Protein AF-0000000065932044 (afdb_homodimer)

Secondary structure (DSSP, 8-state):
-HHHHHTEEEHHHHEEEEEEEEETTEEEEEEEE--S--HHHHTTTTEEESEES-EEEEEEETTT--EEEEEE-SEEPPPBTTB----HHHHHHTTS-GGGGS-HHHHHHHHHTS-TT---SSEEEEEEE-TTS-EEEEEEEETTSHHHHHHHHHHHHHHHHHSTT--PPP-S-GGGGGGEEEEEEEEEEE-TTTSPEEEEEEEEEEEEEE--------------S------S---GGGS-EEEEEEEEEE-GGG-SSSHHHHHHHHHHHHHHH-TTEEEEEESS--HHHHHHHHHHHHHHHTT-HHHHT----TT----SSSSPPS-SS-HHHHHHHHHHTTB-HHHHHHHHHHHHHHTS-TTTS--S-TT--PPPPPHHHHHHHHHHHHHHHHHHHHHTHHHHTTS-HHHHHHHHHHHHHHHHHHHHHHHHHHHHHHHHHHHHHHHHHHHHHHHGGG----------/-HHHHHTEEEHHHHEEEEEEEEETTEEEEEEEE--S--HHHHTTTTEEESEES-EEEEEEETTT--EEEEEE-SEEPPPBTTB----HHHHHHTTS-GGGGS-HHHHHHHHHTS-TT---SSEEEEEEE-TTS-EEEEEEEETTSHHHHHHHHHHHHHHHHHSTT--PPP-S-GGGGGGEEEEEEEEEEE-TTTSPEEEEEEEEEEEEEE--------------S------S---GGGS-EEEEEEEEEE-GGG-SSSHHHHHHHHHHHHHHH-TTEEEEEESS--HHHHHHHHHHHHHHHTT-HHHHT----TT----SSSSPPS-SS-HHHHHHHHHHTTB-HHHHHHHHHHHHHHTS-TTT---S-TT--PPPPPHHHHHHHHHHHHHHHHHHHHHTHHHHTTS-HHHHHHHHHHHHHHHHHHHHHHHHHHHHHHHHHHHHHHHHHHHHHHHHTT----------

Sequence (936 aa):
MAESDLWSVDANSALELSLVEPTEDGLTTVTRFHPRFTYPLFGEEEQIFGYQDLKINLQYHAPDMRPNVKITHSKKFKSIGETQPTDLDALLQGYLPPVAFAKKREFEDAIRLMPADWTPPGEILSEFDGVDGAKFEIRRSNLADDASRQIIDRVQLLILLFIEGGSYIGTDTTDSLDRWDIFFLYNIKPSTTDGTSRYQFAGYSTVYKFFPLQRFPLEPKEAHENLELPSGEFPFSNLRSRTRISQFLILPPFQKSGNGSRLYRTIYDYCLRDPNVIEVTVEDPNEAFDDMRDVADLDFLRQKSEFTDLRINTDIHIPKQGAAPRGVVDEVKSEEARCLYRIAPRQFSRVLEMHLMSRLAETVRPTLVDDKVVAKPTKIETHEYDLWKLFVKQRLYRHNKEVLSQLDRHDRIERLNETLGSVELEYARILALAERRTQATSSNLKRKLDDDENTEGSSSKKARVEDAMAESDLWSVDANSALELSLVEPTEDGLTTVTRFHPRFTYPLFGEEEQIFGYQDLKINLQYHAPDMRPNVKITHSKKFKSIGETQPTDLDALLQGYLPPVAFAKKREFEDAIRLMPADWTPPGEILSEFDGVDGAKFEIRRSNLADDASRQIIDRVQLLILLFIEGGSYIGTDTTDSLDRWDIFFLYNIKPSTTDGTSRYQFAGYSTVYKFFPLQRFPLEPKEAHENLELPSGEFPFSNLRSRTRISQFLILPPFQKSGNGSRLYRTIYDYCLRDPNVIEVTVEDPNEAFDDMRDVADLDFLRQKSEFTDLRINTDIHIPKQGAAPRGVVDEVKSEEARCLYRIAPRQFSRVLEMHLMSRLAETVRPTLVDDKVVAKPTKIETHEYDLWKLFVKQRLYRHNKEVLSQLDRHDRIERLNETLGSVELEYARILALAERRTQATSSNLKRKLDDDENTEGSSSKKARVEDA

Solvent-accessible surface area (backbone atoms only — not comparable to full-atom values): 52701 Å² total; per-residue (Å²): 113,71,71,57,53,67,28,43,38,54,37,44,75,26,36,34,38,33,31,30,43,83,50,95,92,41,76,41,77,77,48,74,50,58,52,79,42,39,34,83,80,49,34,84,79,25,45,41,45,23,33,32,76,50,37,37,39,40,37,21,34,30,59,65,35,53,42,36,58,47,80,47,58,80,46,67,54,75,67,54,91,88,52,59,45,64,61,60,68,66,56,48,54,75,59,42,53,75,69,24,69,47,54,70,68,58,53,53,48,53,61,67,66,49,62,77,81,59,68,78,65,55,47,79,77,45,73,49,69,43,88,86,64,45,34,32,37,34,21,43,39,33,46,66,40,65,70,44,35,52,37,48,55,49,48,45,50,53,39,49,24,67,35,88,70,44,75,80,76,82,82,79,54,72,94,52,21,79,34,26,37,32,36,40,33,32,36,48,40,78,36,90,82,78,72,36,60,42,52,31,63,35,33,39,32,34,32,40,52,43,56,45,59,73,76,73,75,82,60,76,67,82,86,70,86,79,75,62,66,76,83,65,86,67,72,67,81,81,41,55,22,40,34,29,39,53,50,77,47,62,40,74,93,51,48,97,56,58,50,64,53,51,51,50,51,50,53,52,51,53,47,67,71,36,84,38,46,60,32,49,43,70,51,81,68,54,68,70,55,46,52,45,47,48,38,51,49,40,59,56,42,66,73,32,64,68,51,62,67,61,51,77,46,74,84,63,71,80,66,95,62,78,61,77,70,79,63,46,46,59,61,67,57,49,52,26,39,30,44,56,68,22,44,36,70,70,61,43,51,54,38,49,51,41,54,56,48,71,68,43,53,78,54,70,37,72,61,85,66,82,80,64,88,59,65,85,60,51,72,66,48,49,49,46,48,52,50,50,51,49,55,52,46,52,53,50,45,66,53,28,37,75,63,42,68,76,41,54,70,71,57,30,53,52,51,51,50,51,39,48,52,53,48,45,50,50,42,30,52,47,51,52,51,42,50,52,52,52,51,50,52,50,50,51,50,48,49,49,52,55,51,55,59,62,65,69,69,73,69,80,75,80,84,80,80,75,88,124,113,74,69,58,54,66,28,43,35,55,37,44,76,24,36,35,39,32,32,31,43,82,52,97,89,41,76,42,78,75,48,74,50,57,51,79,43,39,35,85,81,49,33,82,80,25,46,41,46,23,33,32,76,52,36,36,38,41,36,20,35,28,58,67,35,53,43,36,57,45,79,48,57,80,46,68,53,75,68,52,91,90,52,59,45,64,59,59,68,67,56,48,55,75,58,42,53,78,69,23,67,46,53,69,67,57,52,53,49,54,60,68,66,49,62,76,80,60,69,78,64,55,44,80,76,47,74,48,69,43,90,88,64,45,33,35,36,34,21,44,40,31,46,67,40,66,69,44,35,51,37,50,56,48,48,44,49,53,38,49,24,67,35,89,69,44,75,80,76,82,82,79,54,72,93,53,23,78,35,28,36,32,37,38,33,32,36,49,40,78,36,88,82,75,73,36,58,41,53,32,63,34,33,38,33,34,32,40,52,42,55,44,58,71,76,74,76,82,62,77,72,79,86,69,84,79,74,64,66,76,83,66,87,68,72,69,81,83,42,54,22,40,35,31,41,54,50,77,47,62,41,74,94,50,47,98,58,58,48,64,52,52,51,50,49,51,51,51,50,54,48,67,70,36,84,39,46,59,34,47,44,70,51,82,68,53,68,70,54,46,52,45,47,48,38,52,51,39,60,56,42,68,73,32,63,70,51,62,67,61,52,75,45,74,84,63,72,79,66,94,61,78,61,79,72,78,62,44,47,57,61,67,58,51,51,26,38,31,45,54,67,23,44,37,69,68,61,43,50,53,40,49,51,42,54,56,48,69,68,43,52,78,53,69,38,73,61,86,65,82,80,63,88,60,64,84,62,49,73,66,48,50,50,47,50,52,50,50,50,49,55,52,47,52,53,52,45,66,53,27,37,76,63,42,67,75,41,54,71,70,56,29,53,51,50,52,51,51,40,47,53,52,48,44,51,49,42,30,52,49,51,52,52,40,50,52,52,52,51,50,51,48,52,50,49,49,48,50,50,53,50,53,57,59,62,67,66,72,70,77,74,79,80,83,78,78,83,128

InterPro domains:
  IPR016181 Acyl-CoA N-acyltransferase [SSF55729] (4-359)
  IPR017380 Histone acetyltransferase type B, catalytic subunit [PIRSF038084] (5-465)
  IPR017380 Histone acetyltransferase type B, catalytic subunit [PTHR12046] (7-433)
  IPR019467 Histone acetyl transferase HAT1 N-terminal [PF10394] (7-164)
  IPR037113 Histone acetyl transferase 1, N-terminal domain superfamily [G3DSA:3.90.360.10] (2-129)

GO terms:
  GO:0061733 protein-lysine-acetyltransferase activity (F, EXP)
  GO:0000407 phagophore assembly site (C, EXP)
  GO:0005634 nucleus (C, EXP)
  GO:0005737 cytoplasm (C, EXP)

pLDDT: mean 84.1, std 18.83, range [21.5, 98.69]

Foldseek 3Di:
DVVQVQFKDQQQVQEKEFEWAADPVFIDTPDIDTFPADCVQVNDVNIWGFFAPWHWYWYAHFALGQIAIDIDGDGGHDDDPPDHGDPPVVSVCVQAPPSRHDDPVVVRVVNVPDDLQDDQDAAWQDWDAFPVRWIKTKGKDWLLDPSVVSSLRNCQVSQVRHPVPGDRDDSPDPVFGRQKMKMWMWTWDQDPPPRGIDIGTFWMWIKGKAFDPPDDPPPPDDPPPCPPPPPDPPPCLPTQTEMETEDTDGDPVNPPGCSSLVSVLSVLVVLLVRPSYQAYYYDPDDPVNLLSLLLSVLVVQCVPCLQLVWAQDLVDDADPDDDGDPPRTPPVSLVVSCRNSRYDPVSSLLSSLLSRLVPQDPQLRDAPDPPDPHDHDDPSSVSRSVSSLSSVLVVVCVVCVVPLVVDDPVVSVVVSVVVSVVSSHVSNVSVVVSVVVVVVVVVVVVVVVVVVVVVVPPPPPDPPPPDD/DVVQVQFKDQQQVQEKEFEWAADPVFIDTPDIDTFPACCVQVNDVNIWGFFAPWHWYWYAHFALGQIAIDIDGDGGHDDDPPDHGDPPVVSVCVQAPPSRHDDPVVVRVVNVPDDLQDDQDAAWLDWDAFPVRWIKTKGKDWLLDPSVVSSLRNCQVSQVRHPVPGDRDDSPDPVFGRQKMKMWMWTWDQDPPPRGIDIGTFWMWIKGKAFDPPPDPPPPDDPPDCPPPPPDPPPCLPTQTEMETEDTDGDPVNPPGCSSLVSVLSVLVVLLPRPSYQAYYYDPDDPVNLLSLLLSVLVVQCVPCLQVVWAQDLPDDADPDDDGDPPRTPPVSLVVSCRNSRYDPVSSLLSSLLSRLVPQDPQLRDAPDPPDPHDHDDPSSVSRSVSSLSSVLVVVCVVCVVPLVVDDPVVSVVVSVVVSVVSSHVSNVSVVVSVVVVVVVVVVVVVVVVVVVVVVPPPPPPDPPDDD

Radius of gyration: 34.71 Å; Cα contacts (8 Å, |Δi|>4): 1327; chains: 2; bounding box: 118×106×108 Å

Organism: Pyricularia oryzae (strain 70-15 / ATCC MYA-4617 / FGSC 8958) (NCBI:txid242507)

Structure (mmCIF, N/CA/C/O backbone):
data_AF-0000000065932044-model_v1
#
loop_
_entity.id
_entity.type
_entity.pdbx_description
1 polymer 'Histone acetyltransferase type B catalytic subunit'
#
loop_
_atom_site.group_PDB
_atom_site.id
_atom_site.type_symbol
_atom_site.label_atom_id
_atom_site.label_alt_id
_atom_site.label_comp_id
_atom_site.label_asym_id
_atom_site.label_entity_id
_atom_site.label_seq_id
_atom_site.pdbx_PDB_ins_code
_atom_site.Cartn_x
_atom_site.Cartn_y
_atom_site.Cartn_z
_atom_site.occupancy
_atom_site.B_iso_or_equiv
_atom_site.auth_seq_id
_atom_site.auth_comp_id
_atom_site.auth_asym_id
_atom_site.auth_atom_id
_atom_site.pdbx_PDB_model_num
ATOM 1 N N . MET A 1 1 ? 23.156 23.141 38.75 1 39.47 1 MET A N 1
ATOM 2 C CA . MET A 1 1 ? 21.891 22.547 38.312 1 39.47 1 MET A CA 1
ATOM 3 C C . MET A 1 1 ? 20.703 23.359 38.781 1 39.47 1 MET A C 1
ATOM 5 O O . MET A 1 1 ? 19.75 23.594 38.031 1 39.47 1 MET A O 1
ATOM 9 N N . ALA A 1 2 ? 20.766 23.719 40 1 46.97 2 ALA A N 1
ATOM 10 C CA . ALA A 1 2 ? 19.734 24.438 40.75 1 46.97 2 ALA A CA 1
ATOM 11 C C . ALA A 1 2 ? 19.578 25.875 40.25 1 46.97 2 ALA A C 1
ATOM 13 O O . ALA A 1 2 ? 18.469 26.391 40.125 1 46.97 2 ALA A O 1
ATOM 14 N N . GLU A 1 3 ? 20.688 26.391 40.125 1 47.75 3 GLU A N 1
ATOM 15 C CA . GLU A 1 3 ? 20.734 27.766 39.656 1 47.75 3 GLU A CA 1
ATOM 16 C C . GLU A 1 3 ? 20.281 27.875 38.188 1 47.75 3 GLU A C 1
ATOM 18 O O . GLU A 1 3 ? 19.734 28.891 37.75 1 47.75 3 GLU A O 1
ATOM 23 N N . SER A 1 4 ? 20.531 26.891 37.406 1 58.53 4 SER A N 1
ATOM 24 C CA . SER A 1 4 ? 20.141 26.75 36 1 58.53 4 SER A CA 1
ATOM 25 C C . SER A 1 4 ? 18.625 26.719 35.844 1 58.53 4 SER A C 1
ATOM 27 O O . SER A 1 4 ? 18.078 27.266 34.875 1 58.53 4 SER A O 1
ATOM 29 N N . ASP A 1 5 ? 18.031 26.328 36.906 1 69.31 5 ASP A N 1
ATOM 30 C CA . ASP A 1 5 ? 16.578 26.188 36.906 1 69.31 5 ASP A CA 1
ATOM 31 C C . ASP A 1 5 ? 15.906 27.562 37 1 69.31 5 ASP A C 1
ATOM 33 O O . ASP A 1 5 ? 14.844 27.781 36.406 1 69.31 5 ASP A O 1
ATOM 37 N N . LEU A 1 6 ? 16.688 28.562 37.531 1 81.94 6 LEU A N 1
ATOM 38 C CA . LEU A 1 6 ? 16.094 29.891 37.719 1 81.94 6 LEU A CA 1
ATOM 39 C C . LEU A 1 6 ? 16.062 30.672 36.438 1 81.94 6 LEU A C 1
ATOM 41 O O . LEU A 1 6 ? 15.227 31.562 36.25 1 81.94 6 LEU A O 1
ATOM 45 N N . TRP A 1 7 ? 16.828 30.297 35.5 1 90.94 7 TRP A N 1
ATOM 46 C CA . TRP A 1 7 ? 16.969 31.047 34.281 1 90.94 7 TRP A CA 1
ATOM 47 C C . TRP A 1 7 ? 16.391 30.266 33.094 1 90.94 7 TRP A C 1
ATOM 49 O O . TRP A 1 7 ? 16.578 30.641 31.938 1 90.94 7 TRP A O 1
ATOM 59 N N . SER A 1 8 ? 15.695 29.234 33.375 1 92.62 8 SER A N 1
ATOM 60 C CA . SER A 1 8 ? 15.078 28.438 32.312 1 92.62 8 SER A CA 1
ATOM 61 C C . SER A 1 8 ? 13.555 28.516 32.406 1 92.62 8 SER A C 1
ATOM 63 O O . SER A 1 8 ? 12.977 28.391 33.5 1 92.62 8 SER A O 1
ATOM 65 N N . VAL A 1 9 ? 12.977 28.797 31.281 1 95.19 9 VAL A N 1
ATOM 66 C CA . VAL A 1 9 ? 11.523 28.906 31.219 1 95.19 9 VAL A CA 1
ATOM 67 C C . VAL A 1 9 ? 10.969 27.859 30.25 1 95.19 9 VAL A C 1
ATOM 69 O O . VAL A 1 9 ? 11.602 27.547 29.234 1 95.19 9 VAL A O 1
ATOM 72 N N . ASP A 1 10 ? 9.773 27.344 30.578 1 96.12 10 ASP A N 1
ATOM 73 C CA . ASP A 1 10 ? 9.086 26.406 29.688 1 96.12 10 ASP A CA 1
ATOM 74 C C . ASP A 1 10 ? 8.625 27.109 28.406 1 96.12 10 ASP A C 1
ATOM 76 O O . ASP A 1 10 ? 7.809 28.031 28.453 1 96.12 10 ASP A O 1
ATOM 80 N N . ALA A 1 11 ? 9.125 26.656 27.344 1 97.31 11 ALA A N 1
ATOM 81 C CA . ALA A 1 11 ? 8.867 27.312 26.062 1 97.31 11 ALA A CA 1
ATOM 82 C C . ALA A 1 11 ? 7.387 27.234 25.688 1 97.31 11 ALA A C 1
ATOM 84 O O . ALA A 1 11 ? 6.836 28.172 25.094 1 97.31 11 ALA A O 1
ATOM 85 N N . ASN A 1 12 ? 6.711 26.156 26 1 97.44 12 ASN A N 1
ATOM 86 C CA . ASN A 1 12 ? 5.305 25.969 25.656 1 97.44 12 ASN A CA 1
ATOM 87 C C . ASN A 1 12 ? 4.414 26.984 26.375 1 97.44 12 ASN A C 1
ATOM 89 O O . ASN A 1 12 ? 3.416 27.453 25.828 1 97.44 12 ASN A O 1
ATOM 93 N N . SER A 1 13 ? 4.781 27.281 27.531 1 96.69 13 SER A N 1
ATOM 94 C CA . SER A 1 13 ? 4.012 28.25 28.312 1 96.69 13 SER A CA 1
ATOM 95 C C . SER A 1 13 ? 4.398 29.688 27.969 1 96.69 13 SER A C 1
ATOM 97 O O . SER A 1 13 ? 3.568 30.594 28.062 1 96.69 13 SER A O 1
ATOM 99 N N . ALA A 1 14 ? 5.645 29.828 27.641 1 97.69 14 ALA A N 1
ATOM 100 C CA . ALA A 1 14 ? 6.148 31.172 27.375 1 97.69 14 ALA A CA 1
ATOM 101 C C . ALA A 1 14 ? 5.637 31.688 26.031 1 97.69 14 ALA A C 1
ATOM 103 O O . ALA A 1 14 ? 5.43 32.906 25.859 1 97.69 14 ALA A O 1
ATOM 104 N N . LEU A 1 15 ? 5.492 30.828 25.094 1 98.19 15 LEU A N 1
ATOM 105 C CA . LEU A 1 15 ? 5.02 31.203 23.766 1 98.19 15 LEU A CA 1
ATOM 106 C C . LEU A 1 15 ? 3.494 31.172 23.703 1 98.19 15 LEU A C 1
ATOM 108 O O . LEU A 1 15 ? 2.877 30.125 23.922 1 98.19 15 LEU A O 1
ATOM 112 N N . GLU A 1 16 ? 2.93 32.281 23.469 1 98 16 GLU A N 1
ATOM 113 C CA . GLU A 1 16 ? 1.482 32.406 23.328 1 98 16 GLU A CA 1
ATOM 114 C C . GLU A 1 16 ? 1.111 32.906 21.938 1 98 16 GLU A C 1
ATOM 116 O O . GLU A 1 16 ? 1.699 33.875 21.438 1 98 16 GLU A O 1
ATOM 121 N N . LEU A 1 17 ? 0.234 32.219 21.312 1 98.38 17 LEU A N 1
ATOM 122 C CA . LEU A 1 17 ? -0.299 32.625 20.031 1 98.38 17 LEU A CA 1
ATOM 123 C C . LEU A 1 17 ? -1.682 33.25 20.188 1 98.38 17 LEU A C 1
ATOM 125 O O . LEU A 1 17 ? -2.457 32.844 21.047 1 98.38 17 LEU A O 1
ATOM 129 N N . SER A 1 18 ? -1.988 34.281 19.375 1 97.75 18 SER A N 1
ATOM 130 C CA . SER A 1 18 ? -3.301 34.906 19.469 1 97.75 18 SER A CA 1
ATOM 131 C C . SER A 1 18 ? -3.773 35.406 18.109 1 97.75 18 SER A C 1
ATOM 133 O O . SER A 1 18 ? -2.957 35.719 17.234 1 97.75 18 SER A O 1
ATOM 135 N N . LEU A 1 19 ? -5.059 35.438 17.938 1 97.12 19 LEU A N 1
ATOM 136 C CA . LEU A 1 19 ? -5.707 36.094 16.812 1 97.12 19 LEU A CA 1
ATOM 137 C C . LEU A 1 19 ? -6.258 37.469 17.219 1 97.12 19 LEU A C 1
ATOM 139 O O . LEU A 1 19 ? -6.922 37.562 18.25 1 97.12 19 LEU A O 1
ATOM 143 N N . VAL A 1 20 ? -5.945 38.438 16.406 1 95.75 20 VAL A N 1
ATOM 144 C CA . VAL A 1 20 ? -6.367 39.781 16.766 1 95.75 20 VAL A CA 1
ATOM 145 C C . VAL A 1 20 ? -7.191 40.406 15.633 1 95.75 20 VAL A C 1
ATOM 147 O O . VAL A 1 20 ? -7.039 40 14.469 1 95.75 20 VAL A O 1
ATOM 150 N N . GLU A 1 21 ? -8.031 41.344 16.016 1 91.56 21 GLU A N 1
ATOM 151 C CA . GLU A 1 21 ? -8.875 42.094 15.102 1 91.56 21 GLU A CA 1
ATOM 152 C C . GLU A 1 21 ? -8.883 43.594 15.453 1 91.56 21 GLU A C 1
ATOM 154 O O . GLU A 1 21 ? -8.664 43.938 16.609 1 91.56 21 GLU A O 1
ATOM 159 N N . PRO A 1 22 ? -9.109 44.375 14.422 1 89.06 22 PRO A N 1
ATOM 160 C CA . PRO A 1 22 ? -9.141 45.812 14.695 1 89.06 22 PRO A CA 1
ATOM 161 C C . PRO A 1 22 ? -10.438 46.25 15.367 1 89.06 22 PRO A C 1
ATOM 163 O O . PRO A 1 22 ? -11.508 45.688 15.086 1 89.06 22 PRO A O 1
ATOM 166 N N . THR A 1 23 ? -10.258 47.156 16.297 1 83.75 23 THR A N 1
ATOM 167 C CA . THR A 1 23 ? -11.367 47.875 16.891 1 83.75 23 THR A CA 1
ATOM 168 C C . THR A 1 23 ? -11.164 49.406 16.766 1 83.75 23 THR A C 1
ATOM 170 O O . THR A 1 23 ? -10.164 49.844 16.203 1 83.75 23 THR A O 1
ATOM 173 N N . GLU A 1 24 ? -12.102 50.094 17.266 1 80.06 24 GLU A N 1
ATOM 174 C CA . GLU A 1 24 ? -11.992 51.562 17.219 1 80.06 24 GLU A CA 1
ATOM 175 C C . GLU A 1 24 ? -10.797 52.031 18.031 1 80.06 24 GLU A C 1
ATOM 177 O O . GLU A 1 24 ? -10.133 53 17.656 1 80.06 24 GLU A O 1
ATOM 182 N N . ASP A 1 25 ? -10.57 51.312 19.094 1 81.69 25 ASP A N 1
ATOM 183 C CA . ASP A 1 25 ? -9.555 51.75 20.047 1 81.69 25 ASP A CA 1
ATOM 184 C C . ASP A 1 25 ? -8.25 50.969 19.859 1 81.69 25 ASP A C 1
ATOM 186 O O . ASP A 1 25 ? -7.363 51.031 20.703 1 81.69 25 ASP A O 1
ATOM 190 N N . GLY A 1 26 ? -8.242 50.281 18.719 1 84.81 26 GLY A N 1
ATOM 191 C CA . GLY A 1 26 ? -7.02 49.5 18.531 1 84.81 26 GLY A CA 1
ATOM 192 C C . GLY A 1 26 ? -7.277 48.062 18.109 1 84.81 26 GLY A C 1
ATOM 193 O O . GLY A 1 26 ? -8.086 47.812 17.219 1 84.81 26 GLY A O 1
ATOM 194 N N . LEU A 1 27 ? -6.422 47.156 18.781 1 89.69 27 LEU A N 1
ATOM 195 C CA . LEU A 1 27 ? -6.574 45.75 18.453 1 89.69 27 LEU A CA 1
ATOM 196 C C . LEU A 1 27 ? -7.211 45 19.609 1 89.69 27 LEU A C 1
ATOM 198 O O . LEU A 1 27 ? -6.977 45.344 20.781 1 89.69 27 LEU A O 1
ATOM 202 N N . THR A 1 28 ? -8.039 44.125 19.312 1 91.12 28 THR A N 1
ATOM 203 C CA . THR A 1 28 ? -8.609 43.25 20.312 1 91.12 28 THR A CA 1
ATOM 204 C C . THR A 1 28 ? -8.211 41.781 20.031 1 91.12 28 THR A C 1
ATOM 206 O O . THR A 1 28 ? -8.141 41.375 18.875 1 91.12 28 THR A O 1
ATOM 209 N N . THR A 1 29 ? -7.91 41.094 21.109 1 93.69 29 THR A N 1
ATOM 210 C CA . THR A 1 29 ? -7.586 39.656 21.016 1 93.69 29 THR A CA 1
ATOM 211 C C . THR A 1 29 ? -8.859 38.812 20.969 1 93.69 29 THR A C 1
ATOM 213 O O . THR A 1 29 ? -9.664 38.875 21.891 1 93.69 29 THR A O 1
ATOM 216 N N . VAL A 1 30 ? -9.039 38.094 19.969 1 91.38 30 VAL A N 1
ATOM 217 C CA . VAL A 1 30 ? -10.211 37.25 19.766 1 91.38 30 VAL A CA 1
ATOM 218 C C . VAL A 1 30 ? -10.031 35.938 20.5 1 91.38 30 VAL A C 1
ATOM 220 O O . VAL A 1 30 ? -10.977 35.406 21.094 1 91.38 30 VAL A O 1
ATOM 223 N N . THR A 1 31 ? -8.867 35.344 20.359 1 94.25 31 THR A N 1
ATOM 224 C CA . THR A 1 31 ? -8.57 34.062 21 1 94.25 31 THR A CA 1
ATOM 225 C C . THR A 1 31 ? -7.07 33.938 21.25 1 94.25 31 THR A C 1
ATOM 227 O O . THR A 1 31 ? -6.266 34.594 20.609 1 94.25 31 THR A O 1
ATOM 230 N N . ARG A 1 32 ? -6.77 33.188 22.281 1 96.44 32 ARG A N 1
ATOM 231 C CA . ARG A 1 32 ? -5.395 32.875 22.656 1 96.44 32 ARG A CA 1
ATOM 232 C C . ARG A 1 32 ? -5.207 31.359 22.844 1 96.44 32 ARG A C 1
ATOM 234 O O . ARG A 1 32 ? -6.121 30.672 23.297 1 96.44 32 ARG A O 1
ATOM 241 N N . PHE A 1 33 ? -4.098 30.844 22.484 1 97.44 33 PHE A N 1
ATOM 242 C CA . PHE A 1 33 ? -3.789 29.438 22.688 1 97.44 33 PHE A CA 1
ATOM 243 C C . PHE A 1 33 ? -2.283 29.203 22.703 1 97.44 33 PHE A C 1
ATOM 245 O O . PHE A 1 33 ? -1.511 30.094 22.344 1 97.44 33 PHE A O 1
ATOM 252 N N . HIS A 1 34 ? -1.865 28.141 23.188 1 97.88 34 HIS A N 1
ATOM 253 C CA . HIS A 1 34 ? -0.463 27.75 23.281 1 97.88 34 HIS A CA 1
ATOM 254 C C . HIS A 1 34 ? -0.137 26.641 22.281 1 97.88 34 HIS A C 1
ATOM 256 O O . HIS A 1 34 ? -1.036 25.953 21.797 1 97.88 34 HIS A O 1
ATOM 262 N N . PRO A 1 35 ? 1.114 26.594 21.891 1 97.69 35 PRO A N 1
ATOM 263 C CA . PRO A 1 35 ? 1.509 25.5 21.016 1 97.69 35 PRO A CA 1
ATOM 264 C C . PRO A 1 35 ? 1.389 24.141 21.688 1 97.69 35 PRO A C 1
ATOM 266 O O . PRO A 1 35 ? 1.367 24.047 22.922 1 97.69 35 PRO A O 1
ATOM 269 N N . ARG A 1 36 ? 1.248 23.109 20.906 1 95.38 36 ARG A N 1
ATOM 270 C CA . ARG A 1 36 ? 1.239 21.734 21.422 1 95.38 36 ARG A CA 1
ATOM 271 C C . ARG A 1 36 ? 2.635 21.312 21.859 1 95.38 36 ARG A C 1
ATOM 273 O O . ARG A 1 36 ? 2.783 20.594 22.859 1 95.38 36 ARG A O 1
ATOM 280 N N . PHE A 1 37 ? 3.641 21.703 21.156 1 94.19 37 PHE A N 1
ATOM 281 C CA . PHE A 1 37 ? 5.047 21.5 21.469 1 94.19 37 PHE A CA 1
ATOM 282 C C . PHE A 1 37 ? 5.914 22.562 20.797 1 94.19 37 PHE A C 1
ATOM 284 O O . PHE A 1 37 ? 5.457 23.281 19.906 1 94.19 37 PHE A O 1
ATOM 291 N N . THR A 1 38 ? 7.125 22.703 21.25 1 95.81 38 THR A N 1
ATOM 292 C CA . THR A 1 38 ? 8.008 23.734 20.703 1 95.81 38 THR A CA 1
ATOM 293 C C . THR A 1 38 ? 9.398 23.156 20.422 1 95.81 38 THR A C 1
ATOM 295 O O . THR A 1 38 ? 10.344 23.906 20.172 1 95.81 38 THR A O 1
ATOM 298 N N . TYR A 1 39 ? 9.523 21.859 20.453 1 91.62 39 TYR A N 1
ATOM 299 C CA . TYR A 1 39 ? 10.828 21.234 20.328 1 91.62 39 TYR A CA 1
ATOM 300 C C . TYR A 1 39 ? 11.477 21.547 18.984 1 91.62 39 TYR A C 1
ATOM 302 O O . TYR A 1 39 ? 12.695 21.625 18.875 1 91.62 39 TYR A O 1
ATOM 310 N N . PRO A 1 40 ? 10.695 21.734 17.953 1 89.25 40 PRO A N 1
ATOM 311 C CA . PRO A 1 40 ? 11.359 22.094 16.688 1 89.25 40 PRO A CA 1
ATOM 312 C C . PRO A 1 40 ? 12.109 23.406 16.781 1 89.25 40 PRO A C 1
ATOM 314 O O . PRO A 1 40 ? 13.078 23.625 16.031 1 89.25 40 PRO A O 1
ATOM 317 N N . LEU A 1 41 ? 11.719 24.25 17.625 1 92.94 41 LEU A N 1
ATOM 318 C CA . LEU A 1 41 ? 12.328 25.578 17.75 1 92.94 41 LEU A CA 1
ATOM 319 C C . LEU A 1 41 ? 13.375 25.578 18.844 1 92.94 41 LEU A C 1
ATOM 321 O O . LEU A 1 41 ? 14.461 26.156 18.672 1 92.94 41 LEU A O 1
ATOM 325 N N . PHE A 1 42 ? 13.016 24.938 19.969 1 93 42 PHE A N 1
ATOM 326 C CA . PHE A 1 42 ? 13.805 25.172 21.172 1 93 42 PHE A CA 1
ATOM 327 C C . PHE A 1 42 ? 14.5 23.891 21.625 1 93 42 PHE A C 1
ATOM 329 O O . PHE A 1 42 ? 15.117 23.859 22.688 1 93 42 PHE A O 1
ATOM 336 N N . GLY A 1 43 ? 14.266 22.922 20.859 1 88.62 43 GLY A N 1
ATOM 337 C CA . GLY A 1 43 ? 14.914 21.656 21.203 1 88.62 43 GLY A CA 1
ATOM 338 C C . GLY A 1 43 ? 14.016 20.734 21.984 1 88.62 43 GLY A C 1
ATOM 339 O O . GLY A 1 43 ? 12.914 21.109 22.406 1 88.62 43 GLY A O 1
ATOM 340 N N . GLU A 1 44 ? 14.445 19.594 22.328 1 86.81 44 GLU A N 1
ATOM 341 C CA . GLU A 1 44 ? 13.656 18.516 22.922 1 86.81 44 GLU A CA 1
ATOM 342 C C . GLU A 1 44 ? 13.227 18.875 24.344 1 86.81 44 GLU A C 1
ATOM 344 O O . GLU A 1 44 ? 12.156 18.438 24.797 1 86.81 44 GLU A O 1
ATOM 349 N N . GLU A 1 45 ? 14.039 19.609 24.953 1 88.88 45 GLU A N 1
ATOM 350 C CA . GLU A 1 45 ? 13.727 19.953 26.328 1 88.88 45 GLU A CA 1
ATOM 351 C C . GLU A 1 45 ? 12.633 21.016 26.391 1 88.88 45 GLU A C 1
ATOM 353 O O . GLU A 1 45 ? 12.016 21.219 27.438 1 88.88 45 GLU A O 1
ATOM 358 N N . GLU A 1 46 ? 12.422 21.719 25.266 1 94.38 46 GLU A N 1
ATOM 359 C CA . GLU A 1 46 ? 11.406 22.75 25.172 1 94.38 46 GLU A CA 1
ATOM 360 C C . GLU A 1 46 ? 11.562 23.797 26.281 1 94.38 46 GLU A C 1
ATOM 362 O O . GLU A 1 46 ? 10.594 24.141 26.969 1 94.38 46 GLU A O 1
ATOM 367 N N . GLN A 1 47 ? 12.852 24.156 26.484 1 95.19 47 GLN A N 1
ATOM 368 C CA . GLN A 1 47 ? 13.211 25.156 27.469 1 95.19 47 GLN A CA 1
ATOM 369 C C . GLN A 1 47 ? 13.961 26.328 26.812 1 95.19 47 GLN A C 1
ATOM 371 O O . GLN A 1 47 ? 14.711 26.125 25.859 1 95.19 47 GLN A O 1
ATOM 376 N N . ILE A 1 48 ? 13.664 27.469 27.359 1 96.06 48 ILE A N 1
ATOM 377 C CA . ILE A 1 48 ? 14.367 28.672 26.922 1 96.06 48 ILE A CA 1
ATOM 378 C C . ILE A 1 48 ? 15.242 29.203 28.062 1 96.06 48 ILE A C 1
ATOM 380 O O . ILE A 1 48 ? 14.734 29.5 29.156 1 96.06 48 ILE A O 1
ATOM 384 N N . PHE A 1 49 ? 16.453 29.344 27.828 1 95 49 PHE A N 1
ATOM 385 C CA . PHE A 1 49 ? 17.391 29.766 28.859 1 95 49 PHE A CA 1
ATOM 386 C C . PHE A 1 49 ? 17.656 31.266 28.766 1 95 49 PHE A C 1
ATOM 388 O O . PHE A 1 49 ? 17.734 31.828 27.672 1 95 49 PHE A O 1
ATOM 395 N N . GLY A 1 50 ? 17.75 31.859 29.969 1 95.31 50 GLY A N 1
ATOM 396 C CA . GLY A 1 50 ? 18.375 33.188 30.016 1 95.31 50 GLY A CA 1
ATOM 397 C C . GLY A 1 50 ? 17.391 34.281 30.359 1 95.31 50 GLY A C 1
ATOM 398 O O . GLY A 1 50 ? 17.766 35.438 30.406 1 95.31 50 GLY A O 1
ATOM 399 N N . TYR A 1 51 ? 16.156 33.875 30.594 1 96.06 51 TYR A N 1
ATOM 400 C CA . TYR A 1 51 ? 15.156 34.906 30.828 1 96.06 51 TYR A CA 1
ATOM 401 C C . TYR A 1 51 ? 14.32 34.594 32.062 1 96.06 51 TYR A C 1
ATOM 403 O O . TYR A 1 51 ? 14.102 33.438 32.406 1 96.06 51 TYR A O 1
ATOM 411 N N . GLN A 1 52 ? 13.883 35.656 32.719 1 94.69 52 GLN A N 1
ATOM 412 C CA . GLN A 1 52 ? 12.891 35.531 33.781 1 94.69 52 GLN A CA 1
ATOM 413 C C . GLN A 1 52 ? 11.57 36.188 33.375 1 94.69 52 GLN A C 1
ATOM 415 O O . GLN A 1 52 ? 11.57 37.25 32.75 1 94.69 52 GLN A O 1
ATOM 420 N N . ASP A 1 53 ? 10.453 35.562 33.625 1 94.56 53 ASP A N 1
ATOM 421 C CA . ASP A 1 53 ? 9.109 36.031 33.281 1 94.56 53 ASP A CA 1
ATOM 422 C C . ASP A 1 53 ? 8.984 36.281 31.781 1 94.56 53 ASP A C 1
ATOM 424 O O . ASP A 1 53 ? 8.5 37.312 31.359 1 94.56 53 ASP A O 1
ATOM 428 N N . LEU A 1 54 ? 9.562 35.375 31.062 1 96.69 54 LEU A N 1
ATOM 429 C CA . LEU A 1 54 ? 9.578 35.5 29.609 1 96.69 54 LEU A CA 1
ATOM 430 C C . LEU A 1 54 ? 8.18 35.281 29.031 1 96.69 54 LEU A C 1
ATOM 432 O O . LEU A 1 54 ? 7.488 34.344 29.406 1 96.69 54 LEU A O 1
ATOM 436 N N . LYS A 1 55 ? 7.762 36.188 28.188 1 97.25 55 LYS A N 1
ATOM 437 C CA . LYS A 1 55 ? 6.535 36.062 27.406 1 97.25 55 LYS A CA 1
ATOM 438 C C . LYS A 1 55 ? 6.777 36.375 25.938 1 97.25 55 LYS A C 1
ATOM 440 O O . LYS A 1 55 ? 7.211 37.469 25.594 1 97.25 55 LYS A O 1
ATOM 445 N N . ILE A 1 56 ? 6.594 35.406 25.156 1 97.94 56 ILE A N 1
ATOM 446 C CA . ILE A 1 56 ? 6.652 35.594 23.703 1 97.94 56 ILE A CA 1
ATOM 447 C C . ILE A 1 56 ? 5.242 35.594 23.125 1 97.94 56 ILE A C 1
ATOM 449 O O . ILE A 1 56 ? 4.59 34.531 23.094 1 97.94 56 ILE A O 1
ATOM 453 N N . ASN A 1 57 ? 4.777 36.688 22.703 1 97.5 57 ASN A N 1
ATOM 454 C CA . ASN A 1 57 ? 3.445 36.812 22.109 1 97.5 57 ASN A CA 1
ATOM 455 C C . ASN A 1 57 ? 3.508 36.875 20.594 1 97.5 57 ASN A C 1
ATOM 457 O O . ASN A 1 57 ? 4.016 37.844 20.031 1 97.5 57 ASN A O 1
ATOM 461 N N . LEU A 1 58 ? 3.102 35.875 19.984 1 98.19 58 LEU A N 1
ATOM 462 C CA . LEU A 1 58 ? 2.951 35.875 18.531 1 98.19 58 LEU A CA 1
ATOM 463 C C . LEU A 1 58 ? 1.504 36.125 18.125 1 98.19 58 LEU A C 1
ATOM 465 O O . LEU A 1 58 ? 0.666 35.219 18.172 1 98.19 58 LEU A O 1
ATOM 469 N N . GLN A 1 59 ? 1.234 37.312 17.688 1 97.62 59 GLN A N 1
ATOM 470 C CA . GLN A 1 59 ? -0.111 37.719 17.297 1 97.62 59 GLN A CA 1
ATOM 471 C C . GLN A 1 59 ? -0.301 37.594 15.781 1 97.62 59 GLN A C 1
ATOM 473 O O . GLN A 1 59 ? 0.609 37.906 15.016 1 97.62 59 GLN A O 1
ATOM 478 N N . TYR A 1 60 ? -1.413 37.094 15.414 1 98.25 60 TYR A N 1
ATOM 479 C CA . TYR A 1 60 ? -1.803 37.062 14.008 1 98.25 60 TYR A CA 1
ATOM 480 C C . TYR A 1 60 ? -3.055 37.875 13.766 1 98.25 60 TYR A C 1
ATOM 482 O O . TYR A 1 60 ? -4.004 37.844 14.555 1 98.25 60 TYR A O 1
ATOM 490 N N . HIS A 1 61 ? -3.006 38.688 12.695 1 97.25 61 HIS A N 1
ATOM 491 C CA . HIS A 1 61 ? -4.254 39.281 12.219 1 97.25 61 HIS A CA 1
ATOM 492 C C . HIS A 1 61 ? -5.215 38.219 11.727 1 97.25 61 HIS A C 1
ATOM 494 O O . HIS A 1 61 ? -4.887 37.438 10.82 1 97.25 61 HIS A O 1
ATOM 500 N N . ALA A 1 62 ? -6.355 38.125 12.219 1 96 62 ALA A N 1
ATOM 501 C CA . ALA A 1 62 ? -7.258 37 12.117 1 96 62 ALA A CA 1
ATOM 502 C C . ALA A 1 62 ? -7.57 36.688 10.664 1 96 62 ALA A C 1
ATOM 504 O O . ALA A 1 62 ? -7.598 35.5 10.273 1 96 62 ALA A O 1
ATOM 505 N N . PRO A 1 63 ? -7.812 37.688 9.797 1 95.25 63 PRO A N 1
ATOM 506 C CA . PRO A 1 63 ? -8.242 37.344 8.438 1 95.25 63 PRO A CA 1
ATOM 507 C C . PRO A 1 63 ? -7.102 36.844 7.551 1 95.25 63 PRO A C 1
ATOM 509 O O . PRO A 1 63 ? -7.191 35.781 6.957 1 95.25 63 PRO A O 1
ATOM 512 N N . ASP A 1 64 ? -5.973 37.594 7.531 1 96.5 64 ASP A N 1
ATOM 513 C CA . ASP A 1 64 ? -4.922 37.281 6.57 1 96.5 64 ASP A CA 1
ATOM 514 C C . ASP A 1 64 ? -3.695 36.719 7.266 1 96.5 64 ASP A C 1
ATOM 516 O O . ASP A 1 64 ? -2.662 36.469 6.629 1 96.5 64 ASP A O 1
ATOM 520 N N . MET A 1 65 ? -3.682 36.594 8.57 1 98 65 MET A N 1
ATOM 521 C CA . MET A 1 65 ? -2.678 35.938 9.398 1 98 65 MET A CA 1
ATOM 522 C C . MET A 1 65 ? -1.343 36.656 9.328 1 98 65 MET A C 1
ATOM 524 O O . MET A 1 65 ? -0.283 36.031 9.422 1 98 65 MET A O 1
ATOM 528 N N . ARG A 1 66 ? -1.404 37.938 9.094 1 97.75 66 ARG A N 1
ATOM 529 C CA . ARG A 1 66 ? -0.188 38.719 9.242 1 97.75 66 ARG A CA 1
ATOM 530 C C . ARG A 1 66 ? 0.345 38.625 10.672 1 97.75 66 ARG A C 1
ATOM 532 O O . ARG A 1 66 ? -0.363 38.969 11.625 1 97.75 66 ARG A O 1
ATOM 539 N N . PRO A 1 67 ? 1.573 38.219 10.82 1 98.31 67 PRO A N 1
ATOM 540 C CA . PRO A 1 67 ? 2.088 37.969 12.164 1 98.31 67 PRO A CA 1
ATOM 541 C C . PRO A 1 67 ? 2.793 39.188 12.766 1 98.31 67 PRO A C 1
ATOM 543 O O . PRO A 1 67 ? 3.209 40.094 12.031 1 98.31 67 PRO A O 1
ATOM 546 N N . ASN A 1 68 ? 2.85 39.25 14.086 1 98.25 68 ASN A N 1
ATOM 547 C CA . ASN A 1 68 ? 3.643 40.219 14.859 1 98.25 68 ASN A CA 1
ATOM 548 C C . ASN A 1 68 ? 4.145 39.594 16.172 1 98.25 68 ASN A C 1
ATOM 550 O O . ASN A 1 68 ? 3.369 39 16.906 1 98.25 68 ASN A O 1
ATOM 554 N N . VAL A 1 69 ? 5.453 39.75 16.375 1 97.88 69 VAL A N 1
ATOM 555 C CA . VAL A 1 69 ? 6.066 39.125 17.531 1 97.88 69 VAL A CA 1
ATOM 556 C C . VAL A 1 69 ? 6.383 40.188 18.578 1 97.88 69 VAL A C 1
ATOM 558 O O . VAL A 1 69 ? 6.93 41.25 18.266 1 97.88 69 VAL A O 1
ATOM 561 N N . LYS A 1 70 ? 5.977 39.938 19.812 1 96.19 70 LYS A N 1
ATOM 562 C CA . LYS A 1 70 ? 6.332 40.75 20.953 1 96.19 70 LYS A CA 1
ATOM 563 C C . LYS A 1 70 ? 6.973 39.906 22.062 1 96.19 70 LYS A C 1
ATOM 565 O O . LYS A 1 70 ? 6.359 38.969 22.562 1 96.19 70 LYS A O 1
ATOM 570 N N . ILE A 1 71 ? 8.195 40.25 22.438 1 96.88 71 ILE A N 1
ATOM 571 C CA . ILE A 1 71 ? 8.922 39.531 23.469 1 96.88 71 ILE A CA 1
ATOM 572 C C . ILE A 1 71 ? 9.109 40.438 24.688 1 96.88 71 ILE A C 1
ATOM 574 O O . ILE A 1 71 ? 9.602 41.562 24.578 1 96.88 71 ILE A O 1
ATOM 578 N N . THR A 1 72 ? 8.68 39.938 25.844 1 96.31 72 THR A N 1
ATOM 579 C CA . THR A 1 72 ? 8.852 40.656 27.078 1 96.31 72 THR A CA 1
ATOM 580 C C . THR A 1 72 ? 9.477 39.781 28.156 1 96.31 72 THR A C 1
ATOM 582 O O . THR A 1 72 ? 9.273 38.562 28.156 1 96.31 72 THR A O 1
ATOM 585 N N . HIS A 1 73 ? 10.273 40.312 28.953 1 95.69 73 HIS A N 1
ATOM 586 C CA . HIS A 1 73 ? 10.898 39.656 30.094 1 95.69 73 HIS A CA 1
ATOM 587 C C . HIS A 1 73 ? 11.266 40.656 31.188 1 95.69 73 HIS A C 1
ATOM 589 O O . HIS A 1 73 ? 11.391 41.844 30.922 1 95.69 73 HIS A O 1
ATOM 595 N N . SER A 1 74 ? 11.375 40.188 32.406 1 95.38 74 SER A N 1
ATOM 596 C CA . SER A 1 74 ? 11.742 41.062 33.5 1 95.38 74 SER A CA 1
ATOM 597 C C . SER A 1 74 ? 13.258 41.188 33.656 1 95.38 74 SER A C 1
ATOM 599 O O . SER A 1 74 ? 13.773 42.281 33.938 1 95.38 74 SER A O 1
ATOM 601 N N . LYS A 1 75 ? 13.953 40.031 33.531 1 94.38 75 LYS A N 1
ATOM 602 C CA . LYS A 1 75 ? 15.414 40 33.625 1 94.38 75 LYS A CA 1
ATOM 603 C C . LYS A 1 75 ? 16.016 39.125 32.531 1 94.38 75 LYS A C 1
ATOM 605 O O . LYS A 1 75 ? 15.359 38.188 32.031 1 94.38 75 LYS A O 1
ATOM 610 N N . LYS A 1 76 ? 17.172 39.469 32.188 1 93.62 76 LYS A N 1
ATOM 611 C CA . LYS A 1 76 ? 17.953 38.719 31.219 1 93.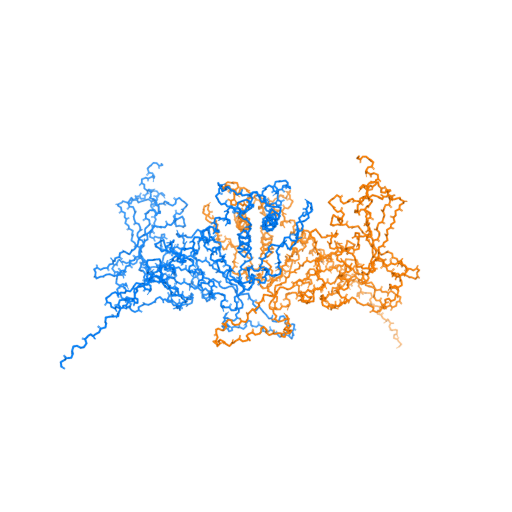62 76 LYS A CA 1
ATOM 612 C C . LYS A 1 76 ? 19.297 38.312 31.797 1 93.62 76 LYS A C 1
ATOM 614 O O . LYS A 1 76 ? 19.984 39.125 32.438 1 93.62 76 LYS A O 1
ATOM 619 N N . PHE A 1 77 ? 19.594 37.125 31.625 1 92.5 77 PHE A N 1
ATOM 620 C CA . PHE A 1 77 ? 20.844 36.594 32.125 1 92.5 77 PHE A CA 1
ATOM 621 C C . PHE A 1 77 ? 22.031 37.281 31.484 1 92.5 77 PHE A C 1
ATOM 623 O O . PHE A 1 77 ? 22.062 37.469 30.266 1 92.5 77 PHE A O 1
ATOM 630 N N . LYS A 1 78 ? 23.031 37.656 32.312 1 90.69 78 LYS A N 1
ATOM 631 C CA . LYS A 1 78 ? 24.281 38.219 31.797 1 90.69 78 LYS A CA 1
ATOM 632 C C . LYS A 1 78 ? 25.203 37.125 31.312 1 90.69 78 LYS A C 1
ATOM 634 O O . LYS A 1 78 ? 25.5 36.188 32.031 1 90.69 78 LYS A O 1
ATOM 639 N N . SER A 1 79 ? 25.578 37.25 30.062 1 87.44 79 SER A N 1
ATOM 640 C CA . SER A 1 79 ? 26.422 36.25 29.438 1 87.44 79 SER A CA 1
ATOM 641 C C . SER A 1 79 ? 27.703 36.031 30.25 1 87.44 79 SER A C 1
ATOM 643 O O . SER A 1 79 ? 28.359 37 30.641 1 87.44 79 SER A O 1
ATOM 645 N N . ILE A 1 80 ? 27.953 34.844 30.656 1 86.88 80 ILE A N 1
ATOM 646 C CA . ILE A 1 80 ? 29.172 34.469 31.359 1 86.88 80 ILE A CA 1
ATOM 647 C C . ILE A 1 80 ? 29.891 33.375 30.594 1 86.88 80 ILE A C 1
ATOM 649 O O . ILE A 1 80 ? 29.453 32.219 30.578 1 86.88 80 ILE A O 1
ATOM 653 N N . GLY A 1 81 ? 31.016 33.688 30.016 1 84.06 81 GLY A N 1
ATOM 654 C CA . GLY A 1 81 ? 31.734 32.688 29.219 1 84.06 81 GLY A CA 1
ATOM 655 C C . GLY A 1 81 ? 30.969 32.219 28.016 1 84.06 81 GLY A C 1
ATOM 656 O O . GLY A 1 81 ? 30.547 33 27.172 1 84.06 81 GLY A O 1
ATOM 657 N N . GLU A 1 82 ? 30.672 30.859 28.047 1 85.75 82 GLU A N 1
ATOM 658 C CA . GLU A 1 82 ? 30 30.219 26.922 1 85.75 82 GLU A CA 1
ATOM 659 C C . GLU A 1 82 ? 28.5 30.125 27.156 1 85.75 82 GLU A C 1
ATOM 661 O O . GLU A 1 82 ? 27.734 29.828 26.234 1 85.75 82 GLU A O 1
ATOM 666 N N . THR A 1 83 ? 28.141 30.484 28.375 1 86.25 83 THR A N 1
ATOM 667 C CA . THR A 1 83 ? 26.734 30.422 28.719 1 86.25 83 THR A CA 1
ATOM 668 C C . THR A 1 83 ? 26.031 31.734 28.375 1 86.25 83 THR A C 1
ATOM 670 O O . THR A 1 83 ? 26.344 32.781 28.953 1 86.25 83 THR A O 1
ATOM 673 N N . GLN A 1 84 ? 25.297 31.781 27.312 1 91.62 84 GLN A N 1
ATOM 674 C CA . GLN A 1 84 ? 24.562 32.938 26.844 1 91.62 84 GLN A CA 1
ATOM 675 C C . GLN A 1 84 ? 23.078 32.656 26.734 1 91.62 84 GLN A C 1
ATOM 677 O O . GLN A 1 84 ? 22.688 31.516 26.469 1 91.62 84 GLN A O 1
ATOM 682 N N . PRO A 1 85 ? 22.25 33.688 27.047 1 93.69 85 PRO A N 1
ATOM 683 C CA . PRO A 1 85 ? 20.812 33.5 26.844 1 93.69 85 PRO A CA 1
ATOM 684 C C . PRO A 1 85 ? 20.469 33.156 25.391 1 93.69 85 PRO A C 1
ATOM 686 O O . PRO A 1 85 ? 21.203 33.531 24.469 1 93.69 85 PRO A O 1
ATOM 689 N N . THR A 1 86 ? 19.391 32.406 25.188 1 94.19 86 THR A N 1
ATOM 690 C CA . THR A 1 86 ? 18.891 32.125 23.859 1 94.19 86 THR A CA 1
ATOM 691 C C . THR A 1 86 ? 18.578 33.375 23.094 1 94.19 86 THR A C 1
ATOM 693 O O . THR A 1 86 ? 17.875 34.281 23.609 1 94.19 86 THR A O 1
ATOM 696 N N . ASP A 1 87 ? 19.125 33.594 21.953 1 93.81 87 ASP A N 1
ATOM 697 C CA . ASP A 1 87 ? 18.781 34.719 21.094 1 93.81 87 ASP A CA 1
ATOM 698 C C . ASP A 1 87 ? 17.438 34.5 20.406 1 93.81 87 ASP A C 1
ATOM 700 O O . ASP A 1 87 ? 17.375 33.969 19.281 1 93.81 87 ASP A O 1
ATOM 704 N N . LEU A 1 88 ? 16.438 34.938 21.016 1 95.81 88 LEU A N 1
ATOM 705 C CA . LEU A 1 88 ? 15.07 34.688 20.578 1 95.81 88 LEU A CA 1
ATOM 706 C C . LEU A 1 88 ? 14.789 35.344 19.234 1 95.81 88 LEU A C 1
ATOM 708 O O . LEU A 1 88 ? 14.125 34.781 18.375 1 95.81 88 LEU A O 1
ATOM 712 N N . ASP A 1 89 ? 15.25 36.531 19.047 1 93.75 89 ASP A N 1
ATOM 713 C CA . ASP A 1 89 ? 15.023 37.281 17.812 1 93.75 89 ASP A CA 1
ATOM 714 C C . ASP A 1 89 ? 15.633 36.531 16.625 1 93.75 89 ASP A C 1
ATOM 716 O O . ASP A 1 89 ? 14.969 36.344 15.602 1 93.75 89 ASP A O 1
ATOM 720 N N . ALA A 1 90 ? 16.812 36.188 16.844 1 94.31 90 ALA A N 1
ATOM 721 C CA . ALA A 1 90 ? 17.5 35.469 15.766 1 94.31 90 ALA A CA 1
ATOM 722 C C . ALA A 1 90 ? 16.844 34.125 15.469 1 94.31 90 ALA A C 1
ATOM 724 O O . ALA A 1 90 ? 16.703 33.75 14.312 1 94.31 90 ALA A O 1
ATOM 725 N N . LEU A 1 91 ? 16.469 33.469 16.469 1 95.44 91 LEU A N 1
ATOM 726 C CA . LEU A 1 91 ? 15.828 32.188 16.312 1 95.44 91 LEU A CA 1
ATOM 727 C C . LEU A 1 91 ? 14.508 32.281 15.562 1 95.44 91 LEU A C 1
ATOM 729 O O . LEU A 1 91 ? 14.273 31.562 14.602 1 95.44 91 LEU A O 1
ATOM 733 N N . LEU A 1 92 ? 13.703 33.219 15.977 1 96.69 92 LEU A N 1
ATOM 734 C CA . LEU A 1 92 ? 12.367 33.375 15.414 1 96.69 92 LEU A CA 1
ATOM 735 C C . LEU A 1 92 ? 12.43 33.875 13.977 1 96.69 92 LEU A C 1
ATOM 737 O O . LEU A 1 92 ? 11.547 33.594 13.172 1 96.69 92 LEU A O 1
ATOM 741 N N . GLN A 1 93 ? 13.469 34.594 13.672 1 95.69 93 GLN A N 1
ATOM 742 C CA . GLN A 1 93 ? 13.641 35.125 12.32 1 95.69 93 GLN A CA 1
ATOM 743 C C . GLN A 1 93 ? 13.875 34 11.312 1 95.69 93 GLN A C 1
ATOM 745 O O . GLN A 1 93 ? 13.617 34.156 10.117 1 95.69 93 GLN A O 1
ATOM 750 N N . GLY A 1 94 ? 14.242 32.906 11.797 1 93.88 94 GLY A N 1
ATOM 751 C CA . GLY A 1 94 ? 14.438 31.75 10.938 1 93.88 94 GLY A CA 1
ATOM 752 C C . GLY A 1 94 ? 13.133 31.062 10.57 1 93.88 94 GLY A C 1
ATOM 753 O O . GLY A 1 94 ? 13.086 30.297 9.609 1 93.88 94 GLY A O 1
ATOM 754 N N . TYR A 1 95 ? 12.055 31.391 11.312 1 95.19 95 TYR A N 1
ATOM 755 C CA . TYR A 1 95 ? 10.82 30.625 11.133 1 95.19 95 TYR A CA 1
ATOM 756 C C . TYR A 1 95 ? 9.68 31.547 10.695 1 95.19 95 TYR A C 1
ATOM 758 O O . TYR A 1 95 ? 8.648 31.062 10.203 1 95.19 95 TYR A O 1
ATOM 766 N N . LEU A 1 96 ? 9.875 32.875 10.852 1 97.12 96 LEU A N 1
ATOM 767 C CA . LEU A 1 96 ? 8.812 33.812 10.539 1 97.12 96 LEU A CA 1
ATOM 768 C C . LEU A 1 96 ? 9.25 34.781 9.445 1 97.12 96 LEU A C 1
ATOM 770 O O . LEU A 1 96 ? 10.445 35.094 9.312 1 97.12 96 LEU A O 1
ATOM 774 N N . PRO A 1 97 ? 8.32 35.219 8.703 1 95.81 97 PRO A N 1
ATOM 775 C CA . PRO A 1 97 ? 8.68 36.25 7.707 1 95.81 97 PRO A CA 1
ATOM 776 C C . PRO A 1 97 ? 9.094 37.562 8.336 1 95.81 97 PRO A C 1
ATOM 778 O O . PRO A 1 97 ? 8.703 37.875 9.461 1 95.81 97 PRO A O 1
ATOM 781 N N . PRO A 1 98 ? 9.773 38.375 7.637 1 95.94 98 PRO A N 1
ATOM 782 C CA . PRO A 1 98 ? 10.305 39.625 8.172 1 95.94 98 PRO A CA 1
ATOM 783 C C . PRO A 1 98 ? 9.211 40.531 8.703 1 95.94 98 PRO A C 1
ATOM 785 O O . PRO A 1 98 ? 9.438 41.281 9.672 1 95.94 98 PRO A O 1
ATOM 788 N N . VAL A 1 99 ? 8.086 40.5 8.164 1 96.19 99 VAL A N 1
ATOM 789 C CA . VAL A 1 99 ? 6.992 41.406 8.531 1 96.19 99 VAL A CA 1
ATOM 790 C C . VAL A 1 99 ? 6.574 41.156 9.977 1 96.19 99 VAL A C 1
ATOM 792 O O . VAL A 1 99 ? 6.02 42.031 10.625 1 96.19 99 VAL A O 1
ATOM 795 N N . ALA A 1 100 ? 6.836 40 10.492 1 97.69 100 ALA A N 1
ATOM 796 C CA . ALA A 1 100 ? 6.445 39.625 11.844 1 97.69 100 ALA A CA 1
ATOM 797 C C . ALA A 1 100 ? 7.172 40.469 12.891 1 97.69 100 ALA A C 1
ATOM 799 O O . ALA A 1 100 ? 6.742 40.562 14.039 1 97.69 100 ALA A O 1
ATOM 800 N N . PHE A 1 101 ? 8.211 41.094 12.5 1 97.19 101 PHE A N 1
ATOM 801 C CA . PHE A 1 101 ? 9.055 41.781 13.461 1 97.19 101 PHE A CA 1
ATOM 802 C C . PHE A 1 101 ? 8.906 43.312 13.32 1 97.19 101 PHE A C 1
ATOM 804 O O . PHE A 1 101 ? 9.727 44.062 13.836 1 97.19 101 PHE A O 1
ATOM 811 N N . ALA A 1 102 ? 7.91 43.719 12.672 1 95.5 102 ALA A N 1
ATOM 812 C CA . ALA A 1 102 ? 7.594 45.125 12.57 1 95.5 102 ALA A CA 1
ATOM 813 C C . ALA A 1 102 ? 7.195 45.688 13.938 1 95.5 102 ALA A C 1
ATOM 815 O O . ALA A 1 102 ? 6.773 44.969 14.82 1 95.5 102 ALA A O 1
ATOM 816 N N . LYS A 1 103 ? 7.301 47 14.062 1 95.38 103 LYS A N 1
ATOM 817 C CA . LYS A 1 103 ? 6.863 47.688 15.281 1 95.38 103 LYS A CA 1
ATOM 818 C C . LYS A 1 103 ? 5.352 47.562 15.461 1 95.38 103 LYS A C 1
ATOM 820 O O . LYS A 1 103 ? 4.617 47.438 14.477 1 95.38 103 LYS A O 1
ATOM 825 N N . LYS A 1 104 ? 4.977 47.688 16.672 1 93.12 104 LYS A N 1
ATOM 826 C CA . LYS A 1 104 ? 3.561 47.562 17 1 93.12 104 LYS A CA 1
ATOM 827 C C . LYS A 1 104 ? 2.717 48.531 16.188 1 93.12 104 LYS A C 1
ATOM 829 O O . LYS A 1 104 ? 1.671 48.156 15.648 1 93.12 104 LYS A O 1
ATOM 834 N N . ARG A 1 105 ? 3.135 49.719 16.062 1 92.44 105 ARG A N 1
ATOM 835 C CA . ARG A 1 105 ? 2.395 50.75 15.336 1 92.44 105 ARG A CA 1
ATOM 836 C C . ARG A 1 105 ? 2.242 50.406 13.867 1 92.44 105 ARG A C 1
ATOM 838 O O . ARG A 1 105 ? 1.171 50.562 13.281 1 92.44 105 ARG A O 1
ATOM 845 N N . GLU A 1 106 ? 3.285 49.875 13.32 1 94.75 106 GLU A N 1
ATOM 846 C CA . GLU A 1 106 ? 3.256 49.469 11.914 1 94.75 106 GLU A CA 1
ATOM 847 C C . GLU A 1 106 ? 2.291 48.312 11.695 1 94.75 106 GLU A C 1
ATOM 849 O O . GLU A 1 106 ? 1.588 48.25 10.688 1 94.75 106 GLU A O 1
ATOM 854 N N . PHE A 1 107 ? 2.33 47.406 12.578 1 96.06 107 PHE A N 1
ATOM 855 C CA . PHE A 1 107 ? 1.42 46.281 12.539 1 96.06 107 PHE A CA 1
ATOM 856 C C . PHE A 1 107 ? -0.031 46.75 12.609 1 96.06 107 PHE A C 1
ATOM 858 O O . PHE A 1 107 ? -0.857 46.312 11.789 1 96.06 107 PHE A O 1
ATOM 865 N N . GLU A 1 108 ? -0.333 47.656 13.523 1 94 108 GLU A N 1
ATOM 866 C CA . GLU A 1 108 ? -1.682 48.188 13.688 1 94 108 GLU A CA 1
ATOM 867 C C . GLU A 1 108 ? -2.117 48.969 12.445 1 94 108 GLU A C 1
ATOM 869 O O . GLU A 1 108 ? -3.266 48.844 12.008 1 94 108 GLU A O 1
ATOM 874 N N . ASP A 1 109 ? -1.208 49.688 11.914 1 93.12 109 ASP A N 1
ATOM 875 C CA . ASP A 1 109 ? -1.5 50.469 10.703 1 93.12 109 ASP A CA 1
ATOM 876 C C . ASP A 1 109 ? -1.817 49.562 9.531 1 93.12 109 ASP A C 1
ATOM 878 O O . ASP A 1 109 ? -2.732 49.812 8.75 1 93.12 109 ASP A O 1
ATOM 882 N N . ALA A 1 110 ? -1.07 48.531 9.438 1 94.06 110 ALA A N 1
ATOM 883 C CA . ALA A 1 110 ? -1.276 47.562 8.352 1 94.06 110 ALA A CA 1
ATOM 884 C C . ALA A 1 110 ? -2.656 46.906 8.438 1 94.06 110 ALA A C 1
ATOM 886 O O . ALA A 1 110 ? -3.311 46.688 7.414 1 94.06 110 ALA A O 1
ATOM 887 N N . ILE A 1 111 ? -3.045 46.625 9.586 1 93.19 111 ILE A N 1
ATOM 888 C CA . ILE A 1 111 ? -4.344 46 9.82 1 93.19 111 ILE A CA 1
ATOM 889 C C . ILE A 1 111 ? -5.457 47 9.469 1 93.19 111 ILE A C 1
ATOM 891 O O . ILE A 1 111 ? -6.434 46.625 8.812 1 93.19 111 ILE A O 1
ATOM 895 N N . ARG A 1 112 ? -5.266 48.188 9.828 1 87.5 112 ARG A N 1
ATOM 896 C CA . ARG A 1 112 ? -6.266 49.25 9.586 1 87.5 112 ARG A CA 1
ATOM 897 C C . ARG A 1 112 ? -6.395 49.531 8.094 1 87.5 112 ARG A C 1
ATOM 899 O O . ARG A 1 112 ? -7.473 49.906 7.617 1 87.5 112 ARG A O 1
ATOM 906 N N . LEU A 1 113 ? -5.371 49.375 7.383 1 88.5 113 LEU A N 1
ATOM 907 C CA . LEU A 1 113 ? -5.324 49.719 5.969 1 88.5 113 LEU A CA 1
ATOM 908 C C . LEU A 1 113 ? -5.914 48.594 5.105 1 88.5 113 LEU A C 1
ATOM 910 O O . LEU A 1 113 ? -6.133 48.781 3.908 1 88.5 113 LEU A O 1
ATOM 914 N N . MET A 1 114 ? -6.164 47.531 5.672 1 89.44 114 MET A N 1
ATOM 915 C CA . MET A 1 114 ? -6.766 46.438 4.891 1 89.44 114 MET A CA 1
ATOM 916 C C . MET A 1 114 ? -8.133 46.844 4.355 1 89.44 114 MET A C 1
ATOM 918 O O . MET A 1 114 ? -8.953 47.406 5.086 1 89.44 114 MET A O 1
ATOM 922 N N . PRO A 1 115 ? -8.359 46.562 3.148 1 87.5 115 PRO A N 1
ATOM 923 C CA . PRO A 1 115 ? -9.656 46.906 2.561 1 87.5 115 PRO A CA 1
ATOM 924 C C . PRO A 1 115 ? -10.828 46.281 3.293 1 87.5 115 PRO A C 1
ATOM 926 O O . PRO A 1 115 ? -10.742 45.125 3.719 1 87.5 115 PRO A O 1
ATOM 929 N N . ALA A 1 116 ? -11.906 46.969 3.393 1 81.12 116 ALA A N 1
ATOM 930 C CA . ALA A 1 116 ? -13.094 46.5 4.098 1 81.12 116 ALA A CA 1
ATOM 931 C C . ALA A 1 116 ? -13.734 45.312 3.377 1 81.12 116 ALA A C 1
ATOM 933 O O . ALA A 1 116 ? -14.391 44.5 4.004 1 81.12 116 ALA A O 1
ATOM 934 N N . ASP A 1 117 ? -13.453 45.219 2.133 1 86.88 117 ASP A N 1
ATOM 935 C CA . ASP A 1 117 ? -14.078 44.188 1.339 1 86.88 117 ASP A CA 1
ATOM 936 C C . ASP A 1 117 ? -13.109 43.031 1.109 1 86.88 117 ASP A C 1
ATOM 938 O O . ASP A 1 117 ? -13.258 42.25 0.142 1 86.88 117 ASP A O 1
ATOM 942 N N . TRP A 1 118 ? -12.18 42.938 1.949 1 92.06 118 TRP A N 1
ATOM 943 C CA . TRP A 1 118 ? -11.211 41.844 1.817 1 92.06 118 TRP A CA 1
ATOM 944 C C . TRP A 1 118 ? -11.883 40.5 1.992 1 92.06 118 TRP A C 1
ATOM 946 O O . TRP A 1 118 ? -12.719 40.312 2.879 1 92.06 118 TRP A O 1
ATOM 956 N N . THR A 1 119 ? -11.531 39.562 1.119 1 94.06 119 THR A N 1
ATOM 957 C CA . THR A 1 119 ? -11.977 38.188 1.235 1 94.06 119 THR A CA 1
ATOM 958 C C . THR A 1 119 ? -10.789 37.219 1.113 1 94.06 119 THR A C 1
ATOM 960 O O . THR A 1 119 ? -9.797 37.531 0.46 1 94.06 119 THR A O 1
ATOM 963 N N . PRO A 1 120 ? -10.852 36.156 1.812 1 96.44 120 PRO A N 1
ATOM 964 C CA . PRO A 1 120 ? -9.781 35.156 1.634 1 96.44 120 PRO A CA 1
ATOM 965 C C . PRO A 1 120 ? -9.609 34.719 0.178 1 96.44 120 PRO A C 1
ATOM 967 O O . PRO A 1 120 ? -10.57 34.75 -0.598 1 96.44 120 PRO A O 1
ATOM 970 N N . PRO A 1 121 ? -8.461 34.375 -0.155 1 97.19 121 PRO A N 1
ATOM 971 C CA . PRO A 1 121 ? -8.219 33.969 -1.541 1 97.19 121 PRO A CA 1
ATOM 972 C C . PRO A 1 121 ? -8.836 32.594 -1.868 1 97.19 121 PRO A C 1
ATOM 974 O O . PRO A 1 121 ? -9.07 31.797 -0.967 1 97.19 121 PRO A O 1
ATOM 977 N N . GLY A 1 122 ? -9.062 32.469 -3.18 1 97.12 122 GLY A N 1
ATOM 978 C CA . GLY A 1 122 ? -9.531 31.172 -3.664 1 97.12 122 GLY A CA 1
ATOM 979 C C . GLY A 1 122 ? -11.016 31.141 -3.955 1 97.12 122 GLY A C 1
ATOM 980 O O . GLY A 1 122 ? -11.719 32.125 -3.723 1 97.12 122 GLY A O 1
ATOM 981 N N . GLU A 1 123 ? -11.453 29.969 -4.41 1 96.94 123 GLU A N 1
ATOM 982 C CA . GLU A 1 123 ? -12.859 29.75 -4.75 1 96.94 123 GLU A CA 1
ATOM 983 C C . GLU A 1 123 ? -13.594 29.047 -3.619 1 96.94 123 GLU A C 1
ATOM 985 O O . GLU A 1 123 ? -13.047 28.141 -2.986 1 96.94 123 GLU A O 1
ATOM 990 N N . ILE A 1 124 ? -14.797 29.484 -3.375 1 97.31 124 ILE A N 1
ATOM 991 C CA . ILE A 1 124 ? -15.609 28.875 -2.328 1 97.31 124 ILE A CA 1
ATOM 992 C C . ILE A 1 124 ? -16.047 27.484 -2.766 1 97.31 124 ILE A C 1
ATOM 994 O O . ILE A 1 124 ? -16.672 27.328 -3.814 1 97.31 124 ILE A O 1
ATOM 998 N N . LEU A 1 125 ? -15.773 26.5 -1.979 1 96.94 125 LEU A N 1
ATOM 999 C CA . LEU A 1 125 ? -16.172 25.125 -2.27 1 96.94 125 LEU A CA 1
ATOM 1000 C C . LEU A 1 125 ? -17.375 24.719 -1.421 1 96.94 125 LEU A C 1
ATOM 1002 O O . LEU A 1 125 ? -18.172 23.875 -1.839 1 96.94 125 LEU A O 1
ATOM 1006 N N . SER A 1 126 ? -17.391 25.25 -0.226 1 96.19 126 SER A N 1
ATOM 1007 C CA . SER A 1 126 ? -18.422 24.828 0.718 1 96.19 126 SER A CA 1
ATOM 1008 C C . SER A 1 126 ? -18.672 25.906 1.774 1 96.19 126 SER A C 1
ATOM 1010 O O . SER A 1 126 ? -17.75 26.625 2.166 1 96.19 126 SER A O 1
ATOM 1012 N N . GLU A 1 127 ? -19.891 26.078 2.123 1 96.06 127 GLU A N 1
ATOM 1013 C CA . GLU A 1 127 ? -20.328 26.906 3.248 1 96.06 127 GLU A CA 1
ATOM 1014 C C . GLU A 1 127 ? -21.203 26.094 4.207 1 96.06 127 GLU A C 1
ATOM 1016 O O . GLU A 1 127 ? -22.031 25.297 3.771 1 96.06 127 GLU A O 1
ATOM 1021 N N . PHE A 1 128 ? -20.922 26.281 5.504 1 93.44 128 PHE A N 1
ATOM 1022 C CA . PHE A 1 128 ? -21.703 25.484 6.445 1 93.44 128 PHE A CA 1
ATOM 1023 C C . PHE A 1 128 ? -21.797 26.172 7.797 1 93.44 128 PHE A C 1
ATOM 1025 O O . PHE A 1 128 ? -21.016 27.078 8.086 1 93.44 128 PHE A O 1
ATOM 1032 N N . ASP A 1 129 ? -22.75 25.719 8.57 1 91.19 129 ASP A N 1
ATOM 1033 C CA . ASP A 1 129 ? -22.922 26.219 9.93 1 91.19 129 ASP A CA 1
ATOM 1034 C C . ASP A 1 129 ? -22.266 25.297 10.953 1 91.19 129 ASP A C 1
ATOM 1036 O O . ASP A 1 129 ? -22.469 24.078 10.906 1 91.19 129 ASP A O 1
ATOM 1040 N N . GLY A 1 130 ? -21.562 25.953 11.805 1 86.5 130 GLY A N 1
ATOM 1041 C CA . GLY A 1 130 ? -20.969 25.188 12.891 1 86.5 130 GLY A CA 1
ATOM 1042 C C . GLY A 1 130 ? -21.969 24.875 14.008 1 86.5 130 GLY A C 1
ATOM 1043 O O . GLY A 1 130 ? -23.156 25.141 13.867 1 86.5 130 GLY A O 1
ATOM 1044 N N . VAL A 1 131 ? -21.531 24.203 15.086 1 78.19 131 VAL A N 1
ATOM 1045 C CA . VAL A 1 131 ? -22.344 23.75 16.203 1 78.19 131 VAL A CA 1
ATOM 1046 C C . VAL A 1 131 ? -23.016 24.938 16.859 1 78.19 131 VAL A C 1
ATOM 1048 O O . VAL A 1 131 ? -24.188 24.859 17.266 1 78.19 131 VAL A O 1
ATOM 1051 N N . ASP A 1 132 ? -22.469 26.141 16.984 1 77.75 132 ASP A N 1
ATOM 1052 C CA . ASP A 1 132 ? -23.016 27.297 17.703 1 77.75 132 ASP A CA 1
ATOM 1053 C C . ASP A 1 132 ? -23.578 28.328 16.734 1 77.75 132 ASP A C 1
ATOM 1055 O O . ASP A 1 132 ? -23.766 29.484 17.078 1 77.75 132 ASP A O 1
ATOM 1059 N N . GLY A 1 133 ? -23.766 27.859 15.508 1 82.62 133 GLY A N 1
ATOM 1060 C CA . GLY A 1 133 ? -24.344 28.781 14.531 1 82.62 133 GLY A CA 1
ATOM 1061 C C . GLY A 1 133 ? -23.281 29.594 13.805 1 82.62 133 GLY A C 1
ATOM 1062 O O . GLY A 1 133 ? -23.609 30.391 12.93 1 82.62 133 GLY A O 1
ATOM 1063 N N . ALA A 1 134 ? -22.094 29.391 14.234 1 89.38 134 ALA A N 1
ATOM 1064 C CA . ALA A 1 134 ? -21.016 30.078 13.523 1 89.38 134 ALA A CA 1
ATOM 1065 C C . ALA A 1 134 ? -20.953 29.641 12.062 1 89.38 134 ALA A C 1
ATOM 1067 O O . ALA A 1 134 ? -21.156 28.469 11.75 1 89.38 134 ALA A O 1
ATOM 1068 N N . LYS A 1 135 ? -20.75 30.625 11.242 1 94.12 135 LYS A N 1
ATOM 1069 C CA . LYS A 1 135 ? -20.703 30.344 9.812 1 94.12 135 LYS A CA 1
ATOM 1070 C C . LYS A 1 135 ? -19.266 30.078 9.359 1 94.12 135 LYS A C 1
ATOM 1072 O O . LYS A 1 135 ? -18.328 30.766 9.797 1 94.12 135 LYS A O 1
ATOM 1077 N N . PHE A 1 136 ? -19.109 29.047 8.547 1 96.75 136 PHE A N 1
ATOM 1078 C CA . PHE A 1 136 ? -17.797 28.688 8.039 1 96.75 136 PHE A CA 1
ATOM 1079 C C . PHE A 1 136 ? -17.812 28.547 6.523 1 96.75 136 PHE A C 1
ATOM 1081 O O . PHE A 1 136 ? -18.859 28.297 5.93 1 96.75 136 PHE A O 1
ATOM 1088 N N . GLU A 1 137 ? -16.688 28.766 5.969 1 97.38 137 GLU A N 1
ATOM 1089 C CA . GLU A 1 137 ? -16.516 28.484 4.543 1 97.38 137 GLU A CA 1
ATOM 1090 C C . GLU A 1 137 ? -15.164 27.828 4.27 1 97.38 137 GLU A C 1
ATOM 1092 O O . GLU A 1 137 ? -14.195 28.047 4.996 1 97.38 137 GLU A O 1
ATOM 1097 N N . ILE A 1 138 ? -15.141 26.984 3.32 1 98.44 138 ILE A N 1
ATOM 1098 C CA . ILE A 1 138 ? -13.922 26.359 2.824 1 98.44 138 ILE A CA 1
ATOM 1099 C C . ILE A 1 138 ? -13.625 26.844 1.41 1 98.44 138 ILE A C 1
ATOM 1101 O O . ILE A 1 138 ? -14.492 26.812 0.538 1 98.44 138 ILE A O 1
ATOM 1105 N N . ARG A 1 139 ? -12.414 27.344 1.256 1 98.25 139 ARG A N 1
ATOM 1106 C CA . ARG A 1 139 ? -11.977 27.875 -0.035 1 98.25 139 ARG A CA 1
ATOM 1107 C C . ARG A 1 139 ? -10.797 27.078 -0.584 1 98.25 139 ARG A C 1
ATOM 1109 O O . ARG A 1 139 ? -9.93 26.656 0.173 1 98.25 139 ARG A O 1
ATOM 1116 N N . ARG A 1 140 ? -10.82 26.891 -1.871 1 97.81 140 ARG A N 1
ATOM 1117 C CA . ARG A 1 140 ? -9.703 26.234 -2.535 1 97.81 140 ARG A CA 1
ATOM 1118 C C . ARG A 1 140 ? -8.891 27.219 -3.365 1 97.81 140 ARG A C 1
ATOM 1120 O O . ARG A 1 140 ? -9.461 28 -4.141 1 97.81 140 ARG A O 1
ATOM 1127 N N . SER A 1 141 ? -7.656 27.219 -3.146 1 96.44 141 SER A N 1
ATOM 1128 C CA . SER A 1 141 ? -6.691 27.984 -3.922 1 96.44 141 SER A CA 1
ATOM 1129 C C . SER A 1 141 ? -5.453 27.156 -4.246 1 96.44 141 SER A C 1
ATOM 1131 O O . SER A 1 141 ? -5.504 25.938 -4.238 1 96.44 141 SER A O 1
ATOM 1133 N N . ASN A 1 142 ? -4.418 27.781 -4.723 1 93.5 142 ASN A N 1
ATOM 1134 C CA . ASN A 1 142 ? -3.148 27.109 -4.973 1 93.5 142 ASN A CA 1
ATOM 1135 C C . ASN A 1 142 ? -1.96 27.984 -4.605 1 93.5 142 ASN A C 1
ATOM 1137 O O . ASN A 1 142 ? -2.119 29.188 -4.387 1 93.5 142 ASN A O 1
ATOM 1141 N N . LEU A 1 143 ? -0.868 27.391 -4.539 1 93.38 143 LEU A N 1
ATOM 1142 C CA . LEU A 1 143 ? 0.316 28.094 -4.055 1 93.38 143 LEU A CA 1
ATOM 1143 C C . LEU A 1 143 ? 0.842 29.062 -5.109 1 93.38 143 LEU A C 1
ATOM 1145 O O . LEU A 1 143 ? 1.664 29.938 -4.809 1 93.38 143 LEU A O 1
ATOM 1149 N N . ALA A 1 144 ? 0.417 28.922 -6.348 1 90.75 144 ALA A N 1
ATOM 1150 C CA . ALA A 1 144 ? 0.816 29.844 -7.398 1 90.75 144 ALA A CA 1
ATOM 1151 C C . ALA A 1 144 ? 0.148 31.203 -7.211 1 90.75 144 ALA A C 1
ATOM 1153 O O . ALA A 1 144 ? 0.617 32.219 -7.742 1 90.75 144 ALA A O 1
ATOM 1154 N N . ASP A 1 145 ? -0.967 31.219 -6.496 1 94 145 ASP A N 1
ATOM 1155 C CA . ASP A 1 145 ? -1.646 32.469 -6.164 1 94 145 ASP A CA 1
ATOM 1156 C C . ASP A 1 145 ? -0.872 33.25 -5.102 1 94 145 ASP A C 1
ATOM 1158 O O . ASP A 1 145 ? -0.641 32.75 -4 1 94 145 ASP A O 1
ATOM 1162 N N . ASP A 1 146 ? -0.584 34.469 -5.359 1 94.12 146 ASP A N 1
ATOM 1163 C CA . ASP A 1 146 ? 0.27 35.281 -4.492 1 94.12 146 ASP A CA 1
ATOM 1164 C C . ASP A 1 146 ? -0.366 35.469 -3.119 1 94.12 146 ASP A C 1
ATOM 1166 O O . ASP A 1 146 ? 0.324 35.406 -2.098 1 94.12 146 ASP A O 1
ATOM 1170 N N . ALA A 1 147 ? -1.628 35.75 -3.139 1 95.5 147 ALA A N 1
ATOM 1171 C CA . ALA A 1 147 ? -2.318 35.969 -1.869 1 95.5 147 ALA A CA 1
ATOM 1172 C C . ALA A 1 147 ? -2.293 34.719 -1.004 1 95.5 147 ALA A C 1
ATOM 1174 O O . ALA A 1 147 ? -2.086 34.781 0.209 1 95.5 147 ALA A O 1
ATOM 1175 N N . SER A 1 148 ? -2.498 33.625 -1.606 1 96.12 148 SER A N 1
ATOM 1176 C CA . SER A 1 148 ? -2.457 32.344 -0.899 1 96.12 148 SER A CA 1
ATOM 1177 C C . SER A 1 148 ? -1.053 32.031 -0.384 1 96.12 148 SER A C 1
ATOM 1179 O O . SER A 1 148 ? -0.884 31.609 0.755 1 96.12 148 SER A O 1
ATOM 1181 N N . ARG A 1 149 ? -0.14 32.25 -1.215 1 95.62 149 ARG A N 1
ATOM 1182 C CA . ARG A 1 149 ? 1.25 32 -0.844 1 95.62 149 ARG A CA 1
ATOM 1183 C C . ARG A 1 149 ? 1.657 32.844 0.352 1 95.62 149 ARG A C 1
ATOM 1185 O O . ARG A 1 149 ? 2.383 32.406 1.234 1 95.62 149 ARG A O 1
ATOM 1192 N N . GLN A 1 150 ? 1.242 34.062 0.342 1 95.94 150 GLN A N 1
ATOM 1193 C CA . GLN A 1 150 ? 1.546 34.969 1.447 1 95.94 150 GLN A CA 1
ATOM 1194 C C . GLN A 1 150 ? 0.988 34.438 2.764 1 95.94 150 GLN A C 1
ATOM 1196 O O . GLN A 1 150 ? 1.673 34.438 3.787 1 95.94 150 GLN A O 1
ATOM 1201 N N . ILE A 1 151 ? -0.23 34 2.723 1 97.44 151 ILE A N 1
ATOM 1202 C CA . ILE A 1 151 ? -0.843 33.438 3.93 1 97.44 151 ILE A CA 1
ATOM 1203 C C . ILE A 1 151 ? -0.07 32.219 4.391 1 97.44 151 ILE A C 1
ATOM 1205 O O . ILE A 1 151 ? 0.211 32.062 5.582 1 97.44 151 ILE A O 1
ATOM 1209 N N . ILE A 1 152 ? 0.27 31.359 3.453 1 96.56 152 ILE A N 1
ATOM 1210 C CA . ILE A 1 152 ? 1.002 30.141 3.781 1 96.56 152 ILE A CA 1
ATOM 1211 C C . ILE A 1 152 ? 2.348 30.5 4.41 1 96.56 152 ILE A C 1
ATOM 1213 O O . ILE A 1 152 ? 2.742 29.922 5.422 1 96.56 152 ILE A O 1
ATOM 1217 N N . ASP A 1 153 ? 3.02 31.469 3.869 1 95.75 153 ASP A N 1
ATOM 1218 C CA . ASP A 1 153 ? 4.301 31.906 4.414 1 95.75 153 ASP A CA 1
ATOM 1219 C C . ASP A 1 153 ? 4.145 32.375 5.855 1 95.75 153 ASP A C 1
ATOM 1221 O O . ASP A 1 153 ? 5.055 32.219 6.672 1 95.75 153 ASP A O 1
ATOM 1225 N N . ARG A 1 154 ? 3.039 32.938 6.098 1 97.5 154 ARG A N 1
ATOM 1226 C CA . ARG A 1 154 ? 2.791 33.531 7.406 1 97.5 154 ARG A CA 1
ATOM 1227 C C . ARG A 1 154 ? 2.441 32.469 8.43 1 97.5 154 ARG A C 1
ATOM 1229 O O . ARG A 1 154 ? 2.742 32.594 9.617 1 97.5 154 ARG A O 1
ATOM 1236 N N . VAL A 1 155 ? 1.872 31.328 7.98 1 97.44 155 VAL A N 1
ATOM 1237 C CA . VAL A 1 155 ? 1.299 30.391 8.945 1 97.44 155 VAL A CA 1
ATOM 1238 C C . VAL A 1 155 ? 2.156 29.125 9.023 1 97.44 155 VAL A C 1
ATOM 1240 O O . VAL A 1 155 ? 1.866 28.219 9.805 1 97.44 155 VAL A O 1
ATOM 1243 N N . GLN A 1 156 ? 3.189 28.969 8.336 1 95 156 GLN A N 1
ATOM 1244 C CA . GLN A 1 156 ? 3.984 27.75 8.266 1 95 156 GLN A CA 1
ATOM 1245 C C . GLN A 1 156 ? 4.516 27.359 9.641 1 95 156 GLN A C 1
ATOM 1247 O O . GLN A 1 156 ? 4.641 26.172 9.945 1 95 156 GLN A O 1
ATOM 1252 N N . LEU A 1 157 ? 4.836 28.344 10.438 1 97 157 LEU A N 1
ATOM 1253 C CA . LEU A 1 157 ? 5.348 28.047 11.766 1 97 157 LEU A CA 1
ATOM 1254 C C . LEU A 1 157 ? 4.352 27.203 12.555 1 97 157 LEU A C 1
ATOM 1256 O O . LEU A 1 157 ? 4.75 26.375 13.383 1 97 157 LEU A O 1
ATOM 1260 N N . LEU A 1 158 ? 3.115 27.406 12.32 1 97.75 158 LEU A N 1
ATOM 1261 C CA . LEU A 1 158 ? 2.08 26.688 13.047 1 97.75 158 LEU A CA 1
ATOM 1262 C C . LEU A 1 158 ? 2.203 25.188 12.812 1 97.75 158 LEU A C 1
ATOM 1264 O O . LEU A 1 158 ? 1.847 24.375 13.672 1 97.75 158 LEU A O 1
ATOM 1268 N N . ILE A 1 159 ? 2.678 24.812 11.68 1 95.31 159 ILE A N 1
ATOM 1269 C CA . ILE A 1 159 ? 2.865 23.391 11.359 1 95.31 159 ILE A CA 1
ATOM 1270 C C . ILE A 1 159 ? 3.895 22.781 12.305 1 95.31 159 ILE A C 1
ATOM 1272 O O . ILE A 1 159 ? 3.705 21.672 12.797 1 95.31 159 ILE A O 1
ATOM 1276 N N . LEU A 1 160 ? 4.91 23.5 12.617 1 93.94 160 LEU A N 1
ATOM 1277 C CA . LEU A 1 160 ? 5.973 23.016 13.492 1 93.94 160 LEU A CA 1
ATOM 1278 C C . LEU A 1 160 ? 5.488 22.938 14.938 1 93.94 160 LEU A C 1
ATOM 1280 O O . LEU A 1 160 ? 5.98 22.109 15.711 1 93.94 160 LEU A O 1
ATOM 1284 N N . LEU A 1 161 ? 4.512 23.719 15.227 1 96.81 161 LEU A N 1
ATOM 1285 C CA . LEU A 1 161 ? 4.074 23.828 16.609 1 96.81 161 LEU A CA 1
ATOM 1286 C C . LEU A 1 161 ? 2.949 22.844 16.906 1 96.81 161 LEU A C 1
ATOM 1288 O O . LEU A 1 161 ? 2.682 22.516 18.078 1 96.81 161 LEU A O 1
ATOM 1292 N N . PHE A 1 162 ? 2.297 22.375 15.844 1 95.94 162 PHE A N 1
ATOM 1293 C CA . PHE A 1 162 ? 1.069 21.656 16.141 1 95.94 162 PHE A CA 1
ATOM 1294 C C . PHE A 1 162 ? 1.058 20.297 15.438 1 95.94 162 PHE A C 1
ATOM 1296 O O . PHE A 1 162 ? 0.238 19.438 15.758 1 95.94 162 PHE A O 1
ATOM 1303 N N . ILE A 1 163 ? 1.894 20.078 14.469 1 91.19 163 ILE A N 1
ATOM 1304 C CA . ILE A 1 163 ? 1.96 18.797 13.766 1 91.19 163 ILE A CA 1
ATOM 1305 C C . ILE A 1 163 ? 3.295 18.125 14.055 1 91.19 163 ILE A C 1
ATOM 1307 O O . ILE A 1 163 ? 4.355 18.641 13.695 1 91.19 163 ILE A O 1
ATOM 1311 N N . GLU A 1 164 ? 3.17 16.969 14.648 1 84.56 164 GLU A N 1
ATOM 1312 C CA . GLU A 1 164 ? 4.383 16.203 14.93 1 84.56 164 GLU A CA 1
ATOM 1313 C C . GLU A 1 164 ? 5.129 15.852 13.648 1 84.56 164 GLU A C 1
ATOM 1315 O O . GLU A 1 164 ? 4.543 15.297 12.711 1 84.56 164 GLU A O 1
ATOM 1320 N N . GLY A 1 165 ? 6.395 16.219 13.609 1 79.19 165 GLY A N 1
ATOM 1321 C CA . GLY A 1 165 ? 7.203 15.922 12.438 1 79.19 165 GLY A CA 1
ATOM 1322 C C . GLY A 1 165 ? 6.863 16.781 11.234 1 79.19 165 GLY A C 1
ATOM 1323 O O . GLY A 1 165 ? 7.266 16.469 10.109 1 79.19 165 GLY A O 1
ATOM 1324 N N . GLY A 1 166 ? 6.102 17.766 11.43 1 85.12 166 GLY A N 1
ATOM 1325 C CA . GLY A 1 166 ? 5.742 18.656 10.344 1 85.12 166 GLY A CA 1
ATOM 1326 C C . GLY A 1 166 ? 6.93 19.406 9.758 1 85.12 166 GLY A C 1
ATOM 1327 O O . GLY A 1 166 ? 7.93 19.625 10.445 1 85.12 166 GLY A O 1
ATOM 1328 N N . SER A 1 167 ? 6.836 19.719 8.469 1 85.19 167 SER A N 1
ATOM 1329 C CA . SER A 1 167 ? 7.887 20.469 7.789 1 85.19 167 SER A CA 1
ATOM 1330 C C . SER A 1 167 ? 7.305 21.562 6.891 1 85.19 167 SER A C 1
ATOM 1332 O O . SER A 1 167 ? 6.133 21.484 6.504 1 85.19 167 SER A O 1
ATOM 1334 N N . TYR A 1 168 ? 8.133 22.516 6.629 1 88.31 168 TYR A N 1
ATOM 1335 C CA . TYR A 1 168 ? 7.734 23.594 5.73 1 88.31 168 TYR A CA 1
ATOM 1336 C C . TYR A 1 168 ? 7.609 23.094 4.297 1 88.31 168 TYR A C 1
ATOM 1338 O O . TYR A 1 168 ? 8.336 22.188 3.883 1 88.31 168 TYR A O 1
ATOM 1346 N N . ILE A 1 169 ? 6.676 23.641 3.646 1 87.31 169 ILE A N 1
ATOM 1347 C CA . ILE A 1 169 ? 6.629 23.391 2.211 1 87.31 169 ILE A CA 1
ATOM 1348 C C . ILE A 1 169 ? 7.387 24.5 1.47 1 87.31 169 ILE A C 1
ATOM 1350 O O . ILE A 1 169 ? 7.461 25.625 1.94 1 87.31 169 ILE A O 1
ATOM 1354 N N . GLY A 1 170 ? 8.031 24.141 0.384 1 81.56 170 GLY A N 1
ATOM 1355 C CA . GLY A 1 170 ? 8.766 25.109 -0.402 1 81.56 170 GLY A CA 1
ATOM 1356 C C . GLY A 1 170 ? 7.863 26.078 -1.148 1 81.56 170 GLY A C 1
ATOM 1357 O O . GLY A 1 170 ? 6.988 25.656 -1.907 1 81.56 170 GLY A O 1
ATOM 1358 N N . THR A 1 171 ? 8.016 27.328 -0.872 1 79.88 171 THR A N 1
ATOM 1359 C CA . THR A 1 171 ? 7.195 28.328 -1.542 1 79.88 171 THR A CA 1
ATOM 1360 C C . THR A 1 171 ? 8.039 29.188 -2.486 1 79.88 171 THR A C 1
ATOM 1362 O O . THR A 1 171 ? 7.52 30.062 -3.176 1 79.88 171 THR A O 1
ATOM 1365 N N . ASP A 1 172 ? 9.281 28.859 -2.568 1 73.12 172 ASP A N 1
ATOM 1366 C CA . ASP A 1 172 ? 10.18 29.719 -3.342 1 73.12 172 ASP A CA 1
ATOM 1367 C C . ASP A 1 172 ? 10.383 29.156 -4.75 1 73.12 172 ASP A C 1
ATOM 1369 O O . ASP A 1 172 ? 10.742 29.906 -5.668 1 73.12 172 ASP A O 1
ATOM 1373 N N . THR A 1 173 ? 10.266 27.875 -4.836 1 63.91 173 THR A N 1
ATOM 1374 C CA . THR A 1 173 ? 10.555 27.312 -6.152 1 63.91 173 THR A CA 1
ATOM 1375 C C . THR A 1 173 ? 9.297 27.312 -7.023 1 63.91 173 THR A C 1
ATOM 1377 O O . THR A 1 173 ? 8.273 26.75 -6.648 1 63.91 173 THR A O 1
ATOM 1380 N N . THR A 1 174 ? 9.383 28 -8.094 1 60.56 174 THR A N 1
ATOM 1381 C CA . THR A 1 174 ? 8.258 28.234 -8.984 1 60.56 174 THR A CA 1
ATOM 1382 C C . THR A 1 174 ? 7.797 26.938 -9.633 1 60.56 174 THR A C 1
ATOM 1384 O O . THR A 1 174 ? 6.605 26.75 -9.883 1 60.56 174 THR A O 1
ATOM 1387 N N . ASP A 1 175 ? 8.711 26.031 -9.875 1 57.03 175 ASP A N 1
ATOM 1388 C CA . ASP A 1 175 ? 8.422 24.891 -10.75 1 57.03 175 ASP A CA 1
ATOM 1389 C C . ASP A 1 175 ? 7.457 23.922 -10.078 1 57.03 175 ASP A C 1
ATOM 1391 O O . ASP A 1 175 ? 6.836 23.094 -10.75 1 57.03 175 ASP A O 1
ATOM 1395 N N . SER A 1 176 ? 7.027 24.266 -8.852 1 72.62 176 SER A N 1
ATOM 1396 C CA . SER A 1 176 ? 6.207 23.25 -8.219 1 72.62 176 SER A CA 1
ATOM 1397 C C . SER A 1 176 ? 5.035 23.859 -7.461 1 72.62 176 SER A C 1
ATOM 1399 O O . SER A 1 176 ? 4.27 23.141 -6.812 1 72.62 176 SER A O 1
ATOM 1401 N N . LEU A 1 177 ? 4.824 25.094 -7.801 1 76.88 177 LEU A N 1
ATOM 1402 C CA . LEU A 1 177 ? 3.818 25.75 -6.977 1 76.88 177 LEU A CA 1
ATOM 1403 C C . LEU A 1 177 ? 2.412 25.344 -7.398 1 76.88 177 LEU A C 1
ATOM 1405 O O . LEU A 1 177 ? 1.519 25.219 -6.555 1 76.88 177 LEU A O 1
ATOM 1409 N N . ASP A 1 178 ? 2.299 25.016 -8.609 1 80.44 178 ASP A N 1
ATOM 1410 C CA . ASP A 1 178 ? 0.981 24.672 -9.141 1 80.44 178 ASP A CA 1
ATOM 1411 C C . ASP A 1 178 ? 0.568 23.266 -8.727 1 80.44 178 ASP A C 1
ATOM 1413 O O . ASP A 1 178 ? -0.595 22.891 -8.875 1 80.44 178 ASP A O 1
ATOM 1417 N N . ARG A 1 179 ? 1.471 22.625 -8.156 1 86.19 179 ARG A N 1
ATOM 1418 C CA . ARG A 1 179 ? 1.163 21.266 -7.73 1 86.19 179 ARG A CA 1
ATOM 1419 C C . ARG A 1 179 ? 0.51 21.25 -6.355 1 86.19 179 ARG A C 1
ATOM 1421 O O . ARG A 1 179 ? -0.044 20.234 -5.934 1 86.19 179 ARG A O 1
ATOM 1428 N N . TRP A 1 180 ? 0.614 22.406 -5.746 1 91.06 180 TRP A N 1
ATOM 1429 C CA . TRP A 1 180 ? 0.05 22.516 -4.406 1 91.06 180 TRP A CA 1
ATOM 1430 C C . TRP A 1 180 ? -1.341 23.141 -4.445 1 91.06 180 TRP A C 1
ATOM 1432 O O . TRP A 1 180 ? -1.503 24.281 -4.883 1 91.06 180 TRP A O 1
ATOM 1442 N N . ASP A 1 181 ? -2.303 22.422 -4.012 1 94.38 181 ASP A N 1
ATOM 1443 C CA . ASP A 1 181 ? -3.604 23.016 -3.689 1 94.38 181 ASP A CA 1
ATOM 1444 C C . ASP A 1 181 ? -3.689 23.375 -2.211 1 94.38 181 ASP A C 1
ATOM 1446 O O . ASP A 1 181 ? -3.172 22.656 -1.354 1 94.38 181 ASP A O 1
ATOM 1450 N N . ILE A 1 182 ? -4.301 24.469 -2.025 1 97.44 182 ILE A N 1
ATOM 1451 C CA . ILE A 1 182 ? -4.508 24.922 -0.656 1 97.44 182 ILE A CA 1
ATOM 1452 C C . ILE A 1 182 ? -6 25.016 -0.365 1 97.44 182 ILE A C 1
ATOM 1454 O O . ILE A 1 182 ? -6.762 25.562 -1.17 1 97.44 182 ILE A O 1
ATOM 1458 N N . PHE A 1 183 ? -6.387 24.484 0.733 1 98.5 183 PHE A N 1
ATOM 1459 C CA . PHE A 1 183 ? -7.754 24.594 1.224 1 98.5 183 PHE A CA 1
ATOM 1460 C C . PHE A 1 183 ? -7.797 25.391 2.525 1 98.5 183 PHE A C 1
ATOM 1462 O O . PHE A 1 183 ? -7.203 24.984 3.527 1 98.5 183 PHE A O 1
ATOM 1469 N N . PHE A 1 184 ? -8.484 26.5 2.473 1 98.69 184 PHE A N 1
ATOM 1470 C CA . PHE A 1 184 ? -8.594 27.359 3.65 1 98.69 184 PHE A CA 1
ATOM 1471 C C . PHE A 1 184 ? -9.945 27.172 4.332 1 98.69 184 PHE A C 1
ATOM 1473 O O . PHE A 1 184 ? -10.969 27.047 3.666 1 98.69 184 PHE A O 1
ATOM 1480 N N . LEU A 1 185 ? -9.93 27.109 5.602 1 98.62 185 LEU A N 1
ATOM 1481 C CA . LEU A 1 185 ? -11.125 27.141 6.438 1 98.62 185 LEU A CA 1
ATOM 1482 C C . LEU A 1 185 ? -11.242 28.469 7.18 1 98.62 185 LEU A C 1
ATOM 1484 O O . LEU A 1 185 ? -10.352 28.844 7.938 1 98.62 185 LEU A O 1
ATOM 1488 N N . TYR A 1 186 ? -12.359 29.172 6.941 1 98 186 TYR A N 1
ATOM 1489 C CA . TYR A 1 186 ? -12.57 30.453 7.59 1 98 186 TYR A CA 1
ATOM 1490 C C . TYR A 1 186 ? -13.891 30.484 8.344 1 98 186 TYR A C 1
ATOM 1492 O O . TYR A 1 186 ? -14.898 29.953 7.863 1 98 186 TYR A O 1
ATOM 1500 N N . ASN A 1 187 ? -13.844 31.031 9.461 1 96.25 187 ASN A N 1
ATOM 1501 C CA . ASN A 1 187 ? -15.047 31.422 10.18 1 96.25 187 ASN A CA 1
ATOM 1502 C C . ASN A 1 187 ? -15.539 32.812 9.734 1 96.25 187 ASN A C 1
ATOM 1504 O O . ASN A 1 187 ? -14.758 33.75 9.664 1 96.25 187 ASN A O 1
ATOM 1508 N N . ILE A 1 188 ? -16.797 32.906 9.414 1 94.06 188 ILE A N 1
ATOM 1509 C CA . ILE A 1 188 ? -17.391 34.156 8.945 1 94.06 188 ILE A CA 1
ATOM 1510 C C . ILE A 1 188 ? -18.25 34.781 10.047 1 94.06 188 ILE A C 1
ATOM 1512 O O . ILE A 1 188 ? -19.203 34.156 10.516 1 94.06 188 ILE A O 1
ATOM 1516 N N . LYS A 1 189 ? -17.844 35.969 10.391 1 87 189 LYS A N 1
ATOM 1517 C CA . LYS A 1 189 ? -18.625 36.688 11.359 1 87 189 LYS A CA 1
ATOM 1518 C C . LYS A 1 189 ? -19.281 37.938 10.727 1 87 189 LYS A C 1
ATOM 1520 O O . LYS A 1 189 ? -18.594 38.781 10.156 1 87 189 LYS A O 1
ATOM 1525 N N . PRO A 1 190 ? -20.562 37.875 10.672 1 77.12 190 PRO A N 1
ATOM 1526 C CA . PRO A 1 190 ? -21.234 39.031 10.102 1 77.12 190 PRO A CA 1
ATOM 1527 C C . PRO A 1 190 ? -20.984 40.312 10.914 1 77.12 190 PRO A C 1
ATOM 1529 O O . PRO A 1 190 ? -20.906 40.25 12.141 1 77.12 190 PRO A O 1
ATOM 1532 N N . SER A 1 191 ? -20.438 41.312 10.195 1 68.06 191 SER A N 1
ATOM 1533 C CA . SER A 1 191 ? -20.312 42.594 10.875 1 68.06 191 SER A CA 1
ATOM 1534 C C . SER A 1 191 ? -21.672 43.281 11.016 1 68.06 191 SER A C 1
ATOM 1536 O O . SER A 1 191 ? -22.453 43.344 10.062 1 68.06 191 SER A O 1
ATOM 1538 N N . THR A 1 192 ? -22.078 43.594 12.18 1 59.91 192 THR A N 1
ATOM 1539 C CA . THR A 1 192 ? -23.312 44.312 12.469 1 59.91 192 THR A CA 1
ATOM 1540 C C . THR A 1 192 ? -23.25 45.75 11.969 1 59.91 192 THR A C 1
ATOM 1542 O O . THR A 1 192 ? -24.281 46.406 11.797 1 59.91 192 THR A O 1
ATOM 1545 N N . THR A 1 193 ? -22.062 46.25 11.781 1 57.25 193 THR A N 1
ATOM 1546 C CA . THR A 1 193 ? -21.969 47.688 11.586 1 57.25 193 THR A CA 1
ATOM 1547 C C . THR A 1 193 ? -22 48.062 10.102 1 57.25 193 THR A C 1
ATOM 1549 O O . THR A 1 193 ? -22.656 49 9.703 1 57.25 193 THR A O 1
ATOM 1552 N N . ASP A 1 194 ? -21.219 47.406 9.266 1 57.38 194 ASP A N 1
ATOM 1553 C CA . ASP A 1 194 ? -21.109 47.906 7.898 1 57.38 194 ASP A CA 1
ATOM 1554 C C . ASP A 1 194 ? -21.484 46.812 6.895 1 57.38 194 ASP A C 1
ATOM 1556 O O . ASP A 1 194 ? -21.234 46.938 5.695 1 57.38 194 ASP A O 1
ATOM 1560 N N . GLY A 1 195 ? -22.172 45.844 7.465 1 56.31 195 GLY A N 1
ATOM 1561 C CA . GLY A 1 195 ? -22.625 44.781 6.551 1 56.31 195 GLY A CA 1
ATOM 1562 C C . GLY A 1 195 ? -21.5 43.938 6 1 56.31 195 GLY A C 1
ATOM 1563 O O . GLY A 1 195 ? -21.719 43.062 5.172 1 56.31 195 GLY A O 1
ATOM 1564 N N . THR A 1 196 ? -20.328 44.312 6.391 1 63.31 196 THR A N 1
ATOM 1565 C CA . THR A 1 196 ? -19.203 43.562 5.855 1 63.31 196 THR A CA 1
ATOM 1566 C C . THR A 1 196 ? -18.938 42.312 6.715 1 63.31 196 THR A C 1
ATOM 1568 O O . THR A 1 196 ? -19.359 42.25 7.871 1 63.31 196 THR A O 1
ATOM 1571 N N . SER A 1 197 ? -18.484 41.281 6.078 1 68.25 197 SER A N 1
ATOM 1572 C CA . SER A 1 197 ? -18.156 40.062 6.789 1 68.25 197 SER A CA 1
ATOM 1573 C C . SER A 1 197 ? -16.703 40.062 7.258 1 68.25 197 SER A C 1
ATOM 1575 O O . SER A 1 197 ? -15.82 40.562 6.547 1 68.25 197 SER A O 1
ATOM 1577 N N . ARG A 1 198 ? -16.656 39.75 8.523 1 86.12 198 ARG A N 1
ATOM 1578 C CA . ARG A 1 198 ? -15.305 39.562 9.062 1 86.12 198 ARG A CA 1
ATOM 1579 C C . ARG A 1 198 ? -14.883 38.094 9.008 1 86.12 198 ARG A C 1
ATOM 1581 O O . ARG A 1 198 ? -15.688 37.188 9.266 1 86.12 198 ARG A O 1
ATOM 1588 N N . TYR A 1 199 ? -13.688 37.906 8.508 1 94.06 199 TYR A N 1
ATOM 1589 C CA . TYR A 1 199 ? -13.148 36.562 8.344 1 94.06 199 TYR A CA 1
ATOM 1590 C C . TYR A 1 199 ? -12.125 36.25 9.43 1 94.06 199 TYR A C 1
ATOM 1592 O O . TYR A 1 199 ? -11.312 37.094 9.789 1 94.06 199 TYR A O 1
ATOM 1600 N N . GLN A 1 200 ? -12.25 35.094 9.969 1 95.56 200 GLN A N 1
ATOM 1601 C CA . GLN A 1 200 ? -11.25 34.562 10.891 1 95.56 200 GLN A CA 1
ATOM 1602 C C . GLN A 1 200 ? -10.656 33.25 10.391 1 95.56 200 GLN A C 1
ATOM 1604 O O . GLN A 1 200 ? -11.391 32.312 10.102 1 95.56 200 GLN A O 1
ATOM 1609 N N . PHE A 1 201 ? -9.398 33.25 10.305 1 97.69 201 PHE A N 1
ATOM 1610 C CA . PHE A 1 201 ? -8.695 32.031 9.883 1 97.69 201 PHE A CA 1
ATOM 1611 C C . PHE A 1 201 ? -8.875 30.906 10.898 1 97.69 201 PHE A C 1
ATOM 1613 O O . PHE A 1 201 ? -8.539 31.078 12.078 1 97.69 201 PHE A O 1
ATOM 1620 N N . ALA A 1 202 ? -9.375 29.766 10.445 1 97.75 202 ALA A N 1
ATOM 1621 C CA . ALA A 1 202 ? -9.672 28.672 11.367 1 97.75 202 ALA A CA 1
ATOM 1622 C C . ALA A 1 202 ? -8.758 27.469 11.109 1 97.75 202 ALA A C 1
ATOM 1624 O O . ALA A 1 202 ? -8.57 26.625 11.984 1 97.75 202 ALA A O 1
ATOM 1625 N N . GLY A 1 203 ? -8.203 27.344 9.938 1 98.12 203 GLY A N 1
ATOM 1626 C CA . GLY A 1 203 ? -7.332 26.234 9.578 1 98.12 203 GLY A CA 1
ATOM 1627 C C . GLY A 1 203 ? -7.086 26.141 8.086 1 98.12 203 GLY A C 1
ATOM 1628 O O . GLY A 1 203 ? -7.543 26.984 7.316 1 98.12 203 GLY A O 1
ATOM 1629 N N . TYR A 1 204 ? -6.242 25.141 7.719 1 98.38 204 TYR A N 1
ATOM 1630 C CA . TYR A 1 204 ? -5.996 24.922 6.297 1 98.38 204 TYR A CA 1
ATOM 1631 C C . TYR A 1 204 ? -5.402 23.531 6.059 1 98.38 204 TYR A C 1
ATOM 1633 O O . TYR A 1 204 ? -5.023 22.844 7.008 1 98.38 204 TYR A O 1
ATOM 1641 N N . SER A 1 205 ? -5.426 23.125 4.883 1 97.94 205 SER A N 1
ATOM 1642 C CA . SER A 1 205 ? -4.777 21.906 4.434 1 97.94 205 SER A CA 1
ATOM 1643 C C . SER A 1 205 ? -4.074 22.109 3.096 1 97.94 205 SER A C 1
ATOM 1645 O O . SER A 1 205 ? -4.527 22.891 2.264 1 97.94 205 SER A O 1
ATOM 1647 N N . THR A 1 206 ? -2.955 21.484 2.971 1 96.25 206 THR A N 1
ATOM 1648 C CA . THR A 1 206 ? -2.252 21.469 1.693 1 96.25 206 THR A CA 1
ATOM 1649 C C . THR A 1 206 ? -2.346 20.094 1.037 1 96.25 206 THR A C 1
ATOM 1651 O O . THR A 1 206 ? -2.293 19.078 1.721 1 96.25 206 THR A O 1
ATOM 1654 N N . VAL A 1 207 ? -2.549 20.094 -0.218 1 94.94 207 VAL A N 1
ATOM 1655 C CA . VAL A 1 207 ? -2.637 18.859 -1.005 1 94.94 207 VAL A CA 1
ATOM 1656 C C . VAL A 1 207 ? -1.651 18.922 -2.17 1 94.94 207 VAL A C 1
ATOM 1658 O O . VAL A 1 207 ? -1.655 19.891 -2.941 1 94.94 207 VAL A O 1
ATOM 1661 N N . TYR A 1 208 ? -0.853 17.969 -2.244 1 90.56 208 TYR A N 1
ATOM 1662 C CA . TYR A 1 208 ? 0.136 17.906 -3.314 1 90.56 208 TYR A CA 1
ATOM 1663 C C . TYR A 1 208 ? -0.309 16.953 -4.418 1 90.56 208 TYR A C 1
ATOM 1665 O O . TYR A 1 208 ? -0.785 15.852 -4.137 1 90.56 208 TYR A O 1
ATOM 1673 N N . LYS A 1 209 ? -0.121 17.359 -5.656 1 86.62 209 LYS A N 1
ATOM 1674 C CA . LYS A 1 209 ? -0.455 16.516 -6.805 1 86.62 209 LYS A CA 1
ATOM 1675 C C . LYS A 1 209 ? 0.803 15.938 -7.449 1 86.62 209 LYS A C 1
ATOM 1677 O O . LYS A 1 209 ? 1.701 16.688 -7.844 1 86.62 209 LYS A O 1
ATOM 1682 N N . PHE A 1 210 ? 0.829 14.609 -7.457 1 79.56 210 PHE A N 1
ATOM 1683 C CA . PHE A 1 210 ? 1.918 13.906 -8.125 1 79.56 210 PHE A CA 1
ATOM 1684 C C . PHE A 1 210 ? 1.545 13.57 -9.562 1 79.56 210 PHE A C 1
ATOM 1686 O O . PHE A 1 210 ? 0.51 12.945 -9.812 1 79.56 210 PHE A O 1
ATOM 1693 N N . PHE A 1 211 ? 2.291 14.047 -10.516 1 70.81 211 PHE A N 1
ATOM 1694 C CA . PHE A 1 211 ? 2.027 13.727 -11.914 1 70.81 211 PHE A CA 1
ATOM 1695 C C . PHE A 1 211 ? 3.018 12.688 -12.422 1 70.81 211 PHE A C 1
ATOM 1697 O O . PHE A 1 211 ? 4.23 12.859 -12.289 1 70.81 211 PHE A O 1
ATOM 1704 N N . PRO A 1 212 ? 2.535 11.453 -12.594 1 55.97 212 PRO A N 1
ATOM 1705 C CA . PRO A 1 212 ? 3.494 10.523 -13.188 1 55.97 212 PRO A CA 1
ATOM 1706 C C . PRO A 1 212 ? 4.113 11.062 -14.477 1 55.97 212 PRO A C 1
ATOM 1708 O O . PRO A 1 212 ? 3.469 11.812 -15.211 1 55.97 212 PRO A O 1
ATOM 1711 N N . LEU A 1 213 ? 5.367 11.305 -14.594 1 48.97 213 LEU A N 1
ATOM 1712 C CA . LEU A 1 213 ? 6 11.695 -15.852 1 48.97 213 LEU A CA 1
ATOM 1713 C C . LEU A 1 213 ? 5.426 10.906 -17.016 1 48.97 213 LEU A C 1
ATOM 1715 O O . LEU A 1 213 ? 5.488 9.68 -17.031 1 48.97 213 LEU A O 1
ATOM 1719 N N . GLN A 1 214 ? 4.184 11.117 -17.438 1 43.72 214 GLN A N 1
ATOM 1720 C CA . GLN A 1 214 ? 3.746 10.484 -18.672 1 43.72 214 GLN A CA 1
ATOM 1721 C C . GLN A 1 214 ? 4.836 10.555 -19.75 1 43.72 214 GLN A C 1
ATOM 1723 O O . GLN A 1 214 ? 5.027 11.594 -20.375 1 43.72 214 GLN A O 1
ATOM 1728 N N . ARG A 1 215 ? 6.031 10.188 -19.734 1 38.03 215 ARG A N 1
ATOM 1729 C CA . ARG A 1 215 ? 6.633 10.102 -21.062 1 38.03 215 ARG A CA 1
ATOM 1730 C C . ARG A 1 215 ? 5.637 9.57 -22.078 1 38.03 215 ARG A C 1
ATOM 1732 O O . ARG A 1 215 ? 4.613 8.992 -21.719 1 38.03 215 ARG A O 1
ATOM 1739 N N . PHE A 1 216 ? 6.074 9.242 -23.703 1 32.66 216 PHE A N 1
ATOM 1740 C CA . PHE A 1 216 ? 5.777 8.93 -25.094 1 32.66 216 PHE A CA 1
ATOM 1741 C C . PHE A 1 216 ? 4.895 7.688 -25.188 1 32.66 216 PHE A C 1
ATOM 1743 O O . PHE A 1 216 ? 4.891 6.848 -24.297 1 32.66 216 PHE A O 1
ATOM 1750 N N . PRO A 1 217 ? 3.93 7.551 -25.984 1 35.31 217 PRO A N 1
ATOM 1751 C CA . PRO A 1 217 ? 3.871 6.324 -26.797 1 35.31 217 PRO A CA 1
ATOM 1752 C C . PRO A 1 217 ? 5.234 5.648 -26.922 1 35.31 217 PRO A C 1
ATOM 1754 O O . PRO A 1 217 ? 6.195 6.277 -27.375 1 35.31 217 PRO A O 1
ATOM 1757 N N . LEU A 1 218 ? 5.68 4.828 -26.047 1 35.06 218 LEU A N 1
ATOM 1758 C CA . LEU A 1 218 ? 6.73 4 -26.641 1 35.06 218 LEU A CA 1
ATOM 1759 C C . LEU A 1 218 ? 6.43 3.684 -28.094 1 35.06 218 LEU A C 1
ATOM 1761 O O . LEU A 1 218 ? 6.02 2.568 -28.422 1 35.06 218 LEU A O 1
ATOM 1765 N N . GLU A 1 219 ? 5.594 4.363 -28.828 1 33.16 219 GLU A N 1
ATOM 1766 C CA . GLU A 1 219 ? 5.676 4.008 -30.25 1 33.16 219 GLU A CA 1
ATOM 1767 C C . GLU A 1 219 ? 7.125 3.938 -30.719 1 33.16 219 GLU A C 1
ATOM 1769 O O . GLU A 1 219 ? 7.898 4.875 -30.5 1 33.16 219 GLU A O 1
ATOM 1774 N N . PRO A 1 220 ? 7.652 2.713 -30.859 1 31.98 220 PRO A N 1
ATOM 1775 C CA . PRO A 1 220 ? 8.828 2.6 -31.734 1 31.98 220 PRO A CA 1
ATOM 1776 C C . PRO A 1 220 ? 8.742 3.484 -32.969 1 31.98 220 PRO A C 1
ATOM 1778 O O . PRO A 1 220 ? 9.492 3.287 -33.938 1 31.98 220 PRO A O 1
ATOM 1781 N N . LYS A 1 221 ? 7.676 4.141 -33.531 1 32.62 221 LYS A N 1
ATOM 1782 C CA . LYS A 1 221 ? 8.016 4.434 -34.938 1 32.62 221 LYS A CA 1
ATOM 1783 C C . LYS A 1 221 ? 9.422 5.004 -35.031 1 32.62 221 LYS A C 1
ATOM 1785 O O . LYS A 1 221 ? 10.078 5.258 -34.031 1 32.62 221 LYS A O 1
ATOM 1790 N N . GLU A 1 222 ? 9.672 5.969 -36.188 1 29.98 222 GLU A N 1
ATOM 1791 C CA . GLU A 1 222 ? 10.906 6.57 -36.688 1 29.98 222 GLU A CA 1
ATOM 1792 C C . GLU A 1 222 ? 11.68 7.254 -35.562 1 29.98 222 GLU A C 1
ATOM 1794 O O . GLU A 1 222 ? 11.086 7.902 -34.688 1 29.98 222 GLU A O 1
ATOM 1799 N N . ALA A 1 223 ? 12.898 6.805 -35.188 1 29.64 223 ALA A N 1
ATOM 1800 C CA . ALA A 1 223 ? 14.062 7.438 -34.594 1 29.64 223 ALA A CA 1
ATOM 1801 C C . ALA A 1 223 ? 13.977 8.961 -34.688 1 29.64 223 ALA A C 1
ATOM 1803 O O . ALA A 1 223 ? 14.688 9.578 -35.469 1 29.64 223 ALA A O 1
ATOM 1804 N N . HIS A 1 224 ? 12.812 9.625 -34.906 1 26.95 224 HIS A N 1
ATOM 1805 C CA . HIS A 1 224 ? 13.156 11.031 -35.062 1 26.95 224 HIS A CA 1
ATOM 1806 C C . HIS A 1 224 ? 13.852 11.57 -33.812 1 26.95 224 HIS A C 1
ATOM 1808 O O . HIS A 1 224 ? 13.508 11.18 -32.688 1 26.95 224 HIS A O 1
ATOM 1814 N N . GLU A 1 225 ? 15.023 12.289 -33.906 1 29.03 225 GLU A N 1
ATOM 1815 C CA . GLU A 1 225 ? 16.062 12.953 -33.125 1 29.03 225 GLU A CA 1
ATOM 1816 C C . GLU A 1 225 ? 15.477 13.578 -31.844 1 29.03 225 GLU A C 1
ATOM 1818 O O . GLU A 1 225 ? 16.016 13.406 -30.75 1 29.03 225 GLU A O 1
ATOM 1823 N N . ASN A 1 226 ? 14.734 14.812 -31.984 1 25.55 226 ASN A N 1
ATOM 1824 C CA . ASN A 1 226 ? 14.602 15.898 -31.031 1 25.55 226 ASN A CA 1
ATOM 1825 C C . ASN A 1 226 ? 13.445 15.656 -30.062 1 25.55 226 ASN A C 1
ATOM 1827 O O . ASN A 1 226 ? 12.312 16.047 -30.344 1 25.55 226 ASN A O 1
ATOM 1831 N N . LEU A 1 227 ? 13.242 14.641 -29.594 1 32.16 227 LEU A N 1
ATOM 1832 C CA . LEU A 1 227 ? 12.141 14.531 -28.641 1 32.16 227 LEU A CA 1
ATOM 1833 C C . LEU A 1 227 ? 12.258 15.586 -27.547 1 32.16 227 LEU A C 1
ATOM 1835 O O . LEU A 1 227 ? 12.898 15.359 -26.531 1 32.16 227 LEU A O 1
ATOM 1839 N N . GLU A 1 228 ? 12.375 16.797 -27.891 1 28.03 228 GLU A N 1
ATOM 1840 C CA . GLU A 1 228 ? 12.25 17.906 -26.953 1 28.03 228 GLU A CA 1
ATOM 1841 C C . GLU A 1 228 ? 11 17.766 -26.094 1 28.03 228 GLU A C 1
ATOM 1843 O O . GLU A 1 228 ? 9.922 17.438 -26.594 1 28.03 228 GLU A O 1
ATOM 1848 N N . LEU A 1 229 ? 11.055 17.203 -24.891 1 33.25 229 LEU A N 1
ATOM 1849 C CA . LEU A 1 229 ? 9.984 17.469 -23.938 1 33.25 229 LEU A CA 1
ATOM 1850 C C . LEU A 1 229 ? 9.148 18.656 -24.375 1 33.25 229 LEU A C 1
ATOM 1852 O O . LEU A 1 229 ? 9.695 19.672 -24.797 1 33.25 229 LEU A O 1
ATOM 1856 N N . PRO A 1 230 ? 8 18.484 -25 1 31.88 230 PRO A N 1
ATOM 1857 C CA . PRO A 1 230 ? 7.441 19.797 -25.344 1 31.88 230 PRO A CA 1
ATOM 1858 C C . PRO A 1 230 ? 7.789 20.859 -24.312 1 31.88 230 PRO A C 1
ATOM 1860 O O . PRO A 1 230 ? 7.75 20.594 -23.109 1 31.88 230 PRO A O 1
ATOM 1863 N N . SER A 1 231 ? 8.695 21.609 -24.484 1 32.16 231 SER A N 1
ATOM 1864 C CA . SER A 1 231 ? 9.055 22.812 -23.734 1 32.16 231 SER A CA 1
ATOM 1865 C C . SER A 1 231 ? 7.809 23.547 -23.25 1 32.16 231 SER A C 1
ATOM 1867 O O . SER A 1 231 ? 7.914 24.547 -22.531 1 32.16 231 SER A O 1
ATOM 1869 N N . GLY A 1 232 ? 6.598 23.453 -23.938 1 32.81 232 GLY A N 1
ATOM 1870 C CA . GLY A 1 232 ? 5.535 24.375 -23.547 1 32.81 232 GLY A CA 1
ATOM 1871 C C . GLY A 1 232 ? 4.836 23.969 -22.266 1 32.81 232 GLY A C 1
ATOM 1872 O O . GLY A 1 232 ? 4.941 22.828 -21.828 1 32.81 232 GLY A O 1
ATOM 1873 N N . GLU A 1 233 ? 4.277 24.953 -21.453 1 34 233 GLU A N 1
ATOM 1874 C CA . GLU A 1 233 ? 3.471 24.953 -20.234 1 34 233 GLU A CA 1
ATOM 1875 C C . GLU A 1 233 ? 2.328 23.953 -20.328 1 34 233 GLU A C 1
ATOM 1877 O O . GLU A 1 233 ? 1.31 24.219 -20.969 1 34 233 GLU A O 1
ATOM 1882 N N . PHE A 1 234 ? 2.438 22.797 -20.656 1 36.09 234 PHE A N 1
ATOM 1883 C CA . PHE A 1 234 ? 1.293 21.891 -20.656 1 36.09 234 PHE A CA 1
ATOM 1884 C C . PHE A 1 234 ? 0.557 21.953 -19.328 1 36.09 234 PHE A C 1
ATOM 1886 O O . PHE A 1 234 ? 1.17 21.828 -18.266 1 36.09 234 PHE A O 1
ATOM 1893 N N . PRO A 1 235 ? -0.642 22.484 -19.328 1 43.41 235 PRO A N 1
ATOM 1894 C CA . PRO A 1 235 ? -1.399 22.578 -18.078 1 43.41 235 PRO A CA 1
ATOM 1895 C C . PRO A 1 235 ? -1.588 21.219 -17.422 1 43.41 235 PRO A C 1
ATOM 1897 O O . PRO A 1 235 ? -1.917 20.234 -18.094 1 43.41 235 PRO A O 1
ATOM 1900 N N . PHE A 1 236 ? -0.921 20.891 -16.359 1 46.78 236 PHE A N 1
ATOM 1901 C CA . PHE A 1 236 ? -1.004 19.734 -15.484 1 46.78 236 PHE A CA 1
ATOM 1902 C C . PHE A 1 236 ? -2.449 19.281 -15.328 1 46.78 236 PHE A C 1
ATOM 1904 O O . PHE A 1 236 ? -2.707 18.172 -14.852 1 46.78 236 PHE A O 1
ATOM 1911 N N . SER A 1 237 ? -3.453 20.141 -15.789 1 47.5 237 SER A N 1
ATOM 1912 C CA . SER A 1 237 ? -4.859 19.922 -15.461 1 47.5 237 SER A CA 1
ATOM 1913 C C . SER A 1 237 ? -5.398 18.672 -16.125 1 47.5 237 SER A C 1
ATOM 1915 O O . SER A 1 237 ? -6.34 18.047 -15.617 1 47.5 237 SER A O 1
ATOM 1917 N N . ASN A 1 238 ? -4.742 18.109 -17.156 1 50.69 238 ASN A N 1
ATOM 1918 C CA . ASN A 1 238 ? -5.348 16.969 -17.828 1 50.69 238 ASN A CA 1
ATOM 1919 C C . ASN A 1 238 ? -4.539 15.688 -17.609 1 50.69 238 ASN A C 1
ATOM 1921 O O . ASN A 1 238 ? -4.781 14.672 -18.25 1 50.69 238 ASN A O 1
ATOM 1925 N N . LEU A 1 239 ? -3.65 15.906 -16.547 1 58.59 239 LEU A N 1
ATOM 1926 C CA . LEU A 1 239 ? -2.809 14.742 -16.328 1 58.59 239 LEU A CA 1
ATOM 1927 C C . LEU A 1 239 ? -3.287 13.961 -15.102 1 58.59 239 LEU A C 1
ATOM 1929 O O . LEU A 1 239 ? -3.723 14.555 -14.109 1 58.59 239 LEU A O 1
ATOM 1933 N N . ARG A 1 240 ? -3.234 12.719 -15.281 1 67.44 240 ARG A N 1
ATOM 1934 C CA . ARG A 1 240 ? -3.557 11.859 -14.148 1 67.44 240 ARG A CA 1
ATOM 1935 C C . ARG A 1 240 ? -2.607 12.117 -12.984 1 67.44 240 ARG A C 1
ATOM 1937 O O . ARG A 1 240 ? -1.412 12.344 -13.188 1 67.44 240 ARG A O 1
ATOM 1944 N N . SER A 1 241 ? -3.295 12.258 -11.867 1 72.25 241 SER A N 1
ATOM 1945 C CA . SER A 1 241 ? -2.469 12.633 -10.719 1 72.25 241 SER A CA 1
ATOM 1946 C C . SER A 1 241 ? -2.854 11.836 -9.477 1 72.25 241 SER A C 1
ATOM 1948 O O . SER A 1 241 ? -3.996 11.398 -9.344 1 72.25 241 SER A O 1
ATOM 1950 N N . ARG A 1 242 ? -1.86 11.531 -8.781 1 79.94 242 ARG A N 1
ATOM 1951 C CA . ARG A 1 242 ? -2.078 11.094 -7.406 1 79.94 242 ARG A CA 1
ATOM 1952 C C . ARG A 1 242 ? -2.021 12.266 -6.441 1 79.94 242 ARG A C 1
ATOM 1954 O O . ARG A 1 242 ? -1.175 13.156 -6.582 1 79.94 242 ARG A O 1
ATOM 1961 N N . THR A 1 243 ? -3.012 12.266 -5.598 1 89.5 243 THR A N 1
ATOM 1962 C CA . THR A 1 243 ? -3.102 13.398 -4.684 1 89.5 243 THR A CA 1
ATOM 1963 C C . THR A 1 243 ? -2.768 12.969 -3.258 1 89.5 243 THR A C 1
ATOM 1965 O O . THR A 1 243 ? -3.164 11.883 -2.824 1 89.5 243 THR A O 1
ATOM 1968 N N . ARG A 1 244 ? -2.066 13.828 -2.582 1 91.62 244 ARG A N 1
ATOM 1969 C CA . ARG A 1 244 ? -1.676 13.539 -1.207 1 91.62 244 ARG A CA 1
ATOM 1970 C C . ARG A 1 244 ? -1.987 14.719 -0.289 1 91.62 244 ARG A C 1
ATOM 1972 O O . ARG A 1 244 ? -1.465 15.82 -0.482 1 91.62 244 ARG A O 1
ATOM 1979 N N . ILE A 1 245 ? -2.818 14.438 0.632 1 95.06 245 ILE A N 1
ATOM 1980 C CA . ILE A 1 245 ? -3.035 15.422 1.68 1 95.06 245 ILE A CA 1
ATOM 1981 C C . ILE A 1 245 ? -1.803 15.508 2.578 1 95.06 245 ILE A C 1
ATOM 1983 O O . ILE A 1 245 ? -1.405 14.508 3.188 1 95.06 245 ILE A O 1
ATOM 1987 N N . SER A 1 246 ? -1.194 16.641 2.68 1 92.38 246 SER A N 1
ATOM 1988 C CA . SER A 1 246 ? 0.068 16.812 3.393 1 92.38 246 SER A CA 1
ATOM 1989 C C . SER A 1 246 ? -0.148 17.453 4.754 1 92.38 246 SER A C 1
ATOM 1991 O O . SER A 1 246 ? -0.193 16.766 5.777 1 92.38 246 SER A O 1
ATOM 1993 N N . GLN A 1 247 ? -0.287 18.734 4.742 1 94.12 247 GLN A N 1
ATOM 1994 C CA . GLN A 1 247 ? -0.539 19.453 5.984 1 94.12 247 GLN A CA 1
ATOM 1995 C C . GLN A 1 247 ? -2.035 19.625 6.23 1 94.12 247 GLN A C 1
ATOM 1997 O O . GLN A 1 247 ? -2.795 19.922 5.309 1 94.12 247 GLN A O 1
ATOM 2002 N N . PHE A 1 248 ? -2.455 19.312 7.41 1 97.06 248 PHE A N 1
ATOM 2003 C CA . PHE A 1 248 ? -3.84 19.453 7.844 1 97.06 248 PHE A CA 1
ATOM 2004 C C . PHE A 1 248 ? -3.912 20.047 9.242 1 97.06 248 PHE A C 1
ATOM 2006 O O . PHE A 1 248 ? -3.602 19.375 10.227 1 97.06 248 PHE A O 1
ATOM 2013 N N . LEU A 1 249 ? -4.348 21.312 9.32 1 97.12 249 LEU A N 1
ATOM 2014 C CA . LEU A 1 249 ? -4.289 22.016 10.602 1 97.12 249 LEU A CA 1
ATOM 2015 C C . LEU A 1 249 ? -5.605 22.719 10.891 1 97.12 249 LEU A C 1
ATOM 2017 O O . LEU A 1 249 ? -6.121 23.453 10.039 1 97.12 249 LEU A O 1
ATOM 2021 N N . ILE A 1 250 ? -6.133 22.453 12.008 1 97.56 250 ILE A N 1
ATOM 2022 C CA . ILE A 1 250 ? -7.207 23.234 12.602 1 97.56 250 ILE A CA 1
ATOM 2023 C C . ILE A 1 250 ? -6.703 23.938 13.859 1 97.56 250 ILE A C 1
ATOM 2025 O O . ILE A 1 250 ? -6.156 23.297 14.758 1 97.56 250 ILE A O 1
ATOM 2029 N N . LEU A 1 251 ? -6.883 25.234 13.898 1 97.56 251 LEU A N 1
ATOM 2030 C CA . LEU A 1 251 ? -6.426 25.953 15.086 1 97.56 251 LEU A CA 1
ATOM 2031 C C . LEU A 1 251 ? -7.172 25.484 16.328 1 97.56 251 LEU A C 1
ATOM 2033 O O . LEU A 1 251 ? -8.359 25.172 16.266 1 97.56 251 LEU A O 1
ATOM 2037 N N . PRO A 1 252 ? -6.527 25.516 17.422 1 96.44 252 PRO A N 1
ATOM 2038 C CA . PRO A 1 252 ? -7.074 24.969 18.656 1 96.44 252 PRO A CA 1
ATOM 2039 C C . PRO A 1 252 ? -8.445 25.531 19.016 1 96.44 252 PRO A C 1
ATOM 2041 O O . PRO A 1 252 ? -9.352 24.781 19.375 1 96.44 252 PRO A O 1
ATOM 2044 N N . PRO A 1 253 ? -8.742 26.812 18.859 1 94.56 253 PRO A N 1
ATOM 2045 C CA . PRO A 1 253 ? -10.062 27.328 19.219 1 94.56 253 PRO A CA 1
ATOM 2046 C C . PRO A 1 253 ? -11.18 26.766 18.344 1 94.56 253 PRO A C 1
ATOM 2048 O O . PRO A 1 253 ? -12.352 26.844 18.703 1 94.56 253 PRO A O 1
ATOM 2051 N N . PHE A 1 254 ? -10.82 26.25 17.219 1 95.38 254 PHE A N 1
ATOM 2052 C CA . PHE A 1 254 ? -11.82 25.781 16.266 1 95.38 254 PHE A CA 1
ATOM 2053 C C . PHE A 1 254 ? -11.836 24.25 16.203 1 95.38 254 PHE A C 1
ATOM 2055 O O . PHE A 1 254 ? -12.445 23.672 15.305 1 95.38 254 PHE A O 1
ATOM 2062 N N . GLN A 1 255 ? -11.141 23.578 17.078 1 93.75 255 GLN A N 1
ATOM 2063 C CA . GLN A 1 255 ? -11.055 22.125 17.109 1 93.75 255 GLN A CA 1
ATOM 2064 C C . GLN A 1 255 ? -12.234 21.516 17.859 1 93.75 255 GLN A C 1
ATOM 2066 O O . GLN A 1 255 ? -12.977 22.219 18.531 1 93.75 255 GLN A O 1
ATOM 2071 N N . LYS A 1 256 ? -12.422 20.234 17.688 1 89.94 256 LYS A N 1
ATOM 2072 C CA . LYS A 1 256 ? -13.422 19.422 18.375 1 89.94 256 LYS A CA 1
ATOM 2073 C C . LYS A 1 256 ? -14.828 19.953 18.125 1 89.94 256 LYS A C 1
ATOM 2075 O O . LYS A 1 256 ? -15.68 19.922 19.016 1 89.94 256 LYS A O 1
ATOM 2080 N N . SER A 1 257 ? -15.023 20.578 16.984 1 89.81 257 SER A N 1
ATOM 2081 C CA . SER A 1 257 ? -16.328 21.094 16.594 1 89.81 257 SER A CA 1
ATOM 2082 C C . SER A 1 257 ? -16.75 20.594 15.219 1 89.81 257 SER A C 1
ATOM 2084 O O . SER A 1 257 ? -17.609 21.188 14.562 1 89.81 257 SER A O 1
ATOM 2086 N N . GLY A 1 258 ? -16.031 19.609 14.766 1 91.44 258 GLY A N 1
ATOM 2087 C CA . GLY A 1 258 ? -16.391 18.969 13.5 1 91.44 258 GLY A CA 1
ATOM 2088 C C . GLY A 1 258 ? -15.797 19.672 12.297 1 91.44 258 GLY A C 1
ATOM 2089 O O . GLY A 1 258 ? -16 19.234 11.156 1 91.44 258 GLY A O 1
ATOM 2090 N N . ASN A 1 259 ? -15.031 20.734 12.492 1 95.06 259 ASN A N 1
ATOM 2091 C CA . ASN A 1 259 ? -14.453 21.516 11.398 1 95.06 259 ASN A CA 1
ATOM 2092 C C . ASN A 1 259 ? -13.438 20.688 10.602 1 95.06 259 ASN A C 1
ATOM 2094 O O . ASN A 1 259 ? -13.383 20.781 9.375 1 95.06 259 ASN A O 1
ATOM 2098 N N . GLY A 1 260 ? -12.664 19.922 11.328 1 96.06 260 GLY A N 1
ATOM 2099 C CA . GLY A 1 260 ? -11.703 19.062 10.648 1 96.06 260 GLY A CA 1
ATOM 2100 C C . GLY A 1 260 ? -12.344 18.062 9.719 1 96.06 260 GLY A C 1
ATOM 2101 O O . GLY A 1 260 ? -11.906 17.891 8.578 1 96.06 260 GLY A O 1
ATOM 2102 N N . SER A 1 261 ? -13.352 17.422 10.211 1 94.88 261 SER A N 1
ATOM 2103 C CA . SER A 1 261 ? -14.07 16.438 9.406 1 94.88 261 SER A CA 1
ATOM 2104 C C . SER A 1 261 ? -14.672 17.078 8.156 1 94.88 261 SER A C 1
ATOM 2106 O O . SER A 1 261 ? -14.633 16.484 7.074 1 94.88 261 SER A O 1
ATOM 2108 N N . ARG A 1 262 ? -15.25 18.219 8.305 1 95.44 262 ARG A N 1
ATOM 2109 C CA . ARG A 1 262 ? -15.859 18.922 7.18 1 95.44 262 ARG A CA 1
ATOM 2110 C C . ARG A 1 262 ? -14.805 19.328 6.152 1 95.44 262 ARG A C 1
ATOM 2112 O O . ARG A 1 262 ? -15.039 19.234 4.945 1 95.44 262 ARG A O 1
ATOM 2119 N N . LEU A 1 263 ? -13.688 19.844 6.699 1 97.94 263 LEU A N 1
ATOM 2120 C CA . LEU A 1 263 ? -12.586 20.188 5.809 1 97.94 263 LEU A CA 1
ATOM 2121 C C . LEU A 1 263 ? -12.109 18.969 5.027 1 97.94 263 LEU A C 1
ATOM 2123 O O . LEU A 1 263 ? -11.953 19.031 3.805 1 97.94 263 LEU A O 1
ATOM 2127 N N . TYR A 1 264 ? -11.914 17.875 5.672 1 97.69 264 TYR A N 1
ATOM 2128 C CA . TYR A 1 264 ? -11.469 16.641 5.035 1 97.69 264 TYR A CA 1
ATOM 2129 C C . TYR A 1 264 ? -12.469 16.188 3.979 1 97.69 264 TYR A C 1
ATOM 2131 O O . TYR A 1 264 ? -12.078 15.852 2.854 1 97.69 264 TYR A O 1
ATOM 2139 N N . ARG A 1 265 ? -13.727 16.156 4.336 1 96.56 265 ARG A N 1
ATOM 2140 C CA . ARG A 1 265 ? -14.758 15.703 3.41 1 96.56 265 ARG A CA 1
ATOM 2141 C C . ARG A 1 265 ? -14.805 16.578 2.166 1 96.56 265 ARG A C 1
ATOM 2143 O O . ARG A 1 265 ? -14.984 16.078 1.054 1 96.56 265 ARG A O 1
ATOM 2150 N N . THR A 1 266 ? -14.672 17.828 2.408 1 97.38 266 THR A N 1
ATOM 2151 C CA . THR A 1 266 ? -14.695 18.766 1.288 1 97.38 266 THR A CA 1
ATOM 2152 C C . THR A 1 266 ? -13.516 18.516 0.349 1 97.38 266 THR A C 1
ATOM 2154 O O . THR A 1 266 ? -13.68 18.516 -0.873 1 97.38 266 THR A O 1
ATOM 2157 N N . ILE A 1 267 ? -12.344 18.328 0.917 1 97.5 267 ILE A N 1
ATOM 2158 C CA . ILE A 1 267 ? -11.156 18.031 0.124 1 97.5 267 ILE A CA 1
ATOM 2159 C C . ILE A 1 267 ? -11.367 16.734 -0.654 1 97.5 267 ILE A C 1
ATOM 2161 O O . ILE A 1 267 ? -11.102 16.672 -1.858 1 97.5 267 ILE A O 1
ATOM 2165 N N . TYR A 1 268 ? -11.805 15.742 0.031 1 95.88 268 TYR A N 1
ATOM 2166 C CA . TYR A 1 268 ? -12.023 14.438 -0.582 1 95.88 268 TYR A CA 1
ATOM 2167 C C . TYR A 1 268 ? -13.031 14.531 -1.724 1 95.88 268 TYR A C 1
ATOM 2169 O O . TYR A 1 268 ? -12.805 13.984 -2.805 1 95.88 268 TYR A O 1
ATOM 2177 N N . ASP A 1 269 ? -14.125 15.234 -1.472 1 94.75 269 ASP A N 1
ATOM 2178 C CA . ASP A 1 269 ? -15.148 15.422 -2.492 1 94.75 269 ASP A CA 1
ATOM 2179 C C . ASP A 1 269 ? -14.586 16.141 -3.715 1 94.75 269 ASP A C 1
ATOM 2181 O O . ASP A 1 269 ? -14.922 15.797 -4.852 1 94.75 269 ASP A O 1
ATOM 2185 N N . TYR A 1 270 ? -13.836 17.094 -3.418 1 94.44 270 TYR A N 1
ATOM 2186 C CA . TYR A 1 270 ? -13.195 17.828 -4.508 1 94.44 270 TYR A CA 1
ATOM 2187 C C . TYR A 1 270 ? -12.328 16.891 -5.344 1 94.44 270 TYR A C 1
ATOM 2189 O O . TYR A 1 270 ? -12.375 16.938 -6.578 1 94.44 270 TYR A O 1
ATOM 2197 N N . CYS A 1 271 ? -11.539 16.078 -4.719 1 91.94 271 CYS A N 1
ATOM 2198 C CA . CYS A 1 271 ? -10.656 15.141 -5.406 1 91.94 271 CYS A CA 1
ATOM 2199 C C . CYS A 1 271 ? -11.469 14.102 -6.176 1 91.94 271 CYS A C 1
ATOM 2201 O O . CYS A 1 271 ? -11.086 13.695 -7.273 1 91.94 271 CYS A O 1
ATOM 2203 N N . LEU A 1 272 ? -12.531 13.688 -5.637 1 89.69 272 LEU A N 1
ATOM 2204 C CA . LEU A 1 272 ? -13.375 12.672 -6.25 1 89.69 272 LEU A CA 1
ATOM 2205 C C . LEU A 1 272 ? -14.016 13.195 -7.531 1 89.69 272 LEU A C 1
ATOM 2207 O O . LEU A 1 272 ? -14.273 12.422 -8.461 1 89.69 272 LEU A O 1
ATOM 2211 N N . ARG A 1 273 ? -14.266 14.469 -7.559 1 88.25 273 ARG A N 1
ATOM 2212 C CA . ARG A 1 273 ? -14.93 15.086 -8.711 1 88.25 273 ARG A CA 1
ATOM 2213 C C . ARG A 1 273 ? -13.953 15.258 -9.867 1 88.25 273 ARG A C 1
ATOM 2215 O O . ARG A 1 273 ? -14.367 15.445 -11.016 1 88.25 273 ARG A O 1
ATOM 2222 N N . ASP A 1 274 ? -12.719 15.227 -9.578 1 83.25 274 ASP A N 1
ATOM 2223 C CA . ASP A 1 274 ? -11.688 15.32 -10.609 1 83.25 274 ASP A CA 1
ATOM 2224 C C . ASP A 1 274 ? -11.383 13.945 -11.203 1 83.25 274 ASP A C 1
ATOM 2226 O O . ASP A 1 274 ? -10.797 13.086 -10.539 1 83.25 274 ASP A O 1
ATOM 2230 N N . PRO A 1 275 ? -11.664 13.719 -12.438 1 76.5 275 PRO A N 1
ATOM 2231 C CA . PRO A 1 275 ? -11.453 12.406 -13.039 1 76.5 275 PRO A CA 1
ATOM 2232 C C . PRO A 1 275 ? -9.977 12.055 -13.195 1 76.5 275 PRO A C 1
ATOM 2234 O O . PRO A 1 275 ? -9.625 10.891 -13.398 1 76.5 275 PRO A O 1
ATOM 2237 N N . ASN A 1 276 ? -9.172 13.062 -13.055 1 75.62 276 ASN A N 1
ATOM 2238 C CA . ASN A 1 276 ? -7.742 12.82 -13.234 1 75.62 276 ASN A CA 1
ATOM 2239 C C . ASN A 1 276 ? -7.098 12.289 -11.961 1 75.62 276 ASN A C 1
ATOM 2241 O O . ASN A 1 276 ? -5.977 11.781 -11.992 1 75.62 276 ASN A O 1
ATOM 2245 N N . VAL A 1 277 ? -7.852 12.383 -10.938 1 83.19 277 VAL A N 1
ATOM 2246 C CA . VAL A 1 277 ? -7.305 11.898 -9.68 1 83.19 277 VAL A CA 1
ATOM 2247 C C . VAL A 1 277 ? -7.461 10.383 -9.594 1 83.19 277 VAL A C 1
ATOM 2249 O O . VAL A 1 277 ? -8.57 9.859 -9.727 1 83.19 277 VAL A O 1
ATOM 2252 N N . ILE A 1 278 ? -6.383 9.664 -9.375 1 79.62 278 ILE A N 1
ATOM 2253 C CA . ILE A 1 278 ? -6.383 8.203 -9.344 1 79.62 278 ILE A CA 1
ATOM 2254 C C . ILE A 1 278 ? -6.605 7.711 -7.918 1 79.62 278 ILE A C 1
ATOM 2256 O O . ILE A 1 278 ? -7.27 6.699 -7.699 1 79.62 278 ILE A O 1
ATOM 2260 N N . GLU A 1 279 ? -6.031 8.422 -7.02 1 87.56 279 GLU A N 1
ATOM 2261 C CA . GLU A 1 279 ? -6.055 8.008 -5.621 1 87.56 279 GLU A CA 1
ATOM 2262 C C . GLU A 1 279 ? -5.789 9.188 -4.691 1 87.56 279 GLU A C 1
ATOM 2264 O O . GLU A 1 279 ? -5.02 10.086 -5.027 1 87.56 279 GLU A O 1
ATOM 2269 N N . VAL A 1 280 ? -6.445 9.133 -3.545 1 92 280 VAL A N 1
ATOM 2270 C CA . VAL A 1 280 ? -6.219 10.141 -2.516 1 92 280 VAL A CA 1
ATOM 2271 C C . VAL A 1 280 ? -5.484 9.516 -1.332 1 92 280 VAL A C 1
ATOM 2273 O O . VAL A 1 280 ? -5.988 8.578 -0.703 1 92 280 VAL A O 1
ATOM 2276 N N . THR A 1 281 ? -4.316 9.984 -1.048 1 90.56 281 THR A N 1
ATOM 2277 C CA . THR A 1 281 ? -3.52 9.477 0.064 1 90.56 281 THR A CA 1
ATOM 2278 C C . THR A 1 281 ? -3.271 10.578 1.096 1 90.56 281 THR A C 1
ATOM 2280 O O . THR A 1 281 ? -3.605 11.742 0.865 1 90.56 281 THR A O 1
ATOM 2283 N N . VAL A 1 282 ? -2.801 10.18 2.25 1 91.75 282 VAL A N 1
ATOM 2284 C CA . VAL A 1 282 ? -2.498 11.109 3.332 1 91.75 282 VAL A CA 1
ATOM 2285 C C . VAL A 1 282 ? -1.067 10.891 3.818 1 91.75 282 VAL A C 1
ATOM 2287 O O . VAL A 1 282 ? -0.625 9.75 3.967 1 91.75 282 VAL A O 1
ATOM 2290 N N . GLU A 1 283 ? -0.424 11.977 4.031 1 82.75 283 GLU A N 1
ATOM 2291 C CA . GLU A 1 283 ? 0.963 11.922 4.484 1 82.75 283 GLU A CA 1
ATOM 2292 C C . GLU A 1 283 ? 1.043 11.742 5.996 1 82.75 283 GLU A C 1
ATOM 2294 O O . GLU A 1 283 ? 0.747 12.664 6.754 1 82.75 283 GLU A O 1
ATOM 2299 N N . ASP A 1 284 ? 1.5 10.68 6.492 1 76.25 284 ASP A N 1
ATOM 2300 C CA . ASP A 1 284 ? 1.852 10.352 7.871 1 76.25 284 ASP A CA 1
ATOM 2301 C C . ASP A 1 284 ? 0.844 10.945 8.852 1 76.25 284 ASP A C 1
ATOM 2303 O O . ASP A 1 284 ? 1.206 11.758 9.703 1 76.25 284 ASP A O 1
ATOM 2307 N N . PRO A 1 285 ? -0.268 10.539 8.781 1 82.81 285 PRO A N 1
ATOM 2308 C CA . PRO A 1 285 ? -1.288 11.086 9.68 1 82.81 285 PRO A CA 1
ATOM 2309 C C . PRO A 1 285 ? -1.07 10.688 11.133 1 82.81 285 PRO A C 1
ATOM 2311 O O . PRO A 1 285 ? -0.516 9.625 11.406 1 82.81 285 PRO A O 1
ATOM 2314 N N . ASN A 1 286 ? -1.419 11.617 12.039 1 84.12 286 ASN A N 1
ATOM 2315 C CA . ASN A 1 286 ? -1.444 11.242 13.453 1 84.12 286 ASN A CA 1
ATOM 2316 C C . ASN A 1 286 ? -2.725 10.492 13.805 1 84.12 286 ASN A C 1
ATOM 2318 O O . ASN A 1 286 ? -3.6 10.312 12.961 1 84.12 286 ASN A O 1
ATOM 2322 N N . GLU A 1 287 ? -2.854 10.062 14.969 1 83.62 287 GLU A N 1
ATOM 2323 C CA . GLU A 1 287 ? -3.967 9.219 15.398 1 83.62 287 GLU A CA 1
ATOM 2324 C C . GLU A 1 287 ? -5.293 9.969 15.297 1 83.62 287 GLU A C 1
ATOM 2326 O O . GLU A 1 287 ? -6.297 9.406 14.852 1 83.62 287 GLU A O 1
ATOM 2331 N N . ALA A 1 288 ? -5.242 11.219 15.734 1 88.12 288 ALA A N 1
ATOM 2332 C CA . ALA A 1 288 ? -6.473 12.008 15.719 1 88.12 288 ALA A CA 1
ATOM 2333 C C . ALA A 1 288 ? -7 12.164 14.289 1 88.12 288 ALA A C 1
ATOM 2335 O O . ALA A 1 288 ? -8.203 12.07 14.055 1 88.12 288 ALA A O 1
ATOM 2336 N N . PHE A 1 289 ? -6.152 12.445 13.391 1 93 289 PHE A N 1
ATOM 2337 C CA . PHE A 1 289 ? -6.547 12.562 11.992 1 93 289 PHE A CA 1
ATOM 2338 C C . PHE A 1 289 ? -7.086 11.234 11.469 1 93 289 PHE A C 1
ATOM 2340 O O . PHE A 1 289 ? -8.094 11.203 10.758 1 93 289 PHE A O 1
ATOM 2347 N N . ASP A 1 290 ? -6.418 10.164 11.812 1 92.81 290 ASP A N 1
ATOM 2348 C CA . ASP A 1 290 ? -6.836 8.836 11.367 1 92.81 290 ASP A CA 1
ATOM 2349 C C . ASP A 1 290 ? -8.25 8.516 11.859 1 92.81 290 ASP A C 1
ATOM 2351 O O . ASP A 1 290 ? -9.055 7.961 11.109 1 92.81 290 ASP A O 1
ATOM 2355 N N . ASP A 1 291 ? -8.477 8.812 13.109 1 94.06 291 ASP A N 1
ATOM 2356 C CA . ASP A 1 291 ? -9.805 8.586 13.664 1 94.06 291 ASP A CA 1
ATOM 2357 C C . ASP A 1 291 ? -10.867 9.352 12.875 1 94.06 291 ASP A C 1
ATOM 2359 O O . ASP A 1 291 ? -11.906 8.797 12.508 1 94.06 291 ASP A O 1
ATOM 2363 N N . MET A 1 292 ? -10.555 10.609 12.688 1 94.44 292 MET A N 1
ATOM 2364 C CA . MET A 1 292 ? -11.469 11.469 11.938 1 94.44 292 MET A CA 1
ATOM 2365 C C . MET A 1 292 ? -11.688 10.93 10.531 1 94.44 292 MET A C 1
ATOM 2367 O O . MET A 1 292 ? -12.82 10.883 10.047 1 94.44 292 MET A O 1
ATOM 2371 N N . ARG A 1 293 ? -10.594 10.57 9.891 1 96.38 293 ARG A N 1
ATOM 2372 C CA . ARG A 1 293 ? -10.633 10.055 8.531 1 96.38 293 ARG A CA 1
ATOM 2373 C C . ARG A 1 293 ? -11.438 8.758 8.461 1 96.38 293 ARG A C 1
ATOM 2375 O O . ARG A 1 293 ? -12.258 8.57 7.562 1 96.38 293 ARG A O 1
ATOM 2382 N N . ASP A 1 294 ? -11.164 7.832 9.391 1 97 294 ASP A N 1
ATOM 2383 C CA . ASP A 1 294 ? -11.883 6.562 9.445 1 97 294 ASP A CA 1
ATOM 2384 C C . ASP A 1 294 ? -13.391 6.789 9.539 1 97 294 ASP A C 1
ATOM 2386 O O . ASP A 1 294 ? -14.164 6.168 8.805 1 97 294 ASP A O 1
ATOM 2390 N N . VAL A 1 295 ? -13.789 7.672 10.438 1 96.69 295 VAL A N 1
ATOM 2391 C CA . VAL A 1 295 ? -15.211 7.945 10.641 1 96.69 295 VAL A CA 1
ATOM 2392 C C . VAL A 1 295 ? -15.805 8.57 9.383 1 96.69 295 VAL A C 1
ATOM 2394 O O . VAL A 1 295 ? -16.875 8.172 8.93 1 96.69 295 VAL A O 1
ATOM 2397 N N . ALA A 1 296 ? -15.125 9.555 8.828 1 95.81 296 ALA A N 1
ATOM 2398 C CA . ALA A 1 296 ? -15.609 10.25 7.637 1 95.81 296 ALA A CA 1
ATOM 2399 C C . ALA A 1 296 ? -15.75 9.281 6.461 1 95.81 296 ALA A C 1
ATOM 2401 O O . ALA A 1 296 ? -16.766 9.289 5.762 1 95.81 296 ALA A O 1
ATOM 2402 N N . ASP A 1 297 ? -14.727 8.484 6.223 1 97.06 297 ASP A N 1
ATOM 2403 C CA . ASP A 1 297 ? -14.734 7.547 5.105 1 97.06 297 ASP A CA 1
ATOM 2404 C C . ASP A 1 297 ? -15.797 6.465 5.309 1 97.06 297 ASP A C 1
ATOM 2406 O O . ASP A 1 297 ? -16.438 6.02 4.352 1 97.06 297 ASP A O 1
ATOM 2410 N N . LEU A 1 298 ? -15.898 5.984 6.559 1 97.44 298 LEU A N 1
ATOM 2411 C CA . LEU A 1 298 ? -16.938 5.004 6.871 1 97.44 298 LEU A CA 1
ATOM 2412 C C . LEU A 1 298 ? -18.312 5.555 6.547 1 97.44 298 LEU A C 1
ATOM 2414 O O . LEU A 1 298 ? -19.125 4.891 5.887 1 97.44 298 LEU A O 1
ATOM 2418 N N . ASP A 1 299 ? -18.594 6.73 6.996 1 95.56 299 ASP A N 1
ATOM 2419 C CA . ASP A 1 299 ? -19.875 7.379 6.754 1 95.56 299 ASP A CA 1
ATOM 2420 C C . ASP A 1 299 ? -20.125 7.555 5.258 1 95.56 299 ASP A C 1
ATOM 2422 O O . ASP A 1 299 ? -21.234 7.336 4.777 1 95.56 299 ASP A O 1
ATOM 2426 N N . PHE A 1 300 ? -19.188 7.973 4.566 1 95.94 300 PHE A N 1
ATOM 2427 C CA . PHE A 1 300 ? -19.297 8.203 3.131 1 95.94 300 PHE A CA 1
ATOM 2428 C C . PHE A 1 300 ? -19.562 6.898 2.391 1 95.94 300 PHE A C 1
ATOM 2430 O O . PHE A 1 300 ? -20.5 6.816 1.594 1 95.94 300 PHE A O 1
ATOM 2437 N N . LEU A 1 301 ? -18.766 5.859 2.66 1 96.94 301 LEU A N 1
ATOM 2438 C CA . LEU A 1 301 ? -18.844 4.605 1.917 1 96.94 301 LEU A CA 1
ATOM 2439 C C . LEU A 1 301 ? -20.109 3.844 2.25 1 96.94 301 LEU A C 1
ATOM 2441 O O . LEU A 1 301 ? -20.656 3.129 1.403 1 96.94 301 LEU A O 1
ATOM 2445 N N . ARG A 1 302 ? -20.594 3.988 3.449 1 96.56 302 ARG A N 1
ATOM 2446 C CA . ARG A 1 302 ? -21.797 3.293 3.861 1 96.56 302 ARG A CA 1
ATOM 2447 C C . ARG A 1 302 ? -23.016 3.797 3.08 1 96.56 302 ARG A C 1
ATOM 2449 O O . ARG A 1 302 ? -24.078 3.174 3.104 1 96.56 302 ARG A O 1
ATOM 2456 N N . GLN A 1 303 ? -22.859 4.875 2.408 1 95.19 303 GLN A N 1
ATOM 2457 C CA . GLN A 1 303 ? -23.922 5.414 1.585 1 95.19 303 GLN A CA 1
ATOM 2458 C C . GLN A 1 303 ? -23.844 4.895 0.153 1 95.19 303 GLN A C 1
ATOM 2460 O O . GLN A 1 303 ? -24.656 5.262 -0.7 1 95.19 303 GLN A O 1
ATOM 2465 N N . LYS A 1 304 ? -22.938 4.137 -0.109 1 94 304 LYS A N 1
ATOM 2466 C CA . LYS A 1 304 ? -22.688 3.617 -1.451 1 94 304 LYS A CA 1
ATOM 2467 C C . LYS A 1 304 ? -22.953 2.117 -1.519 1 94 304 LYS A C 1
ATOM 2469 O O . LYS A 1 304 ? -22.344 1.339 -0.779 1 94 304 LYS A O 1
ATOM 2474 N N . SER A 1 305 ? -23.688 1.644 -2.463 1 94.25 305 SER A N 1
ATOM 2475 C CA . SER A 1 305 ? -24.078 0.242 -2.572 1 94.25 305 SER A CA 1
ATOM 2476 C C . SER A 1 305 ? -22.891 -0.638 -2.943 1 94.25 305 SER A C 1
ATOM 2478 O O . SER A 1 305 ? -22.797 -1.783 -2.498 1 94.25 305 SER A O 1
ATOM 2480 N N . GLU A 1 306 ? -21.969 -0.096 -3.781 1 91.31 306 GLU A N 1
ATOM 2481 C CA . GLU A 1 306 ? -20.797 -0.853 -4.184 1 91.31 306 GLU A CA 1
ATOM 2482 C C . GLU A 1 306 ? -19.984 -1.303 -2.969 1 91.31 306 GLU A C 1
ATOM 2484 O O . GLU A 1 306 ? -19.297 -2.328 -3.016 1 91.31 306 GLU A O 1
ATOM 2489 N N . PHE A 1 307 ? -20.141 -0.493 -1.964 1 95.75 307 PHE A N 1
ATOM 2490 C CA . PHE A 1 307 ? -19.406 -0.784 -0.732 1 95.75 307 PHE A CA 1
ATOM 2491 C C . PHE A 1 307 ? -20.266 -1.639 0.204 1 95.75 307 PHE A C 1
ATOM 2493 O O . PHE A 1 307 ? -19.781 -2.652 0.725 1 95.75 307 PHE A O 1
ATOM 2500 N N . THR A 1 308 ? -21.516 -1.336 0.393 1 96 308 THR A N 1
ATOM 2501 C CA . THR A 1 308 ? -22.359 -2.029 1.356 1 96 308 THR A CA 1
ATOM 2502 C C . THR A 1 308 ? -22.703 -3.43 0.859 1 96 308 THR A C 1
ATOM 2504 O O . THR A 1 308 ? -23.125 -4.285 1.643 1 96 308 THR A O 1
ATOM 2507 N N . ASP A 1 309 ? -22.5 -3.678 -0.434 1 95.19 309 ASP A N 1
ATOM 2508 C CA . ASP A 1 309 ? -22.766 -4.992 -1.013 1 95.19 309 ASP A CA 1
ATOM 2509 C C . ASP A 1 309 ? -21.641 -5.969 -0.707 1 95.19 309 ASP A C 1
ATOM 2511 O O . ASP A 1 309 ? -21.797 -7.18 -0.875 1 95.19 309 ASP A O 1
ATOM 2515 N N . LEU A 1 310 ? -20.547 -5.469 -0.308 1 95.81 310 LEU A N 1
ATOM 2516 C CA . LEU A 1 310 ? -19.453 -6.344 0.12 1 95.81 310 LEU A CA 1
ATOM 2517 C C . LEU A 1 310 ? -19.797 -7.027 1.438 1 95.81 310 LEU A C 1
ATOM 2519 O O . LEU A 1 310 ? -20.125 -6.363 2.424 1 95.81 310 LEU A O 1
ATOM 2523 N N . ARG A 1 311 ? -19.766 -8.352 1.433 1 96.44 311 ARG A N 1
ATOM 2524 C CA . ARG A 1 311 ? -20.156 -9.141 2.596 1 96.44 311 ARG A CA 1
ATOM 2525 C C . ARG A 1 311 ? -19.203 -10.312 2.797 1 96.44 311 ARG A C 1
ATOM 2527 O O . ARG A 1 311 ? -18.484 -10.695 1.877 1 96.44 311 ARG A O 1
ATOM 2534 N N . ILE A 1 312 ? -19.219 -10.758 4.016 1 96.44 312 ILE A N 1
ATOM 2535 C CA . ILE A 1 312 ? -18.469 -11.977 4.305 1 96.44 312 ILE A CA 1
ATOM 2536 C C . ILE A 1 312 ? -19.188 -13.18 3.693 1 96.44 312 ILE A C 1
ATOM 2538 O O . ILE A 1 312 ? -20.406 -13.344 3.875 1 96.44 312 ILE A O 1
ATOM 2542 N N . ASN A 1 313 ? -18.516 -13.953 2.922 1 94.81 313 ASN A N 1
ATOM 2543 C CA . ASN A 1 313 ? -19.047 -15.188 2.35 1 94.81 313 ASN A CA 1
ATOM 2544 C C . ASN A 1 313 ? -19.062 -16.312 3.369 1 94.81 313 ASN A C 1
ATOM 2546 O O . ASN A 1 313 ? -18.078 -17.047 3.504 1 94.81 313 ASN A O 1
ATOM 2550 N N . THR A 1 314 ? -20.172 -16.578 3.969 1 94.06 314 THR A N 1
ATOM 2551 C CA . THR A 1 314 ? -20.281 -17.547 5.062 1 94.06 314 THR A CA 1
ATOM 2552 C C . THR A 1 314 ? -20.281 -18.969 4.535 1 94.06 314 THR A C 1
ATOM 2554 O O . THR A 1 314 ? -20.266 -19.922 5.312 1 94.06 314 THR A O 1
ATOM 2557 N N . ASP A 1 315 ? -20.234 -19.125 3.217 1 90.81 315 ASP A N 1
ATOM 2558 C CA . ASP A 1 315 ? -20.234 -20.453 2.615 1 90.81 315 ASP A CA 1
ATOM 2559 C C . ASP A 1 315 ? -18.812 -21.047 2.615 1 90.81 315 ASP A C 1
ATOM 2561 O O . ASP A 1 315 ? -18.641 -22.234 2.387 1 90.81 315 ASP A O 1
ATOM 2565 N N . ILE A 1 316 ? -17.906 -20.219 2.926 1 88.5 316 ILE A N 1
ATOM 2566 C CA . ILE A 1 316 ? -16.516 -20.656 2.895 1 88.5 316 ILE A CA 1
ATOM 2567 C C . ILE A 1 316 ? -16.203 -21.469 4.145 1 88.5 316 ILE A C 1
ATOM 2569 O O . ILE A 1 316 ? -16.547 -21.062 5.258 1 88.5 316 ILE A O 1
ATOM 2573 N N . HIS A 1 317 ? -15.594 -22.594 3.934 1 85.62 317 HIS A N 1
ATOM 2574 C CA . HIS A 1 317 ? -15.164 -23.438 5.035 1 85.62 317 HIS A CA 1
ATOM 2575 C C . HIS A 1 317 ? -13.75 -23.078 5.492 1 85.62 317 HIS A C 1
ATOM 2577 O O . HIS A 1 317 ? -12.883 -22.797 4.664 1 85.62 317 HIS A O 1
ATOM 2583 N N . ILE A 1 318 ? -13.578 -22.984 6.77 1 85.81 318 ILE A N 1
ATOM 2584 C CA . ILE A 1 318 ? -12.266 -22.703 7.34 1 85.81 318 ILE A CA 1
ATOM 2585 C C . ILE A 1 318 ? -11.523 -24.016 7.609 1 85.81 318 ILE A C 1
ATOM 2587 O O . ILE A 1 318 ? -11.93 -24.797 8.477 1 85.81 318 ILE A O 1
ATOM 2591 N N . PRO A 1 319 ? -10.477 -24.156 6.871 1 75.69 319 PRO A N 1
ATOM 2592 C CA . PRO A 1 319 ? -9.742 -25.406 7.109 1 75.69 319 PRO A CA 1
ATOM 2593 C C . PRO A 1 319 ? -9 -25.406 8.445 1 75.69 319 PRO A C 1
ATOM 2595 O O . PRO A 1 319 ? -8.578 -24.359 8.922 1 75.69 319 PRO A O 1
ATOM 2598 N N . LYS A 1 320 ? -8.906 -26.5 9.117 1 71.69 320 LYS A N 1
ATOM 2599 C CA . LYS A 1 320 ? -8.188 -26.625 10.383 1 71.69 320 LYS A CA 1
ATOM 2600 C C . LYS A 1 320 ? -6.688 -26.422 10.188 1 71.69 320 LYS A C 1
ATOM 2602 O O . LYS A 1 320 ? -6.016 -25.859 11.055 1 71.69 320 LYS A O 1
ATOM 2607 N N . GLN A 1 321 ? -6.234 -26.859 9.055 1 66.12 321 GLN A N 1
ATOM 2608 C CA . GLN A 1 321 ? -4.82 -26.719 8.734 1 66.12 321 GLN A CA 1
ATOM 2609 C C . GLN A 1 321 ? -4.621 -26.266 7.293 1 66.12 321 GLN A C 1
ATOM 2611 O O . GLN A 1 321 ? -5.516 -26.422 6.461 1 66.12 321 GLN A O 1
ATOM 2616 N N . GLY A 1 322 ? -3.562 -25.656 7.145 1 66.31 322 GLY A N 1
ATOM 2617 C CA . GLY A 1 322 ? -3.236 -25.25 5.785 1 66.31 322 GLY A CA 1
ATOM 2618 C C . GLY A 1 322 ? -3.363 -23.75 5.566 1 66.31 322 GLY A C 1
ATOM 2619 O O . GLY A 1 322 ? -3.352 -22.969 6.527 1 66.31 322 GLY A O 1
ATOM 2620 N N . ALA A 1 323 ? -3.482 -23.391 4.281 1 70.62 323 ALA A N 1
ATOM 2621 C CA . ALA A 1 323 ? -3.52 -21.984 3.895 1 70.62 323 ALA A CA 1
ATOM 2622 C C . ALA A 1 323 ? -4.879 -21.359 4.207 1 70.62 323 ALA A C 1
ATOM 2624 O O . ALA A 1 323 ? -5.906 -22.047 4.16 1 70.62 323 ALA A O 1
ATOM 2625 N N . ALA A 1 324 ? -4.875 -20.156 4.605 1 77.44 324 ALA A N 1
ATOM 2626 C CA . ALA A 1 324 ? -6.113 -19.406 4.848 1 77.44 324 ALA A CA 1
ATOM 2627 C C . ALA A 1 324 ? -6.984 -19.375 3.594 1 77.44 324 ALA A C 1
ATOM 2629 O O . ALA A 1 324 ? -6.473 -19.25 2.48 1 77.44 324 ALA A O 1
ATOM 2630 N N . PRO A 1 325 ? -8.281 -19.562 3.812 1 78.88 325 PRO A N 1
ATOM 2631 C CA . PRO A 1 325 ? -9.18 -19.547 2.658 1 78.88 325 PRO A CA 1
ATOM 2632 C C . PRO A 1 325 ? -9.188 -18.203 1.931 1 78.88 325 PRO A C 1
ATOM 2634 O O . PRO A 1 325 ? -9.008 -17.156 2.557 1 78.88 325 PRO A O 1
ATOM 2637 N N . ARG A 1 326 ? -9.414 -18.312 0.646 1 77.5 326 ARG A N 1
ATOM 2638 C CA . ARG A 1 326 ? -9.547 -17.125 -0.183 1 77.5 326 ARG A CA 1
ATOM 2639 C C . ARG A 1 326 ? -11.016 -16.797 -0.441 1 77.5 326 ARG A C 1
ATOM 2641 O O . ARG A 1 326 ? -11.891 -17.641 -0.22 1 77.5 326 ARG A O 1
ATOM 2648 N N . GLY A 1 327 ? -11.32 -15.586 -0.728 1 82.25 327 GLY A N 1
ATOM 2649 C CA . GLY A 1 327 ? -12.664 -15.211 -1.151 1 82.25 327 GLY A CA 1
ATOM 2650 C C . GLY A 1 327 ? -13.594 -14.922 0.008 1 82.25 327 GLY A C 1
ATOM 2651 O O . GLY A 1 327 ? -14.82 -14.984 -0.144 1 82.25 327 GLY A O 1
ATOM 2652 N N . VAL A 1 328 ? -12.945 -14.781 1.226 1 91.38 328 VAL A N 1
ATOM 2653 C CA . VAL A 1 328 ? -13.797 -14.414 2.357 1 91.38 328 VAL A CA 1
ATOM 2654 C C . VAL A 1 328 ? -14.641 -13.195 1.993 1 91.38 328 VAL A C 1
ATOM 2656 O O . VAL A 1 328 ? -15.828 -13.133 2.342 1 91.38 328 VAL A O 1
ATOM 2659 N N . VAL A 1 329 ? -14.047 -12.266 1.374 1 93.88 329 VAL A N 1
ATOM 2660 C CA . VAL A 1 329 ? -14.719 -11.141 0.732 1 93.88 329 VAL A CA 1
ATOM 2661 C C . VAL A 1 329 ? -14.336 -11.086 -0.745 1 93.88 329 VAL A C 1
ATOM 2663 O O . VAL A 1 329 ? -13.195 -11.391 -1.109 1 93.88 329 VAL A O 1
ATOM 2666 N N . ASP A 1 330 ? -15.305 -10.742 -1.548 1 89.88 330 ASP A N 1
ATOM 2667 C CA . ASP A 1 330 ? -15.055 -10.664 -2.982 1 89.88 330 ASP A CA 1
ATOM 2668 C C . ASP A 1 330 ? -13.93 -9.68 -3.287 1 89.88 330 ASP A C 1
ATOM 2670 O O . ASP A 1 330 ? -14.102 -8.461 -3.164 1 89.88 330 ASP A O 1
ATOM 2674 N N . GLU A 1 331 ? -12.852 -10.141 -3.732 1 85.06 331 GLU A N 1
ATOM 2675 C CA . GLU A 1 331 ? -11.648 -9.336 -3.928 1 85.06 331 GLU A CA 1
ATOM 2676 C C . GLU A 1 331 ? -11.812 -8.383 -5.109 1 85.06 331 GLU A C 1
ATOM 2678 O O . GLU A 1 331 ? -11.352 -7.242 -5.059 1 85.06 331 GLU A O 1
ATOM 2683 N N . VAL A 1 332 ? -12.359 -8.828 -6.18 1 81.75 332 VAL A N 1
ATOM 2684 C CA . VAL A 1 332 ? -12.531 -8.023 -7.391 1 81.75 332 VAL A CA 1
ATOM 2685 C C . VAL A 1 332 ? -13.469 -6.852 -7.109 1 81.75 332 VAL A C 1
ATOM 2687 O O . VAL A 1 332 ? -13.133 -5.703 -7.395 1 81.75 332 VAL A O 1
ATOM 2690 N N . LYS A 1 333 ? -14.609 -7.164 -6.5 1 87.25 333 LYS A N 1
ATOM 2691 C CA . LYS A 1 333 ? -15.578 -6.121 -6.188 1 87.25 333 LYS A CA 1
ATOM 2692 C C . LYS A 1 333 ? -15.008 -5.121 -5.184 1 87.25 333 LYS A C 1
ATOM 2694 O O . LYS A 1 333 ? -15.281 -3.924 -5.266 1 87.25 333 LYS A O 1
ATOM 2699 N N . SER A 1 334 ? -14.297 -5.676 -4.242 1 91.56 334 SER A N 1
ATOM 2700 C CA . SER A 1 334 ? -13.664 -4.82 -3.244 1 91.56 334 SER A CA 1
ATOM 2701 C C . SER A 1 334 ? -12.688 -3.842 -3.893 1 91.56 334 SER A C 1
ATOM 2703 O O . SER A 1 334 ? -12.719 -2.643 -3.605 1 91.56 334 SER A O 1
ATOM 2705 N N . GLU A 1 335 ? -11.836 -4.332 -4.777 1 87 335 GLU A N 1
ATOM 2706 C CA . GLU A 1 335 ? -10.852 -3.492 -5.457 1 87 335 GLU A CA 1
ATOM 2707 C C . GLU A 1 335 ? -11.531 -2.482 -6.379 1 87 335 GLU A C 1
ATOM 2709 O O . GLU A 1 335 ? -11.094 -1.338 -6.488 1 87 335 GLU A O 1
ATOM 2714 N N . GLU A 1 336 ? -12.523 -2.883 -7.008 1 84 336 GLU A N 1
ATOM 2715 C CA . GLU A 1 336 ? -13.273 -1.985 -7.879 1 84 336 GLU A CA 1
ATOM 2716 C C . GLU A 1 336 ? -13.906 -0.845 -7.086 1 84 336 GLU A C 1
ATOM 2718 O O . GLU A 1 336 ? -13.883 0.307 -7.523 1 84 336 GLU A O 1
ATOM 2723 N N . ALA A 1 337 ? -14.492 -1.195 -5.961 1 90.38 337 ALA A N 1
ATOM 2724 C CA . ALA A 1 337 ? -15.078 -0.17 -5.098 1 90.38 337 ALA A CA 1
ATOM 2725 C C . ALA A 1 337 ? -14.008 0.808 -4.609 1 90.38 337 ALA A C 1
ATOM 2727 O O . ALA A 1 337 ? -14.227 2.021 -4.613 1 90.38 337 ALA A O 1
ATOM 2728 N N . ARG A 1 338 ? -12.891 0.288 -4.211 1 91.88 338 ARG A N 1
ATOM 2729 C CA . ARG A 1 338 ? -11.781 1.119 -3.738 1 91.88 338 ARG A CA 1
ATOM 2730 C C . ARG A 1 338 ? -11.352 2.111 -4.812 1 91.88 338 ARG A C 1
ATOM 2732 O O . ARG A 1 338 ? -11.18 3.301 -4.531 1 91.88 338 ARG A O 1
ATOM 2739 N N . CYS A 1 339 ? -11.188 1.618 -5.996 1 85.06 339 CYS A N 1
ATOM 2740 C CA . CYS A 1 339 ? -10.742 2.447 -7.109 1 85.06 339 CYS A CA 1
ATOM 2741 C C . CYS A 1 339 ? -11.797 3.475 -7.488 1 85.06 339 CYS A C 1
ATOM 2743 O O . CYS A 1 339 ? -11.477 4.617 -7.82 1 85.06 339 CYS A O 1
ATOM 2745 N N . LEU A 1 340 ? -13.039 3.01 -7.402 1 86.88 340 LEU A N 1
ATOM 2746 C CA . LEU A 1 340 ? -14.148 3.891 -7.746 1 86.88 340 LEU A CA 1
ATOM 2747 C C . LEU A 1 340 ? -14.156 5.133 -6.859 1 86.88 340 LEU A C 1
ATOM 2749 O O . LEU A 1 340 ? -14.414 6.238 -7.336 1 86.88 340 LEU A O 1
ATOM 2753 N N . TYR A 1 341 ? -13.805 4.938 -5.656 1 92.38 341 TYR A N 1
ATOM 2754 C CA . TYR A 1 341 ? -13.883 6.051 -4.715 1 92.38 341 TYR A CA 1
ATOM 2755 C C . TYR A 1 341 ? -12.5 6.582 -4.375 1 92.38 341 TYR A C 1
ATOM 2757 O O . TYR A 1 341 ? -12.336 7.359 -3.432 1 92.38 341 TYR A O 1
ATOM 2765 N N . ARG A 1 342 ? -11.523 6.105 -5.07 1 89.75 342 ARG A N 1
ATOM 2766 C CA . ARG A 1 342 ? -10.172 6.641 -5.094 1 89.75 342 ARG A CA 1
ATOM 2767 C C . ARG A 1 342 ? -9.547 6.609 -3.705 1 89.75 342 ARG A C 1
ATOM 2769 O O . ARG A 1 342 ? -8.844 7.543 -3.312 1 89.75 342 ARG A O 1
ATOM 2776 N N . ILE A 1 343 ? -9.828 5.613 -2.932 1 93 343 ILE A N 1
ATOM 2777 C CA . ILE A 1 343 ? -9.312 5.48 -1.575 1 93 343 ILE A CA 1
ATOM 2778 C C . ILE A 1 343 ? -8.047 4.621 -1.587 1 93 343 ILE A C 1
ATOM 2780 O O . ILE A 1 343 ? -7.961 3.648 -2.342 1 93 343 ILE A O 1
ATOM 2784 N N . ALA A 1 344 ? -7.105 5.02 -0.836 1 90 344 ALA A N 1
ATOM 2785 C CA . ALA A 1 344 ? -5.879 4.234 -0.709 1 90 344 ALA A CA 1
ATOM 2786 C C . ALA A 1 344 ? -6.18 2.832 -0.185 1 90 344 ALA A C 1
ATOM 2788 O O . ALA A 1 344 ? -7.086 2.646 0.63 1 90 344 ALA A O 1
ATOM 2789 N N . PRO A 1 345 ? -5.379 1.845 -0.513 1 89.19 345 PRO A N 1
ATOM 2790 C CA . PRO A 1 345 ? -5.66 0.446 -0.18 1 89.19 345 PRO A CA 1
ATOM 2791 C C . PRO A 1 345 ? -5.75 0.205 1.325 1 89.19 345 PRO A C 1
ATOM 2793 O O . PRO A 1 345 ? -6.707 -0.417 1.798 1 89.19 345 PRO A O 1
ATOM 2796 N N . ARG A 1 346 ? -4.867 0.703 2.041 1 89.88 346 ARG A N 1
ATOM 2797 C CA . ARG A 1 346 ? -4.855 0.471 3.482 1 89.88 346 ARG A CA 1
ATOM 2798 C C . ARG A 1 346 ? -6.082 1.089 4.145 1 89.88 346 ARG A C 1
ATOM 2800 O O . ARG A 1 346 ? -6.707 0.467 5.004 1 89.88 346 ARG A O 1
ATOM 2807 N N . GLN A 1 347 ? -6.348 2.301 3.736 1 94.62 347 GLN A N 1
ATOM 2808 C CA . GLN A 1 347 ? -7.508 2.986 4.293 1 94.62 347 GLN A CA 1
ATOM 2809 C C . GLN A 1 347 ? -8.805 2.258 3.941 1 94.62 347 GLN A C 1
ATOM 2811 O O . GLN A 1 347 ? -9.688 2.111 4.785 1 94.62 347 GLN A O 1
ATOM 2816 N N . PHE A 1 348 ? -8.945 1.8 2.744 1 96.44 348 PHE A N 1
ATOM 2817 C CA . PHE A 1 348 ? -10.141 1.076 2.316 1 96.44 348 PHE A CA 1
ATOM 2818 C C . PHE A 1 348 ? -10.312 -0.21 3.115 1 96.44 348 PHE A C 1
ATOM 2820 O O . PHE A 1 348 ? -11.414 -0.534 3.553 1 96.44 348 PHE A O 1
ATOM 2827 N N . SER A 1 349 ? -9.234 -0.917 3.246 1 95.38 349 SER A N 1
ATOM 2828 C CA . SER A 1 349 ? -9.289 -2.164 4 1 95.38 349 SER A CA 1
ATOM 2829 C C . SER A 1 349 ? -9.773 -1.931 5.426 1 95.38 349 SER A C 1
ATOM 2831 O O . SER A 1 349 ? -10.609 -2.684 5.934 1 95.38 349 SER A O 1
ATOM 2833 N N . ARG A 1 350 ? -9.227 -0.935 6.062 1 95.56 350 ARG A N 1
ATOM 2834 C CA . ARG A 1 350 ? -9.609 -0.609 7.434 1 95.56 350 ARG A CA 1
ATOM 2835 C C . ARG A 1 350 ? -11.109 -0.316 7.523 1 95.56 350 ARG A C 1
ATOM 2837 O O . ARG A 1 350 ? -11.797 -0.857 8.391 1 95.56 350 ARG A O 1
ATOM 2844 N N . VAL A 1 351 ? -11.555 0.505 6.633 1 97.94 351 VAL A N 1
ATOM 2845 C CA . VAL A 1 351 ? -12.953 0.916 6.66 1 97.94 351 VAL A CA 1
ATOM 2846 C C . VAL A 1 351 ? -13.852 -0.281 6.355 1 97.94 351 VAL A C 1
ATOM 2848 O O . VAL A 1 351 ? -14.898 -0.453 6.98 1 97.94 351 VAL A O 1
ATOM 2851 N N . LEU A 1 352 ? -13.445 -1.102 5.418 1 98.25 352 LEU A N 1
ATOM 2852 C CA . LEU A 1 352 ? -14.211 -2.293 5.066 1 98.25 352 LEU A CA 1
ATOM 2853 C C . LEU A 1 352 ? -14.281 -3.258 6.246 1 98.25 352 LEU A C 1
ATOM 2855 O O . LEU A 1 352 ? -15.352 -3.795 6.551 1 98.25 352 LEU A O 1
ATOM 2859 N N . GLU A 1 353 ? -13.164 -3.502 6.863 1 98.12 353 GLU A N 1
ATOM 2860 C CA . GLU A 1 353 ? -13.125 -4.391 8.016 1 98.12 353 GLU A CA 1
ATOM 2861 C C . GLU A 1 353 ? -14.039 -3.898 9.133 1 98.12 353 GLU A C 1
ATOM 2863 O O . GLU A 1 353 ? -14.75 -4.691 9.758 1 98.12 353 GLU A O 1
ATOM 2868 N N . MET A 1 354 ? -13.992 -2.605 9.367 1 97.94 354 MET A N 1
ATOM 2869 C CA . MET A 1 354 ? -14.867 -2.014 10.375 1 97.94 354 MET A CA 1
ATOM 2870 C C . MET A 1 354 ? -16.328 -2.213 10.016 1 97.94 354 MET A C 1
ATOM 2872 O O . MET A 1 354 ? -17.141 -2.57 10.867 1 97.94 354 MET A O 1
ATOM 2876 N N . HIS A 1 355 ? -16.641 -1.93 8.766 1 98.06 355 HIS A N 1
ATOM 2877 C CA . HIS A 1 355 ? -18.016 -2.08 8.297 1 98.06 355 HIS A CA 1
ATOM 2878 C C . HIS A 1 355 ? -18.5 -3.52 8.453 1 98.06 355 HIS A C 1
ATOM 2880 O O . HIS A 1 355 ? -19.594 -3.76 8.953 1 98.06 355 HIS A O 1
ATOM 2886 N N . LEU A 1 356 ? -17.688 -4.449 8.039 1 98.31 356 LEU A N 1
ATOM 2887 C CA . LEU A 1 356 ? -18.031 -5.863 8.148 1 98.31 356 LEU A CA 1
ATOM 2888 C C . LEU A 1 356 ? -18.172 -6.281 9.602 1 98.31 356 LEU A C 1
ATOM 2890 O O . LEU A 1 356 ? -19.047 -7.09 9.945 1 98.31 356 LEU A O 1
ATOM 2894 N N . MET A 1 357 ? -17.312 -5.754 10.453 1 97.94 357 MET A N 1
ATOM 2895 C CA . MET A 1 357 ? -17.422 -6.035 11.883 1 97.94 357 MET A CA 1
ATOM 2896 C C . MET A 1 357 ? -18.75 -5.543 12.438 1 97.94 357 MET A C 1
ATOM 2898 O O . MET A 1 357 ? -19.391 -6.23 13.234 1 97.94 357 MET A O 1
ATOM 2902 N N . SER A 1 358 ? -19.172 -4.391 12.039 1 96.56 358 SER A N 1
ATOM 2903 C CA . SER A 1 358 ? -20.406 -3.785 12.523 1 96.56 358 SER A CA 1
ATOM 2904 C C . SER A 1 358 ? -21.625 -4.605 12.109 1 96.56 358 SER A C 1
ATOM 2906 O O . SER A 1 358 ? -22.688 -4.5 12.719 1 96.56 358 SER A O 1
ATOM 2908 N N . ARG A 1 359 ? -21.484 -5.43 11.125 1 95.94 359 ARG A N 1
ATOM 2909 C CA . ARG A 1 359 ? -22.609 -6.219 10.602 1 95.94 359 ARG A CA 1
ATOM 2910 C C . ARG A 1 359 ? -22.672 -7.578 11.289 1 95.94 359 ARG A C 1
ATOM 2912 O O . ARG A 1 359 ? -23.625 -8.336 11.078 1 95.94 359 ARG A O 1
ATOM 2919 N N . LEU A 1 360 ? -21.641 -7.879 12.055 1 96.62 360 LEU A N 1
ATOM 2920 C CA . LEU A 1 360 ? -21.672 -9.133 12.805 1 96.62 360 LEU A CA 1
ATOM 2921 C C . LEU A 1 360 ? -22.797 -9.133 13.828 1 96.62 360 LEU A C 1
ATOM 2923 O O . LEU A 1 360 ? -23.219 -8.07 14.289 1 96.62 360 LEU A O 1
ATOM 2927 N N . ALA A 1 361 ? -23.234 -10.328 14.172 1 94.62 361 ALA A N 1
ATOM 2928 C CA . ALA A 1 361 ? -24.25 -10.461 15.203 1 94.62 361 ALA A CA 1
ATOM 2929 C C . ALA A 1 361 ? -23.781 -9.875 16.531 1 94.62 361 ALA A C 1
ATOM 2931 O O . ALA A 1 361 ? -22.594 -9.953 16.859 1 94.62 361 ALA A O 1
ATOM 2932 N N . GLU A 1 362 ? -24.672 -9.352 17.297 1 91 362 GLU A N 1
ATOM 2933 C CA . GLU A 1 362 ? -24.344 -8.719 18.578 1 91 362 GLU A CA 1
ATOM 2934 C C . GLU A 1 362 ? -23.688 -9.703 19.531 1 91 362 GLU A C 1
ATOM 2936 O O . GLU A 1 362 ? -22.875 -9.312 20.375 1 91 362 GLU A O 1
ATOM 2941 N N . THR A 1 363 ? -23.984 -10.938 19.344 1 91.81 363 THR A N 1
ATOM 2942 C CA . THR A 1 363 ? -23.484 -11.969 20.25 1 91.81 363 THR A CA 1
ATOM 2943 C C . THR A 1 363 ? -21.984 -12.18 20.078 1 91.81 363 THR A C 1
ATOM 2945 O O . THR A 1 363 ? -21.312 -12.664 20.984 1 91.81 363 THR A O 1
ATOM 2948 N N . VAL A 1 364 ? -21.469 -11.82 18.906 1 93.94 364 VAL A N 1
ATOM 2949 C CA . VAL A 1 364 ? -20.062 -12.109 18.641 1 93.94 364 VAL A CA 1
ATOM 2950 C C . VAL A 1 364 ? -19.312 -10.812 18.359 1 93.94 364 VAL A C 1
ATOM 2952 O O . VAL A 1 364 ? -18.078 -10.797 18.344 1 93.94 364 VAL A O 1
ATOM 2955 N N . ARG A 1 365 ? -19.984 -9.75 18.172 1 93.62 365 ARG A N 1
ATOM 2956 C CA . ARG A 1 365 ? -19.375 -8.484 17.781 1 93.62 365 ARG A CA 1
ATOM 2957 C C . ARG A 1 365 ? -18.516 -7.914 18.906 1 93.62 365 ARG A C 1
ATOM 2959 O O . ARG A 1 365 ? -18.984 -7.754 20.031 1 93.62 365 ARG A O 1
ATOM 2966 N N . PRO A 1 366 ? -17.234 -7.648 18.562 1 91.44 366 PRO A N 1
ATOM 2967 C CA . PRO A 1 366 ? -16.375 -7.016 19.578 1 91.44 366 PRO A CA 1
ATOM 2968 C C . PRO A 1 366 ? -16.938 -5.676 20.062 1 91.44 366 PRO A C 1
ATOM 2970 O O . PRO A 1 366 ? -17.484 -4.906 19.266 1 91.44 366 PRO A O 1
ATOM 2973 N N . THR A 1 367 ? -16.953 -5.453 21.312 1 86.88 367 THR A N 1
ATOM 2974 C CA . THR A 1 367 ? -17.469 -4.223 21.906 1 86.88 367 THR A CA 1
ATOM 2975 C C . THR A 1 367 ? -16.531 -3.727 23.016 1 86.88 367 THR A C 1
ATOM 2977 O O . THR A 1 367 ? -15.719 -4.488 23.531 1 86.88 367 THR A O 1
ATOM 2980 N N . LEU A 1 368 ? -16.594 -2.475 23.234 1 83.12 368 LEU A N 1
ATOM 2981 C CA . LEU A 1 368 ? -15.781 -1.869 24.281 1 83.12 368 LEU A CA 1
ATOM 2982 C C . LEU A 1 368 ? -16.375 -2.156 25.656 1 83.12 368 LEU A C 1
ATOM 2984 O O . LEU A 1 368 ? -15.672 -2.082 26.672 1 83.12 368 LEU A O 1
ATOM 2988 N N . VAL A 1 369 ? -17.703 -2.545 25.594 1 73 369 VAL A N 1
ATOM 2989 C CA . VAL A 1 369 ? -18.422 -2.695 26.859 1 73 369 VAL A CA 1
ATOM 2990 C C . VAL A 1 369 ? -18.328 -4.141 27.344 1 73 369 VAL A C 1
ATOM 2992 O O . VAL A 1 369 ? -18.672 -5.07 26.609 1 73 369 VAL A O 1
ATOM 2995 N N . ASP A 1 370 ? -17.594 -4.473 28.344 1 62.84 370 ASP A N 1
ATOM 2996 C CA . ASP A 1 370 ? -17.375 -5.801 28.891 1 62.84 370 ASP A CA 1
ATOM 2997 C C . ASP A 1 370 ? -18.688 -6.426 29.375 1 62.84 370 ASP A C 1
ATOM 2999 O O . ASP A 1 370 ? -18.844 -7.648 29.328 1 62.84 370 ASP A O 1
ATOM 3003 N N . ASP A 1 371 ? -19.625 -5.684 29.953 1 60.22 371 ASP A N 1
ATOM 3004 C CA . ASP A 1 371 ? -20.672 -6.227 30.828 1 60.22 371 ASP A CA 1
ATOM 3005 C C . ASP A 1 371 ? -21.922 -6.594 30.031 1 60.22 371 ASP A C 1
ATOM 3007 O O . ASP A 1 371 ? -23.016 -6.68 30.578 1 60.22 371 ASP A O 1
ATOM 3011 N N . LYS A 1 372 ? -21.828 -6.645 28.812 1 58.03 372 LYS A N 1
ATOM 3012 C CA . LYS A 1 372 ? -23.109 -6.938 28.188 1 58.03 372 LYS A CA 1
ATOM 3013 C C . LYS A 1 372 ? -23.453 -8.422 28.297 1 58.03 372 LYS A C 1
ATOM 3015 O O . LYS A 1 372 ? -22.609 -9.281 28.016 1 58.03 372 LYS A O 1
ATOM 3020 N N . VAL A 1 373 ? -24.422 -8.727 29.031 1 62.78 373 VAL A N 1
ATOM 3021 C CA . VAL A 1 373 ? -24.969 -10.07 29.047 1 62.78 373 VAL A CA 1
ATOM 3022 C C . VAL A 1 373 ? -25.453 -10.461 27.656 1 62.78 373 VAL A C 1
ATOM 3024 O O . VAL A 1 373 ? -26.422 -9.891 27.141 1 62.78 373 VAL A O 1
ATOM 3027 N N . VAL A 1 374 ? -24.578 -11.008 26.828 1 67.31 374 VAL A N 1
ATOM 3028 C CA . VAL A 1 374 ? -25.031 -11.383 25.5 1 67.31 374 VAL A CA 1
ATOM 3029 C C . VAL A 1 374 ? -25.359 -12.875 25.469 1 67.31 374 VAL A C 1
ATOM 3031 O O . VAL A 1 374 ? -24.781 -13.664 26.219 1 67.31 374 VAL A O 1
ATOM 3034 N N . ALA A 1 375 ? -26.438 -13.234 24.75 1 79.94 375 ALA A N 1
ATOM 3035 C CA . ALA A 1 375 ? -26.828 -14.625 24.516 1 79.94 375 ALA A CA 1
ATOM 3036 C C . ALA A 1 375 ? -25.688 -15.414 23.906 1 79.94 375 ALA A C 1
ATOM 3038 O O . ALA A 1 375 ? -24.719 -14.836 23.391 1 79.94 375 ALA A O 1
ATOM 3039 N N . LYS A 1 376 ? -25.703 -16.734 24.141 1 89.25 376 LYS A N 1
ATOM 3040 C CA . LYS A 1 376 ? -24.703 -17.609 23.531 1 89.25 376 LYS A CA 1
ATOM 3041 C C . LYS A 1 376 ? -24.781 -17.547 22 1 89.25 376 LYS A C 1
ATOM 3043 O O . LYS A 1 376 ? -25.875 -17.625 21.422 1 89.25 376 LYS A O 1
ATOM 3048 N N . PRO A 1 377 ? -23.75 -17.297 21.359 1 92.12 377 PRO A N 1
ATOM 3049 C CA . PRO A 1 377 ? -23.766 -17.188 19.906 1 92.12 377 PRO A CA 1
ATOM 3050 C C . PRO A 1 377 ? -24.094 -18.516 19.219 1 92.12 377 PRO A C 1
ATOM 3052 O O . PRO A 1 377 ? -23.766 -19.578 19.75 1 92.12 377 PRO A O 1
ATOM 3055 N N . THR A 1 378 ? -24.797 -18.438 18.188 1 94.06 378 THR A N 1
ATOM 3056 C CA . THR A 1 378 ? -25.062 -19.609 17.359 1 94.06 378 THR A CA 1
ATOM 3057 C C . THR A 1 378 ? -23.812 -20.031 16.578 1 94.06 378 THR A C 1
ATOM 3059 O O . THR A 1 378 ? -22.844 -19.266 16.516 1 94.06 378 THR A O 1
ATOM 3062 N N . LYS A 1 379 ? -23.828 -21.234 16.047 1 93.75 379 LYS A N 1
ATOM 3063 C CA . LYS A 1 379 ? -22.719 -21.734 15.25 1 93.75 379 LYS A CA 1
ATOM 3064 C C . LYS A 1 379 ? -22.484 -20.875 14.008 1 93.75 379 LYS A C 1
ATOM 3066 O O . LYS A 1 379 ? -21.328 -20.656 13.617 1 93.75 379 LYS A O 1
ATOM 3071 N N . ILE A 1 380 ? -23.578 -20.406 13.469 1 94.19 380 ILE A N 1
ATOM 3072 C CA . ILE A 1 380 ? -23.484 -19.594 12.258 1 94.19 380 ILE A CA 1
ATOM 3073 C C . ILE A 1 380 ? -22.828 -18.25 12.578 1 94.19 380 ILE A C 1
ATOM 3075 O O . ILE A 1 380 ? -22 -17.766 11.812 1 94.19 380 ILE A O 1
ATOM 3079 N N . GLU A 1 381 ? -23.188 -17.719 13.672 1 94.69 381 GLU A N 1
ATOM 3080 C CA . GLU A 1 381 ? -22.625 -16.438 14.086 1 94.69 381 GLU A CA 1
ATOM 3081 C C . GLU A 1 381 ? -21.141 -16.547 14.398 1 94.69 381 GLU A C 1
ATOM 3083 O O . GLU A 1 381 ? -20.344 -15.688 14.023 1 94.69 381 GLU A O 1
ATOM 3088 N N . THR A 1 382 ? -20.828 -17.625 15.086 1 95.75 382 THR A N 1
ATOM 3089 C CA . THR A 1 382 ? -19.422 -17.875 15.414 1 95.75 382 THR A CA 1
ATOM 3090 C C . THR A 1 382 ? -18.594 -18.078 14.148 1 95.75 382 THR A C 1
ATOM 3092 O O . THR A 1 382 ? -17.469 -17.594 14.055 1 95.75 382 THR A O 1
ATOM 3095 N N . HIS A 1 383 ? -19.188 -18.781 13.227 1 96 383 HIS A N 1
ATOM 3096 C CA . HIS A 1 383 ? -18.5 -19.031 11.969 1 96 383 HIS A CA 1
ATOM 3097 C C . HIS A 1 383 ? -18.234 -17.734 11.211 1 96 383 HIS A C 1
ATOM 3099 O O . HIS A 1 383 ? -17.141 -17.531 10.688 1 96 383 HIS A O 1
ATOM 3105 N N . GLU A 1 384 ? -19.188 -16.906 11.141 1 96.56 384 GLU A N 1
ATOM 3106 C CA . GLU A 1 384 ? -19.031 -15.625 10.469 1 96.56 384 GLU A CA 1
ATOM 3107 C C . GLU A 1 384 ? -17.953 -14.781 11.141 1 96.56 384 GLU A C 1
ATOM 3109 O O . GLU A 1 384 ? -17.141 -14.141 10.461 1 96.56 384 GLU A O 1
ATOM 3114 N N . TYR A 1 385 ? -17.984 -14.773 12.461 1 97.06 385 TYR A N 1
ATOM 3115 C CA . TYR A 1 385 ? -16.969 -14.039 13.219 1 97.06 385 TYR A CA 1
ATOM 3116 C C . TYR A 1 385 ? -15.578 -14.586 12.945 1 97.06 385 TYR A C 1
ATOM 3118 O O . TYR A 1 385 ? -14.625 -13.82 12.773 1 97.06 385 TYR A O 1
ATOM 3126 N N . ASP A 1 386 ? -15.461 -15.891 12.914 1 95.81 386 ASP A N 1
ATOM 3127 C CA . ASP A 1 386 ? -14.172 -16.516 12.641 1 95.81 386 ASP A CA 1
ATOM 3128 C C . ASP A 1 386 ? -13.672 -16.172 11.242 1 95.81 386 ASP A C 1
ATOM 3130 O O . ASP A 1 386 ? -12.469 -15.984 11.039 1 95.81 386 ASP A O 1
ATOM 3134 N N . LEU A 1 387 ? -14.578 -16.094 10.289 1 96.19 387 LEU A N 1
ATOM 3135 C CA . LEU A 1 387 ? -14.211 -15.695 8.938 1 96.19 387 LEU A CA 1
ATOM 3136 C C . LEU A 1 387 ? -13.734 -14.242 8.922 1 96.19 387 LEU A C 1
ATOM 3138 O O . LEU A 1 387 ? -12.766 -13.914 8.227 1 96.19 387 LEU A O 1
ATOM 3142 N N . TRP A 1 388 ? -14.383 -13.375 9.664 1 97.44 388 TRP A N 1
ATOM 3143 C CA . TRP A 1 388 ? -13.961 -11.977 9.766 1 97.44 388 TRP A CA 1
ATOM 3144 C C . TRP A 1 388 ? -12.562 -11.875 10.352 1 97.44 388 TRP A C 1
ATOM 3146 O O . TRP A 1 388 ? -11.719 -11.133 9.836 1 97.44 388 TRP A O 1
ATOM 3156 N N . LYS A 1 389 ? -12.359 -12.664 11.414 1 96.31 389 LYS A N 1
ATOM 3157 C CA . LYS A 1 389 ? -11.039 -12.672 12.047 1 96.31 389 LYS A CA 1
ATOM 3158 C C . LYS A 1 389 ? -9.961 -13.094 11.055 1 96.31 389 LYS A C 1
ATOM 3160 O O . LYS A 1 389 ? -8.891 -12.484 11 1 96.31 389 LYS A O 1
ATOM 3165 N N . LEU A 1 390 ? -10.258 -14.086 10.312 1 93.88 390 LEU A N 1
ATOM 3166 C CA . LEU A 1 390 ? -9.305 -14.586 9.328 1 93.88 390 LEU A CA 1
ATOM 3167 C C . LEU A 1 390 ? -9.031 -13.547 8.25 1 93.88 390 LEU A C 1
ATOM 3169 O O . LEU A 1 390 ? -7.891 -13.383 7.812 1 93.88 390 LEU A O 1
ATOM 3173 N N . PHE A 1 391 ? -10.109 -12.914 7.836 1 94.69 391 PHE A N 1
ATOM 3174 C CA . PHE A 1 391 ? -10.008 -11.859 6.828 1 94.69 391 PHE A CA 1
ATOM 3175 C C . PHE A 1 391 ? -9.062 -10.758 7.289 1 94.69 391 PHE A C 1
ATOM 3177 O O . PHE A 1 391 ? -8.18 -10.336 6.539 1 94.69 391 PHE A O 1
ATOM 3184 N N . VAL A 1 392 ? -9.18 -10.32 8.492 1 95.69 392 VAL A N 1
ATOM 3185 C CA . VAL A 1 392 ? -8.367 -9.25 9.055 1 95.69 392 VAL A CA 1
ATOM 3186 C C . VAL A 1 392 ? -6.941 -9.75 9.289 1 95.69 392 VAL A C 1
ATOM 3188 O O . VAL A 1 392 ? -5.973 -9.039 9.008 1 95.69 392 VAL A O 1
ATOM 3191 N N . LYS A 1 393 ? -6.824 -10.945 9.805 1 93.56 393 LYS A N 1
ATOM 3192 C CA . LYS A 1 393 ? -5.512 -11.516 10.086 1 93.56 393 LYS A CA 1
ATOM 3193 C C . LYS A 1 393 ? -4.672 -11.633 8.82 1 93.56 393 LYS A C 1
ATOM 3195 O O . LYS A 1 393 ? -3.455 -11.438 8.852 1 93.56 393 LYS A O 1
ATOM 3200 N N . GLN A 1 394 ? -5.32 -11.984 7.75 1 90.25 394 GLN A N 1
ATOM 3201 C CA . GLN A 1 394 ? -4.605 -12.078 6.48 1 90.25 394 GLN A CA 1
ATOM 3202 C C . GLN A 1 394 ? -3.963 -10.742 6.109 1 90.25 394 GLN A C 1
ATOM 3204 O O . GLN A 1 394 ? -2.791 -10.703 5.73 1 90.25 394 GLN A O 1
ATOM 3209 N N . ARG A 1 395 ? -4.711 -9.695 6.195 1 90.81 395 ARG A N 1
ATOM 3210 C CA . ARG A 1 395 ? -4.184 -8.367 5.91 1 90.81 395 ARG A CA 1
ATOM 3211 C C . ARG A 1 395 ? -3.074 -7.996 6.887 1 90.81 395 ARG A C 1
ATOM 3213 O O . ARG A 1 395 ? -2.041 -7.461 6.484 1 90.81 395 ARG A O 1
ATOM 3220 N N . LEU A 1 396 ? -3.299 -8.273 8.156 1 91.75 396 LEU A N 1
ATOM 3221 C CA . LEU A 1 396 ? -2.326 -7.926 9.188 1 91.75 396 LEU A CA 1
ATOM 3222 C C . LEU A 1 396 ? -1.009 -8.664 8.961 1 91.75 396 LEU A C 1
ATOM 3224 O O . LEU A 1 396 ? 0.067 -8.086 9.133 1 91.75 396 LEU A O 1
ATOM 3228 N N . TYR A 1 397 ? -1.115 -9.883 8.586 1 88.62 397 TYR A N 1
ATOM 3229 C CA . TYR A 1 397 ? 0.091 -10.664 8.328 1 88.62 397 TYR A CA 1
ATOM 3230 C C . TYR A 1 397 ? 0.862 -10.102 7.141 1 88.62 397 TYR A C 1
ATOM 3232 O O . TYR A 1 397 ? 2.08 -9.922 7.215 1 88.62 397 TYR A O 1
ATOM 3240 N N . ARG A 1 398 ? 0.149 -9.852 6.078 1 85.81 398 ARG A N 1
ATOM 3241 C CA . ARG A 1 398 ? 0.782 -9.336 4.871 1 85.81 398 ARG A CA 1
ATOM 3242 C C . ARG A 1 398 ? 1.468 -7.996 5.137 1 85.81 398 ARG A C 1
ATOM 3244 O O . ARG A 1 398 ? 2.596 -7.773 4.695 1 85.81 398 ARG A O 1
ATOM 3251 N N . HIS A 1 399 ? 0.83 -7.145 5.844 1 85.69 399 HIS A N 1
ATOM 3252 C CA . HIS A 1 399 ? 1.325 -5.797 6.098 1 85.69 399 HIS A CA 1
ATOM 3253 C C . HIS A 1 399 ? 2.498 -5.812 7.074 1 85.69 399 HIS A C 1
ATOM 3255 O O . HIS A 1 399 ? 3.354 -4.926 7.039 1 85.69 399 HIS A O 1
ATOM 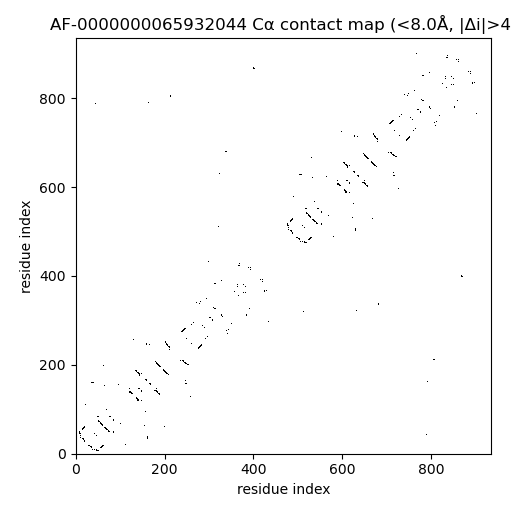3261 N N . ASN A 1 400 ? 2.498 -6.793 7.949 1 85.5 400 ASN A N 1
ATOM 3262 C CA . ASN A 1 400 ? 3.527 -6.828 8.984 1 85.5 400 ASN A CA 1
ATOM 3263 C C . ASN A 1 400 ? 4.48 -8.008 8.781 1 85.5 400 ASN A C 1
ATOM 3265 O O . ASN A 1 400 ? 5.016 -8.547 9.75 1 85.5 400 ASN A O 1
ATOM 3269 N N . LYS A 1 401 ? 4.637 -8.414 7.582 1 85 401 LYS A N 1
ATOM 3270 C CA . LYS A 1 401 ? 5.398 -9.625 7.262 1 85 401 LYS A CA 1
ATOM 3271 C C . LYS A 1 401 ? 6.848 -9.5 7.73 1 85 401 LYS A C 1
ATOM 3273 O O . LYS A 1 401 ? 7.414 -10.453 8.266 1 85 401 LYS A O 1
ATOM 3278 N N . GLU A 1 402 ? 7.492 -8.367 7.602 1 83.19 402 GLU A N 1
ATOM 3279 C CA . GLU A 1 402 ? 8.906 -8.164 7.922 1 83.19 402 GLU A CA 1
ATOM 3280 C C . GLU A 1 402 ? 9.164 -8.359 9.414 1 83.19 402 GLU A C 1
ATOM 3282 O O . GLU A 1 402 ? 10.195 -8.898 9.805 1 83.19 402 GLU A O 1
ATOM 3287 N N . VAL A 1 403 ? 8.227 -7.926 10.188 1 87.19 403 VAL A N 1
ATOM 3288 C CA . VAL A 1 403 ? 8.367 -8.062 11.633 1 87.19 403 VAL A CA 1
ATOM 3289 C C . VAL A 1 403 ? 7.961 -9.469 12.062 1 87.19 403 VAL A C 1
ATOM 3291 O O . VAL A 1 403 ? 8.656 -10.102 12.859 1 87.19 403 VAL A O 1
ATOM 3294 N N . LEU A 1 404 ? 6.914 -10.008 11.523 1 87 404 LEU A N 1
ATOM 3295 C CA . LEU A 1 404 ? 6.336 -11.273 11.969 1 87 404 LEU A CA 1
ATOM 3296 C C . LEU A 1 404 ? 7.184 -12.453 11.492 1 87 404 LEU A C 1
ATOM 3298 O O . LEU A 1 404 ? 7.23 -13.492 12.156 1 87 404 LEU A O 1
ATOM 3302 N N . SER A 1 405 ? 7.812 -12.305 10.367 1 83.31 405 SER A N 1
ATOM 3303 C CA . SER A 1 405 ? 8.602 -13.398 9.812 1 83.31 405 SER A CA 1
ATOM 3304 C C . SER A 1 405 ? 9.82 -13.695 10.68 1 83.31 405 SER A C 1
ATOM 3306 O O . SER A 1 405 ? 10.43 -14.758 10.555 1 83.31 405 SER A O 1
ATOM 3308 N N . GLN A 1 406 ? 10.234 -12.758 11.516 1 82.62 406 GLN A N 1
ATOM 3309 C CA . GLN A 1 406 ? 11.383 -12.938 12.398 1 82.62 406 GLN A CA 1
ATOM 3310 C C . GLN A 1 406 ? 11.031 -13.812 13.594 1 82.62 406 GLN A C 1
ATOM 3312 O O . GLN A 1 406 ? 11.914 -14.328 14.281 1 82.62 406 GLN A O 1
ATOM 3317 N N . LEU A 1 407 ? 9.766 -13.992 13.789 1 86.12 407 LEU A N 1
ATOM 3318 C CA . LEU A 1 407 ? 9.289 -14.766 14.93 1 86.12 407 LEU A CA 1
ATOM 3319 C C . LEU A 1 407 ? 9.062 -16.219 14.547 1 86.12 407 LEU A C 1
ATOM 3321 O O . LEU A 1 407 ? 8.828 -16.531 13.375 1 86.12 407 LEU A O 1
ATOM 3325 N N . ASP A 1 408 ? 9.219 -17.047 15.523 1 88.06 408 ASP A N 1
ATOM 3326 C CA . ASP A 1 408 ? 8.859 -18.438 15.25 1 88.06 408 ASP A CA 1
ATOM 3327 C C . ASP A 1 408 ? 7.348 -18.594 15.086 1 88.06 408 ASP A C 1
ATOM 3329 O O . ASP A 1 408 ? 6.586 -17.672 15.383 1 88.06 408 ASP A O 1
ATOM 3333 N N . ARG A 1 409 ? 6.969 -19.672 14.656 1 84.81 409 ARG A N 1
ATOM 3334 C CA . ARG A 1 409 ? 5.578 -19.875 14.281 1 84.81 409 ARG A CA 1
ATOM 3335 C C . ARG A 1 409 ? 4.645 -19.641 15.461 1 84.81 409 ARG A C 1
ATOM 3337 O O . ARG A 1 409 ? 3.609 -18.984 15.312 1 84.81 409 ARG A O 1
ATOM 3344 N N . HIS A 1 410 ? 4.977 -20.203 16.594 1 87.69 410 HIS A N 1
ATOM 3345 C CA . HIS A 1 410 ? 4.129 -20.062 17.766 1 87.69 410 HIS A CA 1
ATOM 3346 C C . HIS A 1 410 ? 4 -18.594 18.172 1 87.69 410 HIS A C 1
ATOM 3348 O O . HIS A 1 410 ? 2.891 -18.109 18.406 1 87.69 410 HIS A O 1
ATOM 3354 N N . ASP A 1 411 ? 5.133 -17.859 18.234 1 90.25 411 ASP A N 1
ATOM 3355 C CA . ASP A 1 411 ? 5.141 -16.453 18.609 1 90.25 411 ASP A CA 1
ATOM 3356 C C . ASP A 1 411 ? 4.445 -15.594 17.562 1 90.25 411 ASP A C 1
ATOM 3358 O O . ASP A 1 411 ? 3.818 -14.586 17.875 1 90.25 411 ASP A O 1
ATOM 3362 N N . ARG A 1 412 ? 4.621 -16.016 16.359 1 90.56 412 ARG A N 1
ATOM 3363 C CA . ARG A 1 412 ? 3.984 -15.312 15.258 1 90.56 412 ARG A CA 1
ATOM 3364 C C . ARG A 1 412 ? 2.465 -15.359 15.383 1 90.56 412 ARG A C 1
ATOM 3366 O O . ARG A 1 412 ? 1.795 -14.336 15.219 1 90.56 412 ARG A O 1
ATOM 3373 N N . ILE A 1 413 ? 1.924 -16.516 15.672 1 89.44 413 ILE A N 1
ATOM 3374 C CA . ILE A 1 413 ? 0.484 -16.703 15.812 1 89.44 413 ILE A CA 1
ATOM 3375 C C . ILE A 1 413 ? -0.021 -15.898 17.016 1 89.44 413 ILE A C 1
ATOM 3377 O O . ILE A 1 413 ? -1.061 -15.242 16.938 1 89.44 413 ILE A O 1
ATOM 3381 N N . GLU A 1 414 ? 0.696 -15.961 18.078 1 91.62 414 GLU A N 1
ATOM 3382 C CA . GLU A 1 414 ? 0.31 -15.227 19.281 1 91.62 414 GLU A CA 1
ATOM 3383 C C . GLU A 1 414 ? 0.318 -13.719 19.031 1 91.62 414 GLU A C 1
ATOM 3385 O O . GLU A 1 414 ? -0.607 -13.016 19.438 1 91.62 414 GLU A O 1
ATOM 3390 N N . ARG A 1 415 ? 1.401 -13.297 18.406 1 90.19 415 ARG A N 1
ATOM 3391 C CA . ARG A 1 415 ? 1.51 -11.867 18.109 1 90.19 415 ARG A CA 1
ATOM 3392 C C . ARG A 1 415 ? 0.398 -11.422 17.172 1 90.19 415 ARG A C 1
ATOM 3394 O O . ARG A 1 415 ? -0.139 -10.32 17.328 1 90.19 415 ARG A O 1
ATOM 3401 N N . LEU A 1 416 ? 0.113 -12.234 16.219 1 91.94 416 LEU A N 1
ATOM 3402 C CA . LEU A 1 416 ? -0.96 -11.938 15.273 1 91.94 416 LEU A CA 1
ATOM 3403 C C . LEU A 1 416 ? -2.305 -11.852 15.992 1 91.94 416 LEU A C 1
ATOM 3405 O O . LEU A 1 416 ? -3.117 -10.977 15.688 1 91.94 416 LEU A O 1
ATOM 3409 N N . ASN A 1 417 ? -2.549 -12.742 16.969 1 93.38 417 ASN A N 1
ATOM 3410 C CA . ASN A 1 417 ? -3.777 -12.727 17.75 1 93.38 417 ASN A CA 1
ATOM 3411 C C . ASN A 1 417 ? -3.865 -11.484 18.641 1 93.38 417 ASN A C 1
ATOM 3413 O O . ASN A 1 417 ? -4.934 -10.883 18.766 1 93.38 417 ASN A O 1
ATOM 3417 N N . GLU A 1 418 ? -2.777 -11.18 19.172 1 92.75 418 GLU A N 1
ATOM 3418 C CA . GLU A 1 418 ? -2.736 -9.977 20 1 92.75 418 GLU A CA 1
ATOM 3419 C C . GLU A 1 418 ? -3.018 -8.727 19.172 1 92.75 418 GLU A C 1
ATOM 3421 O O . GLU A 1 418 ? -3.758 -7.84 19.609 1 92.75 418 GLU A O 1
ATOM 3426 N N . THR A 1 419 ? -2.379 -8.664 18.062 1 93.38 419 THR A N 1
ATOM 3427 C CA . THR A 1 419 ? -2.588 -7.531 17.172 1 93.38 419 THR A CA 1
ATOM 3428 C C . THR A 1 419 ? -4.047 -7.449 16.734 1 93.38 419 THR A C 1
ATOM 3430 O O . THR A 1 419 ? -4.625 -6.363 16.688 1 93.38 419 THR A O 1
ATOM 3433 N N . LEU A 1 420 ? -4.633 -8.602 16.438 1 95.56 420 LEU A N 1
ATOM 3434 C CA . LEU A 1 420 ? -6.043 -8.641 16.062 1 95.56 420 LEU A CA 1
ATOM 3435 C C . LEU A 1 420 ? -6.91 -8.094 17.203 1 95.56 420 LEU A C 1
ATOM 3437 O O . LEU A 1 420 ? -7.84 -7.32 16.953 1 95.56 420 LEU A O 1
ATOM 3441 N N . GLY A 1 421 ? -6.656 -8.539 18.391 1 94.75 421 GLY A N 1
ATOM 3442 C CA . GLY A 1 421 ? -7.402 -8.039 19.531 1 94.75 421 GLY A CA 1
ATOM 3443 C C . GLY A 1 421 ? -7.352 -6.531 19.672 1 94.75 421 GLY A C 1
ATOM 3444 O O . GLY A 1 421 ? -8.367 -5.895 19.953 1 94.75 421 GLY A O 1
ATOM 3445 N N . SER A 1 422 ? -6.176 -6.008 19.438 1 93 422 SER A N 1
ATOM 3446 C CA . SER A 1 422 ? -6.004 -4.562 19.516 1 93 422 SER A CA 1
ATOM 3447 C C . SER A 1 422 ? -6.777 -3.859 18.406 1 93 422 SER A C 1
ATOM 3449 O O . SER A 1 422 ? -7.363 -2.799 18.625 1 93 422 SER A O 1
ATOM 3451 N N . VAL A 1 423 ? -6.723 -4.391 17.25 1 94.94 423 VAL A N 1
ATOM 3452 C CA . VAL A 1 423 ? -7.422 -3.826 16.109 1 94.94 423 VAL A CA 1
ATOM 3453 C C . VAL A 1 423 ? -8.93 -3.879 16.344 1 94.94 423 VAL A C 1
ATOM 3455 O O . VAL A 1 423 ? -9.648 -2.926 16.031 1 94.94 423 VAL A O 1
ATOM 3458 N N . GLU A 1 424 ? -9.414 -4.977 16.906 1 95.94 424 GLU A N 1
ATOM 3459 C CA . GLU A 1 424 ? -10.828 -5.117 17.234 1 95.94 424 GLU A CA 1
ATOM 3460 C C . GLU A 1 424 ? -11.289 -4.008 18.172 1 95.94 424 GLU A C 1
ATOM 3462 O O . GLU A 1 424 ? -12.352 -3.418 17.969 1 95.94 424 GLU A O 1
ATOM 3467 N N . LEU A 1 425 ? -10.523 -3.795 19.125 1 94.31 425 LEU A N 1
ATOM 3468 C CA . LEU A 1 425 ? -10.867 -2.768 20.109 1 94.31 425 LEU A CA 1
ATOM 3469 C C . LEU A 1 425 ? -10.852 -1.383 19.469 1 94.31 425 LEU A C 1
ATOM 3471 O O . LEU A 1 425 ? -11.719 -0.551 19.75 1 94.31 425 LEU A O 1
ATOM 3475 N N . GLU A 1 426 ? -9.867 -1.176 18.688 1 94.31 426 GLU A N 1
ATOM 3476 C CA . GLU A 1 426 ? -9.789 0.1 17.984 1 94.31 426 GLU A CA 1
ATOM 3477 C C . GLU A 1 426 ? -11 0.299 17.062 1 94.31 426 GLU A C 1
ATOM 3479 O O . GLU A 1 426 ? -11.578 1.386 17.031 1 94.31 426 GLU A O 1
ATOM 3484 N N . TYR A 1 427 ? -11.328 -0.739 16.312 1 96.88 427 TYR A N 1
ATOM 3485 C CA . TYR A 1 427 ? -12.484 -0.661 15.414 1 96.88 427 TYR A CA 1
ATOM 3486 C C . TYR A 1 427 ? -13.766 -0.397 16.203 1 96.88 427 TYR A C 1
ATOM 3488 O O . TYR A 1 427 ? -14.602 0.406 15.789 1 96.88 427 TYR A O 1
ATOM 3496 N N . ALA A 1 428 ? -13.914 -1.066 17.344 1 96.19 428 ALA A N 1
ATOM 3497 C CA . ALA A 1 428 ? -15.086 -0.853 18.188 1 96.19 428 ALA A CA 1
ATOM 3498 C C . ALA A 1 428 ? -15.172 0.598 18.641 1 96.19 428 ALA A C 1
ATOM 3500 O O . ALA A 1 428 ? -16.25 1.188 18.672 1 96.19 428 ALA A O 1
ATOM 3501 N N . ARG A 1 429 ? -14.062 1.106 19 1 95.44 429 ARG A N 1
ATOM 3502 C CA . ARG A 1 429 ? -13.992 2.496 19.438 1 95.44 429 ARG A CA 1
ATOM 3503 C C . ARG A 1 429 ? -14.414 3.445 18.312 1 95.44 429 ARG A C 1
ATOM 3505 O O . ARG A 1 429 ? -15.211 4.359 18.547 1 95.44 429 ARG A O 1
ATOM 3512 N N . ILE A 1 430 ? -13.883 3.262 17.156 1 95.88 430 ILE A N 1
ATOM 3513 C CA . ILE A 1 430 ? -14.164 4.129 16.016 1 95.88 430 ILE A CA 1
ATOM 3514 C C . ILE A 1 430 ? -15.641 3.996 15.633 1 95.88 430 ILE A C 1
ATOM 3516 O O . ILE A 1 430 ? -16.281 4.988 15.297 1 95.88 430 ILE A O 1
ATOM 3520 N N . LEU A 1 431 ? -16.156 2.787 15.656 1 95.81 431 LEU A N 1
ATOM 3521 C CA . LEU A 1 431 ? -17.562 2.559 15.336 1 95.81 431 LEU A CA 1
ATOM 3522 C C . LEU A 1 431 ? -18.469 3.283 16.328 1 95.81 431 LEU A C 1
ATOM 3524 O O . LEU A 1 431 ? -19.5 3.832 15.945 1 95.81 431 LEU A O 1
ATOM 3528 N N . ALA A 1 432 ? -18.078 3.256 17.562 1 93.56 432 ALA A N 1
ATOM 3529 C CA . ALA A 1 432 ? -18.828 3.994 18.578 1 93.56 432 ALA A CA 1
ATOM 3530 C C . ALA A 1 432 ? -18.797 5.492 18.297 1 93.56 432 ALA A C 1
ATOM 3532 O O . ALA A 1 432 ? -19.812 6.184 18.469 1 93.56 432 ALA A O 1
ATOM 3533 N N . LEU A 1 433 ? -17.656 5.949 17.891 1 91.38 433 LEU A N 1
ATOM 3534 C CA . LEU A 1 433 ? -17.516 7.355 17.547 1 91.38 433 LEU A CA 1
ATOM 3535 C C . LEU A 1 433 ? -18.406 7.707 16.359 1 91.38 433 LEU A C 1
ATOM 3537 O O . LEU A 1 433 ? -19.016 8.773 16.344 1 91.38 433 LEU A O 1
ATOM 3541 N N . ALA A 1 434 ? -18.422 6.875 15.383 1 92.44 434 ALA A N 1
ATOM 3542 C CA . ALA A 1 434 ? -19.234 7.09 14.188 1 92.44 434 ALA A CA 1
ATOM 3543 C C . ALA A 1 434 ? -20.719 7.113 14.523 1 92.44 434 ALA A C 1
ATOM 3545 O O . ALA A 1 434 ? -21.469 7.922 13.969 1 92.44 434 ALA A O 1
ATOM 3546 N N . GLU A 1 435 ? -21.141 6.285 15.398 1 89.81 435 GLU A N 1
ATOM 3547 C CA . GLU A 1 435 ? -22.531 6.227 15.805 1 89.81 435 GLU A CA 1
ATOM 3548 C C . GLU A 1 435 ? -22.953 7.484 16.562 1 89.81 435 GLU A C 1
ATOM 3550 O O . GLU A 1 435 ? -24.062 7.977 16.391 1 89.81 435 GLU A O 1
ATOM 3555 N N . ARG A 1 436 ? -22.156 7.926 17.344 1 85.62 436 ARG A N 1
ATOM 3556 C CA . ARG A 1 436 ? -22.438 9.148 18.094 1 85.62 436 ARG A CA 1
ATOM 3557 C C . ARG A 1 436 ? -22.578 10.344 17.156 1 85.62 436 ARG A C 1
ATOM 3559 O O . ARG A 1 436 ? -23.438 11.211 17.375 1 85.62 436 ARG A O 1
ATOM 3566 N N . ARG A 1 437 ? -21.812 10.375 16.188 1 81.19 437 ARG A N 1
ATOM 3567 C CA . ARG A 1 437 ? -21.844 11.477 15.227 1 81.19 437 ARG A CA 1
ATOM 3568 C C . ARG A 1 437 ? -23.125 11.445 14.398 1 81.19 437 ARG A C 1
ATOM 3570 O O . ARG A 1 437 ? -23.703 12.492 14.086 1 81.19 437 ARG A O 1
ATOM 3577 N N . THR A 1 438 ? -23.516 10.281 14.023 1 75.19 438 THR A N 1
ATOM 3578 C CA . THR A 1 438 ? -24.75 10.125 13.25 1 75.19 438 THR A CA 1
ATOM 3579 C C . THR A 1 438 ? -25.969 10.516 14.086 1 75.19 438 THR A C 1
ATOM 3581 O O . THR A 1 438 ? -26.891 11.141 13.578 1 75.19 438 THR A O 1
ATOM 3584 N N . GLN A 1 439 ? -25.969 10.125 15.32 1 69.12 439 GLN A N 1
ATOM 3585 C CA . GLN A 1 439 ? -27.062 10.461 16.219 1 69.12 439 GLN A CA 1
ATOM 3586 C C . GLN A 1 439 ? -27.125 11.961 16.484 1 69.12 439 GLN A C 1
ATOM 3588 O O . GLN A 1 439 ? -28.203 12.547 16.531 1 69.12 439 GLN A O 1
ATOM 3593 N N . ALA A 1 440 ? -26.016 12.539 16.562 1 63.5 440 ALA A N 1
ATOM 3594 C CA . ALA A 1 440 ? -25.969 13.977 16.797 1 63.5 440 ALA A CA 1
ATOM 3595 C C . ALA A 1 440 ? -26.484 14.75 15.586 1 63.5 440 ALA A C 1
ATOM 3597 O O . ALA A 1 440 ? -27.203 15.742 15.742 1 63.5 440 ALA A O 1
ATOM 3598 N N . THR A 1 441 ? -26.172 14.25 14.422 1 62.09 441 THR A N 1
ATOM 3599 C CA . THR A 1 441 ? -26.641 14.898 13.203 1 62.09 441 THR A CA 1
ATOM 3600 C C . THR A 1 441 ? -28.156 14.75 13.055 1 62.09 441 THR A C 1
ATOM 3602 O O . THR A 1 441 ? -28.844 15.688 12.648 1 62.09 441 THR A O 1
ATOM 3605 N N . SER A 1 442 ? -28.609 13.547 13.438 1 55.53 442 SER A N 1
ATOM 3606 C CA . SER A 1 442 ? -30.031 13.305 13.375 1 55.53 442 SER A CA 1
ATOM 3607 C C . SER A 1 442 ? -30.797 14.133 14.406 1 55.53 442 SER A C 1
ATOM 3609 O O . SER A 1 442 ? -31.875 14.633 14.133 1 55.53 442 SER A O 1
ATOM 3611 N N . SER A 1 443 ? -30.172 14.219 15.547 1 54.62 443 SER A N 1
ATOM 3612 C CA . SER A 1 443 ? -30.812 15.016 16.594 1 54.62 443 SER A CA 1
ATOM 3613 C C . SER A 1 443 ? -30.812 16.5 16.234 1 54.62 443 SER A C 1
ATOM 3615 O O . SER A 1 443 ? -31.797 17.188 16.484 1 54.62 443 SER A O 1
ATOM 3617 N N . ASN A 1 444 ? -29.844 16.891 15.57 1 53.12 444 ASN A N 1
ATOM 3618 C CA . ASN A 1 444 ? -29.781 18.281 15.148 1 53.12 444 ASN A CA 1
ATOM 3619 C C . ASN A 1 444 ? -30.734 18.562 13.984 1 53.12 444 ASN A C 1
ATOM 3621 O O . ASN A 1 444 ? -31.344 19.625 13.93 1 53.12 444 ASN A O 1
ATOM 3625 N N . LEU A 1 445 ? -30.938 17.562 13.125 1 49.19 445 LEU A N 1
ATOM 3626 C CA . LEU A 1 445 ? -31.906 17.672 12.039 1 49.19 445 LEU A CA 1
ATOM 3627 C C . LEU A 1 445 ? -33.344 17.672 12.578 1 49.19 445 LEU A C 1
ATOM 3629 O O . LEU A 1 445 ? -34.188 18.422 12.102 1 49.19 445 LEU A O 1
ATOM 3633 N N . LYS A 1 446 ? -33.594 16.938 13.594 1 51.06 446 LYS A N 1
ATOM 3634 C CA . LYS A 1 446 ? -34.906 16.891 14.211 1 51.06 446 LYS A CA 1
ATOM 3635 C C . LYS A 1 446 ? -35.188 18.188 14.961 1 51.06 446 LYS A C 1
ATOM 3637 O O . LYS A 1 446 ? -36.312 18.703 14.914 1 51.06 446 LYS A O 1
ATOM 3642 N N . ARG A 1 447 ? -34.188 18.609 15.484 1 48.72 447 ARG A N 1
ATOM 3643 C CA . ARG A 1 447 ? -34.344 19.875 16.172 1 48.72 447 ARG A CA 1
ATOM 3644 C C . ARG A 1 447 ? -34.594 21.016 15.195 1 48.72 447 ARG A C 1
ATOM 3646 O O . ARG A 1 447 ? -35.438 21.891 15.453 1 48.72 447 ARG A O 1
ATOM 3653 N N . LYS A 1 448 ? -33.938 20.953 14.086 1 52.22 448 LYS A N 1
ATOM 3654 C CA . LYS A 1 448 ? -34.188 21.969 13.055 1 52.22 448 LYS A CA 1
ATOM 3655 C C . LYS A 1 448 ? -35.594 21.844 12.5 1 52.22 448 LYS A C 1
ATOM 3657 O O . LYS A 1 448 ? -36.281 22.859 12.242 1 52.22 448 LYS A O 1
ATOM 3662 N N . LEU A 1 449 ? -36.062 20.641 12.258 1 52.75 449 LEU A N 1
ATOM 3663 C CA . LEU A 1 449 ? -37.406 20.406 11.766 1 52.75 449 LEU A CA 1
ATOM 3664 C C . LEU A 1 449 ? -38.438 20.875 12.789 1 52.75 449 LEU A C 1
ATOM 3666 O O . LEU A 1 449 ? -39.469 21.453 12.43 1 52.75 449 LEU A O 1
ATOM 3670 N N . ASP A 1 450 ? -38.188 20.609 13.984 1 53.41 450 ASP A N 1
ATOM 3671 C CA . ASP A 1 450 ? -39.094 21.047 15.047 1 53.41 450 ASP A CA 1
ATOM 3672 C C . ASP A 1 450 ? -39.125 22.562 15.172 1 53.41 450 ASP A C 1
ATOM 3674 O O . ASP A 1 450 ? -40.188 23.156 15.422 1 53.41 450 ASP A O 1
ATOM 3678 N N . ASP A 1 451 ? -38.031 23.109 14.93 1 51.91 451 ASP A N 1
ATOM 3679 C CA . ASP A 1 451 ? -37.938 24.578 14.992 1 51.91 451 ASP A CA 1
ATOM 3680 C C . ASP A 1 451 ? -38.625 25.219 13.789 1 51.91 451 ASP A C 1
ATOM 3682 O O . ASP A 1 451 ? -39.25 26.266 13.914 1 51.91 451 ASP A O 1
ATOM 3686 N N . ASP A 1 452 ? -38.562 24.656 12.664 1 54.09 452 ASP A N 1
ATOM 3687 C CA . ASP A 1 452 ? -39.219 25.141 11.461 1 54.09 452 ASP A CA 1
ATOM 3688 C C . ASP A 1 452 ? -40.75 25 11.586 1 54.09 452 ASP A C 1
ATOM 3690 O O . ASP A 1 452 ? -41.5 25.844 11.094 1 54.09 452 ASP A O 1
ATOM 3694 N N . GLU A 1 453 ? -41.219 24.031 12.164 1 51.69 453 GLU A N 1
ATOM 3695 C CA . GLU A 1 453 ? -42.656 23.844 12.383 1 51.69 453 GLU A CA 1
ATOM 3696 C C . GLU A 1 453 ? -43.219 24.859 13.383 1 51.69 453 GLU A C 1
ATOM 3698 O O . GLU A 1 453 ? -44.344 25.312 13.234 1 51.69 453 GLU A O 1
ATOM 3703 N N . ASN A 1 454 ? -42.438 25.297 14.273 1 49.22 454 ASN A N 1
ATOM 3704 C CA . ASN A 1 454 ? -42.906 26.266 15.266 1 49.22 454 ASN A CA 1
ATOM 3705 C C . ASN A 1 454 ? -42.938 27.688 14.703 1 49.22 454 ASN A C 1
ATOM 3707 O O . ASN A 1 454 ? -43.562 28.562 15.281 1 49.22 454 ASN A O 1
ATOM 3711 N N . THR A 1 455 ? -42.156 28.016 13.688 1 46.5 455 THR A N 1
ATOM 3712 C CA . THR A 1 455 ? -42.156 29.344 13.102 1 46.5 455 THR A CA 1
ATOM 3713 C C . THR A 1 455 ? -43.375 29.547 12.195 1 46.5 455 THR A C 1
ATOM 3715 O O . THR A 1 455 ? -43.781 30.688 11.938 1 46.5 455 THR A O 1
ATOM 3718 N N . GLU A 1 456 ? -44.031 28.594 11.578 1 44.31 456 GLU A N 1
ATOM 3719 C CA . GLU A 1 456 ? -45.188 28.766 10.695 1 44.31 456 GLU A CA 1
ATOM 3720 C C . GLU A 1 456 ? -46.438 29.047 11.492 1 44.31 456 GLU A C 1
ATOM 3722 O O . GLU A 1 456 ? -47.469 29.438 10.922 1 44.31 456 GLU A O 1
ATOM 3727 N N . GLY A 1 457 ? -46.562 28.797 12.758 1 40.69 457 GLY A N 1
ATOM 3728 C CA . GLY A 1 457 ? -47.812 28.922 13.477 1 40.69 457 GLY A CA 1
ATOM 3729 C C . GLY A 1 457 ? -48.188 30.359 13.773 1 40.69 457 GLY A C 1
ATOM 3730 O O . GLY A 1 457 ? -49.281 30.625 14.312 1 40.69 457 GLY A O 1
ATOM 3731 N N . SER A 1 458 ? -47.281 31.312 13.836 1 38.84 458 SER A N 1
ATOM 3732 C CA . SER A 1 458 ? -47.656 32.594 14.438 1 38.84 458 SER A CA 1
ATOM 3733 C C . SER A 1 458 ? -48.344 33.5 13.43 1 38.84 458 SER A C 1
ATOM 3735 O O . SER A 1 458 ? -48.75 34.625 13.766 1 38.84 458 SER A O 1
ATOM 3737 N N . SER A 1 459 ? -48.344 33.312 12.109 1 36.81 459 SER A N 1
ATOM 3738 C CA . SER A 1 459 ? -48.719 34.406 11.242 1 36.81 459 SER A CA 1
ATOM 3739 C C . SER A 1 459 ? -50.219 34.531 11.047 1 36.81 459 SER A C 1
ATOM 3741 O O . SER A 1 459 ? -50.688 35.312 10.242 1 36.81 459 SER A O 1
ATOM 3743 N N . SER A 1 460 ? -51.094 33.656 11.477 1 33.72 460 SER A N 1
ATOM 3744 C CA . SER A 1 460 ? -52.469 33.719 10.945 1 33.72 460 SER A CA 1
ATOM 3745 C C . SER A 1 460 ? -53.281 34.812 11.641 1 33.72 460 SER A C 1
ATOM 3747 O O . SER A 1 460 ? -54.031 34.531 12.562 1 33.72 460 SER A O 1
ATOM 3749 N N . LYS A 1 461 ? -52.844 36.031 11.969 1 29.06 461 LYS A N 1
ATOM 3750 C CA . LYS A 1 461 ? -53.719 37.094 12.477 1 29.06 461 LYS A CA 1
ATOM 3751 C C . LYS A 1 461 ? -54.688 37.562 11.398 1 29.06 461 LYS A C 1
ATOM 3753 O O . LYS A 1 461 ? -54.25 38.156 10.398 1 29.06 461 LYS A O 1
ATOM 3758 N N . LYS A 1 462 ? -55.844 37 11.164 1 32.22 462 LYS A N 1
ATOM 3759 C CA . LYS A 1 462 ? -57 37.375 10.344 1 32.22 462 LYS A CA 1
ATOM 3760 C C . LYS A 1 462 ? -57.469 38.781 10.672 1 32.22 462 LYS A C 1
ATOM 3762 O O . LYS A 1 462 ? -57.75 39.094 11.828 1 32.22 462 LYS A O 1
ATOM 3767 N N . ALA A 1 463 ? -57.344 39.938 9.805 1 32.25 463 ALA A N 1
ATOM 3768 C CA . ALA A 1 463 ? -57.719 41.375 9.773 1 32.25 463 ALA A CA 1
ATOM 3769 C C . ALA A 1 463 ? -59.219 41.531 9.828 1 32.25 463 ALA A C 1
ATOM 3771 O O . ALA A 1 463 ? -59.938 41.062 8.945 1 32.25 463 ALA A O 1
ATOM 3772 N N . ARG A 1 464 ? -59.969 41.562 10.898 1 33.47 464 ARG A N 1
ATOM 3773 C CA . ARG A 1 464 ? -61.375 41.844 11.125 1 33.47 464 ARG A CA 1
ATOM 3774 C C . ARG A 1 464 ? -61.781 43.219 10.602 1 33.47 464 ARG A C 1
ATOM 3776 O O . ARG A 1 464 ? -61.281 44.219 11.086 1 33.47 464 ARG A O 1
ATOM 3783 N N . VAL A 1 465 ? -62 43.406 9.273 1 33.88 465 VAL A N 1
ATOM 3784 C CA . VAL A 1 465 ? -62.469 44.625 8.594 1 33.88 465 VAL A CA 1
ATOM 3785 C C . VAL A 1 465 ? -63.844 45 9.141 1 33.88 465 VAL A C 1
ATOM 3787 O O . VAL A 1 465 ? -64.812 44.219 9.07 1 33.88 465 VAL A O 1
ATOM 3790 N N . GLU A 1 466 ? -63.938 45.719 10.211 1 29.12 466 GLU A N 1
ATOM 3791 C CA . GLU A 1 466 ? -65.125 46.344 10.781 1 29.12 466 GLU A CA 1
ATOM 3792 C C . GLU A 1 466 ? -65.875 47.188 9.75 1 29.12 466 GLU A C 1
ATOM 3794 O O . GLU A 1 466 ? -65.188 47.938 8.984 1 29.12 466 GLU A O 1
ATOM 3799 N N . ASP A 1 467 ? -67.062 46.75 9.203 1 32.25 467 ASP A N 1
ATOM 3800 C CA . ASP A 1 467 ? -68.125 47.469 8.445 1 32.25 467 ASP A CA 1
ATOM 3801 C C . ASP A 1 467 ? -68.438 48.812 9.07 1 32.25 467 ASP A C 1
ATOM 3803 O O . ASP A 1 467 ? -68.812 48.906 10.242 1 32.25 467 ASP A O 1
ATOM 3807 N N . ALA A 1 468 ? -67.688 49.844 8.602 1 22.56 468 ALA A N 1
ATOM 3808 C CA . ALA A 1 468 ? -68.312 51.156 8.602 1 22.56 468 ALA A CA 1
ATOM 3809 C C . ALA A 1 468 ? -69.312 51.281 7.465 1 22.56 468 ALA A C 1
ATOM 3811 O O . ALA A 1 468 ? -69.062 50.781 6.355 1 22.56 468 ALA A O 1
ATOM 3812 N N . MET B 1 1 ? -2.334 -48 16.016 1 39.56 1 MET B N 1
ATOM 3813 C CA . MET B 1 1 ? -1.438 -46.969 15.484 1 39.56 1 MET B CA 1
ATOM 3814 C C . MET B 1 1 ? -0.445 -47.562 14.5 1 39.56 1 MET B C 1
ATOM 3816 O O . MET B 1 1 ? -0.168 -47 13.453 1 39.56 1 MET B O 1
ATOM 3820 N N . ALA B 1 2 ? 0.114 -48.656 14.906 1 47.78 2 ALA B N 1
ATOM 3821 C CA . ALA B 1 2 ? 1.166 -49.406 14.219 1 47.78 2 ALA B CA 1
ATOM 3822 C C . ALA B 1 2 ? 0.639 -50.031 12.938 1 47.78 2 ALA B C 1
ATOM 3824 O O . ALA B 1 2 ? 1.334 -50.062 11.914 1 47.78 2 ALA B O 1
ATOM 3825 N N . GLU B 1 3 ? -0.476 -50.531 13.078 1 48.25 3 GLU B N 1
ATOM 3826 C CA . GLU B 1 3 ? -1.125 -51.188 11.945 1 48.25 3 GLU B CA 1
ATOM 3827 C C . GLU B 1 3 ? -1.598 -50.156 10.914 1 48.25 3 GLU B C 1
ATOM 3829 O O . GLU B 1 3 ? -1.659 -50.438 9.719 1 48.25 3 GLU B O 1
ATOM 3834 N N . SER B 1 4 ? -2.008 -49 11.297 1 58.59 4 SER B N 1
ATOM 3835 C CA . SER B 1 4 ? -2.428 -47.844 10.492 1 58.59 4 SER B CA 1
ATOM 3836 C C . SER B 1 4 ? -1.294 -47.344 9.602 1 58.59 4 SER B C 1
ATOM 3838 O O . SER B 1 4 ? -1.524 -46.938 8.461 1 58.59 4 SER B O 1
ATOM 3840 N N . ASP B 1 5 ? -0.149 -47.656 10.062 1 69.31 5 ASP B N 1
ATOM 3841 C CA . ASP B 1 5 ? 1.043 -47.188 9.344 1 69.31 5 ASP B CA 1
ATOM 3842 C C . ASP B 1 5 ? 1.285 -48.062 8.094 1 69.31 5 ASP B C 1
ATOM 3844 O O . ASP B 1 5 ? 1.763 -47.531 7.078 1 69.31 5 ASP B O 1
ATOM 3848 N N . LEU B 1 6 ? 0.713 -49.312 8.117 1 82.06 6 LEU B N 1
ATOM 3849 C CA . LEU B 1 6 ? 0.966 -50.219 7.004 1 82.06 6 LEU B CA 1
ATOM 3850 C C . LEU B 1 6 ? 0.082 -49.844 5.809 1 82.06 6 LEU B C 1
ATOM 3852 O O . LEU B 1 6 ? 0.431 -50.156 4.664 1 82.06 6 LEU B O 1
ATOM 3856 N N . TRP B 1 7 ? -0.936 -49.188 6.035 1 90.94 7 TRP B N 1
ATOM 3857 C CA . TRP B 1 7 ? -1.908 -48.906 4.984 1 90.94 7 TRP B CA 1
ATOM 3858 C C . TRP B 1 7 ? -1.897 -47.406 4.621 1 90.94 7 TRP B C 1
ATOM 3860 O O . TRP B 1 7 ? -2.775 -46.938 3.898 1 90.94 7 TRP B O 1
ATOM 3870 N N . SER B 1 8 ? -0.939 -46.719 5.066 1 92.62 8 SER B N 1
ATOM 3871 C CA . SER B 1 8 ? -0.821 -45.312 4.738 1 92.62 8 SER B CA 1
ATOM 3872 C C . SER B 1 8 ? 0.426 -45.031 3.904 1 92.62 8 SER B C 1
ATOM 3874 O O . SER B 1 8 ? 1.504 -45.562 4.203 1 92.62 8 SER B O 1
ATOM 3876 N N . VAL B 1 9 ? 0.199 -44.312 2.834 1 95.19 9 VAL B N 1
ATOM 3877 C CA . VAL B 1 9 ? 1.306 -44 1.942 1 95.19 9 VAL B CA 1
ATOM 3878 C C . VAL B 1 9 ? 1.479 -42.469 1.871 1 95.19 9 VAL B C 1
ATOM 3880 O O . VAL B 1 9 ? 0.499 -41.75 1.919 1 95.19 9 VAL B O 1
ATOM 3883 N N . ASP B 1 10 ? 2.748 -42.062 1.738 1 96.06 10 ASP B N 1
ATOM 3884 C CA . ASP B 1 10 ? 3.039 -40.625 1.546 1 96.06 10 ASP B CA 1
ATOM 3885 C C . ASP B 1 10 ? 2.533 -40.156 0.189 1 96.06 10 ASP B C 1
ATOM 3887 O O . ASP B 1 10 ? 2.994 -40.625 -0.854 1 96.06 10 ASP B O 1
ATOM 3891 N N . ALA B 1 11 ? 1.665 -39.219 0.236 1 97.25 11 ALA B N 1
ATOM 3892 C CA . ALA B 1 11 ? 1.011 -38.75 -0.982 1 97.25 11 ALA B CA 1
ATOM 3893 C C . ALA B 1 11 ? 2.012 -38.094 -1.917 1 97.25 11 ALA B C 1
ATOM 3895 O O . ALA B 1 11 ? 1.901 -38.188 -3.141 1 97.25 11 ALA B O 1
ATOM 3896 N N . ASN B 1 12 ? 2.99 -37.375 -1.411 1 97.38 12 ASN B N 1
ATOM 3897 C CA . ASN B 1 12 ? 3.975 -36.688 -2.223 1 97.38 12 ASN B CA 1
ATOM 3898 C C . ASN B 1 12 ? 4.836 -37.625 -3.029 1 97.38 12 ASN B C 1
ATOM 3900 O O . ASN B 1 12 ? 5.219 -37.344 -4.16 1 97.38 12 ASN B O 1
ATOM 3904 N N . SER B 1 13 ? 5.082 -38.719 -2.463 1 96.69 13 SER B N 1
ATOM 3905 C CA . SER B 1 13 ? 5.887 -39.719 -3.141 1 96.69 13 SER B CA 1
ATOM 3906 C C . SER B 1 13 ? 5.035 -40.594 -4.07 1 96.69 13 SER B C 1
ATOM 3908 O O . SER B 1 13 ? 5.523 -41.094 -5.09 1 96.69 13 SER B O 1
ATOM 3910 N N . ALA B 1 14 ? 3.822 -40.781 -3.658 1 97.69 14 ALA B N 1
ATOM 3911 C CA . ALA B 1 14 ? 2.936 -41.656 -4.426 1 97.69 14 ALA B CA 1
ATOM 3912 C C . ALA B 1 14 ? 2.488 -40.969 -5.719 1 97.69 14 ALA B C 1
ATOM 3914 O O . ALA B 1 14 ? 2.27 -41.656 -6.73 1 97.69 14 ALA B O 1
ATOM 3915 N N . LEU B 1 15 ? 2.305 -39.688 -5.672 1 98.19 15 LEU B N 1
ATOM 3916 C CA . LEU B 1 15 ? 1.867 -38.938 -6.84 1 98.19 15 LEU B CA 1
ATOM 3917 C C . LEU B 1 15 ? 3.061 -38.5 -7.684 1 98.19 15 LEU B C 1
ATOM 3919 O O . LEU B 1 15 ? 3.941 -37.781 -7.199 1 98.19 15 LEU B O 1
ATOM 3923 N N . GLU B 1 16 ? 3.113 -38.969 -8.859 1 98 16 GLU B N 1
ATOM 3924 C CA . GLU B 1 16 ? 4.16 -38.594 -9.805 1 98 16 GLU B CA 1
ATOM 3925 C C . GLU B 1 16 ? 3.576 -37.906 -11.039 1 98 16 GLU B C 1
ATOM 3927 O O . GLU B 1 16 ? 2.596 -38.406 -11.609 1 98 16 GLU B O 1
ATOM 3932 N N . LEU B 1 17 ? 4.117 -36.812 -11.352 1 98.38 17 LEU B N 1
ATOM 3933 C CA . LEU B 1 17 ? 3.738 -36.094 -12.562 1 98.38 17 LEU B CA 1
ATOM 3934 C C . LEU B 1 17 ? 4.777 -36.312 -13.664 1 98.38 17 LEU B C 1
ATOM 3936 O O . LEU B 1 17 ? 5.973 -36.406 -13.383 1 98.38 17 LEU B O 1
ATOM 3940 N N . SER B 1 18 ? 4.328 -36.375 -14.93 1 97.75 18 SER B N 1
ATOM 3941 C CA . SER B 1 18 ? 5.273 -36.562 -16.031 1 97.75 18 SER B CA 1
ATOM 3942 C C . SER B 1 18 ? 4.785 -35.875 -17.297 1 97.75 18 SER B C 1
ATOM 3944 O O . SER B 1 18 ? 3.582 -35.688 -17.484 1 97.75 18 SER B O 1
ATOM 3946 N N . LEU B 1 19 ? 5.727 -35.469 -18.078 1 97.19 19 LEU B N 1
ATOM 3947 C CA . LEU B 1 19 ? 5.465 -35 -19.438 1 97.19 19 LEU B CA 1
ATOM 3948 C C . LEU B 1 19 ? 5.793 -36.062 -20.453 1 97.19 19 LEU B C 1
ATOM 3950 O O . LEU B 1 19 ? 6.863 -36.688 -20.391 1 97.19 19 LEU B O 1
ATOM 3954 N N . VAL B 1 20 ? 4.848 -36.281 -21.359 1 95.81 20 VAL B N 1
ATOM 3955 C CA . VAL B 1 20 ? 5.051 -37.375 -22.328 1 95.81 20 VAL B CA 1
ATOM 3956 C C . VAL B 1 20 ? 4.941 -36.812 -23.75 1 95.81 20 VAL B C 1
ATOM 3958 O O . VAL B 1 20 ? 4.277 -35.781 -23.984 1 95.81 20 VAL B O 1
ATOM 3961 N N . GLU B 1 21 ? 5.59 -37.5 -24.641 1 91.56 21 GLU B N 1
ATOM 3962 C CA . GLU B 1 21 ? 5.582 -37.219 -26.078 1 91.56 21 GLU B CA 1
ATOM 3963 C C . GLU B 1 21 ? 5.414 -38.469 -26.906 1 91.56 21 GLU B C 1
ATOM 3965 O O . GLU B 1 21 ? 5.773 -39.562 -26.469 1 91.56 21 GLU B O 1
ATOM 3970 N N . PRO B 1 22 ? 4.84 -38.281 -28.078 1 89.06 22 PRO B N 1
ATOM 3971 C CA . PRO B 1 22 ? 4.656 -39.438 -28.922 1 89.06 22 PRO B CA 1
ATOM 3972 C C . PRO B 1 22 ? 5.953 -39.906 -29.594 1 89.06 22 PRO B C 1
ATOM 3974 O O . PRO B 1 22 ? 6.793 -39.062 -29.938 1 89.06 22 PRO B O 1
ATOM 3977 N N . THR B 1 23 ? 6.086 -41.219 -29.656 1 83.69 23 THR B N 1
ATOM 3978 C CA . THR B 1 23 ? 7.129 -41.844 -30.453 1 83.69 23 THR B CA 1
ATOM 3979 C C . THR B 1 23 ? 6.52 -42.844 -31.438 1 83.69 23 THR B C 1
ATOM 3981 O O . THR B 1 23 ? 5.301 -43 -31.484 1 83.69 23 THR B O 1
ATOM 3984 N N . GLU B 1 24 ? 7.375 -43.438 -32.188 1 80 24 GLU B N 1
ATOM 3985 C CA . GLU B 1 24 ? 6.906 -44.438 -33.125 1 80 24 GLU B CA 1
ATOM 3986 C C . GLU B 1 24 ? 6.258 -45.625 -32.406 1 80 24 GLU B C 1
ATOM 3988 O O . GLU B 1 24 ? 5.277 -46.188 -32.875 1 80 24 GLU B O 1
ATOM 3993 N N . ASP B 1 25 ? 6.828 -45.875 -31.266 1 81.5 25 ASP B N 1
ATOM 3994 C CA . ASP B 1 25 ? 6.418 -47.094 -30.547 1 81.5 25 ASP B CA 1
ATOM 3995 C C . ASP B 1 25 ? 5.457 -46.75 -29.406 1 81.5 25 ASP B C 1
ATOM 3997 O O . ASP B 1 25 ? 5.172 -47.594 -28.547 1 81.5 25 ASP B O 1
ATOM 4001 N N . GLY B 1 26 ? 5.027 -45.5 -29.453 1 84.81 26 GLY B N 1
ATOM 4002 C CA . GLY B 1 26 ? 4.137 -45.125 -28.359 1 84.81 26 GLY B CA 1
ATOM 4003 C C . GLY B 1 26 ? 4.465 -43.781 -27.75 1 84.81 26 GLY B C 1
ATOM 4004 O O . GLY B 1 26 ? 4.68 -42.812 -28.469 1 84.81 26 GLY B O 1
ATOM 4005 N N . LEU B 1 27 ? 4.352 -43.812 -26.359 1 89.62 27 LEU B N 1
ATOM 4006 C CA . LEU B 1 27 ? 4.648 -42.594 -25.641 1 89.62 27 LEU B CA 1
ATOM 4007 C C . LEU B 1 27 ? 5.98 -42.688 -24.906 1 89.62 27 LEU B C 1
ATOM 4009 O O . LEU B 1 27 ? 6.348 -43.75 -24.422 1 89.62 27 LEU B O 1
ATOM 4013 N N . THR B 1 28 ? 6.691 -41.688 -24.922 1 91.06 28 THR B N 1
ATOM 4014 C CA . THR B 1 28 ? 7.922 -41.594 -24.141 1 91.06 28 THR B CA 1
ATOM 4015 C C . THR B 1 28 ? 7.812 -40.5 -23.078 1 91.06 28 THR B C 1
ATOM 4017 O O . THR B 1 28 ? 7.227 -39.438 -23.328 1 91.06 28 THR B O 1
ATOM 4020 N N . THR B 1 29 ? 8.336 -40.844 -21.891 1 93.62 29 THR B N 1
ATOM 4021 C CA . THR B 1 29 ? 8.367 -39.844 -20.812 1 93.62 29 THR B CA 1
ATOM 4022 C C . THR B 1 29 ? 9.57 -38.938 -20.953 1 93.62 29 THR B C 1
ATOM 4024 O O . THR B 1 29 ? 10.711 -39.375 -20.969 1 93.62 29 THR B O 1
ATOM 4027 N N . VAL B 1 30 ? 9.352 -37.688 -21.062 1 91.31 30 VAL B N 1
ATOM 4028 C CA . VAL B 1 30 ? 10.391 -36.688 -21.234 1 91.31 30 VAL B CA 1
ATOM 4029 C C . VAL B 1 30 ? 10.977 -36.312 -19.875 1 91.31 30 VAL B C 1
ATOM 4031 O O . VAL B 1 30 ? 12.188 -36.125 -19.734 1 91.31 30 VAL B O 1
ATOM 4034 N N . THR B 1 31 ? 10.125 -36.094 -18.906 1 94.31 31 THR B N 1
ATOM 4035 C CA . THR B 1 31 ? 10.555 -35.719 -17.562 1 94.31 31 THR B CA 1
ATOM 4036 C C . THR B 1 31 ? 9.523 -36.156 -16.531 1 94.31 31 THR B C 1
ATOM 4038 O O . THR B 1 31 ? 8.359 -36.406 -16.859 1 94.31 31 THR B O 1
ATOM 4041 N N . ARG B 1 32 ? 10.023 -36.406 -15.352 1 96.44 32 ARG B N 1
ATOM 4042 C CA . ARG B 1 32 ? 9.195 -36.781 -14.203 1 96.44 32 ARG B CA 1
ATOM 4043 C C . ARG B 1 32 ? 9.523 -35.906 -12.992 1 96.44 32 ARG B C 1
ATOM 4045 O O . ARG B 1 32 ? 10.68 -35.531 -12.797 1 96.44 32 ARG B O 1
ATOM 4052 N N . PHE B 1 33 ? 8.562 -35.594 -12.227 1 97.38 33 PHE B N 1
ATOM 4053 C CA . PHE B 1 33 ? 8.773 -34.812 -11.008 1 97.38 33 PHE B CA 1
ATOM 4054 C C . PHE B 1 33 ? 7.637 -35.062 -10.023 1 97.38 33 PHE B C 1
ATOM 4056 O O . PHE B 1 33 ? 6.598 -35.594 -10.383 1 97.38 33 PHE B O 1
ATOM 4063 N N . HIS B 1 34 ? 7.836 -34.75 -8.82 1 97.88 34 HIS B N 1
ATOM 4064 C CA . HIS B 1 34 ? 6.855 -34.875 -7.75 1 97.88 34 HIS B CA 1
ATOM 4065 C C . HIS B 1 34 ? 6.32 -33.5 -7.32 1 97.88 34 HIS B C 1
ATOM 4067 O O . HIS B 1 34 ? 6.949 -32.469 -7.582 1 97.88 34 HIS B O 1
ATOM 4073 N N . PRO B 1 35 ? 5.113 -33.531 -6.805 1 97.69 35 PRO B N 1
ATOM 4074 C CA . PRO B 1 35 ? 4.59 -32.281 -6.281 1 97.69 35 PRO B CA 1
ATOM 4075 C C . PRO B 1 35 ? 5.391 -31.75 -5.094 1 97.69 35 PRO B C 1
ATOM 4077 O O . PRO B 1 35 ? 6.105 -32.5 -4.438 1 97.69 35 PRO B O 1
ATOM 4080 N N . ARG B 1 36 ? 5.34 -30.469 -4.855 1 95.31 36 ARG B N 1
ATOM 4081 C CA . ARG B 1 36 ? 5.965 -29.859 -3.684 1 95.31 36 ARG B CA 1
ATOM 4082 C C . ARG B 1 36 ? 5.199 -30.219 -2.412 1 95.31 36 ARG B C 1
ATOM 4084 O O . ARG B 1 36 ? 5.801 -30.438 -1.358 1 95.31 36 ARG B O 1
ATOM 4091 N N . PHE B 1 37 ? 3.904 -30.266 -2.479 1 94.19 37 PHE B N 1
ATOM 4092 C CA . PHE B 1 37 ? 3 -30.672 -1.412 1 94.19 37 PHE B CA 1
ATOM 4093 C C . PHE B 1 37 ? 1.68 -31.172 -1.986 1 94.19 37 PHE B C 1
ATOM 4095 O O . PHE B 1 37 ? 1.383 -30.953 -3.162 1 94.19 37 PHE B O 1
ATOM 4102 N N . THR B 1 38 ? 0.919 -31.875 -1.206 1 95.88 38 THR B N 1
ATOM 4103 C CA . THR B 1 38 ? -0.338 -32.438 -1.685 1 95.88 38 THR B CA 1
ATOM 4104 C C . THR B 1 38 ? -1.459 -32.188 -0.679 1 95.88 38 THR B C 1
ATOM 4106 O O . THR B 1 38 ? -2.545 -32.75 -0.799 1 95.88 38 THR B O 1
ATOM 4109 N N . TYR B 1 39 ? -1.218 -31.328 0.283 1 91.69 39 TYR B N 1
ATOM 4110 C CA . TYR B 1 39 ? -2.174 -31.141 1.368 1 91.69 39 TYR B CA 1
ATOM 4111 C C . TYR B 1 39 ? -3.502 -30.609 0.836 1 91.69 39 TYR B C 1
ATOM 4113 O O . TYR B 1 39 ? -4.559 -30.906 1.4 1 91.69 39 TYR B O 1
ATOM 4121 N N . PRO B 1 40 ? -3.486 -29.844 -0.223 1 89.25 40 PRO B N 1
ATOM 4122 C CA . PRO B 1 40 ? -4.789 -29.406 -0.726 1 89.25 40 PRO B CA 1
ATOM 4123 C C . PRO B 1 40 ? -5.676 -30.562 -1.169 1 89.25 40 PRO B C 1
ATOM 4125 O O . PRO B 1 40 ? -6.902 -30.453 -1.154 1 89.25 40 PRO B O 1
ATOM 4128 N N . LEU B 1 41 ? -5.105 -31.625 -1.539 1 93.06 41 LEU B N 1
ATOM 4129 C CA . LEU B 1 41 ? -5.852 -32.781 -2.037 1 93.06 41 LEU B CA 1
ATOM 4130 C C . LEU B 1 41 ? -6.098 -33.781 -0.924 1 93.06 41 LEU B C 1
ATOM 4132 O O . LEU B 1 41 ? -7.195 -34.344 -0.803 1 93.06 41 LEU B O 1
ATOM 4136 N N . PHE B 1 42 ? -5.031 -34 -0.139 1 93 42 PHE B N 1
ATOM 4137 C CA . PHE B 1 42 ? -5.066 -35.188 0.725 1 93 42 PHE B CA 1
ATOM 4138 C C . PHE B 1 42 ? -5.062 -34.781 2.193 1 93 42 PHE B C 1
ATOM 4140 O O . PHE B 1 42 ? -4.973 -35.625 3.078 1 93 42 PHE B O 1
ATOM 4147 N N . GLY B 1 43 ? -5.055 -33.5 2.359 1 88.69 43 GLY B N 1
ATOM 4148 C CA . GLY B 1 43 ? -5.074 -33.031 3.734 1 88.69 43 GLY B CA 1
ATOM 4149 C C . GLY B 1 43 ? -3.695 -32.688 4.266 1 88.69 43 GLY B C 1
ATOM 4150 O O . GLY B 1 43 ? -2.686 -32.969 3.609 1 88.69 43 GLY B O 1
ATOM 4151 N N . GLU B 1 44 ? -3.584 -32.25 5.434 1 86.81 44 GLU B N 1
ATOM 4152 C CA . GLU B 1 44 ? -2.363 -31.703 6.023 1 86.81 44 GLU B CA 1
ATOM 4153 C C . GLU B 1 44 ? -1.329 -32.812 6.262 1 86.81 44 GLU B C 1
ATOM 4155 O O . GLU B 1 44 ? -0.124 -32.562 6.191 1 86.81 44 GLU B O 1
ATOM 4160 N N . GLU B 1 45 ? -1.83 -33.906 6.508 1 88.88 45 GLU B N 1
ATOM 4161 C CA . GLU B 1 45 ? -0.909 -35.031 6.785 1 88.88 45 GLU B CA 1
ATOM 4162 C C . GLU B 1 45 ? -0.258 -35.531 5.504 1 88.88 45 GLU B C 1
ATOM 4164 O O . GLU B 1 45 ? 0.757 -36.219 5.555 1 88.88 45 GLU B O 1
ATOM 4169 N N . GLU B 1 46 ? -0.883 -35.219 4.363 1 94.31 46 GLU B N 1
ATOM 4170 C CA . GLU B 1 46 ? -0.377 -35.625 3.055 1 94.31 46 GLU B CA 1
ATOM 4171 C C . GLU B 1 46 ? -0.154 -37.125 2.99 1 94.31 46 GLU B C 1
ATOM 4173 O O . GLU B 1 46 ? 0.91 -37.594 2.57 1 94.31 46 GLU B O 1
ATOM 4178 N N . GLN B 1 47 ? -1.173 -37.812 3.543 1 95.12 47 GLN B N 1
ATOM 4179 C CA . GLN B 1 47 ? -1.173 -39.281 3.551 1 95.12 47 GLN B CA 1
ATOM 4180 C C . GLN B 1 47 ? -2.41 -39.812 2.848 1 95.12 47 GLN B C 1
ATOM 4182 O O . GLN B 1 47 ? -3.488 -39.25 2.92 1 95.12 47 GLN B O 1
ATOM 4187 N N . ILE B 1 48 ? -2.15 -40.938 2.178 1 96.06 48 ILE B N 1
ATOM 4188 C CA . ILE B 1 48 ? -3.248 -41.625 1.534 1 96.06 48 ILE B CA 1
ATOM 4189 C C . ILE B 1 48 ? -3.453 -43 2.215 1 96.06 48 ILE B C 1
ATOM 4191 O O . ILE B 1 48 ? -2.531 -43.812 2.279 1 96.06 48 ILE B O 1
ATOM 4195 N N . PHE B 1 49 ? -4.613 -43.219 2.65 1 94.94 49 PHE B N 1
ATOM 4196 C CA . PHE B 1 49 ? -4.906 -44.438 3.393 1 94.94 49 PHE B CA 1
ATOM 4197 C C . PHE B 1 49 ? -5.531 -45.5 2.482 1 94.94 49 PHE B C 1
ATOM 4199 O O . PHE B 1 49 ? -6.324 -45.156 1.599 1 94.94 49 PHE B O 1
ATOM 4206 N N . GLY B 1 50 ? -5.09 -46.75 2.736 1 95.25 50 GLY B N 1
ATOM 4207 C CA . GLY B 1 50 ? -5.883 -47.844 2.205 1 95.25 50 GLY B CA 1
ATOM 4208 C C . GLY B 1 50 ? -5.184 -48.594 1.092 1 95.25 50 GLY B C 1
ATOM 4209 O O . GLY B 1 50 ? -5.742 -49.531 0.526 1 95.25 50 GLY B O 1
ATOM 4210 N N . TYR B 1 51 ? -3.973 -48.156 0.808 1 96.06 51 TYR B N 1
ATOM 4211 C CA . TYR B 1 51 ? -3.305 -48.781 -0.327 1 96.06 51 TYR B CA 1
ATOM 4212 C C . TYR B 1 51 ? -1.883 -49.219 0.035 1 96.06 51 TYR B C 1
ATOM 4214 O O . TYR B 1 51 ? -1.235 -48.562 0.863 1 96.06 51 TYR B O 1
ATOM 4222 N N . GLN B 1 52 ? -1.426 -50.281 -0.592 1 94.69 52 GLN B N 1
ATOM 4223 C CA . GLN B 1 52 ? -0.019 -50.688 -0.537 1 94.69 52 GLN B CA 1
ATOM 4224 C C . GLN B 1 52 ? 0.646 -50.531 -1.902 1 94.69 52 GLN B C 1
ATOM 4226 O O . GLN B 1 52 ? 0.042 -50.844 -2.93 1 94.69 52 GLN B O 1
ATOM 4231 N N . ASP B 1 53 ? 1.831 -50 -1.958 1 94.56 53 ASP B N 1
ATOM 4232 C CA . ASP B 1 53 ? 2.604 -49.75 -3.172 1 94.56 53 ASP B CA 1
ATOM 4233 C C . ASP B 1 53 ? 1.826 -48.875 -4.148 1 94.56 53 ASP B C 1
ATOM 4235 O O . ASP B 1 53 ? 1.72 -49.188 -5.332 1 94.56 53 ASP B O 1
ATOM 4239 N N . LEU B 1 54 ? 1.179 -47.906 -3.586 1 96.75 54 LEU B N 1
ATOM 4240 C CA . LEU B 1 54 ? 0.348 -47 -4.379 1 96.75 54 LEU B CA 1
ATOM 4241 C C . LEU B 1 54 ? 1.207 -46.125 -5.273 1 96.75 54 LEU B C 1
ATOM 4243 O O . LEU B 1 54 ? 2.201 -45.531 -4.82 1 96.75 54 LEU B O 1
ATOM 4247 N N . LYS B 1 55 ? 0.864 -46.094 -6.543 1 97.19 55 LYS B N 1
ATOM 4248 C CA . LYS B 1 55 ? 1.458 -45.156 -7.504 1 97.19 55 LYS B CA 1
ATOM 4249 C C . LYS B 1 55 ? 0.381 -44.438 -8.312 1 97.19 55 LYS B C 1
ATOM 4251 O O . LYS B 1 55 ? -0.43 -45.094 -8.984 1 97.19 55 LYS B O 1
ATOM 4256 N N . ILE B 1 56 ? 0.326 -43.219 -8.156 1 97.94 56 ILE B N 1
ATOM 4257 C CA . ILE B 1 56 ? -0.556 -42.375 -8.953 1 97.94 56 ILE B CA 1
ATOM 4258 C C . ILE B 1 56 ? 0.259 -41.625 -10.008 1 97.94 56 ILE B C 1
ATOM 4260 O O . ILE B 1 56 ? 1.025 -40.688 -9.672 1 97.94 56 ILE B O 1
ATOM 4264 N N . ASN B 1 57 ? 0.12 -41.969 -11.227 1 97.44 57 ASN B N 1
ATOM 4265 C CA . ASN B 1 57 ? 0.84 -41.344 -12.312 1 97.44 57 ASN B CA 1
ATOM 4266 C C . ASN B 1 57 ? -0.056 -40.375 -13.086 1 97.44 57 ASN B C 1
ATOM 4268 O O . ASN B 1 57 ? -1.005 -40.781 -13.75 1 97.44 57 ASN B O 1
ATOM 4272 N N . LEU B 1 58 ? 0.184 -39.156 -12.922 1 98.19 58 LEU B N 1
ATOM 4273 C CA . LEU B 1 58 ? -0.484 -38.125 -13.711 1 98.19 58 LEU B CA 1
ATOM 4274 C C . LEU B 1 58 ? 0.391 -37.688 -14.883 1 98.19 58 LEU B C 1
ATOM 4276 O O . LEU B 1 58 ? 1.325 -36.906 -14.703 1 98.19 58 LEU B O 1
ATOM 4280 N N . GLN B 1 59 ? 0.073 -38.125 -16.047 1 97.56 59 GLN B N 1
ATOM 4281 C CA . GLN B 1 59 ? 0.838 -37.812 -17.25 1 97.56 59 GLN B CA 1
ATOM 4282 C C . GLN B 1 59 ? 0.195 -36.656 -18.031 1 97.56 59 GLN B C 1
ATOM 4284 O O . GLN B 1 59 ? -1.031 -36.594 -18.125 1 97.56 59 GLN B O 1
ATOM 4289 N N . TYR B 1 60 ? 1.009 -35.812 -18.469 1 98.25 60 TYR B N 1
ATOM 4290 C CA . TYR B 1 60 ? 0.568 -34.719 -19.344 1 98.25 60 TYR B CA 1
ATOM 4291 C C . TYR B 1 60 ? 1.229 -34.812 -20.703 1 98.25 60 TYR B C 1
ATOM 4293 O O . TYR B 1 60 ? 2.43 -35.094 -20.812 1 98.25 60 TYR B O 1
ATOM 4301 N N . HIS B 1 61 ? 0.409 -34.656 -21.766 1 97.19 61 HIS B N 1
ATOM 4302 C CA . HIS B 1 61 ? 1.005 -34.438 -23.078 1 97.19 61 HIS B CA 1
ATOM 4303 C C . HIS B 1 61 ? 1.773 -33.125 -23.125 1 97.19 61 HIS B C 1
ATOM 4305 O O . HIS B 1 61 ? 1.2 -32.062 -22.891 1 97.19 61 HIS B O 1
ATOM 4311 N N . ALA B 1 62 ? 2.971 -33.156 -23.453 1 96 62 ALA B N 1
ATOM 4312 C CA . ALA B 1 62 ? 3.922 -32.062 -23.219 1 96 62 ALA B CA 1
ATOM 4313 C C . ALA B 1 62 ? 3.459 -30.766 -23.891 1 96 62 ALA B C 1
ATOM 4315 O O . ALA B 1 62 ? 3.551 -29.688 -23.312 1 96 62 ALA B O 1
ATOM 4316 N N . PRO B 1 63 ? 2.93 -30.828 -25.141 1 95.25 63 PRO B N 1
ATOM 4317 C CA . PRO B 1 63 ? 2.619 -29.562 -25.828 1 95.25 63 PRO B CA 1
ATOM 4318 C C . PRO B 1 63 ? 1.342 -28.906 -25.312 1 95.25 63 PRO B C 1
ATOM 4320 O O . PRO B 1 63 ? 1.352 -27.734 -24.938 1 95.25 63 PRO B O 1
ATOM 4323 N N . ASP B 1 64 ? 0.235 -29.688 -25.219 1 96.5 64 ASP B N 1
ATOM 4324 C CA . ASP B 1 64 ? -1.055 -29.078 -24.906 1 96.5 64 ASP B CA 1
ATOM 4325 C C . ASP B 1 64 ? -1.512 -29.438 -23.5 1 96.5 64 ASP B C 1
ATOM 4327 O O . ASP B 1 64 ? -2.625 -29.109 -23.094 1 96.5 64 ASP B O 1
ATOM 4331 N N . MET B 1 65 ? -0.774 -30.25 -22.75 1 98 65 MET B N 1
ATOM 4332 C CA . MET B 1 65 ? -0.961 -30.594 -21.344 1 98 65 MET B CA 1
ATOM 4333 C C . MET B 1 65 ? -2.25 -31.391 -21.156 1 98 65 MET B C 1
ATOM 4335 O O . MET B 1 65 ? -2.893 -31.297 -20.109 1 98 65 MET B O 1
ATOM 4339 N N . ARG B 1 66 ? -2.648 -32.094 -22.156 1 97.69 66 ARG B N 1
ATOM 4340 C CA . ARG B 1 66 ? -3.736 -33.031 -21.953 1 97.69 66 ARG B CA 1
ATOM 4341 C C . ARG B 1 66 ? -3.365 -34.094 -20.906 1 97.69 66 ARG B C 1
ATOM 4343 O O . ARG B 1 66 ? -2.361 -34.781 -21.047 1 97.69 66 ARG B O 1
ATOM 4350 N N . PRO B 1 67 ? -4.168 -34.188 -19.875 1 98.38 67 PRO B N 1
ATOM 4351 C CA . PRO B 1 67 ? -3.781 -35.062 -18.75 1 98.38 67 PRO B CA 1
ATOM 4352 C C . PRO B 1 67 ? -4.32 -36.469 -18.891 1 98.38 67 PRO B C 1
ATOM 4354 O O . PRO B 1 67 ? -5.273 -36.719 -19.641 1 98.38 67 PRO B O 1
ATOM 4357 N N . ASN B 1 68 ? -3.66 -37.438 -18.266 1 98.25 68 ASN B N 1
ATOM 4358 C CA . ASN B 1 68 ? -4.105 -38.812 -18.094 1 98.25 68 ASN B CA 1
ATOM 4359 C C . ASN B 1 68 ? -3.646 -39.406 -16.766 1 98.25 68 ASN B C 1
ATOM 4361 O O . ASN B 1 68 ? -2.469 -39.312 -16.406 1 98.25 68 ASN B O 1
ATOM 4365 N N . VAL B 1 69 ? -4.625 -39.969 -16.047 1 97.88 69 VAL B N 1
ATOM 4366 C CA . VAL B 1 69 ? -4.324 -40.469 -14.711 1 97.88 69 VAL B CA 1
ATOM 4367 C C . VAL B 1 69 ? -4.27 -42 -14.742 1 97.88 69 VAL B C 1
ATOM 4369 O O . VAL B 1 69 ? -5.145 -42.656 -15.32 1 97.88 69 VAL B O 1
ATOM 4372 N N . LYS B 1 70 ? -3.203 -42.562 -14.188 1 96.19 70 LYS B N 1
ATOM 4373 C CA . LYS B 1 70 ? -3.062 -44 -13.984 1 96.19 70 LYS B CA 1
ATOM 4374 C C . LYS B 1 70 ? -2.764 -44.312 -12.516 1 96.19 70 LYS B C 1
ATOM 4376 O O . LYS B 1 70 ? -1.768 -43.844 -11.969 1 96.19 70 LYS B O 1
ATOM 4381 N N . ILE B 1 71 ? -3.637 -45.094 -11.898 1 96.88 71 ILE B N 1
ATOM 4382 C CA . ILE B 1 71 ? -3.475 -45.5 -10.5 1 96.88 71 ILE B CA 1
ATOM 4383 C C . ILE B 1 71 ? -3.176 -46.969 -10.406 1 96.88 71 ILE B C 1
ATOM 4385 O O . ILE B 1 71 ? -3.912 -47.812 -10.953 1 96.88 71 ILE B O 1
ATOM 4389 N N . THR B 1 72 ? -2.072 -47.281 -9.734 1 96.31 72 THR B N 1
ATOM 4390 C CA . THR B 1 72 ? -1.715 -48.688 -9.523 1 96.31 72 THR B CA 1
ATOM 4391 C C . THR B 1 72 ? -1.41 -48.969 -8.055 1 96.31 72 THR B C 1
ATOM 4393 O O . THR B 1 72 ? -0.947 -48.062 -7.336 1 96.31 72 THR B O 1
ATOM 4396 N N . HIS B 1 73 ? -1.752 -50.062 -7.586 1 95.69 73 HIS B N 1
ATOM 4397 C CA . HIS B 1 73 ? -1.464 -50.531 -6.23 1 95.69 73 HIS B CA 1
ATOM 4398 C C . HIS B 1 73 ? -1.409 -52.062 -6.168 1 95.69 73 HIS B C 1
ATOM 4400 O O . HIS B 1 73 ? -1.948 -52.75 -7.043 1 95.69 73 HIS B O 1
ATOM 4406 N N . SER B 1 74 ? -0.719 -52.594 -5.199 1 95.38 74 SER B N 1
ATOM 4407 C CA . SER B 1 74 ? -0.622 -54.062 -5.043 1 95.38 74 SER B CA 1
ATOM 4408 C C . SER B 1 74 ? -1.793 -54.594 -4.234 1 95.38 74 SER B C 1
ATOM 4410 O O . SER B 1 74 ? -2.326 -55.656 -4.547 1 95.38 74 SER B O 1
ATOM 4412 N N . LYS B 1 75 ? -2.139 -53.875 -3.137 1 94.38 75 LYS B N 1
ATOM 4413 C CA . LYS B 1 75 ? -3.244 -54.281 -2.271 1 94.38 75 LYS B CA 1
ATOM 4414 C C . LYS B 1 75 ? -4.098 -53.094 -1.876 1 94.38 75 LYS B C 1
ATOM 4416 O O . LYS B 1 75 ? -3.615 -51.938 -1.863 1 94.38 75 LYS B O 1
ATOM 4421 N N . LYS B 1 76 ? -5.305 -53.375 -1.672 1 93.69 76 LYS B N 1
ATOM 4422 C CA . LYS B 1 76 ? -6.262 -52.406 -1.202 1 93.69 76 LYS B CA 1
ATOM 4423 C C . LYS B 1 76 ? -6.926 -52.844 0.097 1 93.69 76 LYS B C 1
ATOM 4425 O O . LYS B 1 76 ? -7.324 -54 0.229 1 93.69 76 LYS B O 1
ATOM 4430 N N . PHE B 1 77 ? -6.949 -51.969 0.969 1 92.5 77 PHE B N 1
ATOM 4431 C CA . PHE B 1 77 ? -7.531 -52.25 2.275 1 92.5 77 PHE B CA 1
ATOM 4432 C C . PHE B 1 77 ? -9.016 -52.594 2.148 1 92.5 77 PHE B C 1
ATOM 4434 O O . PHE B 1 77 ? -9.75 -51.906 1.43 1 92.5 77 PHE B O 1
ATOM 4441 N N . LYS B 1 78 ? -9.445 -53.688 2.826 1 90.75 78 LYS B N 1
ATOM 4442 C CA . LYS B 1 78 ? -10.867 -54.031 2.865 1 90.75 78 LYS B CA 1
ATOM 4443 C C . LYS B 1 78 ? -11.609 -53.156 3.883 1 90.75 78 LYS B C 1
ATOM 4445 O O . LYS B 1 78 ? -11.203 -53.062 5.043 1 90.75 78 LYS B O 1
ATOM 4450 N N . SER B 1 79 ? -12.625 -52.5 3.379 1 87.44 79 SER B N 1
ATOM 4451 C CA . SER B 1 79 ? -13.391 -51.594 4.227 1 87.44 79 SER B CA 1
ATOM 4452 C C . SER B 1 79 ? -13.922 -52.312 5.465 1 87.44 79 SER B C 1
ATOM 4454 O O . SER B 1 79 ? -14.477 -53.406 5.363 1 87.44 79 SER B O 1
ATOM 4456 N N . ILE B 1 80 ? -13.602 -51.844 6.605 1 86.88 80 ILE B N 1
ATOM 4457 C CA . ILE B 1 80 ? -14.102 -52.344 7.871 1 86.88 80 ILE B CA 1
ATOM 4458 C C . ILE B 1 80 ? -14.836 -51.25 8.633 1 86.88 80 ILE B C 1
ATOM 4460 O O . ILE B 1 80 ? -14.211 -50.312 9.156 1 86.88 80 ILE B O 1
ATOM 4464 N N . GLY B 1 81 ? -16.141 -51.344 8.75 1 84 81 GLY B N 1
ATOM 4465 C CA . GLY B 1 81 ? -16.922 -50.312 9.422 1 84 81 GLY B CA 1
ATOM 4466 C C . GLY B 1 81 ? -16.844 -48.969 8.727 1 84 81 GLY B C 1
ATOM 4467 O O . GLY B 1 81 ? -17.156 -48.844 7.539 1 84 81 GLY B O 1
ATOM 4468 N N . GLU B 1 82 ? -16.266 -47.969 9.5 1 85.69 82 GLU B N 1
ATOM 4469 C CA . GLU B 1 82 ? -16.172 -46.594 9.016 1 85.69 82 GLU B CA 1
ATOM 4470 C C . GLU B 1 82 ? -14.82 -46.312 8.367 1 85.69 82 GLU B C 1
ATOM 4472 O O . GLU B 1 82 ? -14.641 -45.312 7.699 1 85.69 82 GLU B O 1
ATOM 4477 N N . THR B 1 83 ? -13.953 -47.281 8.547 1 86.12 83 THR B N 1
ATOM 4478 C CA . THR B 1 83 ? -12.617 -47.125 7.98 1 86.12 83 THR B CA 1
ATOM 4479 C C . THR B 1 83 ? -12.578 -47.625 6.539 1 86.12 83 THR B C 1
ATOM 4481 O O . THR B 1 83 ? -12.766 -48.844 6.281 1 86.12 83 THR B O 1
ATOM 4484 N N . GLN B 1 84 ? -12.57 -46.75 5.594 1 91.5 84 GLN B N 1
ATOM 4485 C CA . GLN B 1 84 ? -12.531 -47.062 4.168 1 91.5 84 GLN B CA 1
ATOM 4486 C C . GLN B 1 84 ? -11.32 -46.406 3.496 1 91.5 84 GLN B C 1
ATOM 4488 O O . GLN B 1 84 ? -10.867 -45.344 3.932 1 91.5 84 GLN B O 1
ATOM 4493 N N . PRO B 1 85 ? -10.734 -47.156 2.494 1 93.62 85 PRO B N 1
ATOM 4494 C CA . PRO B 1 85 ? -9.648 -46.531 1.748 1 93.62 85 PRO B CA 1
ATOM 4495 C C . PRO B 1 85 ? -10.078 -45.219 1.073 1 93.62 85 PRO B C 1
ATOM 4497 O O . PRO B 1 85 ? -11.266 -45.031 0.771 1 93.62 85 PRO B O 1
ATOM 4500 N N . THR B 1 86 ? -9.148 -44.312 0.879 1 94.12 86 THR B N 1
ATOM 4501 C CA . THR B 1 86 ? -9.414 -43.062 0.157 1 94.12 86 THR B CA 1
ATOM 4502 C C . THR B 1 86 ? -9.891 -43.375 -1.264 1 94.12 86 THR B C 1
ATOM 4504 O O . THR B 1 86 ? -9.273 -44.156 -1.98 1 94.12 86 THR B O 1
ATOM 4507 N N . ASP B 1 87 ? -10.992 -42.875 -1.659 1 93.81 87 ASP B N 1
ATOM 4508 C CA . ASP B 1 87 ? -11.461 -42.969 -3.035 1 93.81 87 ASP B CA 1
ATOM 4509 C C . ASP B 1 87 ? -10.711 -42.031 -3.963 1 93.81 87 ASP B C 1
ATOM 4511 O O . ASP B 1 87 ? -11.148 -40.906 -4.199 1 93.81 87 ASP B O 1
ATOM 4515 N N . LEU B 1 88 ? -9.68 -42.531 -4.5 1 95.75 88 LEU B N 1
ATOM 4516 C CA . LEU B 1 88 ? -8.766 -41.688 -5.281 1 95.75 88 LEU B CA 1
ATOM 4517 C C . LEU B 1 88 ? -9.438 -41.188 -6.555 1 95.75 88 LEU B C 1
ATOM 4519 O O . LEU B 1 88 ? -9.234 -40.031 -6.953 1 95.75 88 LEU B O 1
ATOM 4523 N N . ASP B 1 89 ? -10.203 -42 -7.199 1 93.75 89 ASP B N 1
ATOM 4524 C CA . ASP B 1 89 ? -10.875 -41.625 -8.438 1 93.75 89 ASP B CA 1
ATOM 4525 C C . ASP B 1 89 ? -11.836 -40.438 -8.195 1 93.75 89 ASP B C 1
ATOM 4527 O O . ASP B 1 89 ? -11.805 -39.469 -8.922 1 93.75 89 ASP B O 1
ATOM 4531 N N . ALA B 1 90 ? -12.57 -40.625 -7.211 1 94.25 90 ALA B N 1
ATOM 4532 C CA . ALA B 1 90 ? -13.539 -39.594 -6.887 1 94.25 90 ALA B CA 1
ATOM 4533 C C . ALA B 1 90 ? -12.836 -38.281 -6.484 1 94.25 90 ALA B C 1
ATOM 4535 O O . ALA B 1 90 ? -13.266 -37.219 -6.875 1 94.25 90 ALA B O 1
ATOM 4536 N N . LEU B 1 91 ? -11.844 -38.438 -5.758 1 95.44 91 LEU B N 1
ATOM 4537 C CA . LEU B 1 91 ? -11.094 -37.281 -5.289 1 95.44 91 LEU B CA 1
ATOM 4538 C C . LEU B 1 91 ? -10.469 -36.5 -6.457 1 95.44 91 LEU B C 1
ATOM 4540 O O . LEU B 1 91 ? -10.633 -35.281 -6.57 1 95.44 91 LEU B O 1
ATOM 4544 N N . LEU B 1 92 ? -9.828 -37.25 -7.336 1 96.62 92 LEU B N 1
ATOM 4545 C CA . LEU B 1 92 ? -9.102 -36.625 -8.43 1 96.62 92 LEU B CA 1
ATOM 4546 C C . LEU B 1 92 ? -10.055 -36.031 -9.453 1 96.62 92 LEU B C 1
ATOM 4548 O O . LEU B 1 92 ? -9.719 -35.062 -10.141 1 96.62 92 LEU B O 1
ATOM 4552 N N . GLN B 1 93 ? -11.234 -36.562 -9.523 1 95.69 93 GLN B N 1
ATOM 4553 C CA . GLN B 1 93 ? -12.242 -36.062 -10.453 1 95.69 93 GLN B CA 1
ATOM 4554 C C . GLN B 1 93 ? -12.695 -34.656 -10.062 1 95.69 93 GLN B C 1
ATOM 4556 O O . GLN B 1 93 ? -13.195 -33.906 -10.906 1 95.69 93 GLN B O 1
ATOM 4561 N N . GLY B 1 94 ? -12.469 -34.312 -8.883 1 93.88 94 GLY B N 1
ATOM 4562 C CA . GLY B 1 94 ? -12.805 -32.969 -8.414 1 93.88 94 GLY B CA 1
ATOM 4563 C C . GLY B 1 94 ? -11.789 -31.922 -8.844 1 93.88 94 GLY B C 1
ATOM 4564 O O . GLY B 1 94 ? -12.086 -30.719 -8.812 1 93.88 94 GLY B O 1
ATOM 4565 N N . TYR B 1 95 ? -10.602 -32.375 -9.297 1 95.25 95 TYR B N 1
ATOM 4566 C CA . TYR B 1 95 ? -9.531 -31.438 -9.547 1 95.25 95 TYR B CA 1
ATOM 4567 C C . TYR B 1 95 ? -9.086 -31.484 -11 1 95.25 95 TYR B C 1
ATOM 4569 O O . TYR B 1 95 ? -8.414 -30.578 -11.484 1 95.25 95 TYR B O 1
ATOM 4577 N N . LEU B 1 96 ? -9.477 -32.562 -11.703 1 97.12 96 LEU B N 1
ATOM 4578 C CA . LEU B 1 96 ? -9.031 -32.75 -13.078 1 97.12 96 LEU B CA 1
ATOM 4579 C C . LEU B 1 96 ? -10.219 -32.781 -14.031 1 97.12 96 LEU B C 1
ATOM 4581 O O . LEU B 1 96 ? -11.312 -33.219 -13.656 1 97.12 96 LEU B O 1
ATOM 4585 N N . PRO B 1 97 ? -9.984 -32.344 -15.219 1 95.81 97 PRO B N 1
ATOM 4586 C CA . PRO B 1 97 ? -11.062 -32.469 -16.203 1 95.81 97 PRO B CA 1
ATOM 4587 C C . PRO B 1 97 ? -11.383 -33.938 -16.562 1 95.81 97 PRO B C 1
ATOM 4589 O O . PRO B 1 97 ? -10.523 -34.812 -16.422 1 95.81 97 PRO B O 1
ATOM 4592 N N . PRO B 1 98 ? -12.508 -34.188 -17.062 1 95.94 98 PRO B N 1
ATOM 4593 C CA . PRO B 1 98 ? -12.953 -35.531 -17.359 1 95.94 98 PRO B CA 1
ATOM 4594 C C . PRO B 1 98 ? -12.016 -36.281 -18.312 1 95.94 98 PRO B C 1
ATOM 4596 O O . PRO B 1 98 ? -11.844 -37.5 -18.219 1 95.94 98 PRO B O 1
ATOM 4599 N N . VAL B 1 99 ? -11.398 -35.594 -19.172 1 96.19 99 VAL B N 1
ATOM 4600 C CA . VAL B 1 99 ? -10.547 -36.188 -20.203 1 96.19 99 VAL B CA 1
ATOM 4601 C C . VAL B 1 99 ? -9.359 -36.906 -19.547 1 96.19 99 VAL B C 1
ATOM 4603 O O . VAL B 1 99 ? -8.773 -37.812 -20.125 1 96.19 99 VAL B O 1
ATOM 4606 N N . ALA B 1 100 ? -9 -36.531 -18.375 1 97.75 100 ALA B N 1
ATOM 4607 C CA . ALA B 1 100 ? -7.852 -37.062 -17.656 1 97.75 100 ALA B CA 1
ATOM 4608 C C . ALA B 1 100 ? -8.07 -38.531 -17.312 1 97.75 100 ALA B C 1
ATOM 4610 O O . ALA B 1 100 ? -7.117 -39.281 -17.031 1 97.75 100 ALA B O 1
ATOM 4611 N N . PHE B 1 101 ? -9.266 -38.969 -17.359 1 97.25 101 PHE B N 1
ATOM 4612 C CA . PHE B 1 101 ? -9.594 -40.312 -16.891 1 97.25 101 PHE B CA 1
ATOM 4613 C C . PHE B 1 101 ? -9.922 -41.219 -18.062 1 97.25 101 PHE B C 1
ATOM 4615 O O . PHE B 1 101 ? -10.484 -42.312 -17.875 1 97.25 101 PHE B O 1
ATOM 4622 N N . ALA B 1 102 ? -9.594 -40.812 -19.203 1 95.56 102 ALA B N 1
ATOM 4623 C CA . ALA B 1 102 ? -9.742 -41.656 -20.391 1 95.56 102 ALA B CA 1
ATOM 4624 C C . ALA B 1 102 ? -8.82 -42.875 -20.312 1 95.56 102 ALA B C 1
ATOM 4626 O O . ALA B 1 102 ? -7.801 -42.844 -19.625 1 95.56 102 ALA B O 1
ATOM 4627 N N . LYS B 1 103 ? -9.156 -43.906 -21.078 1 95.44 103 LYS B N 1
ATOM 4628 C CA . LYS B 1 103 ? -8.305 -45.094 -21.172 1 95.44 103 LYS B CA 1
ATOM 4629 C C . LYS B 1 103 ? -6.977 -44.75 -21.844 1 95.44 103 LYS B C 1
ATOM 4631 O O . LYS B 1 103 ? -6.891 -43.812 -22.641 1 95.44 103 LYS B O 1
ATOM 4636 N N . LYS B 1 104 ? -6.035 -45.562 -21.5 1 93.06 104 LYS B N 1
ATOM 4637 C CA . LYS B 1 104 ? -4.688 -45.344 -22.031 1 93.06 104 LYS B CA 1
ATOM 4638 C C . LYS B 1 104 ? -4.699 -45.25 -23.547 1 93.06 104 LYS B C 1
ATOM 4640 O O . LYS B 1 104 ? -4.055 -44.375 -24.141 1 93.06 104 LYS B O 1
ATOM 4645 N N . ARG B 1 105 ? -5.398 -46.094 -24.203 1 92.44 105 ARG B N 1
ATOM 4646 C CA . ARG B 1 105 ? -5.453 -46.156 -25.656 1 92.44 105 ARG B CA 1
ATOM 4647 C C . ARG B 1 105 ? -6.043 -44.875 -26.219 1 92.44 105 ARG B C 1
ATOM 4649 O O . ARG B 1 105 ? -5.551 -44.344 -27.219 1 92.44 105 ARG B O 1
ATOM 4656 N N . GLU B 1 106 ? -7.051 -44.406 -25.578 1 94.75 106 GLU B N 1
ATOM 4657 C CA . GLU B 1 106 ? -7.691 -43.156 -26.016 1 94.75 106 GLU B CA 1
ATOM 4658 C C . GLU B 1 106 ? -6.75 -41.969 -25.859 1 94.75 106 GLU B C 1
ATOM 4660 O O . GLU B 1 106 ? -6.719 -41.094 -26.703 1 94.75 106 GLU B O 1
ATOM 4665 N N . PHE B 1 107 ? -6.074 -41.969 -24.797 1 96 107 PHE B N 1
ATOM 4666 C CA . PHE B 1 107 ? -5.082 -40.906 -24.547 1 96 107 PHE B CA 1
ATOM 4667 C C . PHE B 1 107 ? -3.998 -40.938 -25.609 1 96 107 PHE B C 1
ATOM 4669 O O . PHE B 1 107 ? -3.678 -39.875 -26.188 1 96 107 PHE B O 1
ATOM 4676 N N . GLU B 1 108 ? -3.486 -42.094 -25.938 1 94.06 108 GLU B N 1
ATOM 4677 C CA . GLU B 1 108 ? -2.451 -42.25 -26.969 1 94.06 108 GLU B CA 1
ATOM 4678 C C . GLU B 1 108 ? -2.969 -41.844 -28.344 1 94.06 108 GLU B C 1
ATOM 4680 O O . GLU B 1 108 ? -2.26 -41.188 -29.109 1 94.06 108 GLU B O 1
ATOM 4685 N N . ASP B 1 109 ? -4.18 -42.219 -28.609 1 93.06 109 ASP B N 1
ATOM 4686 C CA . ASP B 1 109 ? -4.793 -41.844 -29.875 1 93.06 109 ASP B CA 1
ATOM 4687 C C . ASP B 1 109 ? -4.949 -40.344 -30.016 1 93.06 109 ASP B C 1
ATOM 4689 O O . ASP B 1 109 ? -4.707 -39.781 -31.078 1 93.06 109 ASP B O 1
ATOM 4693 N N . ALA B 1 110 ? -5.344 -39.75 -28.953 1 94 110 ALA B N 1
ATOM 4694 C CA . ALA B 1 110 ? -5.531 -38.312 -28.953 1 94 110 ALA B CA 1
ATOM 4695 C C . ALA B 1 110 ? -4.219 -37.594 -29.234 1 94 110 ALA B C 1
ATOM 4697 O O . ALA B 1 110 ? -4.195 -36.562 -29.938 1 94 110 ALA B O 1
ATOM 4698 N N . ILE B 1 111 ? -3.205 -38.062 -28.688 1 93.19 111 ILE B N 1
ATOM 4699 C CA . ILE B 1 111 ? -1.882 -37.5 -28.859 1 93.19 111 ILE B CA 1
ATOM 4700 C C . ILE B 1 111 ? -1.43 -37.656 -30.312 1 93.19 111 ILE B C 1
ATOM 4702 O O . ILE B 1 111 ? -0.917 -36.719 -30.922 1 93.19 111 ILE B O 1
ATOM 4706 N N . ARG B 1 112 ? -1.688 -38.781 -30.844 1 87.62 112 ARG B N 1
ATOM 4707 C CA . ARG B 1 112 ? -1.276 -39.094 -32.219 1 87.62 112 ARG B CA 1
ATOM 4708 C C . ARG B 1 112 ? -2.057 -38.25 -33.219 1 87.62 112 ARG B C 1
ATOM 4710 O O . ARG B 1 112 ? -1.539 -37.906 -34.281 1 87.62 112 ARG B O 1
ATOM 4717 N N . LEU B 1 113 ? -3.213 -37.906 -32.906 1 88.44 113 LEU B N 1
ATOM 4718 C CA . LEU B 1 113 ? -4.109 -37.219 -33.812 1 88.44 113 LEU B CA 1
ATOM 4719 C C . LEU B 1 113 ? -3.832 -35.719 -33.812 1 88.44 113 LEU B C 1
ATOM 4721 O O . LEU B 1 113 ? -4.359 -34.969 -34.656 1 88.44 113 LEU B O 1
ATOM 4725 N N . MET B 1 114 ? -3.059 -35.281 -32.906 1 89.31 114 MET B N 1
ATOM 4726 C CA . MET B 1 114 ? -2.738 -33.844 -32.906 1 89.31 114 MET B CA 1
ATOM 4727 C C . MET B 1 114 ? -2.037 -33.438 -34.188 1 89.31 114 MET B C 1
ATOM 4729 O O . MET B 1 114 ? -1.121 -34.125 -34.656 1 89.31 114 MET B O 1
ATOM 4733 N N . PRO B 1 115 ? -2.449 -32.344 -34.719 1 87.5 115 PRO B N 1
ATOM 4734 C CA . PRO B 1 115 ? -1.819 -31.891 -35.969 1 87.5 115 PRO B CA 1
ATOM 4735 C C . PRO B 1 115 ? -0.32 -31.656 -35.812 1 87.5 115 PRO B C 1
ATOM 4737 O O . PRO B 1 115 ? 0.127 -31.156 -34.75 1 87.5 115 PRO B O 1
ATOM 4740 N N . ALA B 1 116 ? 0.429 -31.938 -36.812 1 81.31 116 ALA B N 1
ATOM 4741 C CA . ALA B 1 116 ? 1.883 -31.797 -36.781 1 81.31 116 ALA B CA 1
ATOM 4742 C C . ALA B 1 116 ? 2.289 -30.328 -36.688 1 81.31 116 ALA B C 1
ATOM 4744 O O . ALA B 1 116 ? 3.361 -30.016 -36.156 1 81.31 116 ALA B O 1
ATOM 4745 N N . ASP B 1 117 ? 1.412 -29.484 -37.094 1 86.69 117 ASP B N 1
ATOM 4746 C CA . ASP B 1 117 ? 1.737 -28.062 -37.125 1 86.69 117 ASP B CA 1
ATOM 4747 C C . ASP B 1 117 ? 1.122 -27.344 -35.906 1 86.69 117 ASP B C 1
ATOM 4749 O O . ASP B 1 117 ? 0.899 -26.141 -35.969 1 86.69 117 ASP B O 1
ATOM 4753 N N . TRP B 1 118 ? 0.842 -28.094 -34.938 1 92 118 TRP B N 1
ATOM 4754 C CA . TRP B 1 118 ? 0.26 -27.5 -33.75 1 92 118 TRP B CA 1
ATOM 4755 C C . TRP B 1 118 ? 1.229 -26.5 -33.125 1 92 118 TRP B C 1
ATOM 4757 O O . TRP B 1 118 ? 2.428 -26.781 -33 1 92 118 TRP B O 1
ATOM 4767 N N . THR B 1 119 ? 0.707 -25.344 -32.719 1 94 119 THR B N 1
ATOM 4768 C CA . THR B 1 119 ? 1.466 -24.359 -31.969 1 94 119 THR B CA 1
ATOM 4769 C C . THR B 1 119 ? 0.688 -23.906 -30.734 1 94 119 THR B C 1
ATOM 4771 O O . THR B 1 119 ? -0.545 -23.922 -30.734 1 94 119 THR B O 1
ATOM 4774 N N . PRO B 1 120 ? 1.388 -23.609 -29.688 1 96.5 120 PRO B N 1
ATOM 4775 C CA . PRO B 1 120 ? 0.678 -23.062 -28.531 1 96.5 120 PRO B CA 1
ATOM 4776 C C . PRO B 1 120 ? -0.15 -21.828 -28.875 1 96.5 120 PRO B C 1
ATOM 4778 O O . PRO B 1 120 ? 0.188 -21.078 -29.797 1 96.5 120 PRO B O 1
ATOM 4781 N N . PRO B 1 121 ? -1.171 -21.641 -28.156 1 97.19 121 PRO B N 1
ATOM 4782 C CA . PRO B 1 121 ? -2.016 -20.469 -28.438 1 97.19 121 PRO B CA 1
ATOM 4783 C C . PRO B 1 121 ? -1.365 -19.156 -28.016 1 97.19 121 PRO B C 1
ATOM 4785 O O . PRO B 1 121 ? -0.491 -19.141 -27.156 1 97.19 121 PRO B O 1
ATOM 4788 N N . GLY B 1 122 ? -1.854 -18.109 -28.703 1 97.12 122 GLY B N 1
ATOM 4789 C CA . GLY B 1 122 ? -1.43 -16.766 -28.328 1 97.12 122 GLY B CA 1
ATOM 4790 C C . GLY B 1 122 ? -0.389 -16.188 -29.25 1 97.12 122 GLY B C 1
ATOM 4791 O O . GLY B 1 122 ? 0.05 -16.844 -30.203 1 97.12 122 GLY B O 1
ATOM 4792 N N . GLU B 1 123 ? 0.01 -14.953 -28.922 1 96.94 123 GLU B N 1
ATOM 4793 C CA . GLU B 1 123 ? 1.002 -14.227 -29.703 1 96.94 123 GLU B CA 1
ATOM 4794 C C . GLU B 1 123 ? 2.385 -14.312 -29.062 1 96.94 123 GLU B C 1
ATOM 4796 O O . GLU B 1 123 ? 2.514 -14.25 -27.844 1 96.94 123 GLU B O 1
ATOM 4801 N N . ILE B 1 124 ? 3.371 -14.508 -29.906 1 97.38 124 ILE B N 1
ATOM 4802 C CA . ILE B 1 124 ? 4.742 -14.594 -29.422 1 97.38 124 ILE B CA 1
ATOM 4803 C C . ILE B 1 124 ? 5.199 -13.219 -28.938 1 97.38 124 ILE B C 1
ATOM 4805 O O . ILE B 1 124 ? 5.164 -12.242 -29.688 1 97.38 124 ILE B O 1
ATOM 4809 N N . LEU B 1 125 ? 5.645 -13.125 -27.719 1 97 125 LEU B N 1
ATOM 4810 C CA . LEU B 1 125 ? 6.145 -11.875 -27.156 1 97 125 LEU B CA 1
ATOM 4811 C C . LEU B 1 125 ? 7.668 -11.875 -27.109 1 97 125 LEU B C 1
ATOM 4813 O O . LEU B 1 125 ? 8.289 -10.812 -27.188 1 97 125 LEU B O 1
ATOM 4817 N N . SER B 1 126 ? 8.203 -13.047 -26.891 1 96.19 126 SER B N 1
ATOM 4818 C CA . SER B 1 126 ? 9.648 -13.141 -26.703 1 96.19 126 SER B CA 1
ATOM 4819 C C . SER 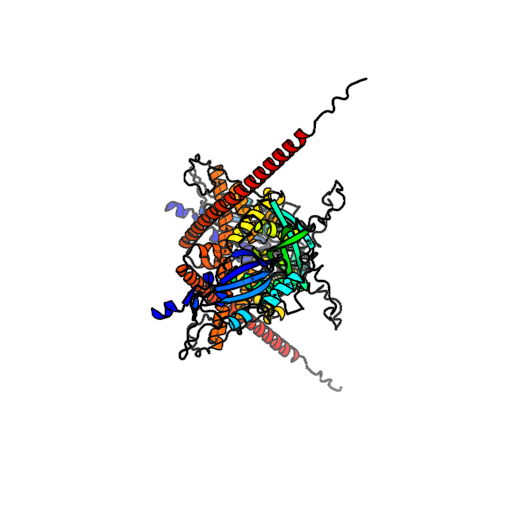B 1 126 ? 10.156 -14.539 -27.047 1 96.19 126 SER B C 1
ATOM 4821 O O . SER B 1 126 ? 9.453 -15.531 -26.844 1 96.19 126 SER B O 1
ATOM 4823 N N . GLU B 1 127 ? 11.281 -14.602 -27.656 1 96.06 127 GLU B N 1
ATOM 4824 C CA . GLU B 1 127 ? 12.039 -15.82 -27.906 1 96.06 127 GLU B CA 1
ATOM 4825 C C . GLU B 1 127 ? 13.469 -15.703 -27.359 1 96.06 127 GLU B C 1
ATOM 4827 O O . GLU B 1 127 ? 14.094 -14.648 -27.484 1 96.06 127 GLU B O 1
ATOM 4832 N N . PHE B 1 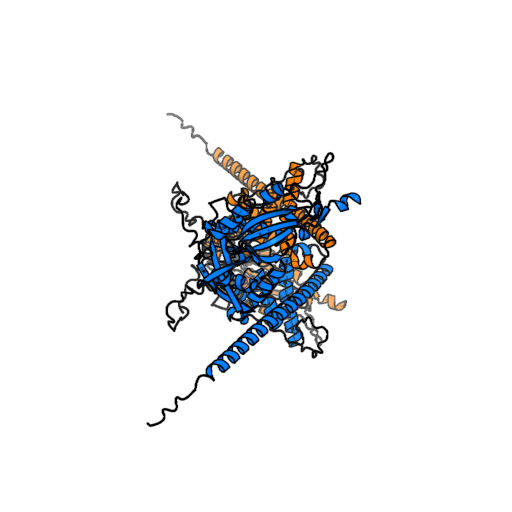128 ? 13.914 -16.781 -26.688 1 93.5 128 PHE B N 1
ATOM 4833 C CA . PHE B 1 128 ? 15.242 -16.672 -26.109 1 93.5 128 PHE B CA 1
ATOM 4834 C C . PHE B 1 128 ? 15.883 -18.047 -25.953 1 93.5 128 PHE B C 1
ATOM 4836 O O . PHE B 1 128 ? 15.188 -19.062 -25.984 1 93.5 128 PHE B O 1
ATOM 4843 N N . ASP B 1 129 ? 17.188 -18.016 -25.797 1 91.31 129 ASP B N 1
ATOM 4844 C CA . ASP B 1 129 ? 17.938 -19.234 -25.562 1 91.31 129 ASP B CA 1
ATOM 4845 C C . ASP B 1 129 ? 18.188 -19.453 -24.078 1 91.31 129 ASP B C 1
ATOM 4847 O O . ASP B 1 129 ? 18.625 -18.531 -23.375 1 91.31 129 ASP B O 1
ATOM 4851 N N . GLY B 1 130 ? 17.938 -20.656 -23.703 1 86.69 130 GLY B N 1
ATOM 4852 C CA . GLY B 1 130 ? 18.25 -21 -22.328 1 86.69 130 GLY B CA 1
ATOM 4853 C C . GLY B 1 130 ? 19.719 -21.297 -22.109 1 86.69 130 GLY B C 1
ATOM 4854 O O . GLY B 1 130 ? 20.547 -21.094 -23 1 86.69 130 GLY B O 1
ATOM 4855 N N . VAL B 1 131 ? 20.141 -21.672 -20.875 1 78.19 131 VAL B N 1
ATOM 4856 C CA . VAL B 1 131 ? 21.516 -21.906 -20.469 1 78.19 131 VAL B CA 1
ATOM 4857 C C . VAL B 1 131 ? 22.125 -23.016 -21.312 1 78.19 131 VAL B C 1
ATOM 4859 O O . VAL B 1 131 ? 23.297 -22.953 -21.703 1 78.19 131 VAL B O 1
ATOM 4862 N N . ASP B 1 132 ? 21.453 -24.078 -21.75 1 77.94 132 ASP B N 1
ATOM 4863 C CA . ASP B 1 132 ? 22 -25.219 -22.469 1 77.94 132 ASP B CA 1
ATOM 4864 C C . ASP B 1 132 ? 21.656 -25.141 -23.969 1 77.94 132 ASP B C 1
ATOM 4866 O O . ASP B 1 132 ? 21.703 -26.141 -24.672 1 77.94 132 ASP B O 1
ATOM 4870 N N . GLY B 1 133 ? 21.25 -23.953 -24.375 1 82.38 133 GLY B N 1
ATOM 4871 C CA . GLY B 1 133 ? 20.938 -23.797 -25.781 1 82.38 133 GLY B CA 1
ATOM 4872 C C . GLY B 1 133 ? 19.5 -24.125 -26.109 1 82.38 133 GLY B C 1
ATOM 4873 O O . GLY B 1 133 ? 19.094 -24.016 -27.266 1 82.38 133 GLY B O 1
ATOM 4874 N N . ALA B 1 134 ? 18.828 -24.547 -25.109 1 89.44 134 ALA B N 1
ATOM 4875 C CA . ALA B 1 134 ? 17.422 -24.812 -25.344 1 89.44 134 ALA B CA 1
ATOM 4876 C C . ALA B 1 134 ? 16.672 -23.531 -25.75 1 89.44 134 ALA B C 1
ATOM 4878 O O . ALA B 1 134 ? 16.969 -22.453 -25.219 1 89.44 134 ALA B O 1
ATOM 4879 N N . LYS B 1 135 ? 15.828 -23.734 -26.703 1 94.06 135 LYS B N 1
ATOM 4880 C CA . LYS B 1 135 ? 15.07 -22.578 -27.188 1 94.06 135 LYS B CA 1
ATOM 4881 C C . LYS B 1 135 ? 13.742 -22.438 -26.453 1 94.06 135 LYS B C 1
ATOM 4883 O O . LYS B 1 135 ? 13.062 -23.438 -26.203 1 94.06 135 LYS B O 1
ATOM 4888 N N . PHE B 1 136 ? 13.43 -21.219 -26.062 1 96.69 136 PHE B N 1
ATOM 4889 C CA . PHE B 1 136 ? 12.18 -20.953 -25.344 1 96.69 136 PHE B CA 1
ATOM 4890 C C . PHE B 1 136 ? 11.406 -19.828 -26.016 1 96.69 136 PHE B C 1
ATOM 4892 O O . PHE B 1 136 ? 11.984 -19 -26.719 1 96.69 136 PHE B O 1
ATOM 4899 N N . GLU B 1 137 ? 10.141 -19.859 -25.828 1 97.38 137 GLU B N 1
ATOM 4900 C CA . GLU B 1 137 ? 9.305 -18.75 -26.25 1 97.38 137 GLU B CA 1
ATOM 4901 C C . GLU B 1 137 ? 8.234 -18.438 -25.203 1 97.38 137 GLU B C 1
ATOM 4903 O O . GLU B 1 137 ? 7.801 -19.328 -24.469 1 97.38 137 GLU B O 1
ATOM 4908 N N . ILE B 1 138 ? 7.906 -17.219 -25.094 1 98.44 138 ILE B N 1
ATOM 4909 C CA . ILE B 1 138 ? 6.812 -16.75 -24.25 1 98.44 138 ILE B CA 1
ATOM 4910 C C . ILE B 1 138 ? 5.684 -16.203 -25.109 1 98.44 138 ILE B C 1
ATOM 4912 O O . ILE B 1 138 ? 5.914 -15.367 -26 1 98.44 138 ILE B O 1
ATOM 4916 N N . ARG B 1 139 ? 4.512 -16.734 -24.875 1 98.25 139 ARG B N 1
ATOM 4917 C CA . ARG B 1 139 ? 3.33 -16.328 -25.625 1 98.25 139 ARG B CA 1
ATOM 4918 C C . ARG B 1 139 ? 2.283 -15.703 -24.719 1 98.25 139 ARG B C 1
ATOM 4920 O O . ARG B 1 139 ? 2.102 -16.141 -23.578 1 98.25 139 ARG B O 1
ATOM 4927 N N . ARG B 1 140 ? 1.643 -14.695 -25.234 1 97.81 140 ARG B N 1
ATOM 4928 C CA . ARG B 1 140 ? 0.547 -14.062 -24.516 1 97.81 140 ARG B CA 1
ATOM 4929 C C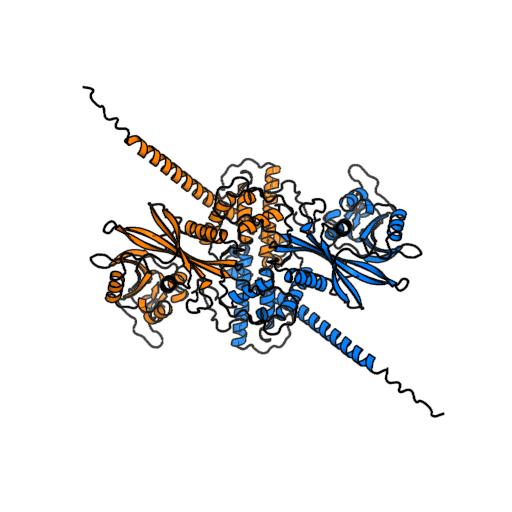 . ARG B 1 140 ? -0.797 -14.391 -25.156 1 97.81 140 ARG B C 1
ATOM 4931 O O . ARG B 1 140 ? -0.957 -14.273 -26.375 1 97.81 140 ARG B O 1
ATOM 4938 N N . SER B 1 141 ? -1.663 -14.836 -24.359 1 96.5 141 SER B N 1
ATOM 4939 C CA . SER B 1 141 ? -3.049 -15.094 -24.75 1 96.5 141 SER B CA 1
ATOM 4940 C C . SER B 1 141 ? -4.016 -14.609 -23.672 1 96.5 141 SER B C 1
ATOM 4942 O O . SER B 1 141 ? -3.668 -13.742 -22.859 1 96.5 141 SER B O 1
ATOM 4944 N N . ASN B 1 142 ? -5.262 -14.977 -23.75 1 93.56 142 ASN B N 1
ATOM 4945 C CA . ASN B 1 142 ? -6.242 -14.656 -22.719 1 93.56 142 ASN B CA 1
ATOM 4946 C C . ASN B 1 142 ? -7.215 -15.805 -22.5 1 93.56 142 ASN B C 1
ATOM 4948 O O . ASN B 1 142 ? -7.262 -16.75 -23.297 1 93.56 142 ASN B O 1
ATOM 4952 N N . LEU B 1 143 ? -7.918 -15.711 -21.469 1 93.44 143 LEU B N 1
ATOM 4953 C CA . LEU B 1 143 ? -8.781 -16.812 -21.062 1 93.44 143 LEU B CA 1
ATOM 4954 C C . LEU B 1 143 ? -10.016 -16.906 -21.953 1 93.44 143 LEU B C 1
ATOM 4956 O O . LEU B 1 143 ? -10.727 -17.906 -21.953 1 93.44 143 LEU B O 1
ATOM 4960 N N . ALA B 1 144 ? -10.305 -15.844 -22.703 1 90.75 144 ALA B N 1
ATOM 4961 C CA . ALA B 1 144 ? -11.43 -15.875 -23.625 1 90.75 144 ALA B CA 1
ATOM 4962 C C . ALA B 1 144 ? -11.125 -16.781 -24.828 1 90.75 144 ALA B C 1
ATOM 4964 O O . ALA B 1 144 ? -12.039 -17.234 -25.516 1 90.75 144 ALA B O 1
ATOM 4965 N N . ASP B 1 145 ? -9.844 -17 -25.094 1 94 145 ASP B N 1
ATOM 4966 C CA . ASP B 1 145 ? -9.43 -17.922 -26.141 1 94 145 ASP B CA 1
ATOM 4967 C C . ASP B 1 145 ? -9.656 -19.375 -25.719 1 94 145 ASP B C 1
ATOM 4969 O O . ASP B 1 145 ? -9.125 -19.828 -24.703 1 94 145 ASP B O 1
ATOM 4973 N N . ASP B 1 146 ? -10.32 -20.109 -26.516 1 94.12 146 ASP B N 1
ATOM 4974 C CA . ASP B 1 146 ? -10.734 -21.469 -26.172 1 94.12 146 ASP B CA 1
ATOM 4975 C C . ASP B 1 146 ? -9.523 -22.375 -25.969 1 94.12 146 ASP B C 1
ATOM 4977 O O . ASP B 1 146 ? -9.5 -23.203 -25.047 1 94.12 146 ASP B O 1
ATOM 4981 N N . ALA B 1 147 ? -8.602 -22.25 -26.859 1 95.5 147 ALA B N 1
ATOM 4982 C CA . ALA B 1 147 ? -7.41 -23.094 -26.766 1 95.5 147 ALA B CA 1
ATOM 4983 C C . ALA B 1 147 ? -6.648 -22.828 -25.469 1 95.5 147 ALA B C 1
ATOM 4985 O O . ALA B 1 147 ? -6.176 -23.75 -24.812 1 95.5 147 ALA B O 1
ATOM 4986 N N . SER B 1 148 ? -6.539 -21.609 -25.141 1 96.12 148 SER B N 1
ATOM 4987 C CA . SER B 1 148 ? -5.867 -21.203 -23.906 1 96.12 148 SER B CA 1
ATOM 4988 C C . SER B 1 148 ? -6.637 -21.688 -22.672 1 96.12 148 SER B C 1
ATOM 4990 O O . SER B 1 148 ? -6.043 -22.203 -21.719 1 96.12 148 SER B O 1
ATOM 4992 N N . ARG B 1 149 ? -7.871 -21.5 -22.719 1 95.62 149 ARG B N 1
ATOM 4993 C CA . ARG B 1 149 ? -8.719 -21.922 -21.609 1 95.62 149 ARG B CA 1
ATOM 4994 C C . ARG B 1 149 ? -8.609 -23.422 -21.375 1 95.62 149 ARG B C 1
ATOM 4996 O O . ARG B 1 149 ? -8.594 -23.875 -20.234 1 95.62 149 ARG B O 1
ATOM 5003 N N . GLN B 1 150 ? -8.578 -24.141 -22.422 1 95.88 150 GLN B N 1
ATOM 5004 C CA . GLN B 1 150 ? -8.445 -25.578 -22.328 1 95.88 150 GLN B CA 1
ATOM 5005 C C . GLN B 1 150 ? -7.152 -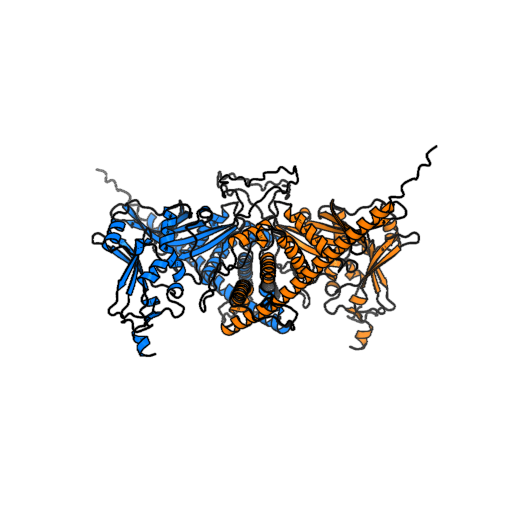25.969 -21.609 1 95.88 150 GLN B C 1
ATOM 5007 O O . GLN B 1 150 ? -7.148 -26.844 -20.75 1 95.88 150 GLN B O 1
ATOM 5012 N N . ILE B 1 151 ? -6.086 -25.359 -22.016 1 97.5 151 ILE B N 1
ATOM 5013 C CA . ILE B 1 151 ? -4.805 -25.656 -21.375 1 97.5 151 ILE B CA 1
ATOM 5014 C C . ILE B 1 151 ? -4.867 -25.297 -19.891 1 97.5 151 ILE B C 1
ATOM 5016 O O . ILE B 1 151 ? -4.406 -26.062 -19.047 1 97.5 151 ILE B O 1
ATOM 5020 N N . ILE B 1 152 ? -5.441 -24.141 -19.594 1 96.56 152 ILE B N 1
ATOM 5021 C CA . ILE B 1 152 ? -5.547 -23.688 -18.203 1 96.56 152 ILE B CA 1
ATOM 5022 C C . ILE B 1 152 ? -6.375 -24.688 -17.406 1 96.56 152 ILE B C 1
ATOM 5024 O O . ILE B 1 152 ? -5.992 -25.078 -16.297 1 96.56 152 ILE B O 1
ATOM 5028 N N . ASP B 1 153 ? -7.438 -25.156 -17.953 1 95.81 153 ASP B N 1
ATOM 5029 C CA . ASP B 1 153 ? -8.273 -26.156 -17.281 1 95.81 153 ASP B CA 1
ATOM 5030 C C . ASP B 1 153 ? -7.484 -27.422 -16.984 1 95.81 153 ASP B C 1
ATOM 5032 O O . ASP B 1 153 ? -7.734 -28.078 -15.977 1 95.81 153 ASP B O 1
ATOM 5036 N N . ARG B 1 154 ? -6.613 -27.703 -17.844 1 97.5 154 ARG B N 1
ATOM 5037 C CA . ARG B 1 154 ? -5.844 -28.938 -17.719 1 97.5 154 ARG B CA 1
ATOM 5038 C C . ARG B 1 154 ? -4.742 -28.797 -16.688 1 97.5 154 ARG B C 1
ATOM 5040 O O . ARG B 1 154 ? -4.371 -29.766 -16.031 1 97.5 154 ARG B O 1
ATOM 5047 N N . VAL B 1 155 ? -4.25 -27.562 -16.453 1 97.44 155 VAL B N 1
ATOM 5048 C CA . VAL B 1 155 ? -3.033 -27.438 -15.656 1 97.44 155 VAL B CA 1
ATOM 5049 C C . VAL B 1 155 ? -3.367 -26.812 -14.297 1 97.44 155 VAL B C 1
ATOM 5051 O O . VAL B 1 155 ? -2.484 -26.641 -13.453 1 97.44 155 VAL B O 1
ATOM 5054 N N . GLN B 1 156 ? -4.523 -26.5 -13.961 1 95.06 156 GLN B N 1
ATOM 5055 C CA . GLN B 1 156 ? -4.902 -25.812 -12.734 1 95.06 156 GLN B CA 1
ATOM 5056 C C . GLN B 1 156 ? -4.48 -26.594 -11.5 1 95.06 156 GLN B C 1
ATOM 5058 O O . GLN B 1 156 ? -4.117 -26.016 -10.477 1 95.06 156 GLN B O 1
ATOM 5063 N N . LEU B 1 157 ? -4.535 -27.891 -11.609 1 97 157 LEU B N 1
ATOM 5064 C CA . LEU B 1 157 ? -4.145 -28.719 -10.469 1 97 157 LEU B CA 1
ATOM 5065 C C . LEU B 1 157 ? -2.709 -28.422 -10.047 1 97 157 LEU B C 1
ATOM 5067 O O . LEU B 1 157 ? -2.373 -28.5 -8.867 1 97 157 LEU B O 1
ATOM 5071 N N . LEU B 1 158 ? -1.895 -28.109 -10.992 1 97.75 158 LEU B N 1
ATOM 5072 C CA . LEU B 1 158 ? -0.49 -27.828 -10.703 1 97.75 158 LEU B CA 1
ATOM 5073 C C . LEU B 1 158 ? -0.348 -26.656 -9.734 1 97.75 158 LEU B C 1
ATOM 5075 O O . LEU B 1 158 ? 0.606 -26.609 -8.961 1 97.75 158 LEU B O 1
ATOM 5079 N N . ILE B 1 159 ? -1.255 -25.75 -9.789 1 95.38 159 ILE B N 1
ATOM 5080 C CA . ILE B 1 159 ? -1.234 -24.609 -8.891 1 95.38 159 ILE B CA 1
ATOM 5081 C C . ILE B 1 159 ? -1.394 -25.078 -7.445 1 95.38 159 ILE B C 1
ATOM 5083 O O . ILE B 1 159 ? -0.696 -24.594 -6.547 1 95.38 159 ILE B O 1
ATOM 5087 N N . LEU B 1 160 ? -2.207 -26.016 -7.219 1 94 160 LEU B N 1
ATOM 5088 C CA . LEU B 1 160 ? -2.463 -26.547 -5.883 1 94 160 LEU B CA 1
ATOM 5089 C C . LEU B 1 160 ? -1.267 -27.344 -5.375 1 94 160 LEU B C 1
ATOM 5091 O O . LEU B 1 160 ? -1.033 -27.422 -4.164 1 94 160 LEU B O 1
ATOM 5095 N N . LEU B 1 161 ? -0.527 -27.844 -6.281 1 96.81 161 LEU B N 1
ATOM 5096 C CA . LEU B 1 161 ? 0.554 -28.75 -5.91 1 96.81 161 LEU B CA 1
ATOM 5097 C C . LEU B 1 161 ? 1.858 -27.984 -5.707 1 96.81 161 LEU B C 1
ATOM 5099 O O . LEU B 1 161 ? 2.783 -28.5 -5.066 1 96.81 161 LEU B O 1
ATOM 5103 N N . PHE B 1 162 ? 1.921 -26.797 -6.285 1 95.88 162 PHE B N 1
ATOM 5104 C CA . PHE B 1 162 ? 3.246 -26.188 -6.316 1 95.88 162 PHE B CA 1
ATOM 5105 C C . PHE B 1 162 ? 3.207 -24.781 -5.754 1 95.88 162 PHE B C 1
ATOM 5107 O O . PHE B 1 162 ? 4.25 -24.188 -5.461 1 95.88 162 PHE B O 1
ATOM 5114 N N . ILE B 1 163 ? 2.064 -24.172 -5.625 1 91.19 163 ILE B N 1
ATOM 5115 C CA . ILE B 1 163 ? 1.94 -22.828 -5.07 1 91.19 163 ILE B CA 1
ATOM 5116 C C . ILE B 1 163 ? 1.194 -22.891 -3.74 1 91.19 163 ILE B C 1
ATOM 5118 O O . ILE B 1 163 ? 0.024 -23.281 -3.693 1 91.19 163 ILE B O 1
ATOM 5122 N N . GLU B 1 164 ? 1.899 -22.453 -2.736 1 84.69 164 GLU B N 1
ATOM 5123 C CA . GLU B 1 164 ? 1.271 -22.422 -1.419 1 84.69 164 GLU B CA 1
ATOM 5124 C C . GLU B 1 164 ? 0.059 -21.5 -1.41 1 84.69 164 GLU B C 1
ATOM 5126 O O . GLU B 1 164 ? 0.155 -20.344 -1.817 1 84.69 164 GLU B O 1
ATOM 5131 N N . GLY B 1 165 ? -1.073 -22.047 -0.982 1 79.38 165 GLY B N 1
ATOM 5132 C CA . GLY B 1 165 ? -2.283 -21.234 -0.913 1 79.38 165 GLY B CA 1
ATOM 5133 C C . GLY B 1 165 ? -2.875 -20.938 -2.275 1 79.38 165 GLY B C 1
ATOM 5134 O O . GLY B 1 165 ? -3.73 -20.062 -2.402 1 79.38 165 GLY B O 1
ATOM 5135 N N . GLY B 1 166 ? -2.406 -21.547 -3.268 1 85.31 166 GLY B N 1
ATOM 5136 C CA . GLY B 1 166 ? -2.928 -21.344 -4.609 1 85.31 166 GLY B CA 1
ATOM 5137 C C . GLY B 1 166 ? -4.383 -21.75 -4.754 1 85.31 166 GLY B C 1
ATOM 5138 O O . GLY B 1 166 ? -4.863 -22.625 -4.02 1 85.31 166 GLY B O 1
ATOM 5139 N N . SER B 1 167 ? -5.082 -21.078 -5.656 1 85.25 167 SER B N 1
ATOM 5140 C CA . SER B 1 167 ? -6.48 -21.391 -5.926 1 85.25 167 SER B CA 1
ATOM 5141 C C . SER B 1 167 ? -6.77 -21.391 -7.426 1 85.25 167 SER B C 1
ATOM 5143 O O . SER B 1 167 ? -6.027 -20.797 -8.203 1 85.25 167 SER B O 1
ATOM 5145 N N . TYR B 1 168 ? -7.812 -22.078 -7.75 1 88.5 168 TYR B N 1
ATOM 5146 C CA . TYR B 1 168 ? -8.25 -22.125 -9.141 1 88.5 168 TYR B CA 1
ATOM 5147 C C . TYR B 1 168 ? -8.812 -20.781 -9.57 1 88.5 168 TYR B C 1
ATOM 5149 O O . TYR B 1 168 ? -9.398 -20.047 -8.766 1 88.5 168 TYR B O 1
ATOM 5157 N N . ILE B 1 169 ? -8.562 -20.484 -10.781 1 87.38 169 ILE B N 1
ATOM 5158 C CA . ILE B 1 169 ? -9.25 -19.328 -11.344 1 87.38 169 ILE B CA 1
ATOM 5159 C C . ILE B 1 169 ? -10.523 -19.781 -12.047 1 87.38 169 ILE B C 1
ATOM 5161 O O . ILE B 1 169 ? -10.602 -20.906 -12.547 1 87.38 169 ILE B O 1
ATOM 5165 N N . GLY B 1 170 ? -11.555 -18.969 -11.977 1 81.75 170 GLY B N 1
ATOM 5166 C CA . GLY B 1 170 ? -12.812 -19.297 -12.633 1 81.75 170 GLY B CA 1
ATOM 5167 C C . GLY B 1 170 ? -12.727 -19.234 -14.148 1 81.75 170 GLY B C 1
ATOM 5168 O O . GLY B 1 170 ? -12.336 -18.219 -14.711 1 81.75 170 GLY B O 1
ATOM 5169 N N . THR B 1 171 ? -13.016 -20.328 -14.789 1 80.5 171 THR B N 1
ATOM 5170 C CA . THR B 1 171 ? -12.969 -20.375 -16.25 1 80.5 171 THR B CA 1
ATOM 5171 C C . THR B 1 171 ? -14.375 -20.531 -16.828 1 80.5 171 THR B C 1
ATOM 5173 O O . THR B 1 171 ? -14.547 -20.547 -18.047 1 80.5 171 THR B O 1
ATOM 5176 N N . ASP B 1 172 ? -15.328 -20.547 -15.969 1 73.69 172 ASP B N 1
ATOM 5177 C CA . ASP B 1 172 ? -16.688 -20.828 -16.438 1 73.69 172 ASP B CA 1
ATOM 5178 C C . ASP B 1 172 ? -17.469 -19.531 -16.656 1 73.69 172 ASP B C 1
ATOM 5180 O O . ASP B 1 172 ? -18.438 -19.516 -17.422 1 73.69 172 ASP B O 1
ATOM 5184 N N . THR B 1 173 ? -17.109 -18.562 -15.875 1 63.91 173 THR B N 1
ATOM 5185 C CA . THR B 1 173 ? -17.906 -17.344 -15.992 1 63.91 173 THR B CA 1
ATOM 5186 C C . THR B 1 173 ? -17.375 -16.453 -17.109 1 63.91 173 THR B C 1
ATOM 5188 O O . THR B 1 173 ? -16.219 -16.062 -17.094 1 63.91 173 THR B O 1
ATOM 5191 N N . THR B 1 174 ? -18.203 -16.234 -18.062 1 60.75 174 THR B N 1
ATOM 5192 C CA . THR B 1 174 ? -17.844 -15.523 -19.281 1 60.75 174 THR B CA 1
ATOM 5193 C C . THR B 1 174 ? -17.5 -14.07 -18.984 1 60.75 174 THR B C 1
ATOM 5195 O O . THR B 1 174 ? -16.625 -13.484 -19.625 1 60.75 174 THR B O 1
ATOM 5198 N N . ASP B 1 175 ? -18.141 -13.484 -17.984 1 57.44 175 ASP B N 1
ATOM 5199 C CA . ASP B 1 175 ? -18.094 -12.031 -17.812 1 57.44 175 ASP B CA 1
ATOM 5200 C C . ASP B 1 175 ? -16.719 -11.578 -17.344 1 57.44 175 ASP B C 1
ATOM 5202 O O . ASP B 1 175 ? -16.391 -10.391 -17.438 1 57.44 175 ASP B O 1
ATOM 5206 N N . SER B 1 176 ? -15.82 -12.547 -17.188 1 72.94 176 SER B N 1
ATOM 5207 C CA . SER B 1 176 ? -14.562 -12.062 -16.625 1 72.94 176 SER B CA 1
ATOM 5208 C C . SER B 1 176 ? -13.359 -12.711 -17.312 1 72.94 176 SER B C 1
ATOM 5210 O O . SER B 1 176 ? -12.219 -12.438 -16.953 1 72.94 176 SER B O 1
ATOM 5212 N N . LEU B 1 177 ? -13.68 -13.297 -18.422 1 77.25 177 LEU B N 1
ATOM 5213 C CA . LEU B 1 177 ? -12.586 -14.07 -19.016 1 77.25 177 LEU B CA 1
ATOM 5214 C C . LEU B 1 177 ? -11.586 -13.148 -19.703 1 77.25 177 LEU B C 1
ATOM 5216 O O . LEU B 1 177 ? -10.383 -13.406 -19.703 1 77.25 177 LEU B O 1
ATOM 5220 N N . ASP B 1 178 ? -12.078 -12.07 -20.156 1 80.81 178 ASP B N 1
ATOM 5221 C CA . ASP B 1 178 ? -11.227 -11.156 -20.906 1 80.81 178 ASP B CA 1
ATOM 5222 C C . ASP B 1 178 ? -10.328 -10.352 -19.984 1 80.81 178 ASP B C 1
ATOM 5224 O O . ASP B 1 178 ? -9.383 -9.695 -20.422 1 80.81 178 ASP B O 1
ATOM 5228 N N . ARG B 1 179 ? -10.586 -10.523 -18.766 1 86.31 179 ARG B N 1
ATOM 5229 C CA . ARG B 1 179 ? -9.773 -9.789 -17.797 1 86.31 179 ARG B CA 1
ATOM 5230 C C . ARG B 1 179 ? -8.492 -10.547 -17.469 1 86.31 179 ARG B C 1
ATOM 5232 O O . ARG B 1 179 ? -7.57 -9.992 -16.875 1 86.31 179 ARG B O 1
ATOM 5239 N N . TRP B 1 180 ? -8.531 -11.789 -17.891 1 91.12 180 TRP B N 1
ATOM 5240 C CA . TRP B 1 180 ? -7.375 -12.625 -17.594 1 91.12 180 TRP B CA 1
ATOM 5241 C C . TRP B 1 180 ? -6.438 -12.695 -18.797 1 91.12 180 TRP B C 1
ATOM 5243 O O . TRP B 1 180 ? -6.828 -13.148 -19.875 1 91.12 180 TRP B O 1
ATOM 5253 N N . ASP B 1 181 ? -5.25 -12.258 -18.641 1 94.44 181 ASP B N 1
ATOM 5254 C CA . ASP B 1 181 ? -4.176 -12.555 -19.578 1 94.44 181 ASP B CA 1
ATOM 5255 C C . ASP B 1 181 ? -3.393 -13.789 -19.141 1 94.44 181 ASP B C 1
ATOM 5257 O O . ASP B 1 181 ? -3.162 -14 -17.953 1 94.44 181 ASP B O 1
ATOM 5261 N N . ILE B 1 182 ? -3.074 -14.523 -20.109 1 97.44 182 ILE B N 1
ATOM 5262 C CA . ILE B 1 182 ? -2.271 -15.711 -19.859 1 97.44 182 ILE B CA 1
ATOM 5263 C C . ILE B 1 182 ? -0.94 -15.609 -20.594 1 97.44 182 ILE B C 1
ATOM 5265 O O . ILE B 1 182 ? -0.906 -15.25 -21.781 1 97.44 182 ILE B O 1
ATOM 5269 N N . PHE B 1 183 ? 0.102 -15.883 -19.906 1 98.5 183 PHE B N 1
ATOM 5270 C CA . PHE B 1 183 ? 1.435 -15.961 -20.484 1 98.5 183 PHE B CA 1
ATOM 5271 C C . PHE B 1 183 ? 1.981 -17.375 -20.406 1 98.5 183 PHE B C 1
ATOM 5273 O O . PHE B 1 183 ? 2.15 -17.922 -19.312 1 98.5 183 PHE B O 1
ATOM 5280 N N . PHE B 1 184 ? 2.232 -17.953 -21.562 1 98.69 184 PHE B N 1
ATOM 5281 C CA . PHE B 1 184 ? 2.75 -19.312 -21.609 1 98.69 184 PHE B CA 1
ATOM 5282 C C . PHE B 1 184 ? 4.25 -19.312 -21.891 1 98.69 184 PHE B C 1
ATOM 5284 O O . PHE B 1 184 ? 4.738 -18.531 -22.688 1 98.69 184 PHE B O 1
ATOM 5291 N N . LEU B 1 185 ? 4.949 -20.125 -21.219 1 98.62 185 LEU B N 1
ATOM 5292 C CA . LEU B 1 185 ? 6.359 -20.422 -21.469 1 98.62 185 LEU B CA 1
ATOM 5293 C C . LEU B 1 185 ? 6.531 -21.812 -22.062 1 98.62 185 LEU B C 1
ATOM 5295 O O . LEU B 1 185 ? 6.133 -22.812 -21.453 1 98.62 185 LEU B O 1
ATOM 5299 N N . TYR B 1 186 ? 7.117 -21.859 -23.266 1 97.94 186 TYR B N 1
ATOM 5300 C CA . TYR B 1 186 ? 7.32 -23.141 -23.922 1 97.94 186 TYR B CA 1
ATOM 5301 C C . TYR B 1 186 ? 8.789 -23.344 -24.297 1 97.94 186 TYR B C 1
ATOM 5303 O O . TYR B 1 186 ? 9.461 -22.406 -24.719 1 97.94 186 TYR B O 1
ATOM 5311 N N . ASN B 1 187 ? 9.227 -24.5 -24.094 1 96.25 187 ASN B N 1
ATOM 5312 C CA . ASN B 1 187 ? 10.484 -24.969 -24.656 1 96.25 187 ASN B CA 1
ATOM 5313 C C . ASN B 1 187 ? 10.297 -25.5 -26.078 1 96.25 187 ASN B C 1
ATOM 5315 O O . ASN B 1 187 ? 9.398 -26.312 -26.328 1 96.25 187 ASN B O 1
ATOM 5319 N N . ILE B 1 188 ? 11.102 -25.047 -27 1 94.06 188 ILE B N 1
ATOM 5320 C CA . ILE B 1 188 ? 11 -25.453 -28.391 1 94.06 188 ILE B CA 1
ATOM 5321 C C . ILE B 1 188 ? 12.141 -26.406 -28.734 1 94.06 188 ILE B C 1
ATOM 5323 O O . ILE B 1 188 ? 13.312 -26.062 -28.609 1 94.06 188 ILE B O 1
ATOM 5327 N N . LYS B 1 189 ? 11.695 -27.562 -29.141 1 87.06 189 LYS B N 1
ATOM 5328 C CA . LYS B 1 189 ? 12.68 -28.547 -29.594 1 87.06 189 LYS B CA 1
ATOM 5329 C C . LYS B 1 189 ? 12.555 -28.797 -31.094 1 87.06 189 LYS B C 1
ATOM 5331 O O . LYS B 1 189 ? 11.484 -29.188 -31.562 1 87.06 189 LYS B O 1
ATOM 5336 N N . PRO B 1 190 ? 13.57 -28.391 -31.781 1 77.12 190 PRO B N 1
ATOM 5337 C CA . PRO B 1 190 ? 13.5 -28.656 -33.219 1 77.12 190 PRO B CA 1
ATOM 5338 C C . PRO B 1 190 ? 13.438 -30.141 -33.562 1 77.12 190 PRO B C 1
ATOM 5340 O O . PRO B 1 190 ? 14.062 -30.953 -32.875 1 77.12 190 PRO B O 1
ATOM 5343 N N . SER B 1 191 ? 12.359 -30.484 -34.281 1 68.31 191 SER B N 1
ATOM 5344 C CA . SER B 1 191 ? 12.312 -31.859 -34.75 1 68.31 191 SER B CA 1
ATOM 5345 C C . SER B 1 191 ? 13.312 -32.094 -35.875 1 68.31 191 SER B C 1
ATOM 5347 O O . SER B 1 191 ? 13.398 -31.297 -36.812 1 68.31 191 SER B O 1
ATOM 5349 N N . THR B 1 192 ? 14.203 -33 -35.719 1 60.03 192 THR B N 1
ATOM 5350 C CA . THR B 1 192 ? 15.172 -33.375 -36.75 1 60.03 192 THR B CA 1
ATOM 5351 C C . THR B 1 192 ? 14.492 -34.031 -37.938 1 60.03 192 THR B C 1
ATOM 5353 O O . THR B 1 192 ? 15.062 -34.125 -39.031 1 60.03 192 THR B O 1
ATOM 5356 N N . THR B 1 193 ? 13.305 -34.562 -37.719 1 57.38 193 THR B N 1
ATOM 5357 C CA . THR B 1 193 ? 12.758 -35.469 -38.75 1 57.38 193 THR B CA 1
ATOM 5358 C C . THR B 1 193 ? 11.898 -34.688 -39.75 1 57.38 193 THR B C 1
ATOM 5360 O O . THR B 1 193 ? 11.984 -34.906 -40.969 1 57.38 193 THR B O 1
ATOM 5363 N N . ASP B 1 194 ? 10.977 -33.875 -39.312 1 57.59 194 ASP B N 1
ATOM 5364 C CA . ASP B 1 194 ? 10.031 -33.312 -40.25 1 57.59 194 ASP B CA 1
ATOM 5365 C C . ASP B 1 194 ? 10.047 -31.781 -40.219 1 57.59 194 ASP B C 1
ATOM 5367 O O . ASP B 1 194 ? 9.156 -31.125 -40.781 1 57.59 194 ASP B O 1
ATOM 5371 N N . GLY B 1 195 ? 11.133 -31.328 -39.625 1 56.31 195 GLY B N 1
ATOM 5372 C CA . GLY B 1 195 ? 11.25 -29.875 -39.625 1 56.31 195 GLY B CA 1
ATOM 5373 C C . GLY B 1 195 ? 10.258 -29.203 -38.688 1 56.31 195 GLY B C 1
ATOM 5374 O O . GLY B 1 195 ? 10.219 -27.969 -38.625 1 56.31 195 GLY B O 1
ATOM 5375 N N . THR B 1 196 ? 9.438 -30.016 -38.125 1 63.38 196 THR B N 1
ATOM 5376 C CA . THR B 1 196 ? 8.438 -29.406 -37.25 1 63.38 196 THR B CA 1
ATOM 5377 C C . THR B 1 196 ? 8.992 -29.203 -35.844 1 63.38 196 THR B C 1
ATOM 5379 O O . THR B 1 196 ? 9.961 -29.859 -35.469 1 63.38 196 THR B O 1
ATOM 5382 N N . SER B 1 197 ? 8.578 -28.156 -35.219 1 68.12 197 SER B N 1
ATOM 5383 C CA . SER B 1 197 ? 9 -27.875 -33.844 1 68.12 197 SER B CA 1
ATOM 5384 C C . SER B 1 197 ? 8.094 -28.562 -32.844 1 68.12 197 SER B C 1
ATOM 5386 O O . SER B 1 197 ? 6.875 -28.641 -33.031 1 68.12 197 SER B O 1
ATOM 5388 N N . ARG B 1 198 ? 8.82 -29.203 -31.969 1 86.12 198 ARG B N 1
ATOM 5389 C CA . ARG B 1 198 ? 8.078 -29.781 -30.859 1 86.12 198 ARG B CA 1
ATOM 5390 C C . ARG B 1 198 ? 8.078 -28.844 -29.656 1 86.12 198 ARG B C 1
ATOM 5392 O O . ARG B 1 198 ? 9.086 -28.203 -29.359 1 86.12 198 ARG B O 1
ATOM 5399 N N . TYR B 1 199 ? 6.883 -28.656 -29.141 1 94 199 TYR B N 1
ATOM 5400 C CA . TYR B 1 199 ? 6.695 -27.734 -28.016 1 94 199 TYR B CA 1
ATOM 5401 C C . TYR B 1 199 ? 6.539 -28.516 -26.703 1 94 199 TYR B C 1
ATOM 5403 O O . TYR B 1 199 ? 5.875 -29.547 -26.672 1 94 199 TYR B O 1
ATOM 5411 N N . GLN B 1 200 ? 7.223 -28.031 -25.719 1 95.56 200 GLN B N 1
ATOM 5412 C CA . GLN B 1 200 ? 7.055 -28.547 -24.359 1 95.56 200 GLN B CA 1
ATOM 5413 C C . GLN B 1 200 ? 6.629 -27.453 -23.406 1 95.56 200 GLN B C 1
ATOM 5415 O O . GLN B 1 200 ? 7.297 -26.422 -23.297 1 95.56 200 GLN B O 1
ATOM 5420 N N . PHE B 1 201 ? 5.578 -27.688 -22.75 1 97.69 201 PHE B N 1
ATOM 5421 C CA . PHE B 1 201 ? 5.078 -26.75 -21.766 1 97.69 201 PHE B CA 1
ATOM 5422 C C . PHE B 1 201 ? 6.051 -26.609 -20.594 1 97.69 201 PHE B C 1
ATOM 5424 O O . PHE B 1 201 ? 6.387 -27.609 -19.953 1 97.69 201 PHE B O 1
ATOM 5431 N N . ALA B 1 202 ? 6.496 -25.375 -20.328 1 97.75 202 ALA B N 1
ATOM 5432 C CA . ALA B 1 202 ? 7.504 -25.172 -19.281 1 97.75 202 ALA B CA 1
ATOM 5433 C C . ALA B 1 202 ? 6.926 -24.391 -18.109 1 97.75 202 ALA B C 1
ATOM 5435 O O . ALA B 1 202 ? 7.465 -24.453 -17 1 97.75 202 ALA B O 1
ATOM 5436 N N . GLY B 1 203 ? 5.875 -23.656 -18.297 1 98.12 203 GLY B N 1
ATOM 5437 C CA . GLY B 1 203 ? 5.254 -22.875 -17.25 1 98.12 203 GLY B CA 1
ATOM 5438 C C . GLY B 1 203 ? 4.27 -21.844 -17.781 1 98.12 203 GLY B C 1
ATOM 5439 O O . GLY B 1 203 ? 4.004 -21.797 -18.984 1 98.12 203 GLY B O 1
ATOM 5440 N N . TYR B 1 204 ? 3.643 -21.109 -16.828 1 98.38 204 TYR B N 1
ATOM 5441 C CA . TYR B 1 204 ? 2.729 -20.047 -17.234 1 98.38 204 TYR B CA 1
ATOM 5442 C C . TYR B 1 204 ? 2.465 -19.078 -16.094 1 98.38 204 TYR B C 1
ATOM 5444 O O . TYR B 1 204 ? 2.846 -19.328 -14.953 1 98.38 204 TYR B O 1
ATOM 5452 N N . SER B 1 205 ? 1.931 -18.016 -16.406 1 97.94 205 SER B N 1
ATOM 5453 C CA . SER B 1 205 ? 1.467 -17.016 -15.438 1 97.94 205 SER B CA 1
ATOM 5454 C C . SER B 1 205 ? 0.121 -16.438 -15.852 1 97.94 205 SER B C 1
ATOM 5456 O O . SER B 1 205 ? -0.168 -16.312 -17.047 1 97.94 205 SER B O 1
ATOM 5458 N N . THR B 1 206 ? -0.669 -16.172 -14.898 1 96.25 206 THR B N 1
ATOM 5459 C CA . THR B 1 206 ? -1.928 -15.469 -15.133 1 96.25 206 THR B CA 1
ATOM 5460 C C . THR B 1 206 ? -1.874 -14.047 -14.578 1 96.25 206 THR B C 1
ATOM 5462 O O . THR B 1 206 ? -1.292 -13.812 -13.523 1 96.25 206 THR B O 1
ATOM 5465 N N . VAL B 1 207 ? -2.404 -13.148 -15.312 1 95 207 VAL B N 1
ATOM 5466 C CA . VAL B 1 207 ? -2.463 -11.742 -14.914 1 95 207 VAL B CA 1
ATOM 5467 C C . VAL B 1 207 ? -3.902 -11.242 -15 1 95 207 VAL B C 1
ATOM 5469 O O . VAL B 1 207 ? -4.559 -11.391 -16.031 1 95 207 VAL B O 1
ATOM 5472 N N . TYR B 1 208 ? -4.344 -10.719 -13.953 1 90.62 208 TYR B N 1
ATOM 5473 C CA . TYR B 1 208 ? -5.707 -10.195 -13.898 1 90.62 208 TYR B CA 1
ATOM 5474 C C . TYR B 1 208 ? -5.715 -8.68 -14.047 1 90.62 208 TYR B C 1
ATOM 5476 O O . TYR B 1 208 ? -4.906 -7.984 -13.422 1 90.62 208 TYR B O 1
ATOM 5484 N N . LYS B 1 209 ? -6.637 -8.164 -14.82 1 86.69 209 LYS B N 1
ATOM 5485 C CA . LYS B 1 209 ? -6.789 -6.727 -15 1 86.69 209 LYS B CA 1
ATOM 5486 C C . LYS B 1 209 ? -8.008 -6.203 -14.25 1 86.69 209 LYS B C 1
ATOM 5488 O O . LYS B 1 209 ? -9.125 -6.676 -14.461 1 86.69 209 LYS B O 1
ATOM 5493 N N . PHE B 1 210 ? -7.711 -5.289 -13.336 1 79.5 210 PHE B N 1
ATOM 5494 C CA . PHE B 1 210 ? -8.773 -4.617 -12.594 1 79.5 210 PHE B CA 1
ATOM 5495 C C . PHE B 1 210 ? -9.18 -3.322 -13.289 1 79.5 210 PHE B C 1
ATOM 5497 O O . PHE B 1 210 ? -8.336 -2.467 -13.555 1 79.5 210 PHE B O 1
ATOM 5504 N N . PHE B 1 211 ? -10.398 -3.191 -13.672 1 70.31 211 PHE B N 1
ATOM 5505 C CA . PHE B 1 211 ? -10.867 -1.962 -14.297 1 70.31 211 PHE B CA 1
ATOM 5506 C C . PHE B 1 211 ? -11.68 -1.132 -13.312 1 70.31 211 PHE B C 1
ATOM 5508 O O . PHE B 1 211 ? -12.648 -1.625 -12.727 1 70.31 211 PHE B O 1
ATOM 5515 N N . PRO B 1 212 ? -11.031 -0.092 -12.766 1 55.84 212 PRO B N 1
ATOM 5516 C CA . PRO B 1 212 ? -11.891 0.729 -11.914 1 55.84 212 PRO B CA 1
ATOM 5517 C C . PRO B 1 212 ? -13.211 1.107 -12.586 1 55.84 212 PRO B C 1
ATOM 5519 O O . PRO B 1 212 ? -13.266 1.252 -13.805 1 55.84 212 PRO B O 1
ATOM 5522 N N . LEU B 1 213 ? -14.336 0.697 -12.133 1 49.22 213 LEU B N 1
ATOM 5523 C CA . LEU B 1 213 ? -15.609 1.141 -12.688 1 49.22 213 LEU B CA 1
ATOM 5524 C C . LEU B 1 213 ? -15.562 2.623 -13.039 1 49.22 213 LEU B C 1
ATOM 5526 O O . LEU B 1 213 ? -15.305 3.465 -12.18 1 49.22 213 LEU B O 1
ATOM 5530 N N . GLN B 1 214 ? -14.789 3.021 -14.023 1 43.66 214 GLN B N 1
ATOM 5531 C CA . GLN B 1 214 ? -14.922 4.41 -14.453 1 43.66 214 GLN B CA 1
ATOM 5532 C C . GLN B 1 214 ? -16.375 4.855 -14.43 1 43.66 214 GLN B C 1
ATOM 5534 O O . GLN B 1 214 ? -17.156 4.492 -15.312 1 43.66 214 GLN B O 1
ATOM 5539 N N . ARG B 1 215 ? -17.266 4.836 -13.539 1 38.41 215 ARG B N 1
ATOM 5540 C CA . ARG B 1 215 ? -18.359 5.766 -13.805 1 38.41 215 ARG B CA 1
ATOM 5541 C C . ARG B 1 215 ? -17.828 7.078 -14.383 1 38.41 215 ARG B C 1
ATOM 5543 O O . ARG B 1 215 ? -16.828 7.613 -13.906 1 38.41 215 ARG B O 1
ATOM 5550 N N . PHE B 1 216 ? -18.219 7.664 -15.75 1 33.22 216 PHE B N 1
ATOM 5551 C CA . PHE B 1 216 ? -18.188 8.898 -16.531 1 33.22 216 PHE B CA 1
ATOM 5552 C C . PHE B 1 216 ? -18.141 10.117 -15.617 1 33.22 216 PHE B C 1
ATOM 5554 O O . PHE B 1 216 ? -18.469 10.023 -14.438 1 33.22 216 PHE B O 1
ATOM 5561 N N . PRO B 1 217 ? -18.188 11.359 -16.328 1 35.16 217 PRO B N 1
ATOM 5562 C CA . PRO B 1 217 ? -18.406 12.75 -15.914 1 35.16 217 PRO B CA 1
ATOM 5563 C C . PRO B 1 217 ? -19.5 12.883 -14.867 1 35.16 217 PRO B C 1
ATOM 5565 O O . PRO B 1 217 ? -20.625 12.438 -15.086 1 35.16 217 PRO B O 1
ATOM 5568 N N . LEU B 1 218 ? -19.188 12.766 -13.633 1 35.03 218 LEU B N 1
ATOM 5569 C CA . LEU B 1 218 ? -20.219 13.414 -12.836 1 35.03 218 LEU B CA 1
ATOM 5570 C C . LEU B 1 218 ? -20.719 14.68 -13.516 1 35.03 218 LEU B C 1
ATOM 5572 O O . LEU B 1 218 ? -20.25 15.781 -13.234 1 35.03 218 LEU B O 1
ATOM 5576 N N . GLU B 1 219 ? -20.625 14.938 -14.805 1 32.84 219 GLU B N 1
ATOM 5577 C CA . GLU B 1 219 ? -21.375 16.109 -15.227 1 32.84 219 GLU B CA 1
ATOM 5578 C C . GLU B 1 219 ? -22.766 16.141 -14.602 1 32.84 219 GLU B C 1
ATOM 5580 O O . GLU B 1 219 ? -23.516 15.156 -14.703 1 32.84 219 GLU B O 1
ATOM 5585 N N . PRO B 1 220 ? -22.891 16.938 -13.555 1 31.95 220 PRO B N 1
ATOM 5586 C CA . PRO B 1 220 ? -24.266 17.297 -13.203 1 31.95 220 PRO B CA 1
ATOM 5587 C C . PRO B 1 220 ? -25.125 17.594 -14.43 1 31.95 220 PRO B C 1
ATOM 5589 O O . PRO B 1 220 ? -26.219 18.156 -14.305 1 31.95 220 PRO B O 1
ATOM 5592 N N . LYS B 1 221 ? -24.75 17.922 -15.75 1 32.53 221 LYS B N 1
ATOM 5593 C CA . LYS B 1 221 ? -25.828 18.688 -16.375 1 32.53 221 LYS B CA 1
ATOM 5594 C C . LYS B 1 221 ? -27.188 18.047 -16.094 1 32.53 221 LYS B C 1
ATOM 5596 O O . LYS B 1 221 ? -28.078 18.703 -15.555 1 32.53 221 LYS B O 1
ATOM 5601 N N . GLU B 1 222 ? -28.141 18.031 -17.219 1 29.92 222 GLU B N 1
ATOM 5602 C CA . GLU B 1 222 ? -29.562 17.734 -17.25 1 29.92 222 GLU B CA 1
ATOM 5603 C C . GLU B 1 222 ? -29.828 16.328 -16.688 1 29.92 222 GLU B C 1
ATOM 5605 O O . GLU B 1 222 ? -29.078 15.398 -16.953 1 29.92 222 GLU B O 1
ATOM 5610 N N . ALA B 1 223 ? -30.562 16.172 -15.578 1 29.77 223 ALA B N 1
ATOM 5611 C CA . ALA B 1 223 ? -31.406 15.102 -15.039 1 29.77 223 ALA B CA 1
ATOM 5612 C C . ALA B 1 223 ? -31.766 14.094 -16.125 1 29.77 223 ALA B C 1
ATOM 5614 O O . ALA B 1 223 ? -32.938 13.969 -16.5 1 29.77 223 ALA B O 1
ATOM 5615 N N . HIS B 1 224 ? -31.125 14.047 -17.344 1 26.81 224 HIS B N 1
ATOM 5616 C CA . HIS B 1 224 ? -31.859 13.086 -18.172 1 26.81 224 HIS B CA 1
ATOM 5617 C C . HIS B 1 224 ? -31.875 11.703 -17.531 1 26.81 224 HIS B C 1
ATOM 5619 O O . HIS B 1 224 ? -30.891 11.305 -16.891 1 26.81 224 HIS B O 1
ATOM 5625 N N . GLU B 1 225 ? -33.031 10.977 -17.406 1 29.22 225 GLU B N 1
ATOM 5626 C CA . GLU B 1 225 ? -33.625 9.734 -16.922 1 29.22 225 GLU B CA 1
ATOM 5627 C C . GLU B 1 225 ? -32.625 8.578 -17.031 1 29.22 225 GLU B C 1
ATOM 5629 O O . GLU B 1 225 ? -32.469 7.805 -16.094 1 29.22 225 GLU B O 1
ATOM 5634 N N . ASN B 1 226 ? -32.406 8.016 -18.344 1 25.59 226 ASN B N 1
ATOM 5635 C CA . ASN B 1 226 ? -32.094 6.637 -18.688 1 25.59 226 ASN B CA 1
ATOM 5636 C C . ASN B 1 226 ? -30.578 6.395 -18.672 1 25.59 226 ASN B C 1
ATOM 5638 O O . ASN B 1 226 ? -29.891 6.57 -19.672 1 25.59 226 ASN B O 1
ATOM 5642 N N . LEU B 1 227 ? -29.906 6.828 -17.844 1 32.03 227 LEU B N 1
ATOM 5643 C CA . LEU B 1 227 ? -28.484 6.512 -17.891 1 32.03 227 LEU B CA 1
ATOM 5644 C C . LEU B 1 227 ? -28.266 5.004 -17.984 1 32.03 227 LEU B C 1
ATOM 5646 O O . LEU B 1 227 ? -28.172 4.316 -16.969 1 32.03 227 LEU B O 1
ATOM 5650 N N . GLU B 1 228 ? -28.812 4.387 -18.922 1 27.91 228 GLU B N 1
ATOM 5651 C CA . GLU B 1 228 ? -28.484 3.008 -19.281 1 27.91 228 GLU B CA 1
ATOM 5652 C C . GLU B 1 228 ? -26.984 2.812 -19.391 1 27.91 228 GLU B C 1
ATOM 5654 O O . GLU B 1 228 ? -26.297 3.627 -20.016 1 27.91 228 GLU B O 1
ATOM 5659 N N . LEU B 1 229 ? -26.281 2.391 -18.375 1 33 229 LEU B N 1
ATOM 5660 C CA . LEU B 1 229 ? -24.953 1.807 -18.625 1 33 229 LEU B CA 1
ATOM 5661 C C . LEU B 1 229 ? -24.797 1.424 -20.078 1 33 229 LEU B C 1
ATOM 5663 O O . LEU B 1 229 ? -25.703 0.845 -20.688 1 33 229 LEU B O 1
ATOM 5667 N N . PRO B 1 230 ? -24.172 2.254 -20.922 1 31.59 230 PRO B N 1
ATOM 5668 C CA . PRO B 1 230 ? -24.188 1.669 -22.266 1 31.59 230 PRO B CA 1
ATOM 5669 C C . PRO B 1 230 ? -24.141 0.143 -22.234 1 31.59 230 PRO B C 1
ATOM 5671 O O . PRO B 1 230 ? -23.391 -0.443 -21.453 1 31.59 230 PRO B O 1
ATOM 5674 N N . SER B 1 231 ? -25.141 -0.504 -22.328 1 32.12 231 SER B N 1
ATOM 5675 C CA . SER B 1 231 ? -25.297 -1.939 -22.547 1 32.12 231 SER B CA 1
ATOM 5676 C C . SER B 1 231 ? -24.203 -2.49 -23.453 1 32.12 231 SER B C 1
ATOM 5678 O O . SER B 1 231 ? -24.125 -3.699 -23.672 1 32.12 231 SER B O 1
ATOM 5680 N N . GLY B 1 232 ? -23.562 -1.678 -24.391 1 32.59 232 GLY B N 1
ATOM 5681 C CA . GLY B 1 232 ? -22.719 -2.33 -25.375 1 32.59 232 GLY B CA 1
ATOM 5682 C C . GLY B 1 232 ? -21.375 -2.748 -24.828 1 32.59 232 GLY B C 1
ATOM 5683 O O . GLY B 1 232 ? -20.953 -2.264 -23.781 1 32.59 232 GLY B O 1
ATOM 5684 N N . GLU B 1 233 ? -20.703 -3.844 -25.359 1 33.94 233 GLU B N 1
ATOM 5685 C CA . GLU B 1 233 ? -19.406 -4.48 -25.172 1 33.94 233 GLU B CA 1
ATOM 5686 C C . GLU B 1 233 ? -18.281 -3.449 -25.156 1 33.94 233 GLU B C 1
ATOM 5688 O O . GLU B 1 233 ? -17.891 -2.941 -26.219 1 33.94 233 GLU B O 1
ATOM 5693 N N . PHE B 1 234 ? -18.266 -2.443 -24.5 1 36.16 234 PHE B N 1
ATOM 5694 C CA . PHE B 1 234 ? -17.109 -1.549 -24.531 1 36.16 234 PHE B CA 1
ATOM 5695 C C . PHE B 1 234 ? -15.812 -2.324 -24.312 1 36.16 234 PHE B C 1
ATOM 5697 O O . PHE B 1 234 ? -15.695 -3.09 -23.359 1 36.16 234 PHE B O 1
ATOM 5704 N N . PRO B 1 235 ? -14.977 -2.402 -25.328 1 43.16 235 PRO B N 1
ATOM 5705 C CA . PRO B 1 235 ? -13.711 -3.125 -25.172 1 43.16 235 PRO B CA 1
ATOM 5706 C C . PRO B 1 235 ? -12.859 -2.58 -24.031 1 43.16 235 PRO B C 1
ATOM 5708 O O . PRO B 1 235 ? -12.719 -1.364 -23.891 1 43.16 235 PRO B O 1
ATOM 5711 N N . PHE B 1 236 ? -12.719 -3.236 -22.938 1 46.34 236 PHE B N 1
ATOM 5712 C CA . PHE B 1 236 ? -11.883 -2.994 -21.766 1 46.34 236 PHE B CA 1
ATOM 5713 C C . PHE B 1 236 ? -10.523 -2.432 -22.172 1 46.34 236 PHE B C 1
ATOM 5715 O O . PHE B 1 236 ? -9.781 -1.926 -21.344 1 46.34 236 PHE B O 1
ATOM 5722 N N . SER B 1 237 ? -10.195 -2.455 -23.547 1 47.34 237 SER B N 1
ATOM 5723 C CA . SER B 1 237 ? -8.844 -2.186 -24.016 1 47.34 237 SER B CA 1
ATOM 5724 C C . SER B 1 237 ? -8.453 -0.728 -23.781 1 47.34 237 SER B C 1
ATOM 5726 O O . SER B 1 237 ? -7.277 -0.41 -23.625 1 47.34 237 SER B O 1
ATOM 5728 N N . ASN B 1 238 ? -9.406 0.207 -23.562 1 50.56 238 ASN B N 1
ATOM 5729 C CA . ASN B 1 238 ? -9 1.604 -23.453 1 50.56 238 ASN B CA 1
ATOM 5730 C C . ASN B 1 238 ? -9.211 2.141 -22.047 1 50.56 238 ASN B C 1
ATOM 5732 O O . ASN B 1 238 ? -9.117 3.348 -21.812 1 50.56 238 ASN B O 1
ATOM 5736 N N . LEU B 1 239 ? -9.406 1.055 -21.172 1 58.72 239 LEU B N 1
ATOM 5737 C CA . LEU B 1 239 ? -9.656 1.508 -19.812 1 58.72 239 LEU B CA 1
ATOM 5738 C C . LEU B 1 239 ? -8.422 1.341 -18.938 1 58.72 239 LEU B C 1
ATOM 5740 O O . LEU B 1 239 ? -7.68 0.366 -19.094 1 58.72 239 LEU B O 1
ATOM 5744 N N . ARG B 1 240 ? -8.258 2.318 -18.172 1 67.56 240 ARG B N 1
ATOM 5745 C CA . ARG B 1 240 ? -7.168 2.227 -17.203 1 67.56 240 ARG B CA 1
ATOM 5746 C C . ARG B 1 240 ? -7.355 1.027 -16.281 1 67.56 240 ARG B C 1
ATOM 5748 O O . ARG B 1 240 ? -8.477 0.713 -15.875 1 67.56 240 ARG B O 1
ATOM 5755 N N . SER B 1 241 ? -6.234 0.343 -16.188 1 72.5 241 SER B N 1
ATOM 5756 C CA . SER B 1 241 ? -6.363 -0.894 -15.43 1 72.5 241 SER B CA 1
ATOM 5757 C C . SER B 1 241 ? -5.184 -1.088 -14.484 1 72.5 241 SER B C 1
ATOM 5759 O O . SER B 1 241 ? -4.082 -0.593 -14.75 1 72.5 241 SER B O 1
ATOM 5761 N N . ARG B 1 242 ? -5.523 -1.583 -13.391 1 79.94 242 ARG B N 1
ATOM 5762 C CA . ARG B 1 242 ? -4.492 -2.15 -12.531 1 79.94 242 ARG B CA 1
ATOM 5763 C C . ARG B 1 242 ? -4.297 -3.637 -12.812 1 79.94 242 ARG B C 1
ATOM 5765 O O . ARG B 1 242 ? -5.27 -4.367 -13.008 1 79.94 242 ARG B O 1
ATOM 5772 N N . THR B 1 243 ? -3.039 -3.959 -12.953 1 89.44 243 THR B N 1
ATOM 5773 C CA . THR B 1 243 ? -2.744 -5.344 -13.305 1 89.44 243 THR B CA 1
ATOM 5774 C C . THR B 1 243 ? -2.125 -6.086 -12.125 1 89.44 243 THR B C 1
ATOM 5776 O O . THR B 1 243 ? -1.307 -5.527 -11.398 1 89.44 243 THR B O 1
ATOM 5779 N N . ARG B 1 244 ? -2.537 -7.312 -11.992 1 91.75 244 ARG B N 1
ATOM 5780 C CA . ARG B 1 244 ? -2.025 -8.133 -10.898 1 91.75 244 ARG B CA 1
ATOM 5781 C C . ARG B 1 244 ? -1.567 -9.5 -11.414 1 91.75 244 ARG B C 1
ATOM 5783 O O . ARG B 1 244 ? -2.363 -10.258 -11.961 1 91.75 244 ARG B O 1
ATOM 5790 N N . ILE B 1 245 ? -0.323 -9.727 -11.219 1 95.12 245 ILE B N 1
ATOM 5791 C CA . ILE B 1 245 ? 0.178 -11.07 -11.492 1 95.12 245 ILE B CA 1
ATOM 5792 C C . ILE B 1 245 ? -0.339 -12.039 -10.422 1 95.12 245 ILE B C 1
ATOM 5794 O O . ILE B 1 245 ? -0.08 -11.852 -9.234 1 95.12 245 ILE B O 1
ATOM 5798 N N . SER B 1 246 ? -1.056 -13.047 -10.805 1 92.44 246 SER B N 1
ATOM 5799 C CA . SER B 1 246 ? -1.724 -13.953 -9.875 1 92.44 246 SER B CA 1
ATOM 5800 C C . SER B 1 246 ? -0.97 -15.273 -9.758 1 92.44 246 SER B C 1
ATOM 5802 O O . SER B 1 246 ? -0.238 -15.492 -8.789 1 92.44 246 SER B O 1
ATOM 5804 N N . GLN B 1 247 ? -1.163 -16.109 -10.703 1 94.25 247 GLN B N 1
ATOM 5805 C CA . GLN B 1 247 ? -0.466 -17.391 -10.719 1 94.25 247 GLN B CA 1
ATOM 5806 C C . GLN B 1 247 ? 0.827 -17.297 -11.523 1 94.25 247 GLN B C 1
ATOM 5808 O O . GLN B 1 247 ? 0.854 -16.703 -12.602 1 94.25 247 GLN B O 1
ATOM 5813 N N . PHE B 1 248 ? 1.88 -17.781 -10.969 1 97.06 248 PHE B N 1
ATOM 5814 C CA . PHE B 1 248 ? 3.193 -17.844 -11.602 1 97.06 248 PHE B CA 1
ATOM 5815 C C . PHE B 1 248 ? 3.865 -19.188 -11.352 1 97.06 248 PHE B C 1
ATOM 5817 O O . PHE B 1 248 ? 4.316 -19.453 -10.242 1 97.06 248 PHE B O 1
ATOM 5824 N N . LEU B 1 249 ? 3.939 -20 -12.398 1 97.12 249 LEU B N 1
ATOM 5825 C CA . LEU B 1 249 ? 4.418 -21.359 -12.211 1 97.12 249 LEU B CA 1
ATOM 5826 C C . LEU B 1 249 ? 5.453 -21.719 -13.273 1 97.12 249 LEU B C 1
ATOM 5828 O O . LEU B 1 249 ? 5.219 -21.531 -14.469 1 97.12 249 LEU B O 1
ATOM 5832 N N . ILE B 1 250 ? 6.555 -22.172 -12.82 1 97.56 250 ILE B N 1
ATOM 5833 C CA . ILE B 1 250 ? 7.539 -22.844 -13.648 1 97.56 250 ILE B CA 1
ATOM 5834 C C . ILE B 1 250 ? 7.648 -24.312 -13.227 1 97.56 250 ILE B C 1
ATOM 5836 O O . ILE B 1 250 ? 7.859 -24.609 -12.047 1 97.56 250 ILE B O 1
ATOM 5840 N N . LEU B 1 251 ? 7.492 -25.203 -14.18 1 97.56 251 LEU B N 1
ATOM 5841 C CA . LEU B 1 251 ? 7.594 -26.609 -13.836 1 97.56 251 LEU B CA 1
ATOM 5842 C C . LEU B 1 251 ? 8.984 -26.938 -13.305 1 97.56 251 LEU B C 1
ATOM 5844 O O . LEU B 1 251 ? 9.984 -26.391 -13.773 1 97.56 251 LEU B O 1
ATOM 5848 N N . PRO B 1 252 ? 9.055 -27.875 -12.445 1 96.44 252 PRO B N 1
ATOM 5849 C CA . PRO B 1 252 ? 10.305 -28.188 -11.75 1 96.44 252 PRO B CA 1
ATOM 5850 C C . PRO B 1 252 ? 11.453 -28.469 -12.711 1 96.44 252 PRO B C 1
ATOM 5852 O O . PRO B 1 252 ? 12.57 -27.984 -12.523 1 96.44 252 PRO B O 1
ATOM 5855 N N . PRO B 1 253 ? 11.297 -29.203 -13.805 1 94.62 253 PRO B N 1
ATOM 5856 C CA . PRO B 1 253 ? 12.43 -29.469 -14.703 1 94.62 253 PRO B CA 1
ATOM 5857 C C . PRO B 1 253 ? 12.984 -28.203 -15.352 1 94.62 253 PRO B C 1
ATOM 5859 O O . PRO B 1 253 ? 14.102 -28.219 -15.867 1 94.62 253 PRO B O 1
ATOM 5862 N N . PHE B 1 254 ? 12.211 -27.172 -15.367 1 95.38 254 PHE B N 1
ATOM 5863 C CA . PHE B 1 254 ? 12.609 -25.969 -16.062 1 95.38 254 PHE B CA 1
ATOM 5864 C C . PHE B 1 254 ? 12.961 -24.859 -15.078 1 95.38 254 PHE B C 1
ATOM 5866 O O . PHE B 1 254 ? 13.102 -23.703 -15.469 1 95.38 254 PHE B O 1
ATOM 5873 N N . GLN B 1 255 ? 13.055 -25.156 -13.812 1 93.69 255 GLN B N 1
ATOM 5874 C CA . GLN B 1 255 ? 13.352 -24.188 -12.766 1 93.69 255 GLN B CA 1
ATOM 5875 C C . GLN B 1 255 ? 14.859 -23.969 -12.625 1 93.69 255 GLN B C 1
ATOM 5877 O O . GLN B 1 255 ? 15.648 -24.75 -13.172 1 93.69 255 GLN B O 1
ATOM 5882 N N . LYS B 1 256 ? 15.234 -22.922 -11.945 1 89.94 256 LYS B N 1
ATOM 5883 C CA . LYS B 1 256 ? 16.609 -22.578 -11.602 1 89.94 256 LYS B CA 1
ATOM 5884 C C . LYS B 1 256 ? 17.469 -22.453 -12.852 1 89.94 256 LYS B C 1
ATOM 5886 O O . LYS B 1 256 ? 18.641 -22.828 -12.859 1 89.94 256 LYS B O 1
ATOM 5891 N N . SER B 1 257 ? 16.844 -22.047 -13.953 1 89.75 257 SER B N 1
ATOM 5892 C CA . SER B 1 257 ? 17.547 -21.828 -15.211 1 89.75 257 SER B CA 1
ATOM 5893 C C . SER B 1 257 ? 17.266 -20.438 -15.773 1 89.75 257 SER B C 1
ATOM 5895 O O . SER B 1 257 ? 17.453 -20.203 -16.969 1 89.75 257 SER B O 1
ATOM 5897 N N . GLY B 1 258 ? 16.688 -19.625 -14.938 1 91.38 258 GLY B N 1
ATOM 5898 C CA . GLY B 1 258 ? 16.453 -18.25 -15.336 1 91.38 258 GLY B CA 1
ATOM 5899 C C . GLY B 1 258 ? 15.133 -18.062 -16.078 1 91.38 258 GLY B C 1
ATOM 5900 O O . GLY B 1 258 ? 14.781 -16.938 -16.453 1 91.38 258 GLY B O 1
ATOM 5901 N N . ASN B 1 259 ? 14.367 -19.109 -16.281 1 95.06 259 ASN B N 1
ATOM 5902 C CA . ASN B 1 259 ? 13.117 -19.047 -17.031 1 95.06 259 ASN B CA 1
ATOM 5903 C C . ASN B 1 259 ? 12.078 -18.203 -16.312 1 95.06 259 ASN B C 1
ATOM 5905 O O . ASN B 1 259 ? 11.344 -17.438 -16.953 1 95.06 259 ASN B O 1
ATOM 5909 N N . GLY B 1 260 ? 12.031 -18.344 -15.008 1 96 260 GLY B N 1
ATOM 5910 C CA . GLY B 1 260 ? 11.109 -17.531 -14.234 1 96 260 GLY B CA 1
ATOM 5911 C C . GLY B 1 260 ? 11.367 -16.047 -14.367 1 96 260 GLY B C 1
ATOM 5912 O O . GLY B 1 260 ? 10.438 -15.266 -14.57 1 96 260 GLY B O 1
ATOM 5913 N N . SER B 1 261 ? 12.609 -15.68 -14.25 1 94.88 261 SER B N 1
ATOM 5914 C CA . SER B 1 261 ? 12.992 -14.281 -14.375 1 94.88 261 SER B CA 1
ATOM 5915 C C . SER B 1 261 ? 12.641 -13.727 -15.75 1 94.88 261 SER B C 1
ATOM 5917 O O . SER B 1 261 ? 12.156 -12.602 -15.867 1 94.88 261 SER B O 1
ATOM 5919 N N . ARG B 1 262 ? 12.891 -14.492 -16.766 1 95.44 262 ARG B N 1
ATOM 5920 C CA . ARG B 1 262 ? 12.586 -14.07 -18.125 1 95.44 262 ARG B CA 1
ATOM 5921 C C . ARG B 1 262 ? 11.086 -13.914 -18.344 1 95.44 262 ARG B C 1
ATOM 5923 O O . ARG B 1 262 ? 10.641 -12.969 -18.984 1 95.44 262 ARG B O 1
ATOM 5930 N N . LEU B 1 263 ? 10.359 -14.906 -17.797 1 98 263 LEU B N 1
ATOM 5931 C CA . LEU B 1 263 ? 8.898 -14.82 -17.891 1 98 263 LEU B CA 1
ATOM 5932 C C . LEU B 1 263 ? 8.391 -13.562 -17.188 1 98 263 LEU B C 1
ATOM 5934 O O . LEU B 1 263 ? 7.59 -12.812 -17.75 1 98 263 LEU B O 1
ATOM 5938 N N . TYR B 1 264 ? 8.859 -13.289 -16.016 1 97.69 264 TYR B N 1
ATOM 5939 C CA . TYR B 1 264 ? 8.461 -12.109 -15.25 1 97.69 264 TYR B CA 1
ATOM 5940 C C . TYR B 1 264 ? 8.797 -10.828 -16 1 97.69 264 TYR B C 1
ATOM 5942 O O . TYR B 1 264 ? 7.953 -9.938 -16.125 1 97.69 264 TYR B O 1
ATOM 5950 N N . ARG B 1 265 ? 10.016 -10.742 -16.484 1 96.56 265 ARG B N 1
ATOM 5951 C CA . ARG B 1 265 ? 10.445 -9.547 -17.203 1 96.56 265 ARG B CA 1
ATOM 5952 C C . ARG B 1 265 ? 9.586 -9.305 -18.438 1 96.56 265 ARG B C 1
ATOM 5954 O O . ARG B 1 265 ? 9.25 -8.156 -18.75 1 96.56 265 ARG B O 1
ATOM 5961 N N . THR B 1 266 ? 9.297 -10.359 -19.094 1 97.44 266 THR B N 1
ATOM 5962 C CA . THR B 1 266 ? 8.469 -10.242 -20.297 1 97.44 266 THR B CA 1
ATOM 5963 C C . THR B 1 266 ? 7.078 -9.727 -19.953 1 97.44 266 THR B C 1
ATOM 5965 O O . THR B 1 266 ? 6.539 -8.867 -20.641 1 97.44 266 THR B O 1
ATOM 5968 N N . ILE B 1 267 ? 6.5 -10.273 -18.906 1 97.5 267 ILE B N 1
ATOM 5969 C CA . ILE B 1 267 ? 5.188 -9.828 -18.453 1 97.5 267 ILE B CA 1
ATOM 5970 C C . ILE B 1 267 ? 5.25 -8.352 -18.062 1 97.5 267 ILE B C 1
ATOM 5972 O O . ILE B 1 267 ? 4.398 -7.559 -18.484 1 97.5 267 ILE B O 1
ATOM 5976 N N . TYR B 1 268 ? 6.227 -8.016 -17.297 1 95.94 268 TYR B N 1
ATOM 5977 C CA . TYR B 1 268 ? 6.391 -6.637 -16.844 1 95.94 268 TYR B CA 1
ATOM 5978 C C . TYR B 1 268 ? 6.551 -5.684 -18.016 1 95.94 268 TYR B C 1
ATOM 5980 O O . TYR B 1 268 ? 5.91 -4.629 -18.062 1 95.94 268 TYR B O 1
ATOM 5988 N N . ASP B 1 269 ? 7.383 -6.074 -18.953 1 94.75 269 ASP B N 1
ATOM 5989 C CA . ASP B 1 269 ? 7.602 -5.258 -20.156 1 94.75 269 ASP B CA 1
ATOM 5990 C C . ASP B 1 269 ? 6.305 -5.07 -20.938 1 94.75 269 ASP B C 1
ATOM 5992 O O . ASP B 1 269 ? 6.035 -3.98 -21.453 1 94.75 269 ASP B O 1
ATOM 5996 N N . TYR B 1 270 ? 5.629 -6.121 -21.031 1 94.5 270 TYR B N 1
ATOM 5997 C CA . TYR B 1 270 ? 4.34 -6.047 -21.719 1 94.5 270 TYR B CA 1
ATOM 5998 C C . TYR B 1 270 ? 3.418 -5.047 -21.031 1 94.5 270 TYR B C 1
ATOM 6000 O O . TYR B 1 270 ? 2.771 -4.23 -21.688 1 94.5 270 TYR B O 1
ATOM 6008 N N . CYS B 1 271 ? 3.33 -5.105 -19.734 1 92 271 CYS B N 1
ATOM 6009 C CA . CYS B 1 271 ? 2.484 -4.199 -18.953 1 92 271 CYS B CA 1
ATOM 6010 C C . CYS B 1 271 ? 2.971 -2.76 -19.078 1 92 271 CYS B C 1
ATOM 6012 O O . CYS B 1 271 ? 2.164 -1.831 -19.156 1 92 271 CYS B O 1
ATOM 6014 N N . LEU B 1 272 ? 4.219 -2.57 -19.109 1 89.81 272 LEU B N 1
ATOM 6015 C CA . LEU B 1 272 ? 4.816 -1.241 -19.188 1 89.81 272 LEU B CA 1
ATOM 6016 C C . LEU B 1 272 ? 4.5 -0.582 -20.531 1 89.81 272 LEU B C 1
ATOM 6018 O O . LEU B 1 272 ? 4.379 0.643 -20.609 1 89.81 272 LEU B O 1
ATOM 6022 N N . ARG B 1 273 ? 4.359 -1.394 -21.531 1 88.31 273 ARG B N 1
ATOM 6023 C CA . ARG B 1 273 ? 4.105 -0.883 -22.875 1 88.31 273 ARG B CA 1
ATOM 6024 C C . ARG B 1 273 ? 2.65 -0.46 -23.031 1 88.31 273 ARG B C 1
ATOM 6026 O O . ARG B 1 273 ? 2.312 0.285 -23.953 1 88.31 273 ARG B O 1
ATOM 6033 N N . ASP B 1 274 ? 1.827 -0.931 -22.203 1 83.38 274 ASP B N 1
ATOM 6034 C CA . ASP B 1 274 ? 0.418 -0.551 -22.219 1 83.38 274 ASP B CA 1
ATOM 6035 C C . ASP B 1 274 ? 0.186 0.73 -21.422 1 83.38 274 ASP B C 1
ATOM 6037 O O . ASP B 1 274 ? 0.291 0.731 -20.188 1 83.38 274 ASP B O 1
ATOM 6041 N N . PRO B 1 275 ? -0.203 1.782 -22.031 1 76.56 275 PRO B N 1
ATOM 6042 C CA . PRO B 1 275 ? -0.383 3.053 -21.328 1 76.56 275 PRO B CA 1
ATOM 6043 C C . PRO B 1 275 ? -1.565 3.027 -20.359 1 76.56 275 PRO B C 1
ATOM 6045 O O . PRO B 1 275 ? -1.671 3.891 -19.484 1 76.56 275 PRO B O 1
ATOM 6048 N N . ASN B 1 276 ? -2.373 2.039 -20.547 1 75.69 276 ASN B N 1
ATOM 6049 C CA . ASN B 1 276 ? -3.557 1.974 -19.688 1 75.69 276 ASN B CA 1
ATOM 6050 C C . ASN B 1 276 ? -3.244 1.317 -18.344 1 75.69 276 ASN B C 1
ATOM 6052 O O . ASN B 1 276 ? -4.035 1.413 -17.406 1 75.69 276 ASN B O 1
ATOM 6056 N N . VAL B 1 277 ? -2.109 0.752 -18.312 1 83.25 277 VAL B N 1
ATOM 6057 C CA . VAL B 1 277 ? -1.738 0.102 -17.062 1 83.25 277 VAL B CA 1
ATOM 6058 C C . VAL B 1 277 ? -1.195 1.14 -16.078 1 83.25 277 VAL B C 1
ATOM 6060 O O . VAL B 1 277 ? -0.254 1.87 -16.391 1 83.25 277 VAL B O 1
ATOM 6063 N N . ILE B 1 278 ? -1.764 1.221 -14.898 1 79.56 278 ILE B N 1
ATOM 6064 C CA . ILE B 1 278 ? -1.389 2.217 -13.898 1 79.56 278 ILE B CA 1
ATOM 6065 C C . ILE B 1 278 ? -0.311 1.645 -12.977 1 79.56 278 ILE B C 1
ATOM 6067 O O . ILE B 1 278 ? 0.597 2.363 -12.555 1 79.56 278 ILE B O 1
ATOM 6071 N N . GLU B 1 279 ? -0.445 0.411 -12.695 1 87.62 279 GLU B N 1
ATOM 6072 C CA . GLU B 1 279 ? 0.438 -0.242 -11.727 1 87.62 279 GLU B CA 1
ATOM 6073 C C . GLU B 1 279 ? 0.444 -1.755 -11.922 1 87.62 279 GLU B C 1
ATOM 6075 O O . GLU B 1 279 ? -0.576 -2.344 -12.289 1 87.62 279 GLU B O 1
ATOM 6080 N N . VAL B 1 280 ? 1.604 -2.334 -11.672 1 92 280 VAL B N 1
ATOM 6081 C CA . VAL B 1 280 ? 1.739 -3.785 -11.719 1 92 280 VAL B CA 1
ATOM 6082 C C . VAL B 1 280 ? 1.95 -4.332 -10.312 1 92 280 VAL B C 1
ATOM 6084 O O . VAL B 1 280 ? 2.928 -3.982 -9.641 1 92 280 VAL B O 1
ATOM 6087 N N . THR B 1 281 ? 1.053 -5.141 -9.859 1 90.56 281 THR B N 1
ATOM 6088 C CA . THR B 1 281 ? 1.146 -5.734 -8.531 1 90.56 281 THR B CA 1
ATOM 6089 C C . THR B 1 281 ? 1.235 -7.258 -8.625 1 90.56 281 THR B C 1
ATOM 6091 O O . THR B 1 281 ? 1.084 -7.824 -9.703 1 90.56 281 THR B O 1
ATOM 6094 N N . VAL B 1 282 ? 1.595 -7.875 -7.523 1 91.81 282 VAL B N 1
ATOM 6095 C CA . VAL B 1 282 ? 1.71 -9.328 -7.453 1 91.81 282 VAL B CA 1
ATOM 6096 C C . VAL B 1 282 ? 0.881 -9.852 -6.281 1 91.81 282 VAL B C 1
ATOM 6098 O O . VAL B 1 282 ? 0.893 -9.273 -5.195 1 91.81 282 VAL B O 1
ATOM 6101 N N . GLU B 1 283 ? 0.218 -10.914 -6.559 1 82.94 283 GLU B N 1
ATOM 6102 C CA . GLU B 1 283 ? -0.632 -11.523 -5.539 1 82.94 283 GLU B CA 1
ATOM 6103 C C . GLU B 1 283 ? 0.171 -12.445 -4.625 1 82.94 283 GLU B C 1
ATOM 6105 O O . GLU B 1 283 ? 0.584 -13.523 -5.039 1 82.94 283 GLU B O 1
ATOM 6110 N N . ASP B 1 284 ? 0.341 -12.148 -3.41 1 76.44 284 ASP B N 1
ATOM 6111 C CA . ASP B 1 284 ? 0.892 -12.938 -2.312 1 76.44 284 ASP B CA 1
ATOM 6112 C C . ASP B 1 284 ? 2.084 -13.766 -2.781 1 76.44 284 ASP B C 1
ATOM 6114 O O . ASP B 1 284 ? 2.059 -15 -2.709 1 76.44 284 ASP B O 1
ATOM 6118 N N . PRO B 1 285 ? 3.039 -13.172 -3.158 1 82.94 285 PRO B N 1
ATOM 6119 C CA . PRO B 1 285 ? 4.207 -13.906 -3.645 1 82.94 285 PRO B CA 1
ATOM 6120 C C . PRO B 1 285 ? 4.926 -14.672 -2.537 1 82.94 285 PRO B C 1
ATOM 6122 O O . PRO B 1 285 ? 4.895 -14.258 -1.375 1 82.94 285 PRO B O 1
ATOM 6125 N N . ASN B 1 286 ? 5.48 -15.836 -2.906 1 84.25 286 ASN B N 1
ATOM 6126 C CA . ASN B 1 286 ? 6.363 -16.516 -1.966 1 84.25 286 ASN B CA 1
ATOM 6127 C C . ASN B 1 286 ? 7.77 -15.922 -1.981 1 84.25 286 ASN B C 1
ATOM 6129 O O . ASN B 1 286 ? 8.055 -15.016 -2.76 1 84.25 286 ASN B O 1
ATOM 6133 N N . GLU B 1 287 ? 8.609 -16.375 -1.187 1 83.75 287 GLU B N 1
ATOM 6134 C CA . GLU B 1 287 ? 9.938 -15.812 -1.013 1 83.75 287 GLU B CA 1
ATOM 6135 C C . GLU B 1 287 ? 10.766 -15.938 -2.291 1 83.75 287 GLU B C 1
ATOM 6137 O O . GLU B 1 287 ? 11.469 -15.008 -2.678 1 83.75 287 GLU B O 1
ATOM 6142 N N . ALA B 1 288 ? 10.648 -17.125 -2.891 1 88.12 288 ALA B N 1
ATOM 6143 C CA . ALA B 1 288 ? 11.43 -17.344 -4.105 1 88.12 288 ALA B CA 1
ATOM 6144 C C . ALA B 1 288 ? 11.039 -16.375 -5.203 1 88.12 288 ALA B C 1
ATOM 6146 O O . ALA B 1 288 ? 11.898 -15.844 -5.914 1 88.12 288 ALA B O 1
ATOM 6147 N N . PHE B 1 289 ? 9.797 -16.156 -5.379 1 93 289 PHE B N 1
ATOM 6148 C CA . PHE B 1 289 ? 9.32 -15.195 -6.367 1 93 289 PHE B CA 1
ATOM 6149 C C . PHE B 1 289 ? 9.797 -13.789 -6.02 1 93 289 PHE B C 1
ATOM 6151 O O . PHE B 1 289 ? 10.227 -13.039 -6.898 1 93 289 PHE B O 1
ATOM 6158 N N . ASP B 1 290 ? 9.719 -13.445 -4.762 1 92.81 290 ASP B N 1
ATOM 6159 C CA . ASP B 1 290 ? 10.133 -12.117 -4.312 1 92.81 290 ASP B CA 1
ATOM 6160 C C . ASP B 1 290 ? 11.609 -11.875 -4.621 1 92.81 290 ASP B C 1
ATOM 6162 O O . ASP B 1 290 ? 11.992 -10.789 -5.055 1 92.81 290 ASP B O 1
ATOM 6166 N N . ASP B 1 291 ? 12.406 -12.875 -4.328 1 94 291 ASP B N 1
ATOM 6167 C CA . ASP B 1 291 ? 13.828 -12.766 -4.629 1 94 291 ASP B CA 1
ATOM 6168 C C . ASP B 1 291 ? 14.055 -12.5 -6.113 1 94 291 ASP B C 1
ATOM 6170 O O . ASP B 1 291 ? 14.828 -11.617 -6.484 1 94 291 ASP B O 1
ATOM 6174 N N . MET B 1 292 ? 13.391 -13.32 -6.883 1 94.44 292 MET B N 1
ATOM 6175 C CA . MET B 1 292 ? 13.508 -13.188 -8.328 1 94.44 292 MET B CA 1
ATOM 6176 C C . MET B 1 292 ? 13.047 -11.805 -8.789 1 94.44 292 MET B C 1
ATOM 6178 O O . MET B 1 292 ? 13.703 -11.172 -9.609 1 94.44 292 MET B O 1
ATOM 6182 N N . ARG B 1 293 ? 11.914 -11.398 -8.258 1 96.31 293 ARG B N 1
ATOM 6183 C CA . ARG B 1 293 ? 11.328 -10.102 -8.602 1 96.31 293 ARG B CA 1
ATOM 6184 C C . ARG B 1 293 ? 12.25 -8.961 -8.195 1 96.31 293 ARG B C 1
ATOM 6186 O O . ARG B 1 293 ? 12.461 -8.023 -8.961 1 96.31 293 ARG B O 1
ATOM 6193 N N . ASP B 1 294 ? 12.773 -9.016 -6.961 1 96.94 294 ASP B N 1
ATOM 6194 C CA . ASP B 1 294 ? 13.695 -8 -6.469 1 96.94 294 ASP B CA 1
ATOM 6195 C C . ASP B 1 294 ? 14.898 -7.844 -7.398 1 96.94 294 ASP B C 1
ATOM 6197 O O . ASP B 1 294 ? 15.266 -6.727 -7.766 1 96.94 294 ASP B O 1
ATOM 6201 N N . VAL B 1 295 ? 15.484 -8.969 -7.77 1 96.62 295 VAL B N 1
ATOM 6202 C CA . VAL B 1 295 ? 16.672 -8.945 -8.625 1 96.62 295 VAL B CA 1
ATOM 6203 C C . VAL B 1 295 ? 16.297 -8.375 -10 1 96.62 295 VAL B C 1
ATOM 6205 O O . VAL B 1 295 ? 17.016 -7.535 -10.539 1 96.62 295 VAL B O 1
ATOM 6208 N N . ALA B 1 296 ? 15.211 -8.852 -10.562 1 95.81 296 ALA B N 1
ATOM 6209 C CA . ALA B 1 296 ? 14.766 -8.406 -11.883 1 95.81 296 ALA B CA 1
ATOM 6210 C C . ALA B 1 296 ? 14.477 -6.91 -11.891 1 95.81 296 ALA B C 1
ATOM 6212 O O . ALA B 1 296 ? 14.914 -6.191 -12.797 1 95.81 296 ALA B O 1
ATOM 6213 N N . ASP B 1 297 ? 13.734 -6.449 -10.906 1 97 297 ASP B N 1
ATOM 6214 C CA . ASP B 1 297 ? 13.367 -5.039 -10.828 1 97 297 ASP B CA 1
ATOM 6215 C C . ASP B 1 297 ? 14.594 -4.164 -10.578 1 97 297 ASP B C 1
ATOM 6217 O O . ASP B 1 297 ? 14.688 -3.053 -11.102 1 97 297 ASP B O 1
ATOM 6221 N N . LEU B 1 298 ? 15.477 -4.656 -9.695 1 97.38 298 LEU B N 1
ATOM 6222 C CA . LEU B 1 298 ? 16.719 -3.93 -9.445 1 97.38 298 LEU B CA 1
ATOM 6223 C C . LEU B 1 298 ? 17.516 -3.754 -10.734 1 97.38 298 LEU B C 1
ATOM 6225 O O . LEU B 1 298 ? 17.953 -2.646 -11.047 1 97.38 298 LEU B O 1
ATOM 6229 N N . ASP B 1 299 ? 17.688 -4.805 -11.445 1 95.5 299 ASP B N 1
ATOM 6230 C CA . ASP B 1 299 ? 18.422 -4.773 -12.703 1 95.5 299 ASP B CA 1
ATOM 6231 C C . ASP B 1 299 ? 17.766 -3.824 -13.703 1 95.5 299 ASP B C 1
ATOM 6233 O O . ASP B 1 299 ? 18.453 -3.076 -14.398 1 95.5 299 ASP B O 1
ATOM 6237 N N . PHE B 1 300 ? 16.547 -3.873 -13.812 1 95.88 300 PHE B N 1
ATOM 6238 C CA . PHE B 1 300 ? 15.781 -3.039 -14.734 1 95.88 300 PHE B CA 1
ATOM 6239 C C . PHE B 1 300 ? 15.922 -1.564 -14.367 1 95.88 300 PHE B C 1
ATOM 6241 O O . PHE B 1 300 ? 16.25 -0.738 -15.219 1 95.88 300 PHE B O 1
ATOM 6248 N N . LEU B 1 301 ? 15.68 -1.225 -13.102 1 96.88 301 LEU B N 1
ATOM 6249 C CA . LEU B 1 301 ? 15.633 0.164 -12.656 1 96.88 301 LEU B CA 1
ATOM 6250 C C . LEU B 1 301 ? 17.031 0.784 -12.672 1 96.88 301 LEU B C 1
ATOM 6252 O O . LEU B 1 301 ? 17.172 1.986 -12.906 1 96.88 301 LEU B O 1
ATOM 6256 N N . ARG B 1 302 ? 18.031 -0.004 -12.438 1 96.5 302 ARG B N 1
ATOM 6257 C CA . ARG B 1 302 ? 19.406 0.5 -12.43 1 96.5 302 ARG B CA 1
ATOM 6258 C C . ARG B 1 302 ? 19.828 0.973 -13.812 1 96.5 302 ARG B C 1
ATOM 6260 O O . ARG B 1 302 ? 20.844 1.65 -13.961 1 96.5 302 ARG B O 1
ATOM 6267 N N . GLN B 1 303 ? 19.047 0.64 -14.781 1 95.12 303 GLN B N 1
ATOM 6268 C CA . GLN B 1 303 ? 19.328 1.087 -16.141 1 95.12 303 GLN B CA 1
ATOM 6269 C C . GLN B 1 303 ? 18.609 2.393 -16.453 1 95.12 303 GLN B C 1
ATOM 6271 O O . GLN B 1 303 ? 18.703 2.912 -17.562 1 95.12 303 GLN B O 1
ATOM 6276 N N . LYS B 1 304 ? 17.922 2.869 -15.586 1 93.94 304 LYS B N 1
ATOM 6277 C CA . LYS B 1 304 ? 17.125 4.074 -15.766 1 93.94 304 LYS B CA 1
ATOM 6278 C C . LYS B 1 304 ? 17.672 5.23 -14.938 1 93.94 304 LYS B C 1
ATOM 6280 O O . LYS B 1 304 ? 17.781 5.121 -13.711 1 93.94 304 LYS B O 1
ATOM 6285 N N . SER B 1 305 ? 17.859 6.383 -15.477 1 94.19 305 SER B N 1
ATOM 6286 C CA . SER B 1 305 ? 18.469 7.527 -14.797 1 94.19 305 SER B CA 1
ATOM 6287 C C . SER B 1 305 ? 17.531 8.094 -13.734 1 94.19 305 SER B C 1
ATOM 6289 O O . SER B 1 305 ? 17.984 8.562 -12.688 1 94.19 305 SER B O 1
ATOM 6291 N N . GLU B 1 306 ? 16.203 8.062 -14.023 1 91.25 306 GLU B N 1
ATOM 6292 C CA . GLU B 1 306 ? 15.227 8.57 -13.062 1 91.25 306 GLU B CA 1
ATOM 6293 C C . GLU B 1 306 ? 15.359 7.863 -11.719 1 91.25 306 GLU B C 1
ATOM 6295 O O . GLU B 1 306 ? 15.039 8.438 -10.672 1 91.25 306 GLU B O 1
ATOM 6300 N N . PHE B 1 307 ? 15.82 6.66 -11.852 1 95.75 307 PHE B N 1
ATOM 6301 C CA . PHE B 1 307 ? 15.984 5.852 -10.648 1 95.75 307 PHE B CA 1
ATOM 6302 C C . PHE B 1 307 ? 17.391 6.02 -10.07 1 95.75 307 PHE B C 1
ATOM 6304 O O . PHE B 1 307 ? 17.547 6.246 -8.867 1 95.75 307 PHE B O 1
ATOM 6311 N N . THR B 1 308 ? 18.406 5.988 -10.859 1 96 308 THR B N 1
ATOM 6312 C CA . THR B 1 308 ? 19.781 6.031 -10.375 1 96 308 THR B CA 1
ATOM 6313 C C . THR B 1 308 ? 20.141 7.426 -9.867 1 96 308 THR B C 1
ATOM 6315 O O . THR B 1 308 ? 21.109 7.59 -9.125 1 96 308 THR B O 1
ATOM 6318 N N . ASP B 1 309 ? 19.328 8.414 -10.227 1 95.19 309 ASP B N 1
ATOM 6319 C CA . ASP B 1 309 ? 19.562 9.789 -9.773 1 95.19 309 ASP B CA 1
ATOM 6320 C C . ASP B 1 309 ? 19.062 9.977 -8.344 1 95.19 309 ASP B C 1
ATOM 6322 O O . ASP B 1 309 ? 19.391 10.969 -7.691 1 95.19 309 ASP B O 1
ATOM 6326 N N . LEU B 1 310 ? 18.281 9.094 -7.887 1 95.81 310 LEU B N 1
ATOM 6327 C CA . LEU B 1 310 ? 17.859 9.148 -6.488 1 95.81 310 LEU B CA 1
ATOM 6328 C C . LEU B 1 310 ? 19.016 8.812 -5.559 1 95.81 310 LEU B C 1
ATOM 6330 O O . LEU B 1 310 ? 19.656 7.77 -5.703 1 95.81 310 LEU B O 1
ATOM 6334 N N . ARG B 1 311 ? 19.312 9.727 -4.652 1 96.38 311 ARG B N 1
ATOM 6335 C CA . ARG B 1 311 ? 20.453 9.586 -3.748 1 96.38 311 ARG B CA 1
ATOM 6336 C C . ARG B 1 311 ? 20.094 10.031 -2.336 1 96.38 311 ARG B C 1
ATOM 6338 O O . ARG B 1 311 ? 19.109 10.742 -2.139 1 96.38 311 ARG B O 1
ATOM 6345 N N . ILE B 1 312 ? 20.875 9.516 -1.442 1 96.44 312 ILE B N 1
ATOM 6346 C CA . ILE B 1 312 ? 20.734 9.984 -0.067 1 96.44 312 ILE B CA 1
ATOM 6347 C C . ILE B 1 312 ? 21.266 11.406 0.051 1 96.44 312 ILE B C 1
ATOM 6349 O O . ILE B 1 312 ? 22.375 11.695 -0.406 1 96.44 312 ILE B O 1
ATOM 6353 N N . ASN B 1 313 ? 20.5 12.305 0.557 1 94.75 313 ASN B N 1
ATOM 6354 C CA . ASN B 1 313 ? 20.922 13.68 0.813 1 94.75 313 ASN B CA 1
ATOM 6355 C C . ASN B 1 313 ? 21.766 13.773 2.082 1 94.75 313 ASN B C 1
ATOM 6357 O O . ASN B 1 313 ? 21.234 13.938 3.178 1 94.75 313 ASN B O 1
ATOM 6361 N N . THR B 1 314 ? 23.031 13.828 1.958 1 94 314 THR B N 1
ATOM 6362 C CA . THR B 1 314 ? 23.953 13.773 3.088 1 94 314 THR B CA 1
ATOM 6363 C C . THR B 1 314 ? 24.031 15.117 3.795 1 94 314 THR B C 1
ATOM 6365 O O . THR B 1 314 ? 24.672 15.25 4.84 1 94 314 THR B O 1
ATOM 6368 N N . ASP B 1 315 ? 23.312 16.109 3.266 1 90.62 315 ASP B N 1
ATOM 6369 C CA . ASP B 1 315 ? 23.297 17.438 3.879 1 90.62 315 ASP B CA 1
ATOM 6370 C C . ASP B 1 315 ? 22.312 17.5 5.043 1 90.62 315 ASP B C 1
ATOM 6372 O O . ASP B 1 315 ? 22.344 18.438 5.836 1 90.62 315 ASP B O 1
ATOM 6376 N N . ILE B 1 316 ? 21.562 16.484 5.141 1 88.38 316 ILE B N 1
ATOM 6377 C CA . ILE B 1 316 ? 20.531 16.469 6.176 1 88.38 316 ILE B CA 1
ATOM 6378 C C . ILE B 1 316 ? 21.156 16.109 7.52 1 88.38 316 ILE B C 1
ATOM 6380 O O . ILE B 1 316 ? 21.938 15.164 7.617 1 88.38 316 ILE B O 1
ATOM 6384 N N . HIS B 1 317 ? 20.828 16.875 8.492 1 85.44 317 HIS B N 1
ATOM 6385 C CA . HIS B 1 317 ? 21.297 16.625 9.852 1 85.44 317 HIS B CA 1
ATOM 6386 C C . HIS B 1 317 ? 20.328 15.703 10.594 1 85.44 317 HIS B C 1
ATOM 6388 O O . HIS B 1 317 ? 19.109 15.844 10.469 1 85.44 317 HIS B O 1
ATOM 6394 N N . ILE B 1 318 ? 20.859 14.75 11.273 1 85.75 318 ILE B N 1
ATOM 6395 C CA . ILE B 1 318 ? 20.062 13.836 12.078 1 85.75 318 ILE B CA 1
ATOM 6396 C C . ILE B 1 318 ? 19.938 14.375 13.5 1 85.75 318 ILE B C 1
ATOM 6398 O O . ILE B 1 318 ? 20.922 14.438 14.242 1 85.75 318 ILE B O 1
ATOM 6402 N N . PRO B 1 319 ? 18.734 14.711 13.797 1 75.44 319 PRO B N 1
ATOM 6403 C CA . PRO B 1 319 ? 18.562 15.227 15.156 1 75.44 319 PRO B CA 1
ATOM 6404 C C . PRO B 1 319 ? 18.719 14.141 16.219 1 75.44 319 PRO B C 1
ATOM 6406 O O . PRO B 1 319 ? 18.375 12.984 15.977 1 75.44 319 PRO B O 1
ATOM 6409 N N . LYS B 1 320 ? 19.266 14.422 17.344 1 71.31 320 LYS B N 1
ATOM 6410 C CA . LYS B 1 320 ? 19.422 13.477 18.453 1 71.31 320 LYS B CA 1
ATOM 6411 C C . LYS B 1 320 ? 18.062 13.094 19.031 1 71.31 320 LYS B C 1
ATOM 6413 O O . LYS B 1 320 ? 17.859 11.953 19.453 1 71.31 320 LYS B O 1
ATOM 6418 N N . GLN B 1 321 ? 17.203 14.039 19.016 1 65.56 321 GLN B N 1
ATOM 6419 C CA . GLN B 1 321 ? 15.859 13.805 19.531 1 65.56 321 GLN B CA 1
ATOM 6420 C C . GLN B 1 321 ? 14.797 14.422 18.625 1 65.56 321 GLN B C 1
ATOM 6422 O O . GLN B 1 321 ? 15.102 15.305 17.828 1 65.56 321 GLN B O 1
ATOM 6427 N N . GLY B 1 322 ? 13.727 13.836 18.719 1 66.19 322 GLY B N 1
ATOM 6428 C CA . GLY B 1 322 ? 12.625 14.391 17.953 1 66.19 322 GLY B CA 1
ATOM 6429 C C . GLY B 1 322 ? 12.234 13.531 16.766 1 66.19 322 GLY B C 1
ATOM 6430 O O . GLY B 1 322 ? 12.555 12.344 16.719 1 66.19 322 GLY B O 1
ATOM 6431 N N . ALA B 1 323 ? 11.531 14.188 15.82 1 70.31 323 ALA B N 1
ATOM 6432 C CA . ALA B 1 323 ? 11 13.484 14.656 1 70.31 323 ALA B CA 1
ATOM 6433 C C . ALA B 1 323 ? 12.109 13.188 13.641 1 70.31 323 ALA B C 1
ATOM 6435 O O . ALA B 1 323 ? 13.07 13.945 13.523 1 70.31 323 ALA B O 1
ATOM 6436 N N . ALA B 1 324 ? 12.016 12.07 13.023 1 77.5 324 ALA B N 1
ATOM 6437 C CA . ALA B 1 324 ? 12.961 11.711 11.961 1 77.5 324 ALA B CA 1
ATOM 6438 C C . ALA B 1 324 ? 12.961 12.75 10.852 1 77.5 324 ALA B C 1
ATOM 6440 O O . ALA B 1 324 ? 11.906 13.289 10.492 1 77.5 324 ALA B O 1
ATOM 6441 N N . PRO B 1 325 ? 14.172 13.062 10.383 1 78.69 325 PRO B N 1
ATOM 6442 C CA . PRO B 1 325 ? 14.258 14.062 9.312 1 78.69 325 PRO B CA 1
ATOM 6443 C C . PRO B 1 325 ? 13.539 13.625 8.039 1 78.69 325 PRO B C 1
ATOM 6445 O O . PRO B 1 325 ? 13.477 12.438 7.734 1 78.69 325 PRO B O 1
ATOM 6448 N N . ARG B 1 326 ? 13.031 14.617 7.352 1 77.31 326 ARG B N 1
ATOM 6449 C CA . ARG B 1 326 ? 12.398 14.391 6.055 1 77.31 326 ARG B CA 1
ATOM 6450 C C . ARG B 1 326 ? 13.359 14.703 4.914 1 77.31 326 ARG B C 1
ATOM 6452 O O . ARG B 1 326 ? 14.383 15.359 5.117 1 77.31 326 ARG B O 1
ATOM 6459 N N . GLY B 1 327 ? 13.156 14.133 3.789 1 82.19 327 GLY B N 1
ATOM 6460 C CA . GLY B 1 327 ? 13.906 14.492 2.596 1 82.19 327 GLY B CA 1
ATOM 6461 C C . GLY B 1 327 ? 15.211 13.734 2.465 1 82.19 327 GLY B C 1
ATOM 6462 O O . GLY B 1 327 ? 16.125 14.18 1.764 1 82.19 327 GLY B O 1
ATOM 6463 N N . VAL B 1 328 ? 15.32 12.648 3.314 1 91.38 328 VAL B N 1
ATOM 6464 C CA . VAL B 1 328 ? 16.516 11.836 3.164 1 91.38 328 VAL B CA 1
ATOM 6465 C C . VAL B 1 328 ? 16.703 11.453 1.698 1 91.38 328 VAL B C 1
ATOM 6467 O O . VAL B 1 328 ? 17.828 11.461 1.185 1 91.38 328 VAL B O 1
ATOM 6470 N N . VAL B 1 329 ? 15.664 11.078 1.096 1 93.81 329 VAL B N 1
ATOM 6471 C CA . VAL B 1 329 ? 15.578 10.891 -0.349 1 93.81 329 VAL B CA 1
ATOM 6472 C C . VAL B 1 329 ? 14.453 11.758 -0.911 1 93.81 329 VAL B C 1
ATOM 6474 O O . VAL B 1 329 ? 13.414 11.93 -0.269 1 93.81 329 VAL B O 1
ATOM 6477 N N . ASP B 1 330 ? 14.711 12.312 -2.076 1 89.88 330 ASP B N 1
ATOM 6478 C CA . ASP B 1 330 ? 13.703 13.164 -2.701 1 89.88 330 ASP B CA 1
ATOM 6479 C C . ASP B 1 330 ? 12.398 12.406 -2.904 1 89.88 330 ASP B C 1
ATOM 6481 O O . ASP B 1 330 ? 12.305 11.523 -3.76 1 89.88 330 ASP B O 1
ATOM 6485 N N . GLU B 1 331 ? 11.398 12.758 -2.23 1 85 331 GLU B N 1
ATOM 6486 C CA . GLU B 1 331 ? 10.133 12.039 -2.219 1 85 331 GLU B CA 1
ATOM 6487 C C . GLU B 1 331 ? 9.383 12.211 -3.535 1 85 331 GLU B C 1
ATOM 6489 O O . GLU B 1 331 ? 8.766 11.273 -4.035 1 85 331 GLU B O 1
ATOM 6494 N N . VAL B 1 332 ? 9.359 13.391 -4.07 1 81.62 332 VAL B N 1
ATOM 6495 C CA . VAL B 1 332 ? 8.633 13.695 -5.305 1 81.62 332 VAL B CA 1
ATOM 6496 C C . VAL B 1 332 ? 9.25 12.922 -6.465 1 81.62 332 VAL B C 1
ATOM 6498 O O . VAL B 1 332 ? 8.547 12.234 -7.207 1 81.62 332 VAL B O 1
ATOM 6501 N N . LYS B 1 333 ? 10.578 13.008 -6.574 1 87.19 333 LYS B N 1
ATOM 6502 C CA . LYS B 1 333 ? 11.266 12.312 -7.656 1 87.19 333 LYS B CA 1
ATOM 6503 C C . LYS B 1 333 ? 11.109 10.797 -7.523 1 87.19 333 LYS B C 1
ATOM 6505 O O . LYS B 1 333 ? 10.992 10.094 -8.523 1 87.19 333 LYS B O 1
ATOM 6510 N N . SER B 1 334 ? 11.188 10.359 -6.293 1 91.56 334 SER B N 1
ATOM 6511 C CA . SER B 1 334 ? 11.016 8.938 -6.031 1 91.56 334 SER B CA 1
ATOM 6512 C C . SER B 1 334 ? 9.641 8.453 -6.484 1 91.56 334 SER B C 1
ATOM 6514 O O . SER B 1 334 ? 9.523 7.438 -7.172 1 91.56 334 SER B O 1
ATOM 6516 N N . GLU B 1 335 ? 8.602 9.188 -6.129 1 86.94 335 GLU B N 1
ATOM 6517 C CA . GLU B 1 335 ? 7.238 8.82 -6.5 1 86.94 335 GLU B CA 1
ATOM 6518 C C . GLU B 1 335 ? 7.035 8.906 -8.008 1 86.94 335 GLU B C 1
ATOM 6520 O O . GLU B 1 335 ? 6.336 8.078 -8.594 1 86.94 335 GLU B O 1
ATOM 6525 N N . GLU B 1 336 ? 7.57 9.859 -8.578 1 83.94 336 GLU B N 1
ATOM 6526 C CA . GLU B 1 336 ? 7.477 10.008 -10.031 1 83.94 336 GLU B CA 1
ATOM 6527 C C . GLU B 1 336 ? 8.133 8.828 -10.75 1 83.94 336 GLU B C 1
ATOM 6529 O O . GLU B 1 336 ? 7.594 8.32 -11.734 1 83.94 336 GLU B O 1
ATOM 6534 N N . ALA B 1 337 ? 9.305 8.461 -10.273 1 90.31 337 ALA B N 1
ATOM 6535 C CA . ALA B 1 337 ? 9.992 7.312 -10.859 1 90.31 337 ALA B CA 1
ATOM 6536 C C . ALA B 1 337 ? 9.164 6.039 -10.695 1 90.31 337 ALA B C 1
ATOM 6538 O O . ALA B 1 337 ? 9.031 5.254 -11.641 1 90.31 337 ALA B O 1
ATOM 6539 N N . ARG B 1 338 ? 8.609 5.852 -9.531 1 91.94 338 ARG B N 1
ATOM 6540 C CA . ARG B 1 338 ? 7.777 4.684 -9.258 1 91.94 338 ARG B CA 1
ATOM 6541 C C . ARG B 1 338 ? 6.598 4.613 -10.227 1 91.94 338 ARG B C 1
ATOM 6543 O O . ARG B 1 338 ? 6.324 3.557 -10.805 1 91.94 338 ARG B O 1
ATOM 6550 N N . CYS B 1 339 ? 5.945 5.719 -10.391 1 85.06 339 CYS B N 1
ATOM 6551 C CA . CYS B 1 339 ? 4.77 5.781 -11.258 1 85.06 339 CYS B CA 1
ATOM 6552 C C . CYS B 1 339 ? 5.156 5.586 -12.719 1 85.06 339 CYS B C 1
ATOM 6554 O O . CYS B 1 339 ? 4.434 4.934 -13.477 1 85.06 339 CYS B O 1
ATOM 6556 N N . LEU B 1 340 ? 6.312 6.16 -13.047 1 86.88 340 LEU B N 1
ATOM 6557 C CA . LEU B 1 340 ? 6.797 6.055 -14.414 1 86.88 340 LEU B CA 1
ATOM 6558 C C . LEU B 1 340 ? 6.98 4.594 -14.82 1 86.88 340 LEU B C 1
ATOM 6560 O O . LEU B 1 340 ? 6.648 4.207 -15.938 1 86.88 340 LEU B O 1
ATOM 6564 N N . TYR B 1 341 ? 7.398 3.824 -13.898 1 92.25 341 TYR B N 1
ATOM 6565 C CA . TYR B 1 341 ? 7.703 2.436 -14.227 1 92.25 341 TYR B CA 1
ATOM 6566 C C . TYR B 1 341 ? 6.645 1.499 -13.656 1 92.25 341 TYR B C 1
ATOM 6568 O O . TYR B 1 341 ? 6.832 0.28 -13.641 1 92.25 341 TYR B O 1
ATOM 6576 N N . ARG B 1 342 ? 5.609 2.061 -13.148 1 89.69 342 ARG B N 1
ATOM 6577 C CA . ARG B 1 342 ? 4.375 1.375 -12.781 1 89.69 342 ARG B CA 1
ATOM 6578 C C . ARG B 1 342 ? 4.637 0.299 -11.734 1 89.69 342 ARG B C 1
ATOM 6580 O O . ARG B 1 342 ? 4.051 -0.784 -11.789 1 89.69 342 ARG B O 1
ATOM 6587 N N . ILE B 1 343 ? 5.531 0.53 -10.836 1 93 343 ILE B N 1
ATOM 6588 C CA . ILE B 1 343 ? 5.887 -0.425 -9.789 1 93 343 ILE B CA 1
ATOM 6589 C C . ILE B 1 343 ? 5.082 -0.13 -8.523 1 93 343 ILE B C 1
ATOM 6591 O O . ILE B 1 343 ? 4.84 1.032 -8.195 1 93 343 ILE B O 1
ATOM 6595 N N . ALA B 1 344 ? 4.641 -1.146 -7.906 1 90.06 344 ALA B N 1
ATOM 6596 C CA . ALA B 1 344 ? 3.922 -0.991 -6.645 1 90.06 344 ALA B CA 1
ATOM 6597 C C . ALA B 1 344 ? 4.793 -0.299 -5.602 1 90.06 344 ALA B C 1
ATOM 6599 O O . ALA B 1 344 ? 6.008 -0.497 -5.566 1 90.06 344 ALA B O 1
ATOM 6600 N N . PRO B 1 345 ? 4.219 0.417 -4.664 1 89.12 345 PRO B N 1
ATOM 6601 C CA . PRO B 1 345 ? 4.969 1.233 -3.705 1 89.12 345 PRO B CA 1
ATOM 6602 C C . PRO B 1 345 ? 5.922 0.407 -2.846 1 89.12 345 PRO B C 1
ATOM 6604 O O . PRO B 1 345 ? 7.098 0.756 -2.709 1 89.12 345 PRO B O 1
ATOM 6607 N N . ARG B 1 346 ? 5.477 -0.648 -2.342 1 89.75 346 ARG B N 1
ATOM 6608 C CA . ARG B 1 346 ? 6.312 -1.464 -1.466 1 89.75 346 ARG B CA 1
ATOM 6609 C C . ARG B 1 346 ? 7.504 -2.039 -2.225 1 89.75 346 ARG B C 1
ATOM 6611 O O . ARG B 1 346 ? 8.625 -2.035 -1.719 1 89.75 346 ARG B O 1
ATOM 6618 N N . GLN B 1 347 ? 7.203 -2.537 -3.393 1 94.62 347 GLN B N 1
ATOM 6619 C CA . GLN B 1 347 ? 8.266 -3.105 -4.211 1 94.62 347 GLN B CA 1
ATOM 6620 C C . GLN B 1 347 ? 9.289 -2.041 -4.602 1 94.62 347 GLN B C 1
ATOM 6622 O O . GLN B 1 347 ? 10.492 -2.291 -4.566 1 94.62 347 GLN B O 1
ATOM 6627 N N . PHE B 1 348 ? 8.859 -0.876 -4.961 1 96.44 348 PHE B N 1
ATOM 6628 C CA . PHE B 1 348 ? 9.758 0.211 -5.336 1 96.44 348 PHE B CA 1
ATOM 6629 C C . PHE B 1 348 ? 10.648 0.604 -4.16 1 96.44 348 PHE B C 1
ATOM 6631 O O . PHE B 1 348 ? 11.852 0.805 -4.328 1 96.44 348 PHE B O 1
ATOM 6638 N N . SER B 1 349 ? 10.039 0.739 -3.031 1 95.25 349 SER B N 1
ATOM 6639 C CA . SER B 1 349 ? 10.789 1.106 -1.84 1 95.25 349 SER B CA 1
ATOM 6640 C C . SER B 1 349 ? 11.906 0.1 -1.559 1 95.25 349 SER B C 1
ATOM 6642 O O . SER B 1 349 ? 13.031 0.485 -1.252 1 95.25 349 SER B O 1
ATOM 6644 N N . ARG B 1 350 ? 11.57 -1.153 -1.628 1 95.5 350 ARG B N 1
ATOM 6645 C CA . ARG B 1 350 ? 12.547 -2.211 -1.381 1 95.5 350 ARG B CA 1
ATOM 6646 C C . ARG B 1 350 ? 13.719 -2.109 -2.35 1 95.5 350 ARG B C 1
ATOM 6648 O O . ARG B 1 350 ? 14.875 -2.146 -1.933 1 95.5 350 ARG B O 1
ATOM 6655 N N . VAL B 1 351 ? 13.391 -1.967 -3.58 1 97.94 351 VAL B N 1
ATOM 6656 C CA . VAL B 1 351 ? 14.422 -1.928 -4.609 1 97.94 351 VAL B CA 1
ATOM 6657 C C . VAL B 1 351 ? 15.273 -0.668 -4.441 1 97.94 351 VAL B C 1
ATOM 6659 O O . VAL B 1 351 ? 16.5 -0.712 -4.59 1 97.94 351 VAL B O 1
ATOM 6662 N N . LEU B 1 352 ? 14.633 0.441 -4.133 1 98.25 352 LEU B N 1
ATOM 6663 C CA . LEU B 1 352 ? 15.352 1.694 -3.918 1 98.25 352 LEU B CA 1
ATOM 6664 C C . LEU B 1 352 ? 16.297 1.587 -2.723 1 98.25 352 LEU B C 1
ATOM 6666 O O . LEU B 1 352 ? 17.453 2.018 -2.793 1 98.25 352 LEU B O 1
ATOM 6670 N N . GLU B 1 353 ? 15.797 1.057 -1.646 1 98.19 353 GLU B N 1
ATOM 6671 C CA . GLU B 1 353 ? 16.609 0.883 -0.447 1 98.19 353 GLU B CA 1
ATOM 6672 C C . GLU B 1 353 ? 17.828 0.016 -0.732 1 98.19 353 GLU B C 1
ATOM 6674 O O . GLU B 1 353 ? 18.938 0.321 -0.276 1 98.19 353 GLU B O 1
ATOM 6679 N N . MET B 1 354 ? 17.609 -1.052 -1.463 1 97.94 354 MET B N 1
ATOM 6680 C CA . MET B 1 354 ? 18.703 -1.931 -1.84 1 97.94 354 MET B CA 1
ATOM 6681 C C . MET B 1 354 ? 19.734 -1.184 -2.686 1 97.94 354 MET B C 1
ATOM 6683 O O . MET B 1 354 ? 20.938 -1.312 -2.463 1 97.94 354 MET B O 1
ATOM 6687 N N . HIS B 1 355 ? 19.234 -0.46 -3.658 1 98 355 HIS B N 1
ATOM 6688 C CA . HIS B 1 355 ? 20.109 0.3 -4.535 1 98 355 HIS B CA 1
ATOM 6689 C C . HIS B 1 355 ? 20.938 1.312 -3.748 1 98 355 HIS B C 1
ATOM 6691 O O . HIS B 1 355 ? 22.156 1.414 -3.939 1 98 355 HIS B O 1
ATOM 6697 N N . LEU B 1 356 ? 20.297 2.041 -2.885 1 98.31 356 LEU B N 1
ATOM 6698 C CA . LEU B 1 356 ? 20.984 3.037 -2.07 1 98.31 356 LEU B CA 1
ATOM 6699 C C . LEU B 1 356 ? 21.984 2.377 -1.143 1 98.31 356 LEU B C 1
ATOM 6701 O O . LEU B 1 356 ? 23.078 2.924 -0.905 1 98.31 356 LEU B O 1
ATOM 6705 N N . MET B 1 357 ? 21.641 1.224 -0.606 1 97.94 357 MET B N 1
ATOM 6706 C CA . MET B 1 357 ? 22.562 0.477 0.232 1 97.94 357 MET B CA 1
ATOM 6707 C C . MET B 1 357 ? 23.812 0.09 -0.554 1 97.94 357 MET B C 1
ATOM 6709 O O . MET B 1 357 ? 24.938 0.18 -0.04 1 97.94 357 MET B O 1
ATOM 6713 N N . SER B 1 358 ? 23.641 -0.335 -1.754 1 96.5 358 SER B N 1
ATOM 6714 C CA . SER B 1 358 ? 24.75 -0.78 -2.598 1 96.5 358 SER B CA 1
ATOM 6715 C C . SER B 1 358 ? 25.703 0.368 -2.916 1 96.5 358 SER B C 1
ATOM 6717 O O . SER B 1 358 ? 26.859 0.142 -3.262 1 96.5 358 SER B O 1
ATOM 6719 N N . ARG B 1 359 ? 25.266 1.571 -2.77 1 95.88 359 ARG B N 1
ATOM 6720 C CA . ARG B 1 359 ? 26.062 2.744 -3.102 1 95.88 359 ARG B CA 1
ATOM 6721 C C . ARG B 1 359 ? 26.828 3.244 -1.883 1 95.88 359 ARG B C 1
ATOM 6723 O O . ARG B 1 359 ? 27.672 4.141 -1.995 1 95.88 359 ARG B O 1
ATOM 6730 N N . LEU B 1 360 ? 26.5 2.68 -0.741 1 96.62 360 LEU B N 1
ATOM 6731 C CA . LEU B 1 360 ? 27.234 3.049 0.463 1 96.62 360 LEU B CA 1
ATOM 6732 C C . LEU B 1 360 ? 28.703 2.633 0.357 1 96.62 360 LEU B C 1
ATOM 6734 O O . LEU B 1 360 ? 29.031 1.692 -0.37 1 96.62 360 LEU B O 1
ATOM 6738 N N . ALA B 1 361 ? 29.531 3.357 1.1 1 94.56 361 ALA B N 1
ATOM 6739 C CA . ALA B 1 361 ? 30.938 3.006 1.141 1 94.56 361 ALA B CA 1
ATOM 6740 C C . ALA B 1 361 ? 31.141 1.582 1.656 1 94.56 361 ALA B C 1
ATOM 6742 O O . ALA B 1 361 ? 30.391 1.121 2.521 1 94.56 361 ALA B O 1
ATOM 6743 N N . GLU B 1 362 ? 32.156 0.909 1.202 1 90.94 362 GLU B N 1
ATOM 6744 C CA . GLU B 1 362 ? 32.438 -0.472 1.579 1 90.94 362 GLU B CA 1
ATOM 6745 C C . GLU B 1 362 ? 32.656 -0.599 3.082 1 90.94 362 GLU B C 1
ATOM 6747 O O . GLU B 1 362 ? 32.375 -1.644 3.672 1 90.94 362 GLU B O 1
ATOM 6752 N N . THR B 1 363 ? 33.094 0.465 3.658 1 91.75 363 THR B N 1
ATOM 6753 C CA . THR B 1 363 ? 33.438 0.449 5.07 1 91.75 363 THR B CA 1
ATOM 6754 C C . THR B 1 363 ? 32.188 0.343 5.945 1 91.75 363 THR B C 1
ATOM 6756 O O . THR B 1 363 ? 32.281 -0.106 7.09 1 91.75 363 THR B O 1
ATOM 6759 N N . VAL B 1 364 ? 31.062 0.746 5.402 1 93.94 364 VAL B N 1
ATOM 6760 C CA . VAL B 1 364 ? 29.875 0.775 6.242 1 93.94 364 VAL B CA 1
ATOM 6761 C C . VAL B 1 364 ? 28.797 -0.111 5.629 1 93.94 364 VAL B C 1
ATOM 6763 O O . VAL B 1 364 ? 27.781 -0.41 6.277 1 93.94 364 VAL B O 1
ATOM 6766 N N . ARG B 1 365 ? 28.969 -0.575 4.461 1 93.56 365 ARG B N 1
ATOM 6767 C CA . ARG B 1 365 ? 27.953 -1.333 3.738 1 93.56 365 ARG B CA 1
ATOM 6768 C C . ARG B 1 365 ? 27.75 -2.705 4.371 1 93.56 365 ARG B C 1
ATOM 6770 O O . ARG B 1 365 ? 28.703 -3.463 4.562 1 93.56 365 ARG B O 1
ATOM 6777 N N . PRO B 1 366 ? 26.469 -2.982 4.727 1 91.31 366 PRO B N 1
ATOM 6778 C CA . PRO B 1 366 ? 26.188 -4.316 5.262 1 91.31 366 PRO B CA 1
ATOM 6779 C C . PRO B 1 366 ? 26.562 -5.434 4.285 1 91.31 366 PRO B C 1
ATOM 6781 O O . PRO B 1 366 ? 26.359 -5.289 3.076 1 91.31 366 PRO B O 1
ATOM 6784 N N . THR B 1 367 ? 27.203 -6.434 4.746 1 86.75 367 THR B N 1
ATOM 6785 C CA . THR B 1 367 ? 27.625 -7.559 3.924 1 86.75 367 THR B CA 1
ATOM 6786 C C . THR B 1 367 ? 27.375 -8.883 4.641 1 86.75 367 THR B C 1
ATOM 6788 O O . THR B 1 367 ? 27.188 -8.906 5.863 1 86.75 367 THR B O 1
ATOM 6791 N N . LEU B 1 368 ? 27.234 -9.891 3.877 1 83.06 368 LEU B N 1
ATOM 6792 C CA . LEU B 1 368 ? 27.016 -11.219 4.43 1 83.06 368 LEU B CA 1
ATOM 6793 C C . LEU B 1 368 ? 28.312 -11.812 4.973 1 83.06 368 LEU B C 1
ATOM 6795 O O . LEU B 1 368 ? 28.281 -12.719 5.805 1 83.06 368 LEU B O 1
ATOM 6799 N N . VAL B 1 369 ? 29.438 -11.156 4.484 1 72.69 369 VAL B N 1
ATOM 6800 C CA . VAL B 1 369 ? 30.734 -11.734 4.812 1 72.69 369 VAL B CA 1
ATOM 6801 C C . VAL B 1 369 ? 31.281 -11.086 6.09 1 72.69 369 VAL B C 1
ATOM 6803 O O . VAL B 1 369 ? 31.375 -9.859 6.176 1 72.69 369 VAL B O 1
ATOM 6806 N N . ASP B 1 370 ? 31.312 -11.727 7.188 1 62.72 370 ASP B N 1
ATOM 6807 C CA . ASP B 1 370 ? 31.766 -11.25 8.492 1 62.72 370 ASP B CA 1
ATOM 6808 C C . ASP B 1 370 ? 33.219 -10.797 8.43 1 62.72 370 ASP B C 1
ATOM 6810 O O . ASP B 1 370 ? 33.625 -9.883 9.156 1 62.72 370 ASP B O 1
ATOM 6814 N N . ASP B 1 371 ? 34.125 -11.469 7.699 1 60.25 371 ASP B N 1
ATOM 6815 C CA . ASP B 1 371 ? 35.562 -11.414 7.93 1 60.25 371 ASP B CA 1
ATOM 6816 C C . ASP B 1 371 ? 36.219 -10.297 7.109 1 60.25 371 ASP B C 1
ATOM 6818 O O . ASP B 1 371 ? 37.406 -10.336 6.836 1 60.25 371 ASP B O 1
ATOM 6822 N N . LYS B 1 372 ? 35.5 -9.461 6.625 1 58.44 372 LYS B N 1
ATOM 6823 C CA . LYS B 1 372 ? 36.25 -8.516 5.812 1 58.44 372 LYS B CA 1
ATOM 6824 C C . LYS B 1 372 ? 36.938 -7.477 6.691 1 58.44 372 LYS B C 1
ATOM 6826 O O . LYS B 1 372 ? 36.312 -6.891 7.582 1 58.44 372 LYS B O 1
ATOM 6831 N N . VAL B 1 373 ? 38.188 -7.508 6.715 1 62.78 373 VAL B N 1
ATOM 6832 C CA . VAL B 1 373 ? 38.969 -6.453 7.348 1 62.78 373 VAL B CA 1
ATOM 6833 C C . VAL B 1 373 ? 38.688 -5.117 6.66 1 62.78 373 VAL B C 1
ATOM 6835 O O . VAL B 1 373 ? 39.062 -4.926 5.496 1 62.78 373 VAL B O 1
ATOM 6838 N N . VAL B 1 374 ? 37.656 -4.422 7.102 1 67.31 374 VAL B N 1
ATOM 6839 C CA . VAL B 1 374 ? 37.406 -3.148 6.438 1 67.31 374 VAL B CA 1
ATOM 6840 C C . VAL B 1 374 ? 38 -2.006 7.254 1 67.31 374 VAL B C 1
ATOM 6842 O O . VAL B 1 374 ? 38.125 -2.111 8.477 1 67.31 374 VAL B O 1
ATOM 6845 N N . ALA B 1 375 ? 38.562 -0.996 6.566 1 80.06 375 ALA B N 1
ATOM 6846 C CA . ALA B 1 375 ? 39.094 0.224 7.176 1 80.06 375 ALA B CA 1
ATOM 6847 C C . ALA B 1 375 ? 38.031 0.907 8.031 1 80.06 375 ALA B C 1
ATOM 6849 O O . ALA B 1 375 ? 36.844 0.621 7.902 1 80.06 375 ALA B O 1
ATOM 6850 N N . LYS B 1 376 ? 38.531 1.652 9.023 1 89.25 376 LYS B N 1
ATOM 6851 C CA . LYS B 1 376 ? 37.625 2.436 9.859 1 89.25 376 LYS B CA 1
ATOM 6852 C C . LYS B 1 376 ? 36.812 3.439 9.016 1 89.25 376 LYS B C 1
ATOM 6854 O O . LYS B 1 376 ? 37.406 4.148 8.188 1 89.25 376 LYS B O 1
ATOM 6859 N N . PRO B 1 377 ? 35.594 3.439 9.094 1 92.12 377 PRO B N 1
ATOM 6860 C CA . PRO B 1 377 ? 34.781 4.359 8.289 1 92.12 377 PRO B CA 1
ATOM 6861 C C . PRO B 1 377 ? 35 5.82 8.672 1 92.12 377 PRO B C 1
ATOM 6863 O O . PRO B 1 377 ? 35.281 6.125 9.836 1 92.12 377 PRO B O 1
ATOM 6866 N N . THR B 1 378 ? 34.969 6.648 7.727 1 94.12 378 THR B N 1
ATOM 6867 C CA . THR B 1 378 ? 35 8.086 7.969 1 94.12 378 THR B CA 1
ATOM 6868 C C . THR B 1 378 ? 33.688 8.586 8.539 1 94.12 378 THR B C 1
ATOM 6870 O O . THR B 1 378 ? 32.688 7.867 8.523 1 94.12 378 THR B O 1
ATOM 6873 N N . LYS B 1 379 ? 33.719 9.797 9.07 1 93.69 379 LYS B N 1
ATOM 6874 C CA . LYS B 1 379 ? 32.5 10.414 9.633 1 93.69 379 LYS B CA 1
ATOM 6875 C C . LYS B 1 379 ? 31.422 10.594 8.57 1 93.69 379 LYS B C 1
ATOM 6877 O O . LYS B 1 379 ? 30.234 10.422 8.844 1 93.69 379 LYS B O 1
ATOM 6882 N N . ILE B 1 380 ? 31.891 10.891 7.383 1 94.06 380 ILE B N 1
ATOM 6883 C CA . ILE B 1 380 ? 30.969 11.125 6.277 1 94.06 380 ILE B CA 1
ATOM 6884 C C . ILE B 1 380 ? 30.281 9.82 5.883 1 94.06 380 ILE B C 1
ATOM 6886 O O . ILE B 1 380 ? 29.078 9.789 5.637 1 94.06 380 ILE B O 1
ATOM 6890 N N . GLU B 1 381 ? 31.031 8.797 5.879 1 94.69 381 GLU B N 1
ATOM 6891 C CA . GLU B 1 381 ? 30.5 7.484 5.516 1 94.69 381 GLU B CA 1
ATOM 6892 C C . GLU B 1 381 ? 29.516 6.988 6.562 1 94.69 381 GLU B C 1
ATOM 6894 O O . GLU B 1 381 ? 28.453 6.445 6.215 1 94.69 381 GLU B O 1
ATOM 6899 N N . THR B 1 382 ? 29.891 7.184 7.785 1 95.75 382 THR B N 1
ATOM 6900 C CA . THR B 1 382 ? 29.016 6.785 8.883 1 95.75 382 THR B CA 1
ATOM 6901 C C . THR B 1 382 ? 27.719 7.582 8.852 1 95.75 382 THR B C 1
ATOM 6903 O O . THR B 1 382 ? 26.641 7.035 9.094 1 95.75 382 THR B O 1
ATOM 6906 N N . HIS B 1 383 ? 27.859 8.844 8.547 1 96 383 HIS B N 1
ATOM 6907 C CA . HIS B 1 383 ? 26.688 9.703 8.477 1 96 383 HIS B CA 1
ATOM 6908 C C . HIS B 1 383 ? 25.734 9.25 7.371 1 96 383 HIS B C 1
ATOM 6910 O O . HIS B 1 383 ? 24.516 9.188 7.574 1 96 383 HIS B O 1
ATOM 6916 N N . GLU B 1 384 ? 26.266 8.961 6.258 1 96.56 384 GLU B N 1
ATOM 6917 C CA . GLU B 1 384 ? 25.438 8.484 5.145 1 96.56 384 GLU B CA 1
ATOM 6918 C C . GLU B 1 384 ? 24.734 7.176 5.488 1 96.56 384 GLU B C 1
ATOM 6920 O O . GLU B 1 384 ? 23.562 6.992 5.16 1 96.56 384 GLU B O 1
ATOM 6925 N N . TYR B 1 385 ? 25.484 6.281 6.117 1 97 385 TYR B N 1
ATOM 6926 C CA . TYR B 1 385 ? 24.906 5.008 6.547 1 97 385 TYR B CA 1
ATOM 6927 C C . TYR B 1 385 ? 23.781 5.223 7.543 1 97 385 TYR B C 1
ATOM 6929 O O . TYR B 1 385 ? 22.734 4.57 7.461 1 97 385 TYR B O 1
ATOM 6937 N N . ASP B 1 386 ? 23.984 6.129 8.477 1 95.75 386 ASP B N 1
ATOM 6938 C CA . ASP B 1 386 ? 22.953 6.43 9.469 1 95.75 386 ASP B CA 1
ATOM 6939 C C . ASP B 1 386 ? 21.703 7.004 8.812 1 95.75 386 ASP B C 1
ATOM 6941 O O . ASP B 1 386 ? 20.578 6.719 9.242 1 95.75 386 ASP B O 1
ATOM 6945 N N . LEU B 1 387 ? 21.891 7.828 7.805 1 96.12 387 LEU B N 1
ATOM 6946 C CA . LEU B 1 387 ? 20.766 8.367 7.062 1 96.12 387 LEU B CA 1
ATOM 6947 C C . LEU B 1 387 ? 20.016 7.262 6.332 1 96.12 387 LEU B C 1
ATOM 6949 O O . LEU B 1 387 ? 18.781 7.258 6.297 1 96.12 387 LEU B O 1
ATOM 6953 N N . TRP B 1 388 ? 20.734 6.316 5.754 1 97.44 388 TRP B N 1
ATOM 6954 C CA . TRP B 1 388 ? 20.109 5.176 5.094 1 97.44 388 TRP B CA 1
ATOM 6955 C C . TRP B 1 388 ? 19.281 4.363 6.078 1 97.44 388 TRP B C 1
ATOM 6957 O O . TRP B 1 388 ? 18.141 3.984 5.781 1 97.44 388 TRP B O 1
ATOM 6967 N N . LYS B 1 389 ? 19.891 4.141 7.254 1 96.25 389 LYS B N 1
ATOM 6968 C CA . LYS B 1 389 ? 19.188 3.391 8.289 1 96.25 389 LYS B CA 1
ATOM 6969 C C . LYS B 1 389 ? 17.875 4.082 8.68 1 96.25 389 LYS B C 1
ATOM 6971 O O . LYS B 1 389 ? 16.844 3.432 8.82 1 96.25 389 LYS B O 1
ATOM 6976 N N . LEU B 1 390 ? 17.953 5.352 8.812 1 93.81 390 LEU B N 1
ATOM 6977 C CA . LEU B 1 390 ? 16.781 6.125 9.188 1 93.81 390 LEU B CA 1
ATOM 6978 C C . LEU B 1 390 ? 15.711 6.062 8.102 1 93.81 390 LEU B C 1
ATOM 6980 O O . LEU B 1 390 ? 14.523 5.961 8.398 1 93.81 390 LEU B O 1
ATOM 6984 N N . PHE B 1 391 ? 16.203 6.164 6.875 1 94.69 391 PHE B N 1
ATOM 6985 C CA . PHE B 1 391 ? 15.312 6.094 5.727 1 94.69 391 PHE B CA 1
ATOM 6986 C C . PHE B 1 391 ? 14.531 4.781 5.723 1 94.69 391 PHE B C 1
ATOM 6988 O O . PHE B 1 391 ? 13.312 4.773 5.547 1 94.69 391 PHE B O 1
ATOM 6995 N N . VAL B 1 392 ? 15.18 3.699 5.949 1 95.69 392 VAL B N 1
ATOM 6996 C CA . VAL B 1 392 ? 14.57 2.373 5.949 1 95.69 392 VAL B CA 1
ATOM 6997 C C . VAL B 1 392 ? 13.68 2.213 7.184 1 95.69 392 VAL B C 1
ATOM 6999 O O . VAL B 1 392 ? 12.578 1.673 7.094 1 95.69 392 VAL B O 1
ATOM 7002 N N . LYS B 1 393 ? 14.156 2.664 8.305 1 93.56 393 LYS B N 1
ATOM 7003 C CA . LYS B 1 393 ? 13.398 2.543 9.547 1 93.56 393 LYS B CA 1
ATOM 7004 C C . LYS B 1 393 ? 12.062 3.273 9.453 1 93.56 393 LYS B C 1
ATOM 7006 O O . LYS B 1 393 ? 11.062 2.812 10 1 93.56 393 LYS B O 1
ATOM 7011 N N . GLN B 1 394 ? 12.094 4.398 8.812 1 90.19 394 GLN B N 1
ATOM 7012 C CA . GLN B 1 394 ? 10.852 5.145 8.641 1 90.19 394 GLN B CA 1
ATOM 7013 C C . GLN B 1 394 ? 9.805 4.316 7.902 1 90.19 394 GLN B C 1
ATOM 7015 O O . GLN B 1 394 ? 8.648 4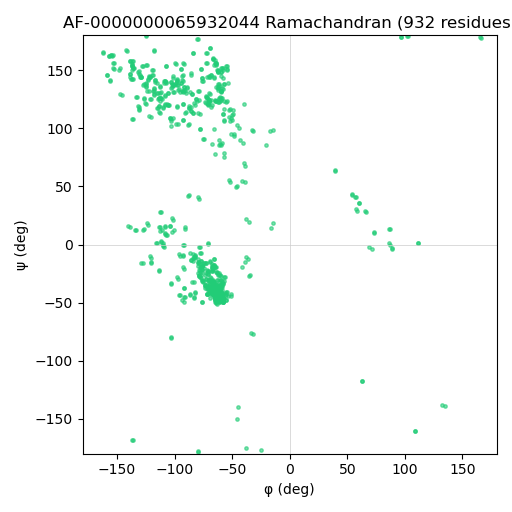.254 8.32 1 90.19 394 GLN B O 1
ATOM 7020 N N . ARG B 1 395 ? 10.195 3.715 6.836 1 90.81 395 ARG B N 1
ATOM 7021 C CA . ARG B 1 395 ? 9.289 2.857 6.082 1 90.81 395 ARG B CA 1
ATOM 7022 C C . ARG B 1 395 ? 8.836 1.666 6.918 1 90.81 395 ARG B C 1
ATOM 7024 O O . ARG B 1 395 ? 7.656 1.312 6.918 1 90.81 395 ARG B O 1
ATOM 7031 N N . LEU B 1 396 ? 9.773 1.042 7.605 1 91.75 396 LEU B N 1
ATOM 7032 C CA . LEU B 1 396 ? 9.469 -0.134 8.414 1 91.75 396 LEU B CA 1
ATOM 7033 C C . LEU B 1 396 ? 8.469 0.207 9.516 1 91.75 396 LEU B C 1
ATOM 7035 O O . LEU B 1 396 ? 7.559 -0.574 9.797 1 91.75 396 LEU B O 1
ATOM 7039 N N . TYR B 1 397 ? 8.664 1.335 10.102 1 88.62 397 TYR B N 1
ATOM 7040 C CA . TYR B 1 397 ? 7.75 1.755 11.164 1 88.62 397 TYR B CA 1
ATOM 7041 C C . TYR B 1 397 ? 6.344 1.977 10.609 1 88.62 397 TYR B C 1
ATOM 7043 O O . TYR B 1 397 ? 5.363 1.504 11.195 1 88.62 397 TYR B O 1
ATOM 7051 N N . ARG B 1 398 ? 6.273 2.693 9.516 1 85.75 398 ARG B N 1
ATOM 7052 C CA . ARG B 1 398 ? 4.977 2.998 8.914 1 85.75 398 ARG B CA 1
ATOM 7053 C C . ARG B 1 398 ? 4.242 1.721 8.523 1 85.75 398 ARG B C 1
ATOM 7055 O O . ARG B 1 398 ? 3.043 1.589 8.766 1 85.75 398 ARG B O 1
ATOM 7062 N N . HIS B 1 399 ? 4.922 0.805 7.953 1 85.75 399 HIS B N 1
ATOM 7063 C CA . HIS B 1 399 ? 4.328 -0.425 7.441 1 85.75 399 HIS B CA 1
ATOM 7064 C C . HIS B 1 399 ? 3.926 -1.357 8.578 1 85.75 399 HIS B C 1
ATOM 7066 O O . HIS B 1 399 ? 2.998 -2.156 8.43 1 85.75 399 HIS B O 1
ATOM 7072 N N . ASN B 1 400 ? 4.656 -1.271 9.664 1 85.62 400 ASN B N 1
ATOM 7073 C CA . ASN B 1 400 ? 4.402 -2.197 10.766 1 85.62 400 ASN B CA 1
ATOM 7074 C C . ASN B 1 400 ? 3.822 -1.482 11.977 1 85.62 400 ASN B C 1
ATOM 7076 O O . ASN B 1 400 ? 4.055 -1.894 13.117 1 85.62 400 ASN B O 1
ATOM 7080 N N . LYS B 1 401 ? 3.143 -0.429 11.75 1 85.06 401 LYS B N 1
ATOM 7081 C CA . LYS B 1 401 ? 2.652 0.433 12.82 1 85.06 401 LYS B CA 1
ATOM 7082 C C . LYS B 1 401 ? 1.719 -0.33 13.758 1 85.06 401 LYS B C 1
ATOM 7084 O O . LYS B 1 401 ? 1.788 -0.171 14.977 1 85.06 401 LYS B O 1
ATOM 7089 N N . GLU B 1 402 ? 0.848 -1.187 13.281 1 83.44 402 GLU B N 1
ATOM 7090 C CA . GLU B 1 402 ? -0.157 -1.893 14.07 1 83.44 402 GLU B CA 1
ATOM 7091 C C . GLU B 1 402 ? 0.496 -2.834 15.078 1 83.44 402 GLU B C 1
ATOM 7093 O O . GLU B 1 402 ? 0.009 -2.982 16.203 1 83.44 402 GLU B O 1
ATOM 7098 N N . VAL B 1 403 ? 1.569 -3.416 14.656 1 87.31 403 VAL B N 1
ATOM 7099 C CA . VAL B 1 403 ? 2.275 -4.336 15.539 1 87.31 403 VAL B CA 1
ATOM 7100 C C . VAL B 1 403 ? 3.186 -3.553 16.484 1 87.31 403 VAL B C 1
ATOM 7102 O O . VAL B 1 403 ? 3.219 -3.818 17.688 1 87.31 403 VAL B O 1
ATOM 7105 N N . LEU B 1 404 ? 3.859 -2.549 16.016 1 87.19 404 LEU B N 1
ATOM 7106 C CA . LEU B 1 404 ? 4.871 -1.825 16.781 1 87.19 404 LEU B CA 1
ATOM 7107 C C . LEU B 1 404 ? 4.227 -0.902 17.797 1 87.19 404 LEU B C 1
ATOM 7109 O O . LEU B 1 404 ? 4.805 -0.639 18.859 1 87.19 404 LEU B O 1
ATOM 7113 N N . SER B 1 405 ? 3.066 -0.408 17.5 1 83.44 405 SER B N 1
ATOM 7114 C CA . SER B 1 405 ? 2.396 0.528 18.391 1 83.44 405 SER B CA 1
ATOM 7115 C C . SER B 1 405 ? 1.969 -0.157 19.688 1 83.44 405 SER B C 1
ATOM 7117 O O . SER B 1 405 ? 1.672 0.511 20.672 1 83.44 405 SER B O 1
ATOM 7119 N N . GLN B 1 406 ? 1.872 -1.472 19.688 1 82.75 406 GLN B N 1
ATOM 7120 C CA . GLN B 1 406 ? 1.477 -2.23 20.875 1 82.75 406 GLN B CA 1
ATOM 7121 C C . GLN B 1 406 ? 2.631 -2.346 21.859 1 82.75 406 GLN B C 1
ATOM 7123 O O . GLN B 1 406 ? 2.42 -2.674 23.031 1 82.75 406 GLN B O 1
ATOM 7128 N N . LEU B 1 407 ? 3.783 -2.041 21.391 1 86.25 407 LEU B N 1
ATOM 7129 C CA . LEU B 1 407 ? 4.98 -2.16 22.219 1 86.25 407 LEU B CA 1
ATOM 7130 C C . LEU B 1 407 ? 5.309 -0.833 22.891 1 86.25 407 LEU B C 1
ATOM 7132 O O . LEU B 1 407 ? 4.934 0.231 22.391 1 86.25 407 LEU B O 1
ATOM 7136 N N . ASP B 1 408 ? 5.922 -0.965 24.016 1 88.12 408 ASP B N 1
ATOM 7137 C CA . ASP B 1 408 ? 6.41 0.268 24.625 1 88.12 408 ASP B CA 1
ATOM 7138 C C . ASP B 1 408 ? 7.566 0.86 23.828 1 88.12 408 ASP B C 1
ATOM 7140 O O . ASP B 1 408 ? 8.109 0.207 22.938 1 88.12 408 ASP B O 1
ATOM 7144 N N . ARG B 1 409 ? 7.898 1.984 24.141 1 84.75 409 ARG B N 1
ATOM 7145 C CA . ARG B 1 409 ? 8.859 2.738 23.344 1 84.75 409 ARG B CA 1
ATOM 7146 C C . ARG B 1 409 ? 10.195 2.004 23.25 1 84.75 409 ARG B C 1
ATOM 7148 O O . ARG B 1 409 ? 10.781 1.904 22.172 1 84.75 409 ARG B O 1
ATOM 7155 N N . HIS B 1 410 ? 10.688 1.547 24.359 1 87.81 410 HIS B N 1
ATOM 7156 C CA . HIS B 1 410 ? 11.969 0.858 24.391 1 87.81 410 HIS B CA 1
ATOM 7157 C C . HIS B 1 410 ? 11.938 -0.399 23.516 1 87.81 410 HIS B C 1
ATOM 7159 O O . HIS B 1 410 ? 12.828 -0.611 22.688 1 87.81 410 HIS B O 1
ATOM 7165 N N . ASP B 1 411 ? 10.875 -1.231 23.672 1 90.31 411 ASP B N 1
ATOM 7166 C CA . ASP B 1 411 ? 10.727 -2.465 22.906 1 90.31 411 ASP B CA 1
ATOM 7167 C C . ASP B 1 411 ? 10.5 -2.166 21.438 1 90.31 411 ASP B C 1
ATOM 7169 O O . ASP B 1 411 ? 10.93 -2.93 20.562 1 90.31 411 ASP B O 1
ATOM 7173 N N . ARG B 1 412 ? 9.805 -1.102 21.219 1 90.56 412 ARG B N 1
ATOM 7174 C CA . ARG B 1 412 ? 9.539 -0.684 19.844 1 90.56 412 ARG B CA 1
ATOM 7175 C C . ARG B 1 412 ? 10.836 -0.364 19.109 1 90.56 412 ARG B C 1
ATOM 7177 O O . ARG B 1 412 ? 11.039 -0.794 17.969 1 90.56 412 ARG B O 1
ATOM 7184 N N . ILE B 1 413 ? 11.727 0.379 19.75 1 89.5 413 ILE B N 1
ATOM 7185 C CA . ILE B 1 413 ? 13 0.763 19.156 1 89.5 413 ILE B CA 1
ATOM 7186 C C . ILE B 1 413 ? 13.859 -0.479 18.938 1 89.5 413 ILE B C 1
ATOM 7188 O O . ILE B 1 413 ? 14.492 -0.624 17.891 1 89.5 413 ILE B O 1
ATOM 7192 N N . GLU B 1 414 ? 13.867 -1.342 19.891 1 91.62 414 GLU B N 1
ATOM 7193 C CA . GLU B 1 414 ? 14.648 -2.57 19.781 1 91.62 414 GLU B CA 1
ATOM 7194 C C . GLU B 1 414 ? 14.141 -3.445 18.641 1 91.62 414 GLU B C 1
ATOM 7196 O O . GLU B 1 414 ? 14.93 -3.982 17.859 1 91.62 414 GLU B O 1
ATOM 7201 N N . ARG B 1 415 ? 12.828 -3.586 18.641 1 90.19 415 ARG B N 1
ATOM 7202 C CA . ARG B 1 415 ? 12.227 -4.398 17.578 1 90.19 415 ARG B CA 1
ATOM 7203 C C . ARG B 1 415 ? 12.5 -3.795 16.203 1 90.19 415 ARG B C 1
ATOM 7205 O O . ARG B 1 415 ? 12.734 -4.523 15.234 1 90.19 415 ARG B O 1
ATOM 7212 N N . LEU B 1 416 ? 12.422 -2.514 16.141 1 92 416 LEU B N 1
ATOM 7213 C CA . LEU B 1 416 ? 12.695 -1.815 14.883 1 92 416 LEU B CA 1
ATOM 7214 C C . LEU B 1 416 ? 14.141 -2.031 14.445 1 92 416 LEU B C 1
ATOM 7216 O O . LEU B 1 416 ? 14.414 -2.234 13.258 1 92 416 LEU B O 1
ATOM 7220 N N . ASN B 1 417 ? 15.086 -2.018 15.406 1 93.44 417 ASN B N 1
ATOM 7221 C CA . ASN B 1 417 ? 16.5 -2.258 15.109 1 93.44 417 ASN B CA 1
ATOM 7222 C C . ASN B 1 417 ? 16.734 -3.693 14.656 1 93.44 417 ASN B C 1
ATOM 7224 O O . ASN B 1 417 ? 17.516 -3.936 13.727 1 93.44 417 ASN B O 1
ATOM 7228 N N . GLU B 1 418 ? 16.078 -4.543 15.305 1 92.81 418 GLU B N 1
ATOM 7229 C CA . GLU B 1 418 ? 16.203 -5.949 14.922 1 92.81 418 GLU B CA 1
ATOM 7230 C C . GLU B 1 418 ? 15.672 -6.18 13.516 1 92.81 418 GLU B C 1
ATOM 7232 O O . GLU B 1 418 ? 16.281 -6.906 12.727 1 92.81 418 GLU B O 1
ATOM 7237 N N . THR B 1 419 ? 14.547 -5.629 13.281 1 93.31 419 THR B N 1
ATOM 7238 C CA . THR B 1 419 ? 13.945 -5.762 11.953 1 93.31 419 THR B CA 1
ATOM 7239 C C . THR B 1 419 ? 14.852 -5.156 10.891 1 93.31 419 THR B C 1
ATOM 7241 O O . THR B 1 419 ? 15.023 -5.73 9.812 1 93.31 419 THR B O 1
ATOM 7244 N N . LEU B 1 420 ? 15.438 -4.008 11.195 1 95.5 420 LEU B N 1
ATOM 7245 C CA . LEU B 1 420 ? 16.391 -3.383 10.273 1 95.5 420 LEU B CA 1
ATOM 7246 C C . LEU B 1 420 ? 17.562 -4.309 9.992 1 95.5 420 LEU B C 1
ATOM 7248 O O . LEU B 1 420 ? 17.984 -4.449 8.836 1 95.5 420 LEU B O 1
ATOM 7252 N N . GLY B 1 421 ? 18.109 -4.871 11.023 1 94.75 421 GLY B N 1
ATOM 7253 C CA . GLY B 1 421 ? 19.219 -5.805 10.844 1 94.75 421 GLY B CA 1
ATOM 7254 C C . GLY B 1 421 ? 18.875 -6.957 9.914 1 94.75 421 GLY B C 1
ATOM 7255 O O . GLY B 1 421 ? 19.688 -7.332 9.062 1 94.75 421 GLY B O 1
ATOM 7256 N N . SER B 1 422 ? 17.672 -7.461 10.086 1 93 422 SER B N 1
ATOM 7257 C CA . SER B 1 422 ? 17.219 -8.555 9.234 1 93 422 SER B CA 1
ATOM 7258 C C . SER B 1 422 ? 17.062 -8.094 7.789 1 93 422 SER B C 1
ATOM 7260 O O . SER B 1 422 ? 17.391 -8.836 6.859 1 93 422 SER B O 1
ATOM 7262 N N . VAL B 1 423 ? 16.531 -6.965 7.609 1 94.94 423 VAL B N 1
ATOM 7263 C CA . VAL B 1 423 ? 16.328 -6.402 6.277 1 94.94 423 VAL B CA 1
ATOM 7264 C C . VAL B 1 423 ? 17.672 -6.152 5.605 1 94.94 423 VAL B C 1
ATOM 7266 O O . VAL B 1 423 ? 17.844 -6.418 4.414 1 94.94 423 VAL B O 1
ATOM 7269 N N . GLU B 1 424 ? 18.641 -5.648 6.383 1 95.94 424 GLU B N 1
ATOM 7270 C CA . GLU B 1 424 ? 19.984 -5.422 5.867 1 95.94 424 GLU B CA 1
ATOM 7271 C C . GLU B 1 424 ? 20.594 -6.711 5.328 1 95.94 424 GLU B C 1
ATOM 7273 O O . GLU B 1 424 ? 21.188 -6.719 4.246 1 95.94 424 GLU B O 1
ATOM 7278 N N . LEU B 1 425 ? 20.453 -7.695 6.066 1 94.25 425 LEU B N 1
ATOM 7279 C CA . LEU B 1 425 ? 21 -8.984 5.664 1 94.25 425 LEU B CA 1
ATOM 7280 C C . LEU B 1 425 ? 20.297 -9.508 4.418 1 94.25 425 LEU B C 1
ATOM 7282 O O . LEU B 1 425 ? 20.953 -10.07 3.525 1 94.25 425 LEU B O 1
ATOM 7286 N N . GLU B 1 426 ? 19.031 -9.375 4.426 1 94.25 426 GLU B N 1
ATOM 7287 C CA . GLU B 1 426 ? 18.281 -9.797 3.256 1 94.25 426 GLU B CA 1
ATOM 7288 C C . GLU B 1 426 ? 18.703 -9.023 2.012 1 94.25 426 GLU B C 1
ATOM 7290 O O . GLU B 1 426 ? 18.875 -9.602 0.939 1 94.25 426 GLU B O 1
ATOM 7295 N N . TYR B 1 427 ? 18.797 -7.703 2.154 1 96.88 427 TYR B N 1
ATOM 7296 C CA . TYR B 1 427 ? 19.219 -6.871 1.033 1 96.88 427 TYR B CA 1
ATOM 7297 C C . TYR B 1 427 ? 20.609 -7.27 0.545 1 96.88 427 TYR B C 1
ATOM 7299 O O . TYR B 1 427 ? 20.859 -7.336 -0.662 1 96.88 427 TYR B O 1
ATOM 7307 N N . ALA B 1 428 ? 21.516 -7.539 1.48 1 96.12 428 ALA B N 1
ATOM 7308 C CA . ALA B 1 428 ? 22.859 -7.969 1.114 1 96.12 428 ALA B CA 1
ATOM 7309 C C . ALA B 1 428 ? 22.812 -9.266 0.315 1 96.12 428 ALA B C 1
ATOM 7311 O O . ALA B 1 428 ? 23.547 -9.422 -0.666 1 96.12 428 ALA B O 1
ATOM 7312 N N . ARG B 1 429 ? 21.984 -10.125 0.747 1 95.38 429 ARG B N 1
ATOM 7313 C CA . ARG B 1 429 ? 21.844 -11.406 0.059 1 95.38 429 ARG B CA 1
ATOM 7314 C C . ARG B 1 429 ? 21.328 -11.203 -1.364 1 95.38 429 ARG B C 1
ATOM 7316 O O . ARG B 1 429 ? 21.859 -11.789 -2.309 1 95.38 429 ARG B O 1
ATOM 7323 N N . ILE B 1 430 ? 20.312 -10.43 -1.525 1 95.88 430 ILE B N 1
ATOM 7324 C CA . ILE B 1 430 ? 19.703 -10.188 -2.83 1 95.88 430 ILE B CA 1
ATOM 7325 C C . ILE B 1 430 ? 20.703 -9.469 -3.736 1 95.88 430 ILE B C 1
ATOM 7327 O O . ILE B 1 430 ? 20.797 -9.766 -4.93 1 95.88 430 ILE B O 1
ATOM 7331 N N . LEU B 1 431 ? 21.438 -8.508 -3.18 1 95.81 431 LEU B N 1
ATOM 7332 C CA . LEU B 1 431 ? 22.438 -7.793 -3.951 1 95.81 431 LEU B CA 1
ATOM 7333 C C . LEU B 1 431 ? 23.531 -8.742 -4.445 1 95.81 431 LEU B C 1
ATOM 7335 O O . LEU B 1 431 ? 24 -8.609 -5.57 1 95.81 431 LEU B O 1
ATOM 7339 N N . ALA B 1 432 ? 23.906 -9.656 -3.602 1 93.56 432 ALA B N 1
ATOM 7340 C CA . ALA B 1 432 ? 24.875 -10.672 -4.008 1 93.56 432 ALA B CA 1
ATOM 7341 C C . ALA B 1 432 ? 24.328 -11.531 -5.145 1 93.56 432 ALA B C 1
ATOM 7343 O O . ALA B 1 432 ? 25.047 -11.875 -6.078 1 93.56 432 ALA B O 1
ATOM 7344 N N . LEU B 1 433 ? 23.078 -11.859 -5.02 1 91.25 433 LEU B N 1
ATOM 7345 C CA . LEU B 1 433 ? 22.422 -12.625 -6.07 1 91.25 433 LEU B CA 1
ATOM 7346 C C . LEU B 1 433 ? 22.391 -11.852 -7.383 1 91.25 433 LEU B C 1
ATOM 7348 O O . LEU B 1 433 ? 22.625 -12.43 -8.453 1 91.25 433 LEU B O 1
ATOM 7352 N N . ALA B 1 434 ? 22.094 -10.609 -7.32 1 92.38 434 ALA B N 1
ATOM 7353 C CA . ALA B 1 434 ? 22.031 -9.758 -8.5 1 92.38 434 ALA B CA 1
ATOM 7354 C C . ALA B 1 434 ? 23.391 -9.633 -9.164 1 92.38 434 ALA B C 1
ATOM 7356 O O . ALA B 1 434 ? 23.5 -9.633 -10.391 1 92.38 434 ALA B O 1
ATOM 7357 N N . GLU B 1 435 ? 24.422 -9.547 -8.398 1 89.75 435 GLU B N 1
ATOM 7358 C CA . GLU B 1 435 ? 25.781 -9.43 -8.922 1 89.75 435 GLU B CA 1
ATOM 7359 C C . GLU B 1 435 ? 26.203 -10.719 -9.617 1 89.75 435 GLU B C 1
ATOM 7361 O O . GLU B 1 435 ? 26.891 -10.672 -10.648 1 89.75 435 GLU B O 1
ATOM 7366 N N . ARG B 1 436 ? 25.875 -11.75 -9.094 1 85.62 436 ARG B N 1
ATOM 7367 C CA . ARG B 1 436 ? 26.203 -13.039 -9.703 1 85.62 436 ARG B CA 1
ATOM 7368 C C . ARG B 1 436 ? 25.516 -13.195 -11.055 1 85.62 436 ARG B C 1
ATOM 7370 O O . ARG B 1 436 ? 26.109 -13.734 -11.992 1 85.62 436 ARG B O 1
ATOM 7377 N N . ARG B 1 437 ? 24.375 -12.742 -11.141 1 81.31 437 ARG B N 1
ATOM 7378 C CA . ARG B 1 437 ? 23.609 -12.852 -12.375 1 81.31 437 ARG B CA 1
ATOM 7379 C C . ARG B 1 437 ? 24.188 -11.945 -13.453 1 81.31 437 ARG B C 1
ATOM 7381 O O . ARG B 1 437 ? 24.203 -12.32 -14.633 1 81.31 437 ARG B O 1
ATOM 7388 N N . THR B 1 438 ? 24.578 -10.789 -13.078 1 75.38 438 THR B N 1
ATOM 7389 C CA . THR B 1 438 ? 25.188 -9.852 -14.023 1 75.38 438 THR B CA 1
ATOM 7390 C C . THR B 1 438 ? 26.516 -10.391 -14.539 1 75.38 438 THR B C 1
ATOM 7392 O O . THR B 1 438 ? 26.844 -10.242 -15.719 1 75.38 438 THR B O 1
ATOM 7395 N N . GLN B 1 439 ? 27.281 -10.961 -13.656 1 68.94 439 GLN B N 1
ATOM 7396 C CA . GLN B 1 439 ? 28.578 -11.523 -14.039 1 68.94 439 GLN B CA 1
ATOM 7397 C C . GLN B 1 439 ? 28.391 -12.727 -14.961 1 68.94 439 GLN B C 1
ATOM 7399 O O . GLN B 1 439 ? 29.141 -12.898 -15.922 1 68.94 439 GLN B O 1
ATOM 7404 N N . ALA B 1 440 ? 27.422 -13.461 -14.703 1 63.03 440 ALA B N 1
ATOM 7405 C CA . ALA B 1 440 ? 27.141 -14.633 -15.531 1 63.03 440 ALA B CA 1
ATOM 7406 C C . ALA B 1 440 ? 26.719 -14.227 -16.938 1 63.03 440 ALA B C 1
ATOM 7408 O O . ALA B 1 440 ? 27.125 -14.836 -17.922 1 63.03 440 ALA B O 1
ATOM 7409 N N . THR B 1 441 ? 25.953 -13.172 -17 1 61.97 441 THR B N 1
ATOM 7410 C CA . THR B 1 441 ? 25.516 -12.68 -18.297 1 61.97 441 THR B CA 1
ATOM 7411 C C . THR B 1 441 ? 26.672 -12.102 -19.094 1 61.97 441 THR B C 1
ATOM 7413 O O . THR B 1 441 ? 26.781 -12.305 -20.312 1 61.97 441 THR B O 1
ATOM 7416 N N . SER B 1 442 ? 27.547 -11.414 -18.328 1 55.62 442 SER B N 1
ATOM 7417 C CA . SER B 1 442 ? 28.719 -10.836 -18.984 1 55.62 442 SER B CA 1
ATOM 7418 C C . SER B 1 442 ? 29.688 -11.93 -19.438 1 55.62 442 SER B C 1
ATOM 7420 O O . SER B 1 442 ? 30.281 -11.828 -20.516 1 55.62 442 SER B O 1
ATOM 7422 N N . SER B 1 443 ? 29.797 -12.906 -18.578 1 54.69 443 SER B N 1
ATOM 7423 C CA . SER B 1 443 ? 30.688 -14.008 -18.953 1 54.69 443 SER B CA 1
ATOM 7424 C C . SER B 1 443 ? 30.125 -14.789 -20.141 1 54.69 443 SER B C 1
ATOM 7426 O O . SER B 1 443 ? 30.875 -15.203 -21.031 1 54.69 443 SER B O 1
ATOM 7428 N N . ASN B 1 444 ? 28.875 -14.852 -20.203 1 52.84 444 ASN B N 1
ATOM 7429 C CA . ASN B 1 444 ? 28.266 -15.555 -21.328 1 52.84 444 ASN B CA 1
ATOM 7430 C C . ASN B 1 444 ? 28.312 -14.727 -22.609 1 52.84 444 ASN B C 1
ATOM 7432 O O . ASN B 1 444 ? 28.516 -15.273 -23.688 1 52.84 444 ASN B O 1
ATOM 7436 N N . LEU B 1 445 ? 28.25 -13.391 -22.469 1 49.41 445 LEU B N 1
ATOM 7437 C CA . LEU B 1 445 ? 28.406 -12.492 -23.609 1 49.41 445 LEU B CA 1
ATOM 7438 C C . LEU B 1 445 ? 29.844 -12.484 -24.109 1 49.41 445 LEU B C 1
ATOM 7440 O O . LEU B 1 445 ? 30.094 -12.469 -25.312 1 49.41 445 LEU B O 1
ATOM 7444 N N . LYS B 1 446 ? 30.797 -12.578 -23.266 1 51.31 446 LYS B N 1
ATOM 7445 C CA . LYS B 1 446 ? 32.219 -12.633 -23.656 1 51.31 446 LYS B CA 1
ATOM 7446 C C . LYS B 1 446 ? 32.531 -13.961 -24.312 1 51.31 446 LYS B C 1
ATOM 7448 O O . LYS B 1 446 ? 33.281 -14 -25.297 1 51.31 446 LYS B O 1
ATOM 7453 N N . ARG B 1 447 ? 31.906 -14.867 -23.766 1 48.75 447 ARG B N 1
ATOM 7454 C CA . ARG B 1 447 ? 32.094 -16.188 -24.375 1 48.75 447 ARG B CA 1
ATOM 7455 C C . ARG B 1 447 ? 31.5 -16.234 -25.766 1 48.75 447 ARG B C 1
ATOM 7457 O O . ARG B 1 447 ? 32.094 -16.812 -26.688 1 48.75 447 ARG B O 1
ATOM 7464 N N . LYS B 1 448 ? 30.375 -15.625 -25.906 1 52.53 448 LYS B N 1
ATOM 7465 C CA . LYS B 1 448 ? 29.75 -15.562 -27.234 1 52.53 448 LYS B CA 1
ATOM 7466 C C . LYS B 1 448 ? 30.609 -14.742 -28.203 1 52.53 448 LYS B C 1
ATOM 7468 O O . LYS B 1 448 ? 30.75 -15.109 -29.375 1 52.53 448 LYS B O 1
ATOM 7473 N N . LEU B 1 449 ? 31.141 -13.617 -27.734 1 52.88 449 LEU B N 1
ATOM 7474 C CA . LEU B 1 449 ? 32 -12.789 -28.562 1 52.88 449 LEU B CA 1
ATOM 7475 C C . LEU B 1 449 ? 33.281 -13.547 -28.938 1 52.88 449 LEU B C 1
ATOM 7477 O O . LEU B 1 449 ? 33.75 -13.445 -30.062 1 52.88 449 LEU B O 1
ATOM 7481 N N . ASP B 1 450 ? 33.812 -14.219 -28.031 1 53.31 450 ASP B N 1
ATOM 7482 C CA . ASP B 1 450 ? 35 -15 -28.281 1 53.31 450 ASP B CA 1
ATOM 7483 C C . ASP B 1 450 ? 34.719 -16.141 -29.266 1 53.31 450 ASP B C 1
ATOM 7485 O O . ASP B 1 450 ? 35.562 -16.453 -30.109 1 53.31 450 ASP B O 1
ATO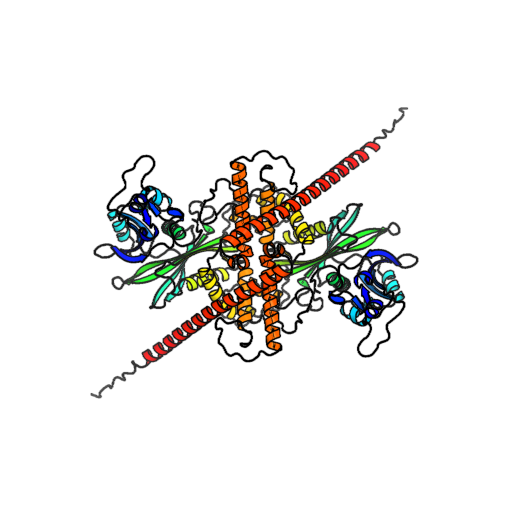M 7489 N N . ASP B 1 451 ? 33.594 -16.625 -29.156 1 52.25 451 ASP B N 1
ATOM 7490 C CA . ASP B 1 451 ? 33.188 -17.703 -30.062 1 52.25 451 ASP B CA 1
ATOM 7491 C C . ASP B 1 451 ? 32.906 -17.172 -31.453 1 52.25 451 ASP B C 1
ATOM 7493 O O . ASP B 1 451 ? 33.25 -17.828 -32.438 1 52.25 451 ASP B O 1
ATOM 7497 N N . ASP B 1 452 ? 32.344 -16.031 -31.578 1 54.25 452 ASP B N 1
ATOM 7498 C CA . ASP B 1 452 ? 32.125 -15.391 -32.875 1 54.25 452 ASP B CA 1
ATOM 7499 C C . ASP B 1 452 ? 33.438 -14.977 -33.531 1 54.25 452 ASP B C 1
ATOM 7501 O O . ASP B 1 452 ? 33.562 -15.031 -34.75 1 54.25 452 ASP B O 1
ATOM 7505 N N . GLU B 1 453 ? 34.344 -14.547 -32.812 1 51.84 453 GLU B N 1
ATOM 7506 C CA . GLU B 1 453 ? 35.656 -14.188 -33.344 1 51.84 453 GLU B CA 1
ATOM 7507 C C . GLU B 1 453 ? 36.406 -15.414 -33.844 1 51.84 453 GLU B C 1
ATOM 7509 O O . GLU B 1 453 ? 37.125 -15.336 -34.844 1 51.84 453 GLU B O 1
ATOM 7514 N N . ASN B 1 454 ? 36.188 -16.5 -33.25 1 49.34 454 ASN B N 1
ATOM 7515 C CA . ASN B 1 454 ? 36.875 -17.719 -33.656 1 49.34 454 ASN B CA 1
ATOM 7516 C C . ASN B 1 454 ? 36.25 -18.312 -34.906 1 49.34 454 ASN B C 1
ATOM 7518 O O . ASN B 1 454 ? 36.875 -19.141 -35.562 1 49.34 454 ASN B O 1
ATOM 7522 N N . THR B 1 455 ? 35 -18.031 -35.188 1 46.38 455 THR B N 1
ATOM 7523 C CA . THR B 1 455 ? 34.344 -18.562 -36.375 1 46.38 455 THR B CA 1
ATOM 7524 C C . THR B 1 455 ? 34.75 -17.766 -37.594 1 46.38 455 THR B C 1
ATOM 7526 O O . THR B 1 455 ? 34.688 -18.281 -38.719 1 46.38 455 THR B O 1
ATOM 7529 N N . GLU B 1 456 ? 35.125 -16.484 -37.531 1 44.69 456 GLU B N 1
ATOM 7530 C CA . GLU B 1 456 ? 35.5 -15.688 -38.688 1 44.69 456 GLU B CA 1
ATOM 7531 C C . GLU B 1 456 ? 36.906 -16.047 -39.188 1 44.69 456 GLU B C 1
ATOM 7533 O O . GLU B 1 456 ? 37.312 -15.648 -40.281 1 44.69 456 GLU B O 1
ATOM 7538 N N . GLY B 1 457 ? 37.75 -16.641 -38.375 1 41 457 GLY B N 1
ATOM 7539 C CA . GLY B 1 457 ? 39.125 -16.859 -38.75 1 41 457 GLY B CA 1
ATOM 7540 C C . GLY B 1 457 ? 39.312 -17.953 -39.781 1 41 457 GLY B C 1
ATOM 7541 O O . GLY B 1 457 ? 40.438 -18.188 -40.25 1 41 457 GLY B O 1
ATOM 7542 N N . SER B 1 458 ? 38.375 -18.906 -39.812 1 38.84 458 SER B N 1
ATOM 7543 C CA . SER B 1 458 ? 38.75 -20.094 -40.594 1 38.84 458 SER B CA 1
ATOM 7544 C C . SER B 1 458 ? 38.562 -19.859 -42.094 1 38.84 458 SER B C 1
ATOM 7546 O O . SER B 1 458 ? 38.844 -20.75 -42.906 1 38.84 458 SER B O 1
ATOM 7548 N N . SER B 1 459 ? 37.875 -18.766 -42.531 1 37.09 459 SER B N 1
ATOM 7549 C CA . SER B 1 459 ? 37.438 -18.859 -43.906 1 37.09 459 SER B CA 1
ATOM 7550 C C . SER B 1 459 ? 38.531 -18.375 -44.844 1 37.09 459 SER B C 1
ATOM 7552 O O . SER B 1 459 ? 38.312 -18.25 -46.062 1 37.09 459 SER B O 1
ATOM 7554 N N . SER B 1 460 ? 39.656 -17.797 -44.406 1 33.28 460 SER B N 1
ATOM 7555 C CA . SER B 1 460 ? 40.469 -17.078 -45.375 1 33.28 460 SER B CA 1
ATOM 7556 C C . SER B 1 460 ? 41.312 -18.047 -46.219 1 33.28 460 SER B C 1
ATOM 7558 O O . SER B 1 460 ? 42.469 -18.312 -45.906 1 33.28 460 SER B O 1
ATOM 7560 N N . LYS B 1 461 ? 40.875 -19.203 -46.656 1 29.67 461 LYS B N 1
ATOM 7561 C CA . LYS B 1 461 ? 41.656 -20.016 -47.594 1 29.67 461 LYS B CA 1
ATOM 7562 C C . LYS B 1 461 ? 41.812 -19.297 -48.938 1 29.67 461 LYS B C 1
ATOM 7564 O O . LYS B 1 461 ? 40.844 -19.125 -49.656 1 29.67 461 LYS B O 1
ATOM 7569 N N . LYS B 1 462 ? 42.719 -18.312 -49.031 1 31.53 462 LYS B N 1
ATOM 7570 C CA . LYS B 1 462 ? 43.156 -17.594 -50.25 1 31.53 462 LYS B CA 1
ATOM 7571 C C . LYS B 1 462 ? 43.531 -18.562 -51.344 1 31.53 462 LYS B C 1
ATOM 7573 O O . LYS B 1 462 ? 44.406 -19.422 -51.156 1 31.53 462 LYS B O 1
ATOM 7578 N N . ALA B 1 463 ? 42.719 -18.766 -52.5 1 32.88 463 ALA B N 1
ATOM 7579 C CA . ALA B 1 463 ? 42.812 -19.562 -53.719 1 32.88 463 ALA B CA 1
ATOM 7580 C C . ALA B 1 463 ? 44.031 -19.141 -54.531 1 32.88 463 ALA B C 1
ATOM 7582 O O . ALA B 1 463 ? 44.156 -17.969 -54.906 1 32.88 463 ALA B O 1
ATOM 7583 N N . ARG B 1 464 ? 45.25 -19.641 -54.438 1 33.53 464 ARG B N 1
ATOM 7584 C CA . ARG B 1 464 ? 46.5 -19.422 -55.188 1 33.53 464 ARG B CA 1
ATOM 7585 C C . ARG B 1 464 ? 46.312 -19.688 -56.656 1 33.53 464 ARG B C 1
ATOM 7587 O O . ARG B 1 464 ? 46.094 -20.828 -57.062 1 33.53 464 ARG B O 1
ATOM 7594 N N . VAL B 1 465 ? 45.656 -18.766 -57.406 1 32.72 465 VAL B N 1
ATOM 7595 C CA . VAL B 1 465 ? 45.406 -18.859 -58.844 1 32.72 465 VAL B CA 1
ATOM 7596 C C . VAL B 1 465 ? 46.75 -18.797 -59.594 1 32.72 465 VAL B C 1
ATOM 7598 O O . VAL B 1 465 ? 47.531 -17.859 -59.406 1 32.72 465 VAL B O 1
ATOM 7601 N N . GLU B 1 466 ? 47.344 -19.875 -60.031 1 31.08 466 GLU B N 1
ATOM 7602 C CA . GLU B 1 466 ? 48.5 -20.156 -60.875 1 31.08 466 GLU B CA 1
ATOM 7603 C C . GLU B 1 466 ? 48.406 -19.375 -62.188 1 31.08 466 GLU B C 1
ATOM 7605 O O . GLU B 1 466 ? 47.406 -19.453 -62.875 1 31.08 466 GLU B O 1
ATOM 7610 N N . ASP B 1 467 ? 49.031 -18.188 -62.312 1 25.34 467 ASP B N 1
ATOM 7611 C CA . ASP B 1 467 ? 49.219 -17.406 -63.531 1 25.34 467 ASP B CA 1
ATOM 7612 C C . ASP B 1 467 ? 49.812 -18.25 -64.625 1 25.34 467 ASP B C 1
ATOM 7614 O O . ASP B 1 467 ? 50.875 -18.859 -64.5 1 25.34 467 ASP B O 1
ATOM 7618 N N . ALA B 1 468 ? 49.031 -18.609 -65.688 1 21.5 468 ALA B N 1
ATOM 7619 C CA . ALA B 1 468 ? 49.531 -18.859 -67.062 1 21.5 468 ALA B CA 1
ATOM 7620 C C . ALA B 1 468 ? 49.906 -17.547 -67.75 1 21.5 468 ALA B C 1
ATOM 7622 O O . ALA B 1 468 ? 49.219 -16.547 -67.625 1 21.5 468 ALA B O 1
#

Nearest PDB structures (foldseek):
  4psw-assembly1_A  TM=8.566E-01  e=2.653E-29  Saccharomyces cerevisiae S288C
  1bob-assembly1_A  TM=8.740E-01  e=3.391E-28  Saccharomyces cerevisiae
  2p0w-assembly2_B  TM=8.738E-01  e=9.642E-26  Homo sapiens
  2p0w-assembly1_A  TM=8.518E-01  e=3.944E-24  Homo sapiens
  7pvh-assembly1_B  TM=5.396E-01  e=2.586E+00  Porphyromonas gingivalis ATCC 33277